Protein AF-A0A9E0HDE4-F1 (afdb_monomer_lite)

Sequence (943 aa):
MSLEAAIRDASLDPAALDERGLLPVAQARALLAATDAVDRDNLDQVWLALLSLDDGAELARAAAHLRWNHPPRGKANLALVERYGDGALAWLATRQEHGVLIDHPWCVLPSLHALATPGALALLLSVDGVLVDAGSMTAWVYERAPVPDEGAELAEAALAQVIAWSRRHLAIALPVLASAAEHNPRAAEALRALARQDPGAVGEGLRAAGAERLIAQLDLTTGLDVDTVVAELAEASLRSWPVFHTGVDGRLEYFGLRVIGARARSGDGWAIVFERLQGSDPDMFMVARYAYGPAAEGGFDYEHSDQLSFEFEGDGDEPVFGGTTVVGPVGPMRIDESVFARFDLRPEGMTEHGSWAARAVAIRAYLEAHPGACWPPVEDALAATGLADAEVIVVSTSYQHPAPWSGDGDPPWPTAVDAAPAIRSLVDAVLSGDASRFAPGPSNLDWRIHATCASAMPAPWTTHPFDVDGAWVAAAMRVAAVAADDRGLMPLAEARAVVAAADALARGDGRAVGEAWVWDGDRTWAALLSLADGDEAAAALRRLPRRDGPRDAADNRALVERYGDDAAAIVRAQARADGVVVGEPLLRATMMALGTAAGFRLVWDLTGWDEPGATGTPDEQAGALFAAWVAAHPAVGFVELGRLVATGDAAAGSFLTTWAAPQVRRVFGWLRDGLGEATAEQIFARLGMSSRLAPAQVLAALDHAAARGGDAWPTFVTGVGPSREYHGLRLLGARVGDGWVVVLERFEGYGPRLRVARYAYGDGVVEGLGTARAVELPEDLAVDDADTRMIEPPDYWTRVERPQRRIAAARAYLAATPSAVWAPAAEVLAAVGITAAEVIVDTVAFAHAPTPSQSPTYQTLAEALVAREPSRFAPGESNLAVALYVTGPVVPAPAPVDDADAQNEEPEEPDDDDDDSDDDSDDDSDDDSDSDDDSDDDSDDAT

Structure (mmCIF, N/CA/C/O backbone):
data_AF-A0A9E0HDE4-F1
#
_entry.id   AF-A0A9E0HDE4-F1
#
loop_
_atom_site.group_PDB
_atom_site.id
_atom_site.type_symbol
_atom_site.label_atom_id
_atom_site.label_alt_id
_atom_site.label_comp_id
_atom_site.label_asym_id
_atom_site.label_entity_id
_atom_site.label_seq_id
_atom_site.pdbx_PDB_ins_code
_atom_site.Cartn_x
_atom_site.Cartn_y
_atom_site.Cartn_z
_atom_site.occupancy
_atom_site.B_iso_or_equiv
_atom_site.auth_seq_id
_atom_site.auth_comp_id
_atom_site.auth_asym_id
_atom_site.auth_atom_id
_atom_site.pdbx_PDB_model_num
ATOM 1 N N . MET A 1 1 ? -32.236 -5.644 12.082 1.00 78.12 1 MET A N 1
ATOM 2 C CA . MET A 1 1 ? -32.468 -6.933 12.778 1.00 78.12 1 MET A CA 1
ATOM 3 C C . MET A 1 1 ? -33.961 -7.226 12.788 1.00 78.12 1 MET A C 1
ATOM 5 O O . MET A 1 1 ? -34.711 -6.429 13.345 1.00 78.12 1 MET A O 1
ATOM 9 N N . SER A 1 2 ? -34.364 -8.339 12.172 1.00 89.81 2 SER A N 1
ATOM 10 C CA . SER A 1 2 ? -35.735 -8.871 12.170 1.00 89.81 2 SER A CA 1
ATOM 11 C C . SER A 1 2 ? -35.994 -9.792 13.372 1.00 89.81 2 SER A C 1
ATOM 13 O O . SER A 1 2 ? -35.070 -10.144 14.114 1.00 89.81 2 SER A O 1
ATOM 15 N N . LEU A 1 3 ? -37.243 -10.221 13.551 1.00 91.31 3 LEU A N 1
ATOM 16 C CA . LEU A 1 3 ? -37.653 -11.241 14.517 1.00 91.31 3 LEU A CA 1
ATOM 17 C C . LEU A 1 3 ? -36.892 -12.559 14.314 1.00 91.31 3 LEU A C 1
ATOM 19 O O . LEU A 1 3 ? -36.463 -13.173 15.286 1.00 91.31 3 LEU A O 1
ATOM 23 N N . GLU A 1 4 ? -36.673 -12.964 13.064 1.00 90.12 4 GLU A N 1
ATOM 24 C CA . GLU A 1 4 ? -35.918 -14.175 12.723 1.00 90.12 4 GLU A CA 1
ATOM 25 C C . GLU A 1 4 ? -34.456 -14.091 13.184 1.00 90.12 4 GLU A C 1
ATOM 27 O O . GLU A 1 4 ? -33.947 -15.013 13.822 1.00 90.12 4 GLU A O 1
ATOM 32 N N . ALA A 1 5 ? -33.797 -12.954 12.942 1.00 87.44 5 ALA A N 1
ATOM 33 C CA . ALA A 1 5 ? -32.435 -12.726 13.415 1.00 87.44 5 ALA A CA 1
ATOM 34 C C . ALA A 1 5 ? -32.355 -12.742 14.953 1.00 87.44 5 ALA A C 1
ATOM 36 O O . ALA A 1 5 ? -31.428 -13.327 15.503 1.00 87.44 5 ALA A O 1
ATOM 37 N N . ALA A 1 6 ? -33.353 -12.187 15.652 1.00 89.19 6 ALA A N 1
ATOM 38 C CA . ALA A 1 6 ? -33.417 -12.249 17.113 1.00 89.19 6 ALA A CA 1
ATOM 39 C C . ALA A 1 6 ? -33.574 -13.689 17.646 1.00 89.19 6 ALA A C 1
ATOM 41 O O . ALA A 1 6 ? -32.982 -14.028 18.671 1.00 89.19 6 ALA A O 1
ATOM 42 N N . ILE A 1 7 ? -34.340 -14.546 16.956 1.00 91.69 7 ILE A N 1
ATOM 43 C CA . ILE A 1 7 ? -34.477 -15.973 17.300 1.00 91.69 7 ILE A CA 1
ATOM 44 C C . ILE A 1 7 ? -33.139 -16.697 17.117 1.00 91.69 7 ILE A C 1
ATOM 46 O O . ILE A 1 7 ? -32.708 -17.426 18.012 1.00 91.69 7 ILE A O 1
ATOM 50 N N . ARG A 1 8 ? -32.468 -16.472 15.981 1.00 90.00 8 ARG A N 1
ATOM 51 C CA . ARG A 1 8 ? -31.161 -17.069 15.675 1.00 90.00 8 ARG A CA 1
ATOM 52 C C . ARG A 1 8 ? -30.102 -16.666 16.702 1.00 90.00 8 ARG A C 1
ATOM 54 O O . ARG A 1 8 ? -29.399 -17.528 17.222 1.00 90.00 8 ARG A O 1
ATOM 61 N N . ASP A 1 9 ? -30.013 -15.378 17.017 1.00 89.00 9 ASP A N 1
ATOM 62 C CA . ASP A 1 9 ? -28.956 -14.842 17.878 1.00 89.00 9 ASP A CA 1
ATOM 63 C C . ASP A 1 9 ? -29.098 -15.322 19.338 1.00 89.00 9 ASP A C 1
ATOM 65 O O . ASP A 1 9 ? -28.094 -15.544 20.015 1.00 89.00 9 ASP A O 1
ATOM 69 N N . ALA A 1 10 ? -30.322 -15.611 19.805 1.00 90.88 10 ALA A N 1
ATOM 70 C CA . ALA A 1 10 ? -30.566 -16.193 21.131 1.00 90.88 10 ALA A CA 1
ATOM 71 C C . ALA A 1 10 ? -29.968 -17.601 21.321 1.00 90.88 10 ALA A C 1
ATOM 73 O O . ALA A 1 10 ? -29.850 -18.054 22.463 1.00 90.88 10 ALA A O 1
ATOM 74 N N . SER A 1 11 ? -29.576 -18.278 20.232 1.00 89.50 11 SER A N 1
ATOM 75 C CA . SER A 1 11 ? -28.864 -19.566 20.245 1.00 89.50 11 SER A CA 1
ATOM 76 C C . SER A 1 11 ? -29.552 -20.650 21.091 1.00 89.50 11 SER A C 1
ATOM 78 O O . SER A 1 11 ? -28.895 -21.462 21.746 1.00 89.50 11 SER A O 1
ATOM 80 N N . LEU A 1 12 ? -30.888 -20.650 21.120 1.00 89.31 12 LEU A N 1
ATOM 81 C CA . LEU A 1 12 ? -31.669 -21.658 21.833 1.00 89.31 12 LEU A CA 1
ATOM 82 C C . LEU A 1 12 ? -31.847 -22.913 20.979 1.00 89.31 12 LEU A C 1
ATOM 84 O O . LEU A 1 12 ? -31.971 -22.835 19.759 1.00 89.31 12 LEU A O 1
ATOM 88 N N . ASP A 1 13 ? -31.926 -24.069 21.641 1.00 89.56 13 ASP A N 1
ATOM 89 C CA . ASP A 1 13 ? -32.354 -25.314 21.002 1.00 89.56 13 ASP A CA 1
ATOM 90 C C . ASP A 1 13 ? -33.739 -25.098 20.359 1.00 89.56 13 ASP A C 1
ATOM 92 O O . ASP A 1 13 ? -34.669 -24.706 21.075 1.00 89.56 13 ASP A O 1
ATOM 96 N N . PRO A 1 14 ? -33.918 -25.358 19.049 1.00 91.00 14 PRO A N 1
ATOM 97 C CA . PRO A 1 14 ? -35.224 -25.275 18.401 1.00 91.00 14 PRO A CA 1
ATOM 98 C C . PRO A 1 14 ? -36.323 -26.069 19.124 1.00 91.00 14 PRO A C 1
ATOM 100 O O . PRO A 1 14 ? -37.485 -25.671 19.085 1.00 91.00 14 PRO A O 1
ATOM 103 N N . ALA A 1 15 ? -35.978 -27.148 19.840 1.00 93.88 15 ALA A N 1
ATOM 104 C CA . ALA A 1 15 ? -36.925 -27.929 20.642 1.00 93.88 15 ALA A CA 1
ATOM 105 C C . ALA A 1 15 ? -37.427 -27.206 21.909 1.00 93.88 15 ALA A C 1
ATOM 107 O O . ALA A 1 15 ? -38.423 -27.624 22.503 1.00 93.88 15 ALA A O 1
ATOM 108 N N . ALA A 1 16 ? -36.745 -26.143 22.343 1.00 92.50 16 ALA A N 1
ATOM 109 C CA . ALA A 1 16 ? -37.154 -25.298 23.463 1.00 92.50 16 ALA A CA 1
ATOM 110 C C . ALA A 1 16 ? -38.135 -24.184 23.051 1.00 92.50 16 ALA A C 1
ATOM 112 O O . ALA A 1 16 ? -38.671 -23.497 23.925 1.00 92.50 16 ALA A O 1
ATOM 113 N N . LEU A 1 17 ? -38.369 -23.998 21.748 1.00 95.88 17 LEU A N 1
ATOM 114 C CA . LEU A 1 17 ? -39.310 -23.021 21.208 1.00 95.88 17 LEU A CA 1
ATOM 115 C C . LEU A 1 17 ? -40.718 -23.632 21.094 1.00 95.88 17 LEU A C 1
ATOM 117 O O . LEU A 1 17 ? -40.886 -24.834 20.893 1.00 95.88 17 LEU A O 1
ATOM 121 N N . ASP A 1 18 ? -41.751 -22.806 21.254 1.00 96.69 18 ASP A N 1
ATOM 122 C CA . ASP A 1 18 ? -43.140 -23.208 21.039 1.00 96.69 18 ASP A CA 1
ATOM 123 C C . ASP A 1 18 ? -43.526 -23.183 19.549 1.00 96.69 18 ASP A C 1
ATOM 125 O O . ASP A 1 18 ? -42.710 -22.908 18.672 1.00 96.69 18 ASP A O 1
ATOM 129 N N . GLU A 1 19 ? -44.792 -23.475 19.241 1.00 95.88 19 GLU A N 1
ATOM 130 C CA . GLU A 1 19 ? -45.303 -23.544 17.862 1.00 95.88 19 GLU A CA 1
ATOM 131 C C . GLU A 1 19 ? -45.157 -22.238 17.057 1.00 95.88 19 GLU A C 1
ATOM 133 O O . GLU A 1 19 ? -45.322 -22.249 15.838 1.00 95.88 19 GLU A O 1
ATOM 138 N N . ARG A 1 20 ? -44.836 -21.117 17.716 1.00 94.44 20 ARG A N 1
ATOM 139 C CA . ARG A 1 20 ? -44.581 -19.815 17.085 1.00 94.44 20 ARG A CA 1
ATOM 140 C C . ARG A 1 20 ? -43.103 -19.613 16.732 1.00 94.44 20 ARG A C 1
ATOM 142 O O . ARG A 1 20 ? -42.775 -18.580 16.159 1.00 94.44 20 ARG A O 1
ATOM 149 N N . GLY A 1 21 ? -42.216 -20.539 17.110 1.00 95.00 21 GLY A N 1
ATOM 150 C CA . GLY A 1 21 ? -40.763 -20.351 17.035 1.00 95.00 21 GLY A CA 1
ATOM 151 C C . GLY A 1 21 ? -40.223 -19.393 18.106 1.00 95.00 21 GLY A C 1
ATOM 152 O O . GLY A 1 21 ? -39.175 -18.787 17.917 1.00 95.00 21 GLY A O 1
ATOM 153 N N . LEU A 1 22 ? -40.949 -19.221 19.216 1.00 97.00 22 LEU A N 1
ATOM 154 C CA . LEU A 1 22 ? -40.624 -18.299 20.312 1.00 97.00 22 LEU A CA 1
ATOM 155 C C . LEU A 1 22 ? -40.521 -19.047 21.644 1.00 97.00 22 LEU A C 1
ATOM 157 O O . LEU A 1 22 ? -40.895 -20.212 21.742 1.00 97.00 22 LEU A O 1
ATOM 161 N N . LEU A 1 23 ? -40.052 -18.385 22.705 1.00 97.44 23 LEU A N 1
ATOM 162 C CA . LEU A 1 23 ? -40.077 -18.991 24.036 1.00 97.44 23 LEU A CA 1
ATOM 163 C C . LEU A 1 23 ? -41.530 -19.226 24.489 1.00 97.44 23 LEU A C 1
ATOM 165 O O . LEU A 1 23 ? -42.373 -18.333 24.334 1.00 97.44 23 LEU A O 1
ATOM 169 N N . PRO A 1 24 ? -41.836 -20.362 25.146 1.00 98.00 24 PRO A N 1
ATOM 170 C CA . PRO A 1 24 ? -43.127 -20.551 25.789 1.00 98.00 24 PRO A CA 1
ATOM 171 C C . PRO A 1 24 ? -43.440 -19.373 26.718 1.00 98.00 24 PRO A C 1
ATOM 173 O O . PRO A 1 24 ? -42.629 -19.022 27.577 1.00 98.00 24 PRO A O 1
ATOM 176 N N . VAL A 1 25 ? -44.631 -18.774 26.597 1.00 98.06 25 VAL A N 1
ATOM 177 C CA . VAL A 1 25 ? -44.991 -17.525 27.309 1.00 98.06 25 VAL A CA 1
ATOM 178 C C . VAL A 1 25 ? -44.731 -17.614 28.819 1.00 98.06 25 VAL A C 1
ATOM 180 O O . VAL A 1 25 ? -44.260 -16.664 29.440 1.00 98.06 25 VAL A O 1
ATOM 183 N N . ALA A 1 26 ? -45.001 -18.770 29.434 1.00 97.81 26 ALA A N 1
ATOM 184 C CA . ALA A 1 26 ? -44.738 -18.991 30.856 1.00 97.81 26 ALA A CA 1
ATOM 185 C C . ALA A 1 26 ? -43.240 -18.915 31.209 1.00 97.81 26 ALA A C 1
ATOM 187 O O . ALA A 1 26 ? -42.886 -18.354 32.245 1.00 97.81 26 ALA A O 1
ATOM 188 N N . GLN A 1 27 ? -42.372 -19.444 30.345 1.00 97.94 27 GLN A N 1
ATOM 189 C CA . GLN A 1 27 ? -40.920 -19.388 30.501 1.00 97.94 27 GLN A CA 1
ATOM 190 C C . GLN A 1 27 ? -40.394 -17.973 30.255 1.00 97.94 27 GLN A C 1
ATOM 192 O O . GLN A 1 27 ? -39.602 -17.482 31.055 1.00 97.94 27 GLN A O 1
ATOM 197 N N . ALA A 1 28 ? -40.891 -17.289 29.221 1.00 98.06 28 ALA A N 1
ATOM 198 C CA . ALA A 1 28 ? -40.554 -15.894 28.950 1.00 98.06 28 ALA A CA 1
ATOM 199 C C . ALA A 1 28 ? -40.899 -14.986 30.144 1.00 98.06 28 ALA A C 1
ATOM 201 O O . ALA A 1 28 ? -40.050 -14.243 30.630 1.00 98.06 28 ALA A O 1
ATOM 202 N N . ARG A 1 29 ? -42.114 -15.115 30.696 1.00 98.44 29 ARG A N 1
ATOM 203 C CA . ARG A 1 29 ? -42.541 -14.397 31.911 1.00 98.44 29 ARG A CA 1
ATOM 204 C C . ARG A 1 29 ? -41.637 -14.690 33.107 1.00 98.44 29 ARG A C 1
ATOM 206 O O . ARG A 1 29 ? -41.290 -13.768 33.839 1.00 98.44 29 ARG A O 1
ATOM 213 N N . ALA A 1 30 ? -41.279 -15.957 33.320 1.00 97.94 30 ALA A N 1
ATOM 214 C CA . ALA A 1 30 ? -40.419 -16.357 34.430 1.00 97.94 30 ALA A CA 1
ATOM 215 C C . ALA A 1 30 ? -39.006 -15.770 34.303 1.00 97.94 30 ALA A C 1
ATOM 217 O O . ALA A 1 30 ? -38.477 -15.270 35.293 1.00 97.94 30 ALA A O 1
ATOM 218 N N . LEU A 1 31 ? -38.433 -15.783 33.095 1.00 97.88 31 LEU A N 1
ATOM 219 C CA . LEU A 1 31 ? -37.132 -15.179 32.812 1.00 97.88 31 LEU A CA 1
ATOM 220 C C . LEU A 1 31 ? -37.167 -13.668 33.067 1.00 97.88 31 LEU A C 1
ATOM 222 O O . LEU A 1 31 ? -36.369 -13.161 33.844 1.00 97.88 31 LEU A O 1
ATOM 226 N N . LEU A 1 32 ? -38.148 -12.957 32.506 1.00 98.06 32 LEU A N 1
ATOM 227 C CA . LEU A 1 32 ? -38.268 -11.502 32.664 1.00 98.06 32 LEU A CA 1
ATOM 228 C C . LEU A 1 32 ? -38.525 -11.071 34.112 1.00 98.06 32 LEU A C 1
ATOM 230 O O . LEU A 1 32 ? -38.034 -10.030 34.538 1.00 98.06 32 LEU A O 1
ATOM 234 N N . ALA A 1 33 ? -39.266 -11.871 34.882 1.00 97.50 33 ALA A N 1
ATOM 235 C CA . ALA A 1 33 ? -39.474 -11.624 36.306 1.00 97.50 33 ALA A CA 1
ATOM 236 C C . ALA A 1 33 ? -38.208 -11.855 37.152 1.00 97.50 33 ALA A C 1
ATOM 238 O O . ALA A 1 33 ? -38.117 -11.316 38.253 1.00 97.50 33 ALA A O 1
ATOM 239 N N . ALA A 1 34 ? -37.261 -12.665 36.667 1.00 97.56 34 ALA A N 1
ATOM 240 C CA . ALA A 1 34 ? -35.988 -12.942 37.332 1.00 97.56 34 ALA A CA 1
ATOM 241 C C . ALA A 1 34 ? -34.862 -11.976 36.917 1.00 97.56 34 ALA A C 1
ATOM 243 O O . ALA A 1 34 ? -33.813 -11.956 37.561 1.00 97.56 34 ALA A O 1
ATOM 244 N N . THR A 1 35 ? -35.071 -11.188 35.862 1.00 98.19 35 THR A N 1
ATOM 245 C CA . THR A 1 35 ? -34.078 -10.264 35.314 1.00 98.19 35 THR A CA 1
ATOM 246 C C . THR A 1 35 ? -34.347 -8.835 35.780 1.00 98.19 35 THR A C 1
ATOM 248 O O . THR A 1 35 ? -35.418 -8.289 35.534 1.00 98.19 35 THR A O 1
ATOM 251 N N . ASP A 1 36 ? -33.339 -8.202 36.386 1.00 96.44 36 ASP A N 1
ATOM 252 C CA . ASP A 1 36 ? -33.368 -6.779 36.771 1.00 96.44 36 ASP A CA 1
ATOM 253 C C . ASP A 1 36 ? -32.550 -5.882 35.822 1.00 96.44 36 ASP A C 1
ATOM 255 O O . ASP A 1 36 ? -32.719 -4.658 35.793 1.00 96.44 36 ASP A O 1
ATOM 259 N N . ALA A 1 37 ? -31.610 -6.470 35.080 1.00 95.88 37 ALA A N 1
ATOM 260 C CA . ALA A 1 37 ? -30.746 -5.765 34.144 1.00 95.88 37 ALA A CA 1
ATOM 261 C C . ALA A 1 37 ? -30.471 -6.617 32.901 1.00 95.88 37 ALA A C 1
ATOM 263 O O . ALA A 1 37 ? -30.267 -7.826 33.005 1.00 95.88 37 ALA A O 1
ATOM 264 N N . VAL A 1 38 ? -30.468 -5.959 31.745 1.00 95.38 38 VAL A N 1
ATOM 265 C CA . VAL A 1 38 ? -30.090 -6.526 30.453 1.00 95.38 38 VAL A CA 1
ATOM 266 C C . VAL A 1 38 ? -28.632 -6.172 30.203 1.00 95.38 38 VAL A C 1
ATOM 268 O O . VAL A 1 38 ? -28.305 -4.993 30.050 1.00 95.38 38 VAL A O 1
ATOM 271 N N . ASP A 1 39 ? -27.766 -7.174 30.211 1.00 93.94 39 ASP A N 1
ATOM 272 C CA . ASP A 1 39 ? -26.324 -7.060 30.004 1.00 93.94 39 ASP A CA 1
ATOM 273 C C . ASP A 1 39 ? -25.880 -7.946 28.838 1.00 93.94 39 ASP A C 1
ATOM 275 O O . ASP A 1 39 ? -26.673 -8.694 28.270 1.00 93.94 39 ASP A O 1
ATOM 279 N N . ARG A 1 40 ? -24.602 -7.857 28.467 1.00 88.81 40 ARG A N 1
ATOM 280 C CA . ARG A 1 40 ? -24.024 -8.624 27.359 1.00 88.81 40 ARG A CA 1
ATOM 281 C C . ARG A 1 40 ? -24.318 -10.126 27.436 1.00 88.81 40 ARG A C 1
ATOM 283 O O . ARG A 1 40 ? -24.538 -10.741 26.398 1.00 88.81 40 ARG A O 1
ATOM 290 N N . ASP A 1 41 ? -24.304 -10.710 28.630 1.00 92.12 41 ASP A N 1
ATOM 291 C CA . ASP A 1 41 ? -24.324 -12.162 28.795 1.00 92.12 41 ASP A CA 1
ATOM 292 C C . ASP A 1 41 ? -25.761 -12.721 28.765 1.00 92.12 41 ASP A C 1
ATOM 294 O O . ASP A 1 41 ? -25.955 -13.912 28.516 1.00 92.12 41 ASP A O 1
ATOM 298 N N . ASN A 1 42 ? -26.779 -11.876 28.982 1.00 94.94 42 ASN A N 1
ATOM 299 C CA . ASN A 1 42 ? -28.192 -12.272 28.946 1.00 94.94 42 ASN A CA 1
ATOM 300 C C . ASN A 1 42 ? -29.034 -11.582 27.855 1.00 94.94 42 ASN A C 1
ATOM 302 O O . ASN A 1 42 ? -30.210 -11.926 27.694 1.00 94.94 42 ASN A O 1
ATOM 306 N N . LEU A 1 43 ? -28.446 -10.644 27.106 1.00 95.19 43 LEU A N 1
ATOM 307 C CA . LEU A 1 43 ? -29.123 -9.771 26.147 1.00 95.19 43 LEU A CA 1
ATOM 308 C C . LEU A 1 43 ? -30.045 -10.528 25.191 1.00 95.19 43 LEU A C 1
ATOM 310 O O . LEU A 1 43 ? -31.244 -10.255 25.147 1.00 95.19 43 LEU A O 1
ATOM 314 N N . ASP A 1 44 ? -29.488 -11.481 24.442 1.00 95.25 44 ASP A N 1
ATOM 315 C CA . ASP A 1 44 ? -30.199 -12.142 23.346 1.00 95.25 44 ASP A CA 1
ATOM 316 C C . ASP A 1 44 ? -31.380 -12.990 23.882 1.00 95.25 44 ASP A C 1
ATOM 318 O O . ASP A 1 44 ? -32.466 -13.013 23.297 1.00 95.25 44 ASP A O 1
ATOM 322 N N . GLN A 1 45 ? -31.237 -13.592 25.072 1.00 96.12 45 GLN A N 1
ATOM 323 C CA . GLN A 1 45 ? -32.301 -14.369 25.728 1.00 96.12 45 GLN A CA 1
ATOM 324 C C . GLN A 1 45 ? -33.415 -13.485 26.300 1.00 96.12 45 GLN A C 1
ATOM 326 O O . GLN A 1 45 ? -34.601 -13.792 26.146 1.00 96.12 45 GLN A O 1
ATOM 331 N N . VAL A 1 46 ? -33.052 -12.388 26.971 1.00 97.38 46 VAL A N 1
ATOM 332 C CA . VAL A 1 46 ? -34.023 -11.434 27.527 1.00 97.38 46 VAL A CA 1
ATOM 333 C C . VAL A 1 46 ? -34.788 -10.747 26.399 1.00 97.38 46 VAL A C 1
ATOM 335 O O . VAL A 1 46 ? -36.006 -10.579 26.499 1.00 97.38 46 VAL A O 1
ATOM 338 N N . TRP A 1 47 ? -34.105 -10.413 25.302 1.00 97.06 47 TRP A N 1
ATOM 339 C CA . TRP A 1 47 ? -34.730 -9.845 24.113 1.00 97.06 47 TRP A CA 1
ATOM 340 C C . TRP A 1 47 ? -35.755 -10.797 23.494 1.00 97.06 47 TRP A C 1
ATOM 342 O O . TRP A 1 47 ? -36.913 -10.417 23.308 1.00 97.06 47 TRP A O 1
ATOM 352 N N . LEU A 1 48 ? -35.389 -12.064 23.274 1.00 97.25 48 LEU A N 1
ATOM 353 C CA . LEU A 1 48 ? -36.328 -13.069 22.773 1.00 97.25 48 LEU A CA 1
ATOM 354 C C . LEU A 1 48 ? -37.511 -13.289 23.731 1.00 97.25 48 LEU A C 1
ATOM 356 O O . LEU A 1 48 ? -38.652 -13.438 23.286 1.00 97.25 48 LEU A O 1
ATOM 360 N N . ALA A 1 49 ? -37.287 -13.256 25.047 1.00 97.75 49 ALA A N 1
ATOM 361 C CA . ALA A 1 49 ? -38.364 -13.371 26.027 1.00 97.75 49 ALA A CA 1
ATOM 362 C C . ALA A 1 49 ? -39.354 -12.203 25.952 1.00 97.75 49 ALA A C 1
ATOM 364 O O . ALA A 1 49 ? -40.563 -12.432 26.010 1.00 97.75 49 ALA A O 1
ATOM 365 N N . LEU A 1 50 ? -38.875 -10.971 25.756 1.00 97.88 50 LEU A N 1
ATOM 366 C CA . LEU A 1 50 ? -39.741 -9.812 25.521 1.00 97.88 50 LEU A CA 1
ATOM 367 C C . LEU A 1 50 ? -40.573 -9.966 24.243 1.00 97.88 50 LEU A C 1
ATOM 369 O O . LEU A 1 50 ? -41.739 -9.583 24.245 1.00 97.88 50 LEU A O 1
ATOM 373 N N . LEU A 1 51 ? -40.023 -10.558 23.179 1.00 97.75 51 LEU A N 1
ATOM 374 C CA . LEU A 1 51 ? -40.733 -10.838 21.918 1.00 97.75 51 LEU A CA 1
ATOM 375 C C . LEU A 1 51 ? -41.730 -12.009 22.023 1.00 97.75 51 LEU A C 1
ATOM 377 O O . LEU A 1 51 ? -42.613 -12.167 21.180 1.00 97.75 51 LEU A O 1
ATOM 381 N N . SER A 1 52 ? -41.625 -12.810 23.083 1.00 97.94 52 SER A N 1
ATOM 382 C CA . SER A 1 52 ? -42.437 -14.012 23.295 1.00 97.94 52 SER A CA 1
ATOM 383 C C . SER A 1 52 ? -43.734 -13.772 24.082 1.00 97.94 52 SER A C 1
ATOM 385 O O . SER A 1 52 ? -44.548 -14.695 24.201 1.00 97.94 52 SER A O 1
ATOM 387 N N . LEU A 1 53 ? -43.941 -12.560 24.614 1.00 98.19 53 LEU A N 1
ATOM 388 C CA . LEU A 1 53 ? -45.123 -12.172 25.400 1.00 98.19 53 LEU A CA 1
ATOM 389 C C . LEU A 1 53 ? -46.400 -12.122 24.546 1.00 98.19 53 LEU A C 1
ATOM 391 O O . LEU A 1 53 ? -46.342 -12.192 23.315 1.00 98.19 53 LEU A O 1
ATOM 395 N N . ASP A 1 54 ? -47.569 -12.042 25.193 1.00 96.88 54 ASP A N 1
ATOM 396 C CA . ASP A 1 54 ? -48.855 -12.154 24.491 1.00 96.88 54 ASP A CA 1
ATOM 397 C C . ASP A 1 54 ? -49.126 -10.919 23.616 1.00 96.88 54 ASP A C 1
ATOM 399 O O . ASP A 1 54 ? -49.439 -11.049 22.426 1.00 96.88 54 ASP A O 1
ATOM 403 N N . ASP A 1 55 ? -48.953 -9.723 24.185 1.00 96.88 55 ASP A N 1
ATOM 404 C CA . ASP A 1 55 ? -49.244 -8.445 23.537 1.00 96.88 55 ASP A CA 1
ATOM 405 C C . ASP A 1 55 ? -48.289 -7.310 23.959 1.00 96.88 55 ASP A C 1
ATOM 407 O O . ASP A 1 55 ? -47.499 -7.420 24.901 1.00 96.88 55 ASP A O 1
ATOM 411 N N . GLY A 1 56 ? -48.378 -6.178 23.254 1.00 95.06 56 GLY A N 1
ATOM 412 C CA . GLY A 1 56 ? -47.538 -5.007 23.512 1.00 95.06 56 GLY A CA 1
ATOM 413 C C . GLY A 1 56 ? -47.793 -4.324 24.865 1.00 95.06 56 GLY A C 1
ATOM 414 O O . GLY A 1 56 ? -46.902 -3.676 25.415 1.00 95.06 56 GLY A O 1
ATOM 415 N N . ALA A 1 57 ? -48.979 -4.495 25.461 1.00 95.62 57 ALA A N 1
ATOM 416 C CA . ALA A 1 57 ? -49.261 -3.960 26.792 1.00 95.62 57 ALA A CA 1
ATOM 417 C C . ALA A 1 57 ? -48.570 -4.794 27.880 1.00 95.62 57 ALA A C 1
ATOM 419 O O . ALA A 1 57 ? -48.132 -4.253 28.899 1.00 95.62 57 ALA A O 1
ATOM 420 N N . GLU A 1 58 ? -48.476 -6.108 27.684 1.00 97.31 58 GLU A N 1
ATOM 421 C CA . GLU A 1 58 ? -47.678 -6.995 28.517 1.00 97.31 58 GLU A CA 1
ATOM 422 C C . GLU A 1 58 ? -46.185 -6.711 28.376 1.00 97.31 58 GLU A C 1
ATOM 424 O O . GLU A 1 58 ? -45.526 -6.548 29.403 1.00 97.31 58 GLU A O 1
ATOM 429 N N . LEU A 1 59 ? -45.685 -6.552 27.147 1.00 96.56 59 LEU A N 1
ATOM 430 C CA . LEU A 1 59 ? -44.324 -6.077 26.880 1.00 96.56 59 LEU A CA 1
ATOM 431 C C . LEU A 1 59 ? -44.011 -4.809 27.682 1.00 96.56 59 LEU A C 1
ATOM 433 O O . LEU A 1 59 ? -43.027 -4.776 28.419 1.00 96.56 59 LEU A O 1
ATOM 437 N N . ALA A 1 60 ? -44.863 -3.784 27.583 1.00 95.81 60 ALA A N 1
ATOM 438 C CA . ALA A 1 60 ? -44.645 -2.512 28.266 1.00 95.81 60 ALA A CA 1
ATOM 439 C C . ALA A 1 60 ? -44.543 -2.675 29.790 1.00 95.81 60 ALA A C 1
ATOM 441 O O . ALA A 1 60 ? -43.695 -2.044 30.419 1.00 95.81 60 ALA A O 1
ATOM 442 N N . ARG A 1 61 ? -45.371 -3.546 30.385 1.00 95.62 61 ARG A N 1
ATOM 443 C CA . ARG A 1 61 ? -45.307 -3.856 31.822 1.00 95.62 61 ARG A CA 1
ATOM 444 C C . ARG A 1 61 ? -44.040 -4.626 32.185 1.00 95.62 61 ARG A C 1
ATOM 446 O O . ARG A 1 61 ? -43.409 -4.286 33.180 1.00 95.62 61 ARG A O 1
ATOM 453 N N . ALA A 1 62 ? -43.684 -5.644 31.405 1.00 95.38 62 ALA A N 1
ATOM 454 C CA . ALA A 1 62 ? -42.545 -6.515 31.684 1.00 95.38 62 ALA A CA 1
ATOM 455 C C . ALA A 1 62 ? -41.194 -5.814 31.479 1.00 95.38 62 ALA A C 1
ATOM 457 O O . ALA A 1 62 ? -40.241 -6.107 32.185 1.00 95.38 62 ALA A O 1
ATOM 458 N N . ALA A 1 63 ? -41.105 -4.866 30.547 1.00 95.06 63 ALA A N 1
ATOM 459 C CA . ALA A 1 63 ? -39.878 -4.121 30.280 1.00 95.06 63 ALA A CA 1
ATOM 460 C C . ALA A 1 63 ? -39.725 -2.845 31.130 1.00 95.06 63 ALA A C 1
ATOM 462 O O . ALA A 1 63 ? -38.718 -2.143 31.009 1.00 95.06 63 ALA A O 1
ATOM 463 N N . ALA A 1 64 ? -40.717 -2.502 31.959 1.00 92.19 64 ALA A N 1
ATOM 464 C CA . ALA A 1 64 ? -40.695 -1.285 32.770 1.00 92.19 64 ALA A CA 1
ATOM 465 C C . ALA A 1 64 ? -39.662 -1.337 33.906 1.00 92.19 64 ALA A C 1
ATOM 467 O O . ALA A 1 64 ? -39.112 -0.297 34.261 1.00 92.19 64 ALA A O 1
ATOM 468 N N . HIS A 1 65 ? -39.390 -2.519 34.477 1.00 92.56 65 HIS A N 1
ATOM 469 C CA . HIS A 1 65 ? -38.403 -2.678 35.557 1.00 92.56 65 HIS A CA 1
ATOM 470 C C . HIS A 1 65 ? -36.993 -3.021 35.059 1.00 92.56 65 HIS A C 1
ATOM 472 O O . HIS A 1 65 ? -36.052 -2.972 35.848 1.00 92.56 65 HIS A O 1
ATOM 478 N N . LEU A 1 66 ? -36.835 -3.344 33.773 1.00 95.94 66 LEU A N 1
ATOM 479 C CA . LEU A 1 66 ? -35.549 -3.732 33.200 1.00 95.94 66 LEU A CA 1
ATOM 480 C C . LEU A 1 66 ? -34.632 -2.521 33.018 1.00 95.94 66 LEU A C 1
ATOM 482 O O . LEU A 1 66 ? -34.978 -1.557 32.327 1.00 95.94 66 LEU A O 1
ATOM 486 N N . ARG A 1 67 ? -33.425 -2.604 33.582 1.00 93.19 67 ARG A N 1
ATOM 487 C CA . ARG A 1 67 ? -32.335 -1.665 33.289 1.00 93.19 67 ARG A CA 1
ATOM 488 C C . ARG A 1 67 ? -31.536 -2.155 32.092 1.00 93.19 67 ARG A C 1
ATOM 490 O O . ARG A 1 67 ? -31.016 -3.262 32.118 1.00 93.19 67 ARG A O 1
ATOM 497 N N . TRP A 1 68 ? -31.409 -1.330 31.066 1.00 92.50 68 TRP A N 1
ATOM 498 C CA . TRP A 1 68 ? -30.661 -1.676 29.861 1.00 92.50 68 TRP A CA 1
ATOM 499 C C . TRP A 1 68 ? -29.209 -1.233 30.022 1.00 92.50 68 TRP A C 1
ATOM 501 O O . TRP A 1 68 ? -28.920 -0.043 29.913 1.00 92.50 68 TRP A O 1
ATOM 511 N N . ASN A 1 69 ? -28.308 -2.170 30.310 1.00 90.44 69 ASN A N 1
ATOM 512 C CA . ASN A 1 69 ? -26.867 -1.911 30.271 1.00 90.44 69 ASN A CA 1
ATOM 513 C C . ASN A 1 69 ? -26.327 -2.115 28.854 1.00 90.44 69 ASN A C 1
ATOM 515 O O . ASN A 1 69 ? -25.418 -1.402 28.457 1.00 90.44 69 ASN A O 1
ATOM 519 N N . HIS A 1 70 ? -26.929 -3.024 28.082 1.00 90.56 70 HIS A N 1
ATOM 520 C CA . HIS A 1 70 ? -26.595 -3.269 26.680 1.00 90.56 70 HIS A CA 1
ATOM 521 C C . HIS A 1 70 ? -27.856 -3.192 25.803 1.00 90.56 70 HIS A C 1
ATOM 523 O O . HIS A 1 70 ? -28.895 -3.727 26.197 1.00 90.56 70 HIS A O 1
ATOM 529 N N . PRO A 1 71 ? -27.808 -2.522 24.637 1.00 90.56 71 PRO A N 1
ATOM 530 C CA . PRO A 1 71 ? -28.898 -2.542 23.665 1.00 90.56 71 PRO A CA 1
ATOM 531 C C . PRO A 1 71 ? -28.924 -3.877 22.890 1.00 90.56 71 PRO A C 1
ATOM 533 O O . PRO A 1 71 ? -27.876 -4.506 22.747 1.00 90.56 71 PRO A O 1
ATOM 536 N N . PRO A 1 72 ? -30.086 -4.314 22.359 1.00 90.31 72 PRO A N 1
ATOM 537 C CA . PRO A 1 72 ? -30.182 -5.467 21.466 1.00 90.31 72 PRO A CA 1
ATOM 538 C C . PRO A 1 72 ? -29.360 -5.216 20.199 1.00 90.31 72 PRO A C 1
ATOM 540 O O . PRO A 1 72 ? -29.157 -4.065 19.803 1.00 90.31 72 PRO A O 1
ATOM 543 N N . ARG A 1 73 ? -28.859 -6.283 19.563 1.00 83.75 73 ARG A N 1
ATOM 544 C CA . ARG A 1 73 ? -27.918 -6.115 18.448 1.00 83.75 73 ARG A CA 1
ATOM 545 C C . ARG A 1 73 ? -28.587 -5.429 17.249 1.00 83.75 73 ARG A C 1
ATOM 547 O O . ARG A 1 73 ? -29.759 -5.656 16.939 1.00 83.75 73 ARG A O 1
ATOM 554 N N . GLY A 1 74 ? -27.787 -4.621 16.554 1.00 82.25 74 GLY A N 1
ATOM 555 C CA . GLY A 1 74 ? -28.181 -3.854 15.373 1.00 82.25 74 GLY A CA 1
ATOM 556 C C . GLY A 1 74 ? -28.952 -2.572 15.706 1.00 82.25 74 GLY A C 1
ATOM 557 O O . GLY A 1 74 ? -30.012 -2.619 16.320 1.00 82.25 74 GLY A O 1
ATOM 558 N N . LYS A 1 75 ? -28.460 -1.426 15.212 1.00 81.56 75 LYS A N 1
ATOM 559 C CA . LYS A 1 75 ? -29.117 -0.112 15.361 1.00 81.56 75 LYS A CA 1
ATOM 560 C C . LYS A 1 75 ? -30.454 0.006 14.613 1.00 81.56 75 LYS A C 1
ATOM 562 O O . LYS A 1 75 ? -31.196 0.938 14.857 1.00 81.56 75 LYS A O 1
ATOM 567 N N . ALA A 1 76 ? -30.774 -0.923 13.711 1.00 85.56 76 ALA A N 1
ATOM 568 C CA . ALA A 1 76 ? -32.034 -0.973 12.963 1.00 85.56 76 ALA A CA 1
ATOM 569 C C . ALA A 1 76 ? -32.868 -2.203 13.370 1.00 85.56 76 ALA A C 1
ATOM 571 O O . ALA A 1 76 ? -33.158 -3.087 12.561 1.00 85.56 76 ALA A O 1
ATOM 572 N N . ASN A 1 77 ? -33.162 -2.351 14.663 1.00 91.00 77 ASN A N 1
ATOM 573 C CA . ASN A 1 77 ? -33.911 -3.500 15.179 1.00 91.00 77 ASN A CA 1
ATOM 574 C C . ASN A 1 77 ? -35.427 -3.259 15.110 1.00 91.00 77 ASN A C 1
ATOM 576 O O . ASN A 1 77 ? -35.943 -2.368 15.786 1.00 91.00 77 ASN A O 1
ATOM 580 N N . LEU A 1 78 ? -36.126 -4.062 14.300 1.00 95.12 78 LEU A N 1
ATOM 581 C CA . LEU A 1 78 ? -37.563 -3.938 14.020 1.00 95.12 78 LEU A CA 1
ATOM 582 C C . LEU A 1 78 ? -38.399 -5.083 14.611 1.00 95.12 78 LEU A C 1
ATOM 584 O O . LEU A 1 78 ? -39.623 -5.091 14.461 1.00 95.12 78 LEU A O 1
ATOM 588 N N . ALA A 1 79 ? -37.773 -6.021 15.330 1.00 95.06 79 ALA A N 1
ATOM 589 C CA . ALA A 1 79 ? -38.421 -7.241 15.813 1.00 95.06 79 ALA A CA 1
ATOM 590 C C . ALA A 1 79 ? -39.676 -6.968 16.668 1.00 95.06 79 ALA A C 1
ATOM 592 O O . ALA A 1 79 ? -40.654 -7.712 16.608 1.00 95.06 79 ALA A O 1
ATOM 593 N N . LEU A 1 80 ? -39.687 -5.874 17.441 1.00 94.25 80 LEU A N 1
ATOM 594 C CA . LEU A 1 80 ? -40.852 -5.480 18.242 1.00 94.25 80 LEU A CA 1
ATOM 595 C C . LEU A 1 80 ? -42.049 -5.063 17.391 1.00 94.25 80 LEU A C 1
ATOM 597 O O . LEU A 1 80 ? -43.183 -5.382 17.744 1.00 94.25 80 LEU A O 1
ATOM 601 N N . VAL A 1 81 ? -41.807 -4.347 16.294 1.00 96.12 81 VAL A N 1
ATOM 602 C CA . VAL A 1 81 ? -42.862 -3.890 15.384 1.00 96.12 81 VAL A CA 1
ATOM 603 C C . VAL A 1 81 ? -43.401 -5.063 14.584 1.00 96.12 81 VAL A C 1
ATOM 605 O O . VAL A 1 81 ? -44.615 -5.224 14.505 1.00 96.12 81 VAL A O 1
ATOM 608 N N . GLU A 1 82 ? -42.521 -5.928 14.078 1.00 95.88 82 GLU A N 1
ATOM 609 C CA . GLU A 1 82 ? -42.915 -7.173 13.409 1.00 95.88 82 GLU A CA 1
ATOM 610 C C . GLU A 1 82 ? -43.798 -8.041 14.318 1.00 95.88 82 GLU A C 1
ATOM 612 O O . GLU A 1 82 ? -44.794 -8.610 13.870 1.00 95.88 82 GLU A O 1
ATOM 617 N N . ARG A 1 83 ? -43.476 -8.102 15.618 1.00 96.50 83 ARG A N 1
ATOM 618 C CA . ARG A 1 83 ? -44.211 -8.923 16.584 1.00 96.50 83 ARG A CA 1
ATOM 619 C C . ARG A 1 83 ? -45.515 -8.295 17.075 1.00 96.50 83 ARG A C 1
ATOM 621 O O . ARG A 1 83 ? -46.510 -9.012 17.211 1.00 96.50 83 ARG A O 1
ATOM 628 N N . TYR A 1 84 ? -45.507 -7.015 17.438 1.00 96.94 84 TYR A N 1
ATOM 629 C CA . TYR A 1 84 ? -46.607 -6.379 18.176 1.00 96.94 84 TYR A CA 1
ATOM 630 C C . TYR A 1 84 ? -47.362 -5.311 17.384 1.00 96.94 84 TYR A C 1
ATOM 632 O O . TYR A 1 84 ? -48.409 -4.858 17.858 1.00 96.94 84 TYR A O 1
ATOM 640 N N . GLY A 1 85 ? -46.856 -4.898 16.217 1.00 96.56 85 GLY A N 1
ATOM 641 C CA . GLY A 1 85 ? -47.373 -3.757 15.465 1.00 96.56 85 GLY A CA 1
ATOM 642 C C . GLY A 1 85 ? -47.582 -2.547 16.377 1.00 96.56 85 GLY A C 1
ATOM 643 O O . GLY A 1 85 ? -46.765 -2.259 17.254 1.00 96.56 85 GLY A O 1
ATOM 644 N N . ASP A 1 86 ? -48.738 -1.902 16.248 1.00 95.81 86 ASP A N 1
ATOM 645 C CA . ASP A 1 86 ? -49.165 -0.742 17.044 1.00 95.81 86 ASP A CA 1
ATOM 646 C C . ASP A 1 86 ? -49.095 -0.963 18.562 1.00 95.81 86 ASP A C 1
ATOM 648 O O . ASP A 1 86 ? -48.928 -0.010 19.326 1.00 95.81 86 ASP A O 1
ATOM 652 N N . GLY A 1 87 ? -49.190 -2.218 19.020 1.00 96.38 87 GLY A N 1
ATOM 653 C CA . GLY A 1 87 ? -49.061 -2.572 20.431 1.00 96.38 87 GLY A CA 1
ATOM 654 C C . GLY A 1 87 ? -47.703 -2.187 21.027 1.00 96.38 87 GLY A C 1
ATOM 655 O O . GLY A 1 87 ? -47.633 -1.899 22.224 1.00 96.38 87 GLY A O 1
ATOM 656 N N . ALA A 1 88 ? -46.644 -2.118 20.213 1.00 96.31 88 ALA A N 1
ATOM 657 C CA . ALA A 1 88 ? -45.310 -1.702 20.649 1.00 96.31 88 ALA A CA 1
ATOM 658 C C . ALA A 1 88 ? -45.276 -0.246 21.150 1.00 96.31 88 ALA A C 1
ATOM 660 O O . ALA A 1 88 ? -44.465 0.086 22.018 1.00 96.31 88 ALA A O 1
ATOM 661 N N . LEU A 1 89 ? -46.190 0.615 20.675 1.00 96.56 89 LEU A N 1
ATOM 662 C CA . LEU A 1 89 ? -46.225 2.038 21.029 1.00 96.56 89 LEU A CA 1
ATOM 663 C C . LEU A 1 89 ? -46.374 2.263 22.540 1.00 96.56 89 LEU A C 1
ATOM 665 O O . LEU A 1 89 ? -45.802 3.208 23.082 1.00 96.56 89 LEU A O 1
ATOM 669 N N . ALA A 1 90 ? -47.091 1.372 23.234 1.00 95.00 90 ALA A N 1
ATOM 670 C CA . ALA A 1 90 ? -47.253 1.442 24.683 1.00 95.00 90 ALA A CA 1
ATOM 671 C C . ALA A 1 90 ? -45.910 1.348 25.418 1.00 95.00 90 ALA A C 1
ATOM 673 O O . ALA A 1 90 ? -45.722 2.039 26.414 1.00 95.00 90 ALA A O 1
ATOM 674 N N . TRP A 1 91 ? -44.978 0.524 24.928 1.00 95.12 91 TRP A N 1
ATOM 675 C CA . TRP A 1 91 ? -43.639 0.408 25.499 1.00 95.12 91 TRP A CA 1
ATOM 676 C C . TRP A 1 91 ? -42.730 1.558 25.061 1.00 95.12 91 TRP A C 1
ATOM 678 O O . TRP A 1 91 ? -42.069 2.146 25.917 1.00 95.12 91 TRP A O 1
ATOM 688 N N . LEU A 1 92 ? -42.751 1.933 23.776 1.00 95.94 92 LEU A N 1
ATOM 689 C CA . LEU A 1 92 ? -41.962 3.058 23.250 1.00 95.94 92 LEU A CA 1
ATOM 690 C C . LEU A 1 92 ? -42.258 4.359 24.012 1.00 95.94 92 LEU A C 1
ATOM 692 O O . LEU A 1 92 ? -41.337 5.070 24.403 1.00 95.94 92 LEU A O 1
ATOM 696 N N . ALA A 1 93 ? -43.528 4.620 24.336 1.00 95.56 93 ALA A N 1
ATOM 697 C CA . ALA A 1 93 ? -43.927 5.776 25.141 1.00 95.56 93 ALA A CA 1
ATOM 698 C C . ALA A 1 93 ? -43.337 5.770 26.567 1.00 95.56 93 ALA A C 1
ATOM 700 O O . ALA A 1 93 ? -43.167 6.828 27.166 1.00 95.56 93 ALA A O 1
ATOM 701 N N . THR A 1 94 ? -42.978 4.603 27.121 1.00 93.62 94 THR A N 1
ATOM 702 C CA . THR A 1 94 ? -42.315 4.522 28.439 1.00 93.62 94 THR A CA 1
ATOM 703 C C . THR A 1 94 ? -40.842 4.921 28.407 1.00 93.62 94 THR A C 1
ATOM 705 O O . THR A 1 94 ? -40.228 5.014 29.464 1.00 93.62 94 THR A O 1
ATOM 708 N N . ARG A 1 95 ? -40.249 5.112 27.221 1.00 94.00 95 ARG A N 1
ATOM 709 C CA . ARG A 1 95 ? -38.844 5.527 27.052 1.00 94.00 95 ARG A CA 1
ATOM 710 C C . ARG A 1 95 ? -38.661 7.046 27.108 1.00 94.00 95 ARG A C 1
ATOM 712 O O . ARG A 1 95 ? -37.585 7.559 26.815 1.00 94.00 95 ARG A O 1
ATOM 719 N N . GLN A 1 96 ? -39.719 7.767 27.472 1.00 94.00 96 GLN A N 1
ATOM 720 C CA . GLN A 1 96 ? -39.665 9.194 27.734 1.00 94.00 96 GLN A CA 1
ATOM 721 C C . GLN A 1 96 ? -39.172 9.453 29.167 1.00 94.00 96 GLN A C 1
ATOM 723 O O . GLN A 1 96 ? -39.824 9.067 30.137 1.00 94.00 96 GLN A O 1
ATOM 728 N N . GLU A 1 97 ? -38.059 10.170 29.308 1.00 90.88 97 GLU A N 1
ATOM 729 C CA . GLU A 1 97 ? -37.524 10.644 30.586 1.00 90.88 97 GLU A CA 1
ATOM 730 C C . GLU A 1 97 ? -37.526 12.179 30.589 1.00 90.88 97 GLU A C 1
ATOM 732 O O . GLU A 1 97 ? -36.947 12.810 29.713 1.00 90.88 97 GLU A O 1
ATOM 737 N N . HIS A 1 98 ? -38.188 12.803 31.571 1.00 91.81 98 HIS A N 1
ATOM 738 C CA . HIS A 1 98 ? -38.244 14.271 31.718 1.00 91.81 98 HIS A CA 1
ATOM 739 C C . HIS A 1 98 ? -38.675 15.031 30.451 1.00 91.81 98 HIS A C 1
ATOM 741 O O . HIS A 1 98 ? -38.164 16.109 30.171 1.00 91.81 98 HIS A O 1
ATOM 747 N N . GLY A 1 99 ? -39.605 14.469 29.679 1.00 93.56 99 GLY A N 1
ATOM 748 C CA . GLY A 1 99 ? -40.042 15.082 28.426 1.00 93.56 99 GLY A CA 1
ATOM 749 C C . GLY A 1 99 ? -39.264 14.604 27.199 1.00 93.56 99 GLY A C 1
ATOM 750 O O . GLY A 1 99 ? -39.803 14.702 26.104 1.00 93.56 99 GLY A O 1
ATOM 751 N N . VAL A 1 100 ? -38.077 14.014 27.356 1.00 95.25 100 VAL A N 1
ATOM 752 C CA . VAL A 1 100 ? -37.178 13.607 26.264 1.00 95.25 100 VAL A CA 1
ATOM 753 C C . VAL A 1 100 ? -37.362 12.131 25.928 1.00 95.25 100 VAL A C 1
ATOM 755 O O . VAL A 1 100 ? -37.318 11.287 26.820 1.00 95.25 100 VAL A O 1
ATOM 758 N N . LEU A 1 101 ? -37.548 11.798 24.650 1.00 95.94 101 LEU A N 1
ATOM 759 C CA . LEU A 1 101 ? -37.511 10.409 24.190 1.00 95.94 101 LEU A CA 1
ATOM 760 C C . LEU A 1 101 ? -36.059 9.957 24.042 1.00 95.94 101 LEU A C 1
ATOM 762 O O . LEU A 1 101 ? -35.295 10.568 23.296 1.00 95.94 101 LEU A O 1
ATOM 766 N N . ILE A 1 102 ? -35.688 8.886 24.734 1.00 93.62 102 ILE A N 1
ATOM 767 C CA . ILE A 1 102 ? -34.328 8.348 24.697 1.00 93.62 102 ILE A CA 1
ATOM 768 C C . ILE A 1 102 ? -34.306 7.128 23.782 1.00 93.62 102 ILE A C 1
ATOM 770 O O . ILE A 1 102 ? -35.051 6.175 24.027 1.00 93.62 102 ILE A O 1
ATOM 774 N N . ASP A 1 103 ? -33.432 7.124 22.771 1.00 91.94 103 ASP A N 1
ATOM 775 C CA . ASP A 1 103 ? -33.192 5.940 21.938 1.00 91.94 103 ASP A CA 1
ATOM 776 C C . ASP A 1 103 ? -32.323 4.906 22.669 1.00 91.94 103 ASP A C 1
ATOM 778 O O . ASP A 1 103 ? -31.212 4.575 22.267 1.00 91.94 103 ASP A O 1
ATOM 782 N N . HIS A 1 104 ? -32.807 4.435 23.819 1.00 90.00 104 HIS A N 1
ATOM 783 C CA . HIS A 1 104 ? -32.168 3.373 24.585 1.00 90.00 104 HIS A CA 1
ATOM 784 C C . HIS A 1 104 ? -33.209 2.411 25.160 1.00 90.00 104 HIS A C 1
ATOM 786 O O . HIS A 1 104 ? -34.072 2.831 25.945 1.00 90.00 104 HIS A O 1
ATOM 792 N N . PRO A 1 105 ? -33.129 1.110 24.834 1.00 90.75 105 PRO A N 1
ATOM 793 C CA . PRO A 1 105 ? -32.198 0.478 23.875 1.00 90.75 105 PRO A CA 1
ATOM 794 C C . PRO A 1 105 ? -32.296 1.043 22.437 1.00 90.75 105 PRO A C 1
ATOM 796 O O . PRO A 1 105 ? -33.368 1.523 22.091 1.00 90.75 105 PRO A O 1
ATOM 799 N N . TRP A 1 106 ? -31.242 0.931 21.601 1.00 89.06 106 TRP A N 1
ATOM 800 C CA . TRP A 1 106 ? -31.128 1.426 20.193 1.00 89.06 106 TRP A CA 1
ATOM 801 C C . TRP A 1 106 ? -32.122 0.818 19.170 1.00 89.06 106 TRP A C 1
ATOM 803 O O . TRP A 1 106 ? -31.822 0.606 17.998 1.00 89.06 106 TRP A O 1
ATOM 813 N N . CYS A 1 107 ? -33.312 0.453 19.621 1.00 92.50 107 CYS A N 1
ATOM 814 C CA . CYS A 1 107 ? -34.421 -0.050 18.824 1.00 92.50 107 CYS A CA 1
ATOM 815 C C . CYS A 1 107 ? -35.656 0.853 18.936 1.00 92.50 107 CYS A C 1
ATOM 817 O O . CYS A 1 107 ? -36.644 0.604 18.246 1.00 92.50 107 CYS A O 1
ATOM 819 N N . VAL A 1 108 ? -35.628 1.879 19.798 1.00 95.00 108 VAL A N 1
ATOM 820 C CA . VAL A 1 108 ? -36.791 2.719 20.102 1.00 95.00 108 VAL A CA 1
ATOM 821 C C . VAL A 1 108 ? -37.135 3.588 18.902 1.00 95.00 108 VAL A C 1
ATOM 823 O O . VAL A 1 108 ? -38.271 3.525 18.427 1.00 95.00 108 VAL A O 1
ATOM 826 N N . LEU A 1 109 ? -36.174 4.349 18.373 1.00 95.44 109 LEU A N 1
ATOM 827 C CA . LEU A 1 109 ? -36.398 5.166 17.179 1.00 95.44 109 LEU A CA 1
ATOM 828 C C . LEU A 1 109 ? -36.667 4.314 15.929 1.00 95.44 109 LEU A C 1
ATOM 830 O O . LEU A 1 109 ? -37.688 4.569 15.289 1.00 95.44 109 LEU A O 1
ATOM 834 N N . PRO A 1 110 ? -35.876 3.271 15.597 1.00 93.88 110 PRO A N 1
ATOM 835 C CA . PRO A 1 110 ? -36.179 2.393 14.462 1.00 93.88 110 PRO A CA 1
ATOM 836 C C . PRO A 1 110 ? -37.590 1.799 14.517 1.00 93.88 110 PRO A C 1
ATOM 838 O O . PRO A 1 110 ? -38.323 1.835 13.528 1.00 93.88 110 PRO A O 1
ATOM 841 N N . SER A 1 111 ? -38.013 1.316 15.691 1.00 95.06 111 SER A N 1
ATOM 842 C CA . SER A 1 111 ? -39.367 0.790 15.880 1.00 95.06 111 SER A CA 1
ATOM 843 C C . SER A 1 111 ? -40.424 1.878 15.689 1.00 95.06 111 SER A C 1
ATOM 845 O O . SER A 1 111 ? -41.447 1.649 15.049 1.00 95.06 111 SER A O 1
ATOM 847 N N . LEU A 1 112 ? -40.187 3.085 16.205 1.00 96.31 112 LEU A N 1
ATOM 848 C CA . LEU A 1 112 ? -41.118 4.200 16.048 1.00 96.31 112 LEU A CA 1
ATOM 849 C C . LEU A 1 112 ? -41.269 4.626 14.577 1.00 96.31 112 LEU A C 1
ATOM 851 O O . LEU A 1 112 ? -42.386 4.892 14.137 1.00 96.31 112 LEU A O 1
ATOM 855 N N . HIS A 1 113 ? -40.174 4.628 13.811 1.00 95.06 113 HIS A N 1
ATOM 856 C CA . HIS A 1 113 ? -40.161 4.893 12.365 1.00 95.06 113 HIS A CA 1
ATOM 857 C C . HIS A 1 113 ? -40.830 3.800 11.540 1.00 95.06 113 HIS A C 1
ATOM 859 O O . HIS A 1 113 ? -41.473 4.105 10.538 1.00 95.06 113 HIS A O 1
ATOM 865 N N . ALA A 1 114 ? -40.751 2.539 11.957 1.00 94.75 114 ALA A N 1
ATOM 866 C CA . ALA A 1 114 ? -41.447 1.452 11.274 1.00 94.75 114 ALA A CA 1
ATOM 867 C C . ALA A 1 114 ? -42.971 1.451 11.519 1.00 94.75 114 ALA A C 1
ATOM 869 O O . ALA A 1 114 ? -43.722 0.927 10.695 1.00 94.75 114 ALA A O 1
ATOM 870 N N . LEU A 1 115 ? -43.456 2.064 12.607 1.00 96.12 115 LEU A N 1
ATOM 871 C CA . LEU A 1 115 ? -44.887 2.153 12.913 1.00 96.12 115 LEU A CA 1
ATOM 872 C C . LEU A 1 115 ? -45.603 3.193 12.042 1.00 96.12 115 LEU A C 1
ATOM 874 O O . LEU A 1 115 ? -45.615 4.381 12.359 1.00 96.12 115 LEU A O 1
ATOM 878 N N . ALA A 1 116 ? -46.302 2.724 11.009 1.00 95.19 116 ALA A N 1
ATOM 879 C CA . ALA A 1 116 ? -47.160 3.527 10.136 1.00 95.19 116 ALA A CA 1
ATOM 880 C C . ALA A 1 116 ? -48.503 3.899 10.803 1.00 95.19 116 ALA A C 1
ATOM 882 O O . ALA A 1 116 ? -49.577 3.558 10.304 1.00 95.19 116 ALA A O 1
ATOM 883 N N . THR A 1 117 ? -48.472 4.580 11.956 1.00 96.44 117 THR A N 1
ATOM 884 C CA . THR A 1 117 ? -49.692 4.991 12.673 1.00 96.44 117 THR A CA 1
ATOM 885 C C . THR A 1 117 ? -49.699 6.446 13.125 1.00 96.44 117 THR A C 1
ATOM 887 O O . THR A 1 117 ? -48.663 6.983 13.514 1.00 96.44 117 THR A O 1
ATOM 890 N N . PRO A 1 118 ? -50.886 7.081 13.216 1.00 97.19 118 PRO A N 1
ATOM 891 C CA . PRO A 1 118 ? -51.014 8.406 13.821 1.00 97.19 118 PRO A CA 1
ATOM 892 C C . PRO A 1 118 ? -50.450 8.491 15.247 1.00 97.19 118 PRO A C 1
ATOM 894 O O . PRO A 1 118 ? -49.989 9.550 15.664 1.00 97.19 118 PRO A O 1
ATOM 897 N N . GLY A 1 119 ? -50.488 7.385 16.001 1.00 96.94 119 GLY A N 1
ATOM 898 C CA . GLY A 1 119 ? -50.000 7.323 17.377 1.00 96.94 119 GLY A CA 1
ATOM 899 C C . GLY A 1 119 ? -48.485 7.506 17.494 1.00 96.94 119 GLY A C 1
ATOM 900 O O . GLY A 1 119 ? -48.035 8.194 18.409 1.00 96.94 119 GLY A O 1
ATOM 901 N N . ALA A 1 120 ? -47.709 6.955 16.557 1.00 97.44 120 ALA A N 1
ATOM 902 C CA . ALA A 1 120 ? -46.255 7.118 16.533 1.00 97.44 120 ALA A CA 1
ATOM 903 C C . ALA A 1 120 ? -45.854 8.588 16.320 1.00 97.44 120 ALA A C 1
ATOM 905 O O . ALA A 1 120 ? -45.073 9.145 17.095 1.00 97.44 120 ALA A O 1
ATOM 906 N N . LEU A 1 121 ? -46.476 9.258 15.345 1.00 97.75 121 LEU A N 1
ATOM 907 C CA . LEU A 1 121 ? -46.270 10.689 15.116 1.00 97.75 121 LEU A CA 1
ATOM 908 C C . LEU A 1 121 ? -46.757 11.547 16.290 1.00 97.75 121 LEU A C 1
ATOM 910 O O . LEU A 1 121 ? -46.090 12.506 16.675 1.00 97.75 121 LEU A O 1
ATOM 914 N N . ALA A 1 122 ? -47.900 11.202 16.888 1.00 97.25 122 ALA A N 1
ATOM 915 C CA . ALA A 1 122 ? -48.405 11.904 18.064 1.00 97.25 122 ALA A CA 1
ATOM 916 C C . ALA A 1 122 ? -47.419 11.826 19.244 1.00 97.25 122 ALA A C 1
ATOM 918 O O . ALA A 1 122 ? -47.232 12.829 19.932 1.00 97.25 122 ALA A O 1
ATOM 919 N N . LEU A 1 123 ? -46.748 10.683 19.442 1.00 97.12 123 LEU A N 1
ATOM 920 C CA . LEU A 1 123 ? -45.696 10.537 20.449 1.00 97.12 123 LEU A CA 1
ATOM 921 C C . LEU A 1 123 ? -44.518 11.486 20.165 1.00 97.12 123 LEU A C 1
ATOM 923 O O . LEU A 1 123 ? -44.163 12.270 21.045 1.00 97.12 123 LEU A O 1
ATOM 927 N N . LEU A 1 124 ? -43.984 11.504 18.938 1.00 97.69 124 LEU A N 1
ATOM 928 C CA . LEU A 1 124 ? -42.899 12.419 18.532 1.00 97.69 124 LEU A CA 1
ATOM 929 C C . LEU A 1 124 ? -43.268 13.907 18.672 1.00 97.69 124 LEU A C 1
ATOM 931 O O . LEU A 1 124 ? -42.432 14.747 19.009 1.00 97.69 124 LEU A O 1
ATOM 935 N N . LEU A 1 125 ? -44.532 14.258 18.438 1.00 97.69 125 LEU A N 1
ATOM 936 C CA . LEU A 1 125 ? -45.025 15.624 18.628 1.00 97.69 125 LEU A CA 1
ATOM 937 C C . LEU A 1 125 ? -45.221 15.997 20.105 1.00 97.69 125 LEU A C 1
ATOM 939 O O . LEU A 1 125 ? -45.269 17.189 20.411 1.00 97.69 125 LEU A O 1
ATOM 943 N N . SER A 1 126 ? -45.358 15.009 20.995 1.00 96.88 126 SER A N 1
ATOM 944 C CA . SER A 1 126 ? -45.647 15.213 22.423 1.00 96.88 126 SER A CA 1
ATOM 945 C C . SER A 1 126 ? -44.409 15.345 23.313 1.00 96.88 126 SER A C 1
ATOM 947 O O . SER A 1 126 ? -44.529 15.829 24.435 1.00 96.88 126 SER A O 1
ATOM 949 N N . VAL A 1 127 ? -43.239 14.914 22.833 1.00 97.06 127 VAL A N 1
ATOM 950 C CA . VAL A 1 127 ? -41.976 14.962 23.588 1.00 97.06 127 VAL A CA 1
ATOM 951 C C . VAL A 1 127 ? -41.321 16.338 23.467 1.00 97.06 127 VAL A C 1
ATOM 953 O O . VAL A 1 127 ? -41.454 17.003 22.444 1.00 97.06 127 VAL A O 1
ATOM 956 N N . ASP A 1 128 ? -40.595 16.787 24.481 1.00 95.69 128 ASP A N 1
ATOM 957 C CA . ASP A 1 128 ? -39.860 18.056 24.444 1.00 95.69 128 ASP A CA 1
ATOM 958 C C . ASP A 1 128 ? -38.604 17.945 23.567 1.00 95.69 128 ASP A C 1
ATOM 960 O O . ASP A 1 128 ? -38.254 18.897 22.869 1.00 95.69 128 ASP A O 1
ATOM 964 N N . GLY A 1 129 ? -37.994 16.757 23.516 1.00 96.00 129 GLY A N 1
ATOM 965 C CA . GLY A 1 129 ? -36.802 16.485 22.721 1.00 96.00 129 GLY A CA 1
ATOM 966 C C . GLY A 1 129 ? -36.558 14.997 22.447 1.00 96.00 129 GLY A C 1
ATOM 967 O O . GLY A 1 129 ? -37.286 14.144 22.959 1.00 96.00 129 GLY A O 1
ATOM 968 N N . VAL A 1 130 ? -35.537 14.685 21.644 1.00 96.25 130 VAL A N 1
ATOM 969 C CA . VAL A 1 130 ? -35.086 13.310 21.354 1.00 96.25 130 VAL A CA 1
ATOM 970 C C . VAL A 1 130 ? -33.572 13.209 21.540 1.00 96.25 130 VAL A C 1
ATOM 972 O O . VAL A 1 130 ? -32.839 14.054 21.037 1.00 96.25 130 VAL A O 1
ATOM 975 N N . LEU A 1 131 ? -33.106 12.149 22.204 1.00 94.19 131 LEU A N 1
ATOM 976 C CA . LEU A 1 131 ? -31.694 11.760 22.244 1.00 94.19 131 LEU A CA 1
ATOM 977 C C . LEU A 1 131 ? -31.476 10.564 21.303 1.00 94.19 131 LEU A C 1
ATOM 979 O O . LEU A 1 131 ? -31.860 9.447 21.652 1.00 94.19 131 LEU A O 1
ATOM 983 N N . VAL A 1 132 ? -30.913 10.821 20.115 1.00 88.81 132 VAL A N 1
ATOM 984 C CA . VAL A 1 132 ? -30.748 9.829 19.029 1.00 88.81 132 VAL A CA 1
ATOM 985 C C . VAL A 1 132 ? -29.613 8.846 19.324 1.00 88.81 132 VAL A C 1
ATOM 987 O O . VAL A 1 132 ? -29.819 7.644 19.257 1.00 88.81 132 VAL A O 1
ATOM 990 N N . ASP A 1 133 ? -28.441 9.335 19.731 1.00 83.62 133 ASP A N 1
ATOM 991 C CA . ASP A 1 133 ? -27.321 8.485 20.148 1.00 83.62 133 ASP A CA 1
ATOM 992 C C . ASP A 1 133 ? -27.218 8.491 21.674 1.00 83.62 133 ASP A C 1
ATOM 994 O O . ASP A 1 133 ? -26.450 9.233 22.283 1.00 83.62 133 ASP A O 1
ATOM 998 N N . ALA A 1 134 ? -28.030 7.655 22.321 1.00 82.12 134 ALA A N 1
ATOM 999 C CA . ALA A 1 134 ? -28.081 7.576 23.780 1.00 82.12 134 ALA A CA 1
ATOM 1000 C C . ALA A 1 134 ? -26.822 6.963 24.431 1.00 82.12 134 ALA A C 1
ATOM 1002 O O . ALA A 1 134 ? -26.776 6.844 25.659 1.00 82.12 134 ALA A O 1
ATOM 1003 N N . GLY A 1 135 ? -25.808 6.595 23.640 1.00 84.44 135 GLY A N 1
ATOM 1004 C CA . GLY A 1 135 ? -24.522 6.067 24.089 1.00 84.44 135 GLY A CA 1
ATOM 1005 C C . GLY A 1 135 ? -23.608 5.628 22.950 1.00 84.44 135 GLY A C 1
ATOM 1006 O O . GLY A 1 135 ? -23.989 5.687 21.781 1.00 84.44 135 GLY A O 1
ATOM 1007 N N . SER A 1 136 ? -22.410 5.170 23.298 1.00 82.38 136 SER A N 1
ATOM 1008 C CA . SER A 1 136 ? -21.442 4.548 22.389 1.00 82.38 136 SER A CA 1
ATOM 1009 C C . SER A 1 136 ? -21.124 3.124 22.848 1.00 82.38 136 SER A C 1
ATOM 1011 O O . SER A 1 136 ? -21.326 2.764 24.009 1.00 82.38 136 SER A O 1
ATOM 1013 N N . MET A 1 137 ? -20.661 2.288 21.918 1.00 76.62 137 MET A N 1
ATOM 1014 C CA . MET A 1 137 ? -20.161 0.949 22.222 1.00 76.62 137 MET A CA 1
ATOM 1015 C C . MET A 1 137 ? -18.680 0.907 21.871 1.00 76.62 137 MET A C 1
ATOM 1017 O O . MET A 1 137 ? -18.335 0.898 20.692 1.00 76.62 137 MET A O 1
ATOM 1021 N N . THR A 1 138 ? -17.825 0.839 22.886 1.00 70.81 138 THR A N 1
ATOM 1022 C CA . THR A 1 138 ? -16.375 0.703 22.712 1.00 70.81 138 THR A CA 1
ATOM 1023 C C . THR A 1 138 ? -15.946 -0.595 23.373 1.00 70.81 138 THR A C 1
ATOM 1025 O O . THR A 1 138 ? -16.228 -0.815 24.549 1.00 70.81 138 THR A O 1
ATOM 1028 N N . ALA A 1 139 ? -15.325 -1.500 22.611 1.00 72.81 139 ALA A N 1
ATOM 1029 C CA . ALA A 1 139 ? -14.891 -2.812 23.105 1.00 72.81 139 ALA A CA 1
ATOM 1030 C C . ALA A 1 139 ? -15.987 -3.587 23.877 1.00 72.81 139 ALA A C 1
ATOM 1032 O O . ALA A 1 139 ? -15.725 -4.204 24.909 1.00 72.81 139 ALA A O 1
ATOM 1033 N N . TRP A 1 140 ? -17.229 -3.560 23.375 1.00 67.88 140 TRP A N 1
ATOM 1034 C CA . TRP A 1 140 ? -18.399 -4.221 23.985 1.00 67.88 140 TRP A CA 1
ATOM 1035 C C . TRP A 1 140 ? -18.835 -3.665 25.351 1.00 67.88 140 TRP A C 1
ATOM 1037 O O . TRP A 1 140 ? -19.676 -4.265 26.032 1.00 67.88 140 TRP A O 1
ATOM 1047 N N . VAL A 1 141 ? -18.302 -2.511 25.748 1.00 72.62 141 VAL A N 1
ATOM 1048 C CA . VAL A 1 141 ? -18.785 -1.724 26.879 1.00 72.62 141 VAL A CA 1
ATOM 1049 C C . VAL A 1 141 ? -19.666 -0.615 26.327 1.00 72.62 141 VAL A C 1
ATOM 1051 O O . VAL A 1 141 ? -19.235 0.186 25.500 1.00 72.62 141 VAL A O 1
ATOM 1054 N N . TYR A 1 142 ? -20.917 -0.597 26.775 1.00 80.06 142 TYR A N 1
ATOM 1055 C CA . TYR A 1 142 ? -21.826 0.490 26.466 1.00 80.06 142 TYR A CA 1
ATOM 1056 C C . TYR A 1 142 ? -21.621 1.620 27.470 1.00 80.06 142 TYR A C 1
ATOM 1058 O O . TYR A 1 142 ? -21.806 1.435 28.677 1.00 80.06 142 TYR A O 1
ATOM 1066 N N . GLU A 1 143 ? -21.286 2.797 26.963 1.00 84.06 143 GLU A N 1
ATOM 1067 C CA . GLU A 1 143 ? -21.263 4.023 27.745 1.00 84.06 143 GLU A CA 1
ATOM 1068 C C . GLU A 1 143 ? -22.474 4.863 27.363 1.00 84.06 143 GLU A C 1
ATOM 1070 O O . GLU A 1 143 ? -22.620 5.301 26.223 1.00 84.06 143 GLU A O 1
ATOM 1075 N N . ARG A 1 144 ? -23.376 5.077 28.327 1.00 82.06 144 ARG A N 1
ATOM 1076 C CA . ARG A 1 144 ? -24.547 5.930 28.122 1.00 82.06 144 ARG A CA 1
ATOM 1077 C C . ARG A 1 144 ? -24.080 7.371 27.916 1.00 82.06 144 ARG A C 1
ATOM 1079 O O . ARG A 1 144 ? -23.389 7.920 28.774 1.00 82.06 144 ARG A O 1
ATOM 1086 N N . ALA A 1 145 ? -24.512 7.987 26.823 1.00 83.94 145 ALA A N 1
ATOM 1087 C CA . ALA A 1 145 ? -24.272 9.393 26.562 1.00 83.94 145 ALA A CA 1
ATOM 1088 C C . ALA 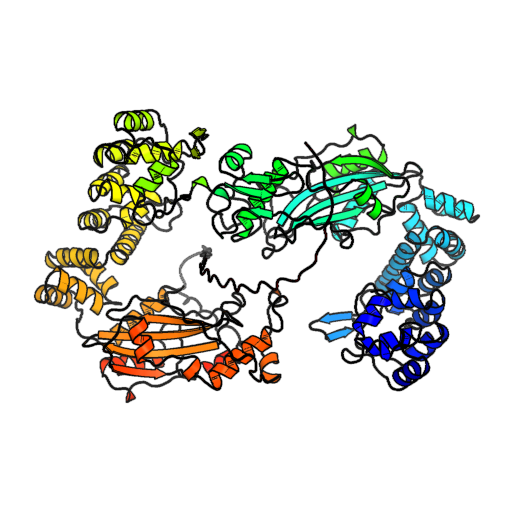A 1 145 ? -24.976 10.233 27.640 1.00 83.94 145 ALA A C 1
ATOM 1090 O O . ALA A 1 145 ? -26.110 9.915 28.033 1.00 83.94 145 ALA A O 1
ATOM 1091 N N . PRO A 1 146 ? -24.333 11.299 28.147 1.00 82.94 146 PRO A N 1
ATOM 1092 C CA . PRO A 1 146 ? -25.032 12.256 28.987 1.00 82.94 146 PRO A CA 1
ATOM 1093 C C . PRO A 1 146 ? -26.186 12.861 28.184 1.00 82.94 146 PRO A C 1
ATOM 1095 O O . PRO A 1 146 ? -26.037 13.161 27.002 1.00 82.94 146 PRO A O 1
ATOM 1098 N N . VAL A 1 147 ? -27.342 13.042 28.824 1.00 82.69 147 VAL A N 1
ATOM 1099 C CA . VAL A 1 147 ? -28.419 13.832 28.220 1.00 82.69 147 VAL A CA 1
ATOM 1100 C C . VAL A 1 147 ? -27.913 15.276 28.160 1.00 82.69 147 VAL A C 1
ATOM 1102 O O . VAL A 1 147 ? -27.568 15.803 29.220 1.00 82.69 147 VAL A O 1
ATOM 1105 N N . PRO A 1 148 ? -27.826 15.905 26.975 1.00 83.19 148 PRO A N 1
ATOM 1106 C CA . PRO A 1 148 ? -27.402 17.293 26.866 1.00 83.19 148 PRO A CA 1
ATOM 1107 C C . PRO A 1 148 ? -28.279 18.198 27.737 1.00 83.19 148 PRO A C 1
ATOM 1109 O O . PRO A 1 148 ? -29.505 18.076 27.730 1.00 83.19 148 PRO A O 1
ATOM 1112 N N . ASP A 1 149 ? -27.661 19.133 28.462 1.00 81.81 149 ASP A N 1
ATOM 1113 C CA . ASP A 1 149 ? -28.394 20.168 29.209 1.00 81.81 149 ASP A CA 1
ATOM 1114 C C . ASP A 1 149 ? -29.069 21.182 28.254 1.00 81.81 149 ASP A C 1
ATOM 1116 O O . ASP A 1 149 ? -29.954 21.951 28.648 1.00 81.81 149 ASP A O 1
ATOM 1120 N N . GLU A 1 150 ? -28.666 21.187 26.980 1.00 83.31 150 GLU A N 1
ATOM 1121 C CA . GLU A 1 150 ? -29.139 22.103 25.949 1.00 83.31 150 GLU A CA 1
ATOM 1122 C C . GLU A 1 150 ? -30.464 21.632 25.334 1.00 83.31 150 GLU A C 1
ATOM 1124 O O . GLU A 1 150 ? -30.521 20.900 24.348 1.00 83.31 150 GLU A O 1
ATOM 1129 N N . GLY A 1 151 ? -31.580 22.113 25.889 1.00 89.31 151 GLY A N 1
ATOM 1130 C CA . GLY A 1 151 ? -32.920 21.779 25.388 1.00 89.31 151 GLY A CA 1
ATOM 1131 C C . GLY A 1 151 ? -33.186 22.156 23.920 1.00 89.31 151 GLY A C 1
ATOM 1132 O O . GLY A 1 151 ? -34.131 21.635 23.332 1.00 89.31 151 GLY A O 1
ATOM 1133 N N . ALA A 1 152 ? -32.378 23.036 23.317 1.00 91.12 152 ALA A N 1
ATOM 1134 C CA . ALA A 1 152 ? -32.504 23.410 21.908 1.00 91.12 152 ALA A CA 1
ATOM 1135 C C . ALA A 1 152 ? -32.067 22.276 20.966 1.00 91.12 152 ALA A C 1
ATOM 1137 O O . ALA A 1 152 ? -32.832 21.927 20.069 1.00 91.12 152 ALA A O 1
ATOM 1138 N N . GLU A 1 153 ? -30.909 21.655 21.218 1.00 88.62 153 GLU A N 1
ATOM 1139 C CA . GLU A 1 153 ? -30.395 20.530 20.421 1.00 88.62 153 GLU A CA 1
ATOM 1140 C C . GLU A 1 153 ? -31.364 19.341 20.461 1.00 88.62 153 GLU A C 1
ATOM 1142 O O . GLU A 1 153 ? -31.710 18.751 19.438 1.00 88.62 153 GLU A O 1
ATOM 1147 N N . LEU A 1 154 ? -31.897 19.037 21.649 1.00 92.31 154 LEU A N 1
ATOM 1148 C CA . LEU A 1 154 ? -32.881 17.971 21.834 1.00 92.31 154 LEU A CA 1
ATOM 1149 C C . LEU A 1 154 ? -34.202 18.261 21.099 1.00 92.31 154 LEU A C 1
ATOM 1151 O O . LEU A 1 154 ? -34.812 17.345 20.536 1.00 92.31 154 LEU A O 1
ATOM 1155 N N . ALA A 1 155 ? -34.662 19.515 21.095 1.00 94.38 155 ALA A N 1
ATOM 1156 C CA . ALA A 1 155 ? -35.872 19.922 20.383 1.00 94.38 155 ALA A CA 1
ATOM 1157 C C . ALA A 1 155 ? -35.690 19.884 18.856 1.00 94.38 155 ALA A C 1
ATOM 1159 O O . ALA A 1 155 ? -36.620 19.485 18.145 1.00 94.38 155 ALA A O 1
ATOM 1160 N N . GLU A 1 156 ? -34.505 20.253 18.365 1.00 93.25 156 GLU A N 1
ATOM 1161 C CA . GLU A 1 156 ? -34.110 20.135 16.960 1.00 93.25 156 GLU A CA 1
ATOM 1162 C C . GLU A 1 156 ? -34.062 18.666 16.525 1.00 93.25 156 GLU A C 1
ATOM 1164 O O . GLU A 1 156 ? -34.686 18.299 15.528 1.00 93.25 156 GLU A O 1
ATOM 1169 N N . ALA A 1 157 ? -33.453 17.792 17.333 1.00 92.12 157 ALA A N 1
ATOM 1170 C CA . ALA A 1 157 ? -33.464 16.352 17.098 1.00 92.12 157 ALA A CA 1
ATOM 1171 C C . ALA A 1 157 ? -34.897 15.792 17.045 1.00 92.12 157 ALA A C 1
ATOM 1173 O O . ALA A 1 157 ? -35.222 15.001 16.159 1.00 92.12 157 ALA A O 1
ATOM 1174 N N . ALA A 1 158 ? -35.798 16.238 17.930 1.00 95.94 158 ALA A N 1
ATOM 1175 C CA . ALA A 1 158 ? -37.206 15.838 17.880 1.00 95.94 158 ALA A CA 1
ATOM 1176 C C . ALA A 1 158 ? -37.914 16.298 16.599 1.00 95.94 158 ALA A C 1
ATOM 1178 O O . ALA A 1 158 ? -38.680 15.531 16.012 1.00 95.94 158 ALA A O 1
ATOM 1179 N N . LEU A 1 159 ? -37.669 17.532 16.151 1.00 96.25 159 LEU A N 1
ATOM 1180 C CA . LEU A 1 159 ? -38.184 18.026 14.874 1.00 96.25 159 LEU A CA 1
ATOM 1181 C C . LEU A 1 159 ? -37.657 17.184 13.704 1.00 96.25 159 LEU A C 1
ATOM 1183 O O . LEU A 1 159 ? -38.450 16.790 12.848 1.00 96.25 159 LEU A O 1
ATOM 1187 N N . ALA A 1 160 ? -36.365 16.850 13.696 1.00 92.06 160 ALA A N 1
ATOM 1188 C CA . ALA A 1 160 ? -35.765 15.991 12.680 1.00 92.06 160 ALA A CA 1
ATOM 1189 C C . ALA A 1 160 ? -36.439 14.608 12.632 1.00 92.06 160 ALA A C 1
ATOM 1191 O O . ALA A 1 160 ? -36.795 14.143 11.549 1.00 92.06 160 ALA A O 1
ATOM 1192 N N . GLN A 1 161 ? -36.719 13.993 13.790 1.00 95.88 161 GLN A N 1
ATOM 1193 C CA . GLN A 1 161 ? -37.444 12.717 13.847 1.00 95.88 161 GLN A CA 1
ATOM 1194 C C . GLN A 1 161 ? -38.894 12.833 13.352 1.00 95.88 161 GLN A C 1
ATOM 1196 O O . GLN A 1 161 ? -39.359 11.953 12.629 1.00 95.88 161 GLN A O 1
ATOM 1201 N N . VAL A 1 162 ? -39.608 13.919 13.684 1.00 97.19 162 VAL A N 1
ATOM 1202 C CA . VAL A 1 162 ? -40.960 14.189 13.154 1.00 97.19 162 VAL A CA 1
ATOM 1203 C C . VAL A 1 162 ? -40.936 14.283 11.630 1.00 97.19 162 VAL A C 1
ATOM 1205 O O . VAL A 1 162 ? -41.797 13.698 10.973 1.00 97.19 162 VAL A O 1
ATOM 1208 N N . ILE A 1 163 ? -39.966 15.007 11.066 1.00 93.50 163 ILE A N 1
ATOM 1209 C CA . ILE A 1 163 ? -39.817 15.168 9.616 1.00 93.50 163 ILE A CA 1
ATOM 1210 C C . ILE A 1 163 ? -39.506 13.816 8.965 1.00 93.50 163 ILE A C 1
ATOM 1212 O O . ILE A 1 163 ? -40.221 13.425 8.045 1.00 93.50 163 ILE A O 1
ATOM 1216 N N . ALA A 1 164 ? -38.507 13.084 9.464 1.00 89.94 164 ALA A N 1
ATOM 1217 C CA . ALA A 1 164 ? -38.111 11.781 8.928 1.00 89.94 164 ALA A CA 1
ATOM 1218 C C . ALA A 1 164 ? -39.269 10.765 8.959 1.00 89.94 164 ALA A C 1
ATOM 1220 O O . ALA A 1 164 ? -39.580 10.157 7.934 1.00 89.94 164 ALA A O 1
ATOM 1221 N N . TRP A 1 165 ? -39.995 10.674 10.080 1.00 95.12 165 TRP A N 1
ATOM 1222 C CA . TRP A 1 165 ? -41.174 9.809 10.190 1.00 95.12 165 TRP A CA 1
ATOM 1223 C C . TRP A 1 165 ? -42.260 10.225 9.192 1.00 95.12 165 TRP A C 1
ATOM 1225 O O . TRP A 1 165 ? -42.867 9.393 8.517 1.00 95.12 165 TRP A O 1
ATOM 1235 N N . SER A 1 166 ? -42.498 11.535 9.072 1.00 95.06 166 SER A N 1
ATOM 1236 C CA . SER A 1 166 ? -43.548 12.073 8.207 1.00 95.06 166 SER A CA 1
ATOM 1237 C C . SER A 1 166 ? -43.259 11.872 6.727 1.00 95.06 166 SER A C 1
ATOM 1239 O O . SER A 1 166 ? -44.205 11.676 5.974 1.00 95.06 166 SER A O 1
ATOM 1241 N N . ARG A 1 167 ? -41.990 11.882 6.304 1.00 88.62 167 ARG A N 1
ATOM 1242 C CA . ARG A 1 167 ? -41.610 11.533 4.925 1.00 88.62 167 ARG A CA 1
ATOM 1243 C C . ARG A 1 167 ? -41.982 10.089 4.609 1.00 88.62 167 ARG A C 1
ATOM 1245 O O . ARG A 1 167 ? -42.661 9.836 3.619 1.00 88.62 167 ARG A O 1
ATOM 1252 N N . ARG A 1 168 ? -41.619 9.164 5.502 1.00 88.00 168 ARG A N 1
ATOM 1253 C CA . ARG A 1 168 ? -41.895 7.728 5.347 1.00 88.00 168 ARG A CA 1
ATOM 1254 C C . ARG A 1 168 ? -43.392 7.408 5.315 1.00 88.00 168 ARG A C 1
ATOM 1256 O O . ARG A 1 168 ? -43.813 6.501 4.605 1.00 88.00 168 ARG A O 1
ATOM 1263 N N . HIS A 1 169 ? -44.202 8.172 6.053 1.00 92.94 169 HIS A N 1
ATOM 1264 C CA . HIS A 1 169 ? -45.639 7.924 6.235 1.00 92.94 169 HIS A CA 1
ATOM 1265 C C . HIS A 1 169 ? -46.515 9.107 5.801 1.00 92.94 169 HIS A C 1
ATOM 1267 O O . HIS A 1 169 ? -47.506 9.426 6.464 1.00 92.94 169 HIS A O 1
ATOM 1273 N N . LEU A 1 170 ? -46.173 9.771 4.692 1.00 91.56 170 LEU A N 1
ATOM 1274 C CA . LEU A 1 170 ? -46.731 11.077 4.300 1.00 91.56 170 LEU A CA 1
ATOM 1275 C C . LEU A 1 170 ? -48.266 11.133 4.290 1.00 91.56 170 LEU A C 1
ATOM 1277 O O . LEU A 1 170 ? -48.862 12.061 4.843 1.00 91.56 170 LEU A O 1
ATOM 1281 N N . ALA A 1 171 ? -48.920 10.109 3.736 1.00 91.75 171 ALA A N 1
ATOM 1282 C CA . ALA A 1 171 ? -50.381 10.028 3.674 1.00 91.75 171 ALA A CA 1
ATOM 1283 C C . ALA A 1 171 ? -51.052 10.028 5.065 1.00 91.75 171 ALA A C 1
ATOM 1285 O O . ALA A 1 171 ? -52.164 10.533 5.219 1.00 91.75 171 ALA A O 1
ATOM 1286 N N . ILE A 1 172 ? -50.374 9.485 6.080 1.00 95.88 172 ILE A N 1
ATOM 1287 C CA . ILE A 1 172 ? -50.837 9.441 7.474 1.00 95.88 172 ILE A CA 1
ATOM 1288 C C . ILE A 1 172 ? -50.411 10.713 8.215 1.00 95.88 172 ILE A C 1
ATOM 1290 O O . ILE A 1 172 ? -51.170 11.245 9.027 1.00 95.88 172 ILE A O 1
ATOM 1294 N N . ALA A 1 173 ? -49.207 11.210 7.930 1.00 96.44 173 ALA A N 1
ATOM 1295 C CA . ALA A 1 173 ? -48.618 12.357 8.598 1.00 96.44 173 ALA A CA 1
ATOM 1296 C C . ALA A 1 173 ? -49.383 13.653 8.323 1.00 96.44 173 ALA A C 1
ATOM 1298 O O . ALA A 1 173 ? -49.673 14.397 9.258 1.00 96.44 173 ALA A O 1
ATOM 1299 N N . LEU A 1 174 ? -49.743 13.925 7.063 1.00 96.00 174 LEU A N 1
ATOM 1300 C CA . LEU A 1 174 ? -50.306 15.221 6.669 1.00 96.00 174 LEU A CA 1
ATOM 1301 C C . LEU A 1 174 ? -51.609 15.581 7.406 1.00 96.00 174 LEU A C 1
ATOM 1303 O O . LEU A 1 174 ? -51.674 16.696 7.925 1.00 96.00 174 LEU A O 1
ATOM 1307 N N . PRO A 1 175 ? -52.610 14.688 7.558 1.00 95.94 175 PRO A N 1
ATOM 1308 C CA . PRO A 1 175 ? -53.791 14.988 8.372 1.00 95.94 175 PRO A CA 1
ATOM 1309 C C . PRO A 1 175 ? -53.462 15.279 9.846 1.00 95.94 175 PRO A C 1
ATOM 1311 O O . PRO A 1 175 ? -54.041 16.188 10.444 1.00 95.94 175 PRO A O 1
ATOM 1314 N N . VAL A 1 176 ? -52.519 14.533 10.435 1.00 96.75 176 VAL A N 1
ATOM 1315 C CA . VAL A 1 176 ? -52.111 14.689 11.843 1.00 96.75 176 VAL A CA 1
ATOM 1316 C C . VAL A 1 176 ? -51.366 16.007 12.046 1.00 96.75 176 VAL A C 1
ATOM 1318 O O . VAL A 1 176 ? -51.716 16.783 12.936 1.00 96.75 176 VAL A O 1
ATOM 1321 N N . LEU A 1 177 ? -50.383 16.293 11.192 1.00 97.19 177 LEU A N 1
ATOM 1322 C CA . LEU A 1 177 ? -49.619 17.536 11.212 1.00 97.19 177 LEU A CA 1
ATOM 1323 C C . LEU A 1 177 ? -50.518 18.745 10.956 1.00 97.19 177 LEU A C 1
ATOM 1325 O O . LEU A 1 177 ? -50.404 19.731 11.677 1.00 97.19 177 LEU A O 1
ATOM 1329 N N . ALA A 1 178 ? -51.443 18.669 9.994 1.00 95.62 178 ALA A N 1
ATOM 1330 C CA . ALA A 1 178 ? -52.393 19.744 9.714 1.00 95.62 178 ALA A CA 1
ATOM 1331 C C . ALA A 1 178 ? -53.276 20.049 10.930 1.00 95.62 178 ALA A C 1
ATOM 1333 O O . ALA A 1 178 ? -53.425 21.210 11.310 1.00 95.62 178 ALA A O 1
ATOM 1334 N N . SER A 1 179 ? -53.806 19.011 11.587 1.00 95.81 179 SER A N 1
ATOM 1335 C CA . SER A 1 179 ? -54.599 19.179 12.807 1.00 95.81 179 SER A CA 1
ATOM 1336 C C . SER A 1 179 ? -53.775 19.733 13.976 1.00 95.81 179 SER A C 1
ATOM 1338 O O . SER A 1 179 ? -54.316 20.453 14.817 1.00 95.81 179 SER A O 1
ATOM 1340 N N . ALA A 1 180 ? -52.489 19.385 14.069 1.00 96.31 180 ALA A N 1
ATOM 1341 C CA . ALA A 1 180 ? -51.616 19.800 15.164 1.00 96.31 180 ALA A CA 1
ATOM 1342 C C . ALA A 1 180 ? -50.997 21.193 14.956 1.00 96.31 180 ALA A C 1
ATOM 1344 O O . ALA A 1 180 ? -50.755 21.893 15.938 1.00 96.31 180 ALA A O 1
ATOM 1345 N N . ALA A 1 181 ? -50.766 21.621 13.711 1.00 95.62 181 ALA A N 1
ATOM 1346 C CA . ALA A 1 181 ? -50.023 22.837 13.366 1.00 95.62 181 ALA A CA 1
ATOM 1347 C C . ALA A 1 181 ? -50.631 24.135 13.921 1.00 95.62 181 ALA A C 1
ATOM 1349 O O . ALA A 1 181 ? -49.911 25.111 14.123 1.00 95.62 181 ALA A O 1
ATOM 1350 N N . GLU A 1 182 ? -51.933 24.155 14.215 1.00 91.44 182 GLU A N 1
ATOM 1351 C CA . GLU A 1 182 ? -52.590 25.303 14.854 1.00 91.44 182 GLU A CA 1
ATOM 1352 C C . GLU A 1 182 ? -52.133 25.532 16.307 1.00 91.44 182 GLU A C 1
ATOM 1354 O O . GLU A 1 182 ? -52.204 26.655 16.806 1.00 91.44 182 GLU A O 1
ATOM 1359 N N . HIS A 1 183 ? -51.658 24.482 16.985 1.00 95.19 183 HIS A N 1
ATOM 1360 C CA . HIS A 1 183 ? -51.388 24.489 18.428 1.00 95.19 183 HIS A CA 1
ATOM 1361 C C . HIS A 1 183 ? -49.995 23.958 18.797 1.00 95.19 183 HIS A C 1
ATOM 1363 O O . HIS A 1 183 ? -49.565 24.127 19.936 1.00 95.19 183 HIS A O 1
ATOM 1369 N N . ASN A 1 184 ? -49.290 23.318 17.862 1.00 96.25 184 ASN A N 1
ATOM 1370 C CA . ASN A 1 184 ? -47.958 22.761 18.056 1.00 96.25 184 ASN A CA 1
ATOM 1371 C C . ASN A 1 184 ? -46.980 23.378 17.033 1.00 96.25 184 ASN A C 1
ATOM 1373 O O . ASN A 1 184 ? -47.087 23.088 15.835 1.00 96.25 184 ASN A O 1
ATOM 1377 N N . PRO A 1 185 ? -46.015 24.211 17.472 1.00 95.06 185 PRO A N 1
ATOM 1378 C CA . PRO A 1 185 ? -45.074 24.867 16.566 1.00 95.06 185 PRO A CA 1
ATOM 1379 C C . PRO A 1 185 ? -44.183 23.873 15.809 1.00 95.06 185 PRO A C 1
ATOM 1381 O O . PRO A 1 185 ? -43.904 24.118 14.637 1.00 95.06 185 PRO A O 1
ATOM 1384 N N . ARG A 1 186 ? -43.826 22.727 16.413 1.00 95.75 186 ARG A N 1
ATOM 1385 C CA . ARG A 1 186 ? -43.037 21.670 15.759 1.00 95.75 186 ARG A CA 1
ATOM 1386 C C . ARG A 1 186 ? -43.793 21.052 14.585 1.00 95.75 186 ARG A C 1
ATOM 1388 O O . ARG A 1 186 ? -43.196 20.800 13.549 1.00 95.75 186 ARG A O 1
ATOM 1395 N N . ALA A 1 187 ? -45.110 20.862 14.703 1.00 96.75 187 ALA A N 1
ATOM 1396 C CA . ALA A 1 187 ? -45.930 20.364 13.594 1.00 96.75 187 ALA A CA 1
ATOM 1397 C C . ALA A 1 187 ? -45.998 21.370 12.432 1.00 96.75 187 ALA A C 1
ATOM 1399 O O . ALA A 1 187 ? -45.866 20.987 11.270 1.00 96.75 187 ALA A O 1
ATOM 1400 N N . ALA A 1 188 ? -46.160 22.663 12.736 1.00 94.06 188 ALA A N 1
ATOM 1401 C CA . ALA A 1 188 ? -46.136 23.712 11.718 1.00 94.06 188 ALA A CA 1
ATOM 1402 C C . ALA A 1 188 ? -44.764 23.808 11.032 1.00 94.06 188 ALA A C 1
ATOM 1404 O O . ALA A 1 188 ? -44.687 23.992 9.821 1.00 94.06 188 ALA A O 1
ATOM 1405 N N . GLU A 1 189 ? -43.680 23.679 11.793 1.00 93.81 189 GLU A N 1
ATOM 1406 C CA . GLU A 1 189 ? -42.319 23.676 11.268 1.00 93.81 189 GLU A CA 1
ATOM 1407 C C . GLU A 1 189 ? -42.013 22.433 10.429 1.00 93.81 189 GLU A C 1
ATOM 1409 O O . GLU A 1 189 ? -41.472 22.574 9.334 1.00 93.81 189 GLU A O 1
ATOM 1414 N N . ALA A 1 190 ? -42.457 21.252 10.862 1.00 94.69 190 ALA A N 1
ATOM 1415 C CA . ALA A 1 190 ? -42.363 20.026 10.080 1.00 94.69 190 ALA A CA 1
ATOM 1416 C C . ALA A 1 190 ? -43.110 20.149 8.744 1.00 94.69 190 ALA A C 1
ATOM 1418 O O . ALA A 1 190 ? -42.554 19.790 7.713 1.00 94.69 190 ALA A O 1
ATOM 1419 N N . LEU A 1 191 ? -44.317 20.732 8.719 1.00 94.25 191 LEU A N 1
ATOM 1420 C CA . LEU A 1 191 ? -45.025 21.006 7.460 1.00 94.25 191 LEU A CA 1
ATOM 1421 C C . LEU A 1 191 ? -44.250 21.959 6.547 1.00 94.25 191 LEU A C 1
ATOM 1423 O O . LEU A 1 191 ? -44.210 21.723 5.344 1.00 94.25 191 LEU A O 1
ATOM 1427 N N . ARG A 1 192 ? -43.616 23.011 7.090 1.00 90.31 192 ARG A N 1
ATOM 1428 C CA . ARG A 1 192 ? -42.752 23.897 6.286 1.00 90.31 192 ARG A CA 1
ATOM 1429 C C . ARG A 1 192 ? -41.556 23.139 5.727 1.00 90.31 192 ARG A C 1
ATOM 1431 O O . ARG A 1 192 ? -41.223 23.329 4.567 1.00 90.31 192 ARG A O 1
ATOM 1438 N N . ALA A 1 193 ? -40.915 22.300 6.536 1.00 87.75 193 ALA A N 1
ATOM 1439 C CA . ALA A 1 193 ? -39.764 21.515 6.110 1.00 87.75 193 ALA A CA 1
ATOM 1440 C C . ALA A 1 193 ? -40.136 20.509 5.012 1.00 87.75 193 ALA A C 1
ATOM 1442 O O . ALA A 1 193 ? -39.483 20.490 3.976 1.00 87.75 193 ALA A O 1
ATOM 1443 N N . LEU A 1 194 ? -41.223 19.754 5.197 1.00 88.50 194 LEU A N 1
ATOM 1444 C CA . LEU A 1 194 ? -41.740 18.818 4.195 1.00 88.50 194 LEU A CA 1
ATOM 1445 C C . LEU A 1 194 ? -42.126 19.543 2.903 1.00 88.50 194 LEU A C 1
ATOM 1447 O O . LEU A 1 194 ? -41.794 19.091 1.814 1.00 88.50 194 LEU A O 1
ATOM 1451 N N . ALA A 1 195 ? -42.792 20.694 3.009 1.00 86.75 195 ALA A N 1
ATOM 1452 C CA . ALA A 1 195 ? -43.241 21.428 1.836 1.00 86.75 195 ALA A CA 1
ATOM 1453 C C . ALA A 1 195 ? -42.126 22.189 1.109 1.00 86.75 195 ALA A C 1
ATOM 1455 O O . ALA A 1 195 ? -42.293 22.509 -0.060 1.00 86.75 195 ALA A O 1
ATOM 1456 N N . ARG A 1 196 ? -40.991 22.475 1.763 1.00 80.81 196 ARG A N 1
ATOM 1457 C CA . ARG A 1 196 ? -39.787 22.951 1.061 1.00 80.81 196 ARG A CA 1
ATOM 1458 C C . ARG A 1 196 ? -39.218 21.887 0.124 1.00 80.81 196 ARG A C 1
ATOM 1460 O O . ARG A 1 196 ? -38.625 22.248 -0.881 1.00 80.81 196 ARG A O 1
ATOM 1467 N N . GLN A 1 197 ? -39.402 20.612 0.455 1.00 75.50 197 GLN A N 1
ATOM 1468 C CA . GLN A 1 197 ? -38.864 19.499 -0.325 1.00 75.50 197 GLN A CA 1
ATOM 1469 C C . GLN A 1 197 ? -39.838 18.997 -1.387 1.00 75.50 197 GLN A C 1
ATOM 1471 O O . GLN A 1 197 ? -39.431 18.726 -2.510 1.00 75.50 197 GLN A O 1
ATOM 1476 N N . ASP A 1 198 ? -41.124 18.902 -1.043 1.00 79.31 198 ASP A N 1
ATOM 1477 C CA . ASP A 1 198 ? -42.180 18.502 -1.972 1.00 79.31 198 ASP A CA 1
ATOM 1478 C C . ASP A 1 198 ? -43.431 19.385 -1.790 1.00 79.31 198 ASP A C 1
ATOM 1480 O O . ASP A 1 198 ? -44.426 18.986 -1.163 1.00 79.31 198 ASP A O 1
ATOM 1484 N N . PRO A 1 199 ? -43.400 20.633 -2.300 1.00 82.38 199 PRO A N 1
ATOM 1485 C CA . PRO A 1 199 ? -44.520 21.564 -2.163 1.00 82.38 199 PRO A CA 1
ATOM 1486 C C . PRO A 1 199 ? -45.789 21.035 -2.844 1.00 82.38 199 PRO A C 1
ATOM 1488 O O . PRO A 1 199 ? -46.904 21.333 -2.398 1.00 82.38 199 PRO A O 1
ATOM 1491 N N . GLY A 1 200 ? -45.629 20.237 -3.905 1.00 82.06 200 GLY A N 1
ATOM 1492 C CA . GLY A 1 200 ? -46.711 19.618 -4.659 1.00 82.06 200 GLY A CA 1
ATOM 1493 C C . GLY A 1 200 ? -47.481 18.598 -3.826 1.00 82.06 200 GLY A C 1
ATOM 1494 O O . GLY A 1 200 ? -48.679 18.795 -3.585 1.00 82.06 200 GLY A O 1
ATOM 1495 N N . ALA A 1 201 ? -46.801 17.552 -3.348 1.00 83.88 201 ALA A N 1
ATOM 1496 C CA . ALA A 1 201 ? -47.428 16.471 -2.589 1.00 83.88 201 ALA A CA 1
ATOM 1497 C C . ALA A 1 201 ? -47.967 16.955 -1.241 1.00 83.88 201 ALA A C 1
ATOM 1499 O O . ALA A 1 201 ? -49.089 16.606 -0.860 1.00 83.88 201 ALA A O 1
ATOM 1500 N N . VAL A 1 202 ? -47.228 17.823 -0.537 1.00 88.62 202 VAL A N 1
ATOM 1501 C CA . VAL A 1 202 ? -47.720 18.416 0.715 1.00 88.62 202 VAL A CA 1
ATOM 1502 C C . VAL A 1 202 ? -48.934 19.299 0.447 1.00 88.62 202 VAL A C 1
ATOM 1504 O O . VAL A 1 202 ? -49.937 19.195 1.152 1.00 88.62 202 VAL A O 1
ATOM 1507 N N . GLY A 1 203 ? -48.900 20.128 -0.599 1.00 88.25 203 GLY A N 1
ATOM 1508 C CA . GLY A 1 203 ? -50.042 20.945 -0.996 1.00 88.25 203 GLY A CA 1
ATOM 1509 C C . GLY A 1 203 ? -51.276 20.106 -1.335 1.00 88.25 203 GLY A C 1
ATOM 1510 O O . GLY A 1 203 ? -52.380 20.443 -0.909 1.00 88.25 203 GLY A O 1
ATOM 1511 N N . GLU A 1 204 ? -51.120 19.010 -2.079 1.00 87.94 204 GLU A N 1
ATOM 1512 C CA . GLU A 1 204 ? -52.216 18.091 -2.400 1.00 87.94 204 GLU A CA 1
ATOM 1513 C C . GLU A 1 204 ? -52.764 17.377 -1.165 1.00 87.94 204 GLU A C 1
ATOM 1515 O O . GLU A 1 204 ? -53.975 17.419 -0.932 1.00 87.94 204 GLU A O 1
ATOM 1520 N N . GLY A 1 205 ? -51.899 16.803 -0.329 1.00 90.56 205 GLY A N 1
ATOM 1521 C CA . GLY A 1 205 ? -52.328 16.115 0.884 1.00 90.56 205 GLY A CA 1
ATOM 1522 C C . GLY A 1 205 ? -52.973 17.054 1.908 1.00 90.56 205 GLY A C 1
ATOM 1523 O O . GLY A 1 205 ? -53.965 16.682 2.535 1.00 90.56 205 GLY A O 1
ATOM 1524 N N . LEU A 1 206 ? -52.509 18.305 2.022 1.00 92.12 206 LEU A N 1
ATOM 1525 C CA . LEU A 1 206 ? -53.170 19.324 2.845 1.00 92.12 206 LEU A CA 1
ATOM 1526 C C . LEU A 1 206 ? -54.556 19.698 2.297 1.00 92.12 206 LEU A C 1
ATOM 1528 O O . LEU A 1 206 ? -55.485 19.867 3.087 1.00 92.12 206 LEU A O 1
ATOM 1532 N N . ARG A 1 207 ? -54.748 19.784 0.971 1.00 92.25 207 ARG A N 1
ATOM 1533 C CA . ARG A 1 207 ? -56.093 19.971 0.381 1.00 92.25 207 ARG A CA 1
ATOM 1534 C C . ARG A 1 207 ? -56.984 18.764 0.657 1.00 92.25 207 ARG A C 1
ATOM 1536 O O . ARG A 1 207 ? -58.133 18.940 1.047 1.00 92.25 207 ARG A O 1
ATOM 1543 N N . ALA A 1 208 ? -56.457 17.549 0.509 1.00 92.81 208 ALA A N 1
ATOM 1544 C CA . ALA A 1 208 ? -57.191 16.321 0.809 1.00 92.81 208 ALA A CA 1
ATOM 1545 C C . ALA A 1 208 ? -57.613 16.242 2.289 1.00 92.81 208 ALA A C 1
ATOM 1547 O O . ALA A 1 208 ? -58.690 15.731 2.596 1.00 92.81 208 ALA A O 1
ATOM 1548 N N . ALA A 1 209 ? -56.811 16.810 3.194 1.00 92.06 209 ALA A N 1
ATOM 1549 C CA . ALA A 1 209 ? -57.124 16.940 4.616 1.00 92.06 209 ALA A CA 1
ATOM 1550 C C . ALA A 1 209 ? -58.052 18.131 4.960 1.00 92.06 209 ALA A C 1
ATOM 1552 O O . ALA A 1 209 ? -58.394 18.304 6.129 1.00 92.06 209 ALA A O 1
ATOM 1553 N N . GLY A 1 210 ? -58.467 18.952 3.984 1.00 93.62 210 GLY A N 1
ATOM 1554 C CA . GLY A 1 210 ? -59.303 20.144 4.208 1.00 93.62 210 GLY A CA 1
ATOM 1555 C C . GLY A 1 210 ? -58.576 21.296 4.917 1.00 93.62 210 GLY A C 1
ATOM 1556 O O . GLY A 1 210 ? -59.184 22.044 5.685 1.00 93.62 210 GLY A O 1
ATOM 1557 N N . ALA A 1 211 ? -57.260 21.404 4.715 1.00 93.00 211 ALA A N 1
ATOM 1558 C CA . ALA A 1 211 ? -56.370 22.359 5.370 1.00 93.00 211 ALA A CA 1
ATOM 1559 C C . ALA A 1 211 ? -55.926 23.507 4.437 1.00 93.00 211 ALA A C 1
ATOM 1561 O O . ALA A 1 211 ? -54.790 23.984 4.507 1.00 93.00 211 ALA A O 1
ATOM 1562 N N . GLU A 1 212 ? -56.807 24.007 3.566 1.00 90.19 212 GLU A N 1
ATOM 1563 C CA . GLU A 1 212 ? -56.476 25.025 2.553 1.00 90.19 212 GLU A CA 1
ATOM 1564 C C . GLU A 1 212 ? -55.969 26.337 3.162 1.00 90.19 212 GLU A C 1
ATOM 1566 O O . GLU A 1 212 ? -55.144 27.037 2.570 1.00 90.19 212 GLU A O 1
ATOM 1571 N N . ARG A 1 213 ? -56.425 26.665 4.375 1.00 90.62 213 ARG A N 1
ATOM 1572 C CA . ARG A 1 213 ? -55.937 27.828 5.121 1.00 90.62 213 ARG A CA 1
ATOM 1573 C C . ARG A 1 213 ? -54.451 27.702 5.470 1.00 90.62 213 ARG A C 1
ATOM 1575 O O . ARG A 1 213 ? -53.751 28.710 5.407 1.00 90.62 213 ARG A O 1
ATOM 1582 N N . LEU A 1 214 ? -53.980 26.502 5.818 1.00 88.38 214 LEU A N 1
ATOM 1583 C CA . LEU A 1 214 ? -52.573 26.265 6.146 1.00 88.38 214 LEU A CA 1
ATOM 1584 C C . LEU A 1 214 ? -51.689 26.414 4.906 1.00 88.38 214 LEU A C 1
ATOM 1586 O O . LEU A 1 214 ? -50.642 27.038 5.003 1.00 88.38 214 LEU A O 1
ATOM 1590 N N . ILE A 1 215 ? -52.137 25.968 3.730 1.00 86.62 215 ILE A N 1
ATOM 1591 C CA . ILE A 1 215 ? -51.393 26.145 2.467 1.00 86.62 215 ILE A CA 1
ATOM 1592 C C . ILE A 1 215 ? -51.088 27.627 2.211 1.00 86.62 215 ILE A C 1
ATOM 1594 O O . ILE A 1 215 ? -49.953 27.984 1.906 1.00 86.62 215 ILE A O 1
ATOM 1598 N N . ALA A 1 216 ? -52.084 28.501 2.395 1.00 84.06 216 ALA A N 1
ATOM 1599 C CA . ALA A 1 216 ? -51.903 29.943 2.238 1.00 84.06 216 ALA A CA 1
ATOM 1600 C C . ALA A 1 216 ? -51.013 30.566 3.331 1.00 84.06 216 ALA A C 1
ATOM 1602 O O . ALA A 1 216 ? -50.356 31.572 3.086 1.00 84.06 216 ALA A O 1
ATOM 1603 N N . GLN A 1 217 ? -51.005 30.003 4.544 1.00 86.00 217 GLN A N 1
ATOM 1604 C CA . GLN A 1 217 ? -50.193 30.492 5.665 1.00 86.00 217 GLN A CA 1
ATOM 1605 C C . GLN A 1 217 ? -48.733 30.038 5.602 1.00 86.00 217 GLN A C 1
ATOM 1607 O O . GLN A 1 217 ? -47.865 30.730 6.130 1.00 86.00 217 GLN A O 1
ATOM 1612 N N . LEU A 1 218 ? -48.475 28.871 5.014 1.00 81.25 218 LEU A N 1
ATOM 1613 C CA . LEU A 1 218 ? -47.140 28.292 4.894 1.00 81.25 218 LEU A CA 1
ATOM 1614 C C . LEU A 1 218 ? -46.364 28.837 3.685 1.00 81.25 218 LEU A C 1
ATOM 1616 O O . LEU A 1 218 ? -45.186 28.528 3.573 1.00 81.25 218 LEU A O 1
ATOM 1620 N N . ASP A 1 219 ? -47.006 29.652 2.836 1.00 79.31 219 ASP A N 1
ATOM 1621 C CA . ASP A 1 219 ? -46.434 30.250 1.619 1.00 79.31 219 ASP A CA 1
ATOM 1622 C C . ASP A 1 219 ? -45.727 29.214 0.736 1.00 79.31 219 ASP A C 1
ATOM 1624 O O . ASP A 1 219 ? -44.563 29.356 0.373 1.00 79.31 219 ASP A O 1
ATOM 1628 N N . LEU A 1 220 ? -46.434 28.116 0.443 1.00 71.75 220 LEU A N 1
ATOM 1629 C CA . LEU A 1 220 ? -45.898 27.032 -0.377 1.00 71.75 220 LEU A CA 1
ATOM 1630 C C . LEU A 1 220 ? -45.733 27.525 -1.822 1.00 71.75 220 LEU A C 1
ATOM 1632 O O . LEU A 1 220 ? -46.660 27.430 -2.632 1.00 71.75 220 LEU A O 1
ATOM 1636 N N . THR A 1 221 ? -44.572 28.101 -2.139 1.00 62.66 221 THR A N 1
ATOM 1637 C CA . THR A 1 221 ? -44.187 28.432 -3.511 1.00 62.66 221 THR A CA 1
ATOM 1638 C C . THR A 1 221 ? -44.149 27.149 -4.329 1.00 62.66 221 THR A C 1
ATOM 1640 O O . THR A 1 221 ? -43.529 26.162 -3.946 1.00 62.66 221 THR A O 1
ATOM 1643 N N . THR A 1 222 ? -44.871 27.154 -5.446 1.00 61.31 222 THR A N 1
ATOM 1644 C CA . THR A 1 222 ? -44.979 26.004 -6.345 1.00 61.31 222 THR A CA 1
ATOM 1645 C C . THR A 1 222 ? -43.861 26.101 -7.376 1.00 61.31 222 THR A C 1
ATOM 1647 O O . THR A 1 222 ? -43.859 27.016 -8.198 1.00 61.31 222 THR A O 1
ATOM 1650 N N . GLY A 1 223 ? -42.889 25.197 -7.283 1.00 68.75 223 GLY A N 1
ATOM 1651 C CA . GLY A 1 223 ? -41.740 25.115 -8.179 1.00 68.75 223 GLY A CA 1
ATOM 1652 C C . GLY A 1 223 ? -40.420 25.045 -7.419 1.00 68.75 223 GLY A C 1
ATOM 1653 O O . GLY A 1 223 ? -40.054 25.983 -6.714 1.00 68.75 223 GLY A O 1
ATOM 1654 N N . LEU A 1 224 ? -39.706 23.936 -7.595 1.00 80.69 224 LEU A N 1
ATOM 1655 C CA . LEU A 1 224 ? -38.306 23.813 -7.204 1.00 80.69 224 LEU A CA 1
ATOM 1656 C C . LEU A 1 224 ? -37.442 24.599 -8.193 1.00 80.69 224 LEU A C 1
ATOM 1658 O O . LEU A 1 224 ? -37.577 24.432 -9.408 1.00 80.69 224 LEU A O 1
ATOM 1662 N N . ASP A 1 225 ? -36.557 25.450 -7.683 1.00 89.25 225 ASP A N 1
ATOM 1663 C CA . ASP A 1 225 ? -35.499 26.052 -8.489 1.00 89.25 225 ASP A CA 1
ATOM 1664 C C . ASP A 1 225 ? -34.176 25.290 -8.329 1.00 89.25 225 ASP A C 1
ATOM 1666 O O . ASP A 1 225 ? -33.989 24.477 -7.419 1.00 89.25 225 ASP A O 1
ATOM 1670 N N . VAL A 1 226 ? -33.256 25.541 -9.262 1.00 93.00 226 VAL A N 1
ATOM 1671 C CA . VAL A 1 226 ? -31.941 24.888 -9.293 1.00 93.00 226 VAL A CA 1
ATOM 1672 C C . VAL A 1 226 ? -31.152 25.168 -8.014 1.00 93.00 226 VAL A C 1
ATOM 1674 O O . VAL A 1 226 ? -30.499 24.268 -7.496 1.00 93.00 226 VAL A O 1
ATOM 1677 N N . ASP A 1 227 ? -31.212 26.393 -7.490 1.00 92.19 227 ASP A N 1
ATOM 1678 C CA . ASP A 1 227 ? -30.417 26.793 -6.327 1.00 92.19 227 ASP A CA 1
ATOM 1679 C C . ASP A 1 227 ? -30.875 26.068 -5.049 1.00 92.19 227 ASP A C 1
ATOM 1681 O O . ASP A 1 227 ? -30.039 25.687 -4.231 1.00 92.19 227 ASP A O 1
ATOM 1685 N N . THR A 1 228 ? -32.176 25.800 -4.914 1.00 88.25 228 THR A N 1
ATOM 1686 C CA . THR A 1 228 ? -32.760 25.046 -3.796 1.00 88.25 228 THR A CA 1
ATOM 1687 C C . THR A 1 228 ? -32.264 23.602 -3.781 1.00 88.25 228 THR A C 1
ATOM 1689 O O . THR A 1 228 ? -31.775 23.131 -2.756 1.00 88.25 228 THR A O 1
ATOM 1692 N N . VAL A 1 229 ? -32.326 22.911 -4.923 1.00 91.12 229 VAL A N 1
ATOM 1693 C CA . VAL A 1 229 ? -31.859 21.518 -5.030 1.00 91.12 229 VAL A CA 1
ATOM 1694 C C . VAL A 1 229 ? -30.341 21.425 -4.850 1.00 91.12 229 VAL A C 1
ATOM 1696 O O . VAL A 1 229 ? -29.848 20.516 -4.190 1.00 91.12 229 VAL A O 1
ATOM 1699 N N . VAL A 1 230 ? -29.579 22.382 -5.384 1.00 93.62 230 VAL A N 1
ATOM 1700 C CA . VAL A 1 230 ? -28.119 22.429 -5.199 1.00 93.62 230 VAL A CA 1
ATOM 1701 C C . VAL A 1 230 ? -27.745 22.657 -3.733 1.00 93.62 230 VAL A C 1
ATOM 1703 O O . VAL A 1 230 ? -26.817 22.013 -3.249 1.00 93.62 230 VAL A O 1
ATOM 1706 N N . ALA A 1 231 ? -28.465 23.522 -3.014 1.00 89.25 231 ALA A N 1
ATOM 1707 C CA . ALA A 1 231 ? -28.257 23.711 -1.580 1.00 89.25 231 ALA A CA 1
ATOM 1708 C C . ALA A 1 231 ? -28.558 22.428 -0.785 1.00 89.25 231 ALA A C 1
ATOM 1710 O O . ALA A 1 231 ? -27.796 22.080 0.116 1.00 89.25 231 ALA A O 1
ATOM 1711 N N . GLU A 1 232 ? -29.612 21.691 -1.154 1.00 88.44 232 GLU A N 1
ATOM 1712 C CA . GLU A 1 232 ? -29.942 20.397 -0.543 1.00 88.44 232 GLU A CA 1
ATOM 1713 C C . GLU A 1 232 ? -28.844 19.350 -0.784 1.00 88.44 232 GLU A C 1
ATOM 1715 O O . GLU A 1 232 ? -28.430 18.669 0.153 1.00 88.44 232 GLU A O 1
ATOM 1720 N N . LEU A 1 233 ? -28.304 19.260 -2.004 1.00 90.50 233 LEU A N 1
ATOM 1721 C CA . LEU A 1 233 ? -27.170 18.378 -2.305 1.00 90.50 233 LEU A CA 1
ATOM 1722 C C . LEU A 1 233 ? -25.901 18.785 -1.549 1.00 90.50 233 LEU A C 1
ATOM 1724 O O . LEU A 1 233 ? -25.175 17.918 -1.068 1.00 90.50 233 LEU A O 1
ATOM 1728 N N . ALA A 1 234 ? -25.629 20.086 -1.424 1.00 89.44 234 ALA A N 1
ATOM 1729 C CA . ALA A 1 234 ? -24.480 20.579 -0.674 1.00 89.44 234 ALA A CA 1
ATOM 1730 C C . ALA A 1 234 ? -24.580 20.211 0.812 1.00 89.44 234 ALA A C 1
ATOM 1732 O O . ALA A 1 234 ? -23.615 19.711 1.386 1.00 89.44 234 ALA A O 1
ATOM 1733 N N . GLU A 1 235 ? -25.754 20.362 1.423 1.00 84.75 235 GLU A N 1
ATOM 1734 C CA . GLU A 1 235 ? -25.985 19.930 2.802 1.00 84.75 235 GLU A CA 1
ATOM 1735 C C . GLU A 1 235 ? -25.893 18.403 2.951 1.00 84.75 235 GLU A C 1
ATOM 1737 O O . GLU A 1 235 ? -25.295 17.902 3.907 1.00 84.75 235 GLU A O 1
ATOM 1742 N N . ALA A 1 236 ? -26.448 17.647 1.999 1.00 84.88 236 ALA A N 1
ATOM 1743 C CA . ALA A 1 236 ? -26.355 16.191 1.992 1.00 84.88 236 ALA A CA 1
ATOM 1744 C C . ALA A 1 236 ? -24.896 15.715 1.887 1.00 84.88 236 ALA A C 1
ATOM 1746 O O . ALA A 1 236 ? -24.518 14.755 2.560 1.00 84.88 236 ALA A O 1
ATOM 1747 N N . SER A 1 237 ? -24.062 16.433 1.127 1.00 84.31 237 SER A N 1
ATOM 1748 C CA . SER A 1 237 ? -22.641 16.115 0.953 1.00 84.31 237 SER A CA 1
ATOM 1749 C C . SER A 1 237 ? -21.816 16.204 2.239 1.00 84.31 237 SER A C 1
ATOM 1751 O O . SER A 1 237 ? -20.804 15.521 2.364 1.00 84.31 237 SER A O 1
ATOM 1753 N N . LEU A 1 238 ? -22.281 16.977 3.227 1.00 81.06 238 LEU A N 1
ATOM 1754 C CA . LEU A 1 238 ? -21.661 17.053 4.555 1.00 81.06 238 LEU A CA 1
ATOM 1755 C C . LEU A 1 238 ? -21.943 15.812 5.413 1.00 81.06 238 LEU A C 1
ATOM 1757 O O . LEU A 1 238 ? -21.267 15.595 6.415 1.00 81.06 238 LEU A O 1
ATOM 1761 N N . ARG A 1 239 ? -22.967 15.027 5.058 1.00 78.69 239 ARG A N 1
ATOM 1762 C CA . ARG A 1 239 ? -23.418 13.854 5.819 1.00 78.69 239 ARG A CA 1
ATOM 1763 C C . ARG A 1 239 ? -22.992 12.558 5.152 1.00 78.69 239 ARG A C 1
ATOM 1765 O O . ARG A 1 239 ? -22.394 11.691 5.778 1.00 78.69 239 ARG A O 1
ATOM 1772 N N . SER A 1 240 ? -23.349 12.419 3.883 1.00 81.25 240 SER A N 1
ATOM 1773 C CA . SER A 1 240 ? -23.085 11.235 3.085 1.00 81.25 240 SER A CA 1
ATOM 1774 C C . SER A 1 240 ? -22.915 11.683 1.646 1.00 81.25 240 SER A C 1
ATOM 1776 O O . SER A 1 240 ? -23.861 12.154 1.016 1.00 81.25 240 SER A O 1
ATOM 1778 N N . TRP A 1 241 ? -21.697 11.552 1.143 1.00 86.25 241 TRP A N 1
ATOM 1779 C CA . TRP A 1 241 ? -21.326 11.798 -0.243 1.00 86.25 241 TRP A CA 1
ATOM 1780 C C . TRP A 1 241 ? -20.449 10.636 -0.703 1.00 86.25 241 TRP A C 1
ATOM 1782 O O . TRP A 1 241 ? -19.733 10.069 0.129 1.00 86.25 241 TRP A O 1
ATOM 1792 N N . PRO A 1 242 ? -20.457 10.254 -1.987 1.00 82.88 242 PRO A N 1
ATOM 1793 C CA . PRO A 1 242 ? -19.362 9.453 -2.514 1.00 82.88 242 PRO A CA 1
ATOM 1794 C C . PRO A 1 242 ? -18.049 10.221 -2.284 1.00 82.88 242 PRO A C 1
ATOM 1796 O O . PRO A 1 242 ? -17.814 11.262 -2.878 1.00 82.88 242 PRO A O 1
ATOM 1799 N N . VAL A 1 243 ? -17.202 9.770 -1.360 1.00 74.56 243 VAL A N 1
ATOM 1800 C CA . VAL A 1 243 ? -15.892 10.396 -1.091 1.00 74.56 243 VAL A CA 1
ATOM 1801 C C . VAL A 1 243 ? -14.794 9.540 -1.711 1.00 74.56 243 VAL A C 1
ATOM 1803 O O . VAL A 1 243 ? -14.847 8.315 -1.627 1.00 74.56 243 VAL A O 1
ATOM 1806 N N . PHE A 1 244 ? -13.795 10.164 -2.333 1.00 69.88 244 PHE A N 1
ATOM 1807 C CA . PHE A 1 244 ? -12.579 9.463 -2.745 1.00 69.88 244 PHE A CA 1
ATOM 1808 C C . PHE A 1 244 ? -11.625 9.420 -1.561 1.00 69.88 244 PHE A C 1
ATOM 1810 O O . PHE A 1 244 ? -11.138 10.461 -1.123 1.00 69.88 244 PHE A O 1
ATOM 1817 N N . HIS A 1 245 ? -11.384 8.230 -1.024 1.00 61.06 245 HIS A N 1
ATOM 1818 C CA . HIS A 1 245 ? -10.380 8.053 0.011 1.00 61.06 245 HIS A CA 1
ATOM 1819 C C . HIS A 1 245 ? -9.024 7.854 -0.666 1.00 61.06 245 HIS A C 1
ATOM 1821 O O . HIS A 1 245 ? -8.768 6.814 -1.261 1.00 61.06 245 HIS A O 1
ATOM 1827 N N . THR A 1 246 ? -8.163 8.863 -0.604 1.00 51.62 246 THR A N 1
ATOM 1828 C CA . THR A 1 246 ? -6.745 8.741 -0.956 1.00 51.62 246 THR A CA 1
ATOM 1829 C C . THR A 1 246 ? -5.992 8.425 0.336 1.00 51.62 246 THR A C 1
ATOM 1831 O O . THR A 1 246 ? -5.873 9.303 1.187 1.00 51.62 246 THR A O 1
ATOM 1834 N N . GLY A 1 247 ? -5.578 7.171 0.535 1.00 51.22 247 GLY A N 1
ATOM 1835 C CA . GLY A 1 247 ? -4.902 6.724 1.766 1.00 51.22 247 GLY A CA 1
ATOM 1836 C C . GLY A 1 247 ? -5.669 5.692 2.598 1.00 51.22 247 GLY A C 1
ATOM 1837 O O . GLY A 1 247 ? -5.457 5.597 3.804 1.00 51.22 247 GLY A O 1
ATOM 1838 N N . VAL A 1 248 ? -6.590 4.938 1.989 1.00 48.84 248 VAL A N 1
ATOM 1839 C CA . VAL A 1 248 ? -7.164 3.759 2.655 1.00 48.84 248 VAL A CA 1
ATOM 1840 C C . VAL A 1 248 ? -6.079 2.697 2.818 1.00 48.84 248 VAL A C 1
ATOM 1842 O O . VAL A 1 248 ? -5.231 2.529 1.949 1.00 48.84 248 VAL A O 1
ATOM 1845 N N . ASP A 1 249 ? -6.157 1.950 3.914 1.00 51.38 249 ASP A N 1
ATOM 1846 C CA . ASP A 1 249 ? -5.311 0.818 4.312 1.00 51.38 249 ASP A CA 1
ATOM 1847 C C . ASP A 1 249 ? -5.429 -0.422 3.388 1.00 51.38 249 ASP A C 1
ATOM 1849 O O . ASP A 1 249 ? -5.361 -1.559 3.859 1.00 51.38 249 ASP A O 1
ATOM 1853 N N . GLY A 1 250 ? -5.632 -0.217 2.079 1.00 53.25 250 GLY A N 1
ATOM 1854 C CA . GLY A 1 250 ? -5.730 -1.268 1.058 1.00 53.25 250 GLY A CA 1
ATOM 1855 C C . GLY A 1 250 ? -7.069 -2.009 1.022 1.00 53.25 250 GLY A C 1
ATOM 1856 O O . GLY A 1 250 ? -7.085 -3.223 0.833 1.00 53.25 250 GLY A O 1
ATOM 1857 N N . ARG A 1 251 ? -8.196 -1.333 1.311 1.00 55.97 251 ARG A N 1
ATOM 1858 C CA . ARG A 1 251 ? -9.504 -2.006 1.480 1.00 55.97 251 ARG A CA 1
ATOM 1859 C C . ARG A 1 251 ? -10.639 -1.557 0.561 1.00 55.97 251 ARG A C 1
ATOM 1861 O O . ARG A 1 251 ? -11.627 -2.285 0.480 1.00 55.97 251 ARG A O 1
ATOM 1868 N N . LEU A 1 252 ? -10.546 -0.408 -0.116 1.00 67.94 252 LEU A N 1
ATOM 1869 C CA . LEU A 1 252 ? -11.613 0.105 -0.992 1.00 67.94 252 LEU A CA 1
ATOM 1870 C C . LEU A 1 252 ? -11.049 1.033 -2.088 1.00 67.94 252 LEU A C 1
ATOM 1872 O O . LEU A 1 252 ? -11.210 2.254 -2.013 1.00 67.94 252 LEU A O 1
ATOM 1876 N N . GLU A 1 253 ? -10.437 0.456 -3.122 1.00 72.88 253 GLU A N 1
ATOM 1877 C CA . GLU A 1 253 ? -10.070 1.162 -4.357 1.00 72.88 253 GLU A CA 1
ATOM 1878 C C . GLU A 1 253 ? -11.324 1.638 -5.111 1.00 72.88 253 GLU A C 1
ATOM 1880 O O . GLU A 1 253 ? -12.400 1.034 -5.042 1.00 72.88 253 GLU A O 1
ATOM 1885 N N . TYR A 1 254 ? -11.196 2.755 -5.830 1.00 78.06 254 TYR A N 1
ATOM 1886 C CA . TYR A 1 254 ? -12.274 3.372 -6.596 1.00 78.06 254 TYR A CA 1
ATOM 1887 C C . TYR A 1 254 ? -12.049 3.188 -8.102 1.00 78.06 254 TYR A C 1
ATOM 1889 O O . TYR A 1 254 ? -11.042 3.612 -8.666 1.00 78.06 254 TYR A O 1
ATOM 1897 N N . PHE A 1 255 ? -13.038 2.622 -8.795 1.00 80.50 255 PHE A N 1
ATOM 1898 C CA . PHE A 1 255 ? -12.890 2.237 -10.204 1.00 80.50 255 PHE A CA 1
ATOM 1899 C C . PHE A 1 255 ? -13.695 3.088 -11.188 1.00 80.50 255 PHE A C 1
ATOM 1901 O O . PHE A 1 255 ? -13.348 3.186 -12.375 1.00 80.50 255 PHE A O 1
ATOM 1908 N N . GLY A 1 256 ? -14.769 3.716 -10.712 1.00 84.06 256 GLY A N 1
ATOM 1909 C CA . GLY A 1 256 ? -15.625 4.558 -11.535 1.00 84.06 256 GLY A CA 1
ATOM 1910 C C . GLY A 1 256 ? -16.874 5.023 -10.806 1.00 84.06 256 GLY A C 1
ATOM 1911 O O . GLY A 1 256 ? -17.255 4.477 -9.770 1.00 84.06 256 GLY A O 1
ATOM 1912 N N . LEU A 1 257 ? -17.533 6.031 -11.371 1.00 87.50 257 LEU A N 1
ATOM 1913 C CA . LEU A 1 257 ? -18.781 6.565 -10.840 1.00 87.50 257 LEU A CA 1
ATOM 1914 C C . LEU A 1 257 ? -19.777 6.799 -11.974 1.00 87.50 257 LEU A C 1
ATOM 1916 O O . LEU A 1 257 ? -19.439 7.311 -13.041 1.00 87.50 257 LEU A O 1
ATOM 1920 N N . ARG A 1 258 ? -21.029 6.437 -11.736 1.00 91.88 258 ARG A N 1
ATOM 1921 C CA . ARG A 1 258 ? -22.157 6.689 -12.626 1.00 91.88 258 ARG A CA 1
ATOM 1922 C C . ARG A 1 258 ? -23.121 7.618 -11.909 1.00 91.88 258 ARG A C 1
ATOM 1924 O O . ARG A 1 258 ? -23.496 7.357 -10.773 1.00 91.88 258 ARG A O 1
ATOM 1931 N N . VAL A 1 259 ? -23.519 8.704 -12.562 1.00 94.00 259 VAL A N 1
ATOM 1932 C CA . VAL A 1 259 ? -24.576 9.591 -12.070 1.00 94.00 259 VAL A CA 1
ATOM 1933 C C . VAL A 1 259 ? -25.856 9.361 -12.862 1.00 94.00 259 VAL A C 1
ATOM 1935 O O . VAL A 1 259 ? -25.833 9.261 -14.092 1.00 94.00 259 VAL A O 1
ATOM 1938 N N . ILE A 1 260 ? -26.971 9.275 -12.146 1.00 96.19 260 ILE A N 1
ATOM 1939 C CA . ILE A 1 260 ? -28.312 9.062 -12.678 1.00 96.19 260 ILE A CA 1
ATOM 1940 C C . ILE A 1 260 ? -29.188 10.198 -12.155 1.00 96.19 260 ILE A C 1
ATOM 1942 O O . ILE A 1 260 ? -29.353 10.355 -10.951 1.00 96.19 260 ILE A O 1
ATOM 1946 N N . GLY A 1 261 ? -29.741 11.002 -13.056 1.00 96.81 261 GLY A N 1
ATOM 1947 C CA . GLY A 1 261 ? -30.715 12.040 -12.734 1.00 96.81 261 GLY A CA 1
ATOM 1948 C C . GLY A 1 261 ? -32.097 11.624 -13.215 1.00 96.81 261 GLY A C 1
ATOM 1949 O O . GLY A 1 261 ? -32.267 11.317 -14.397 1.00 96.81 261 GLY A O 1
ATOM 1950 N N . ALA A 1 262 ? -33.087 11.642 -12.330 1.00 96.88 262 ALA A N 1
ATOM 1951 C CA . ALA A 1 262 ? -34.464 11.284 -12.641 1.00 96.88 262 ALA A CA 1
ATOM 1952 C C . ALA A 1 262 ? -35.462 12.299 -12.081 1.00 96.88 262 ALA A C 1
ATOM 1954 O O . ALA A 1 262 ? -35.196 12.998 -11.103 1.00 96.88 262 ALA A O 1
ATOM 1955 N N . ARG A 1 263 ? -36.633 12.365 -12.712 1.00 94.94 263 ARG A N 1
ATOM 1956 C CA . ARG A 1 263 ? -37.746 13.228 -12.312 1.00 94.94 263 ARG A CA 1
ATOM 1957 C C . ARG A 1 263 ? -39.034 12.418 -12.247 1.00 94.94 263 ARG A C 1
ATOM 1959 O O . ARG A 1 263 ? -39.250 11.564 -13.095 1.00 94.94 263 ARG A O 1
ATOM 1966 N N . ALA A 1 264 ? -39.909 12.693 -11.289 1.00 90.56 264 ALA A N 1
ATOM 1967 C CA . ALA A 1 264 ? -41.262 12.153 -11.307 1.00 90.56 264 ALA A CA 1
ATOM 1968 C C . ALA A 1 264 ? -42.002 12.624 -12.569 1.00 90.56 264 ALA A C 1
ATOM 1970 O O . ALA A 1 264 ? -41.937 13.800 -12.944 1.00 90.56 264 ALA A O 1
ATOM 1971 N N . ARG A 1 265 ? -42.747 11.723 -13.215 1.00 87.88 265 ARG A N 1
ATOM 1972 C CA . ARG A 1 265 ? -43.631 12.084 -14.340 1.00 87.88 265 ARG A CA 1
ATOM 1973 C C . ARG A 1 265 ? -44.759 13.013 -13.906 1.00 87.88 265 ARG A C 1
ATOM 1975 O O . ARG A 1 265 ? -45.309 13.748 -14.731 1.00 87.88 265 ARG A O 1
ATOM 1982 N N . SER A 1 266 ? -45.130 12.954 -12.632 1.00 81.69 266 SER A N 1
ATOM 1983 C CA . SER A 1 266 ? -46.116 13.826 -12.013 1.00 81.69 266 SER A CA 1
ATOM 1984 C C . SER A 1 266 ? -45.534 14.561 -10.802 1.00 81.69 266 SER A C 1
ATOM 1986 O O . SER A 1 266 ? -44.831 13.988 -9.981 1.00 81.69 266 SER A O 1
ATOM 1988 N N . GLY A 1 267 ? -45.835 15.856 -10.686 1.00 81.94 267 GLY A N 1
ATOM 1989 C CA . GLY A 1 267 ? -45.357 16.689 -9.581 1.00 81.94 267 GLY A CA 1
ATOM 1990 C C . GLY A 1 267 ? -43.919 17.194 -9.740 1.00 81.94 267 GLY A C 1
ATOM 1991 O O . GLY A 1 267 ? -43.392 17.298 -10.849 1.00 81.94 267 GLY A O 1
ATOM 1992 N N . ASP A 1 268 ? -43.318 17.550 -8.605 1.00 82.06 268 ASP A N 1
ATOM 1993 C CA . ASP A 1 268 ? -41.983 18.155 -8.514 1.00 82.06 268 ASP A CA 1
ATOM 1994 C C . ASP A 1 268 ? -40.933 17.166 -7.969 1.00 82.06 268 ASP A C 1
ATOM 1996 O O . ASP A 1 268 ? -39.824 17.560 -7.621 1.00 82.06 268 ASP A O 1
ATOM 2000 N N . GLY A 1 269 ? -41.263 15.872 -7.903 1.00 87.81 269 GLY A N 1
ATOM 2001 C CA . GLY A 1 269 ? -40.336 14.842 -7.441 1.00 87.81 269 GLY A CA 1
ATOM 2002 C C . GLY A 1 269 ? -39.094 14.757 -8.330 1.00 87.81 269 GLY A C 1
ATOM 2003 O O . GLY A 1 269 ? -39.183 14.797 -9.560 1.00 87.81 269 GLY A O 1
ATOM 2004 N N . TRP A 1 270 ? -37.929 14.614 -7.710 1.00 93.38 270 TRP A N 1
ATOM 2005 C CA . TRP A 1 270 ? -36.651 14.425 -8.389 1.00 93.38 270 TRP A CA 1
ATOM 2006 C C . TRP A 1 270 ? -35.792 13.428 -7.617 1.00 93.38 270 TRP A C 1
ATOM 2008 O O . TRP A 1 270 ? -36.008 13.194 -6.429 1.00 93.38 270 TRP A O 1
ATOM 2018 N N . ALA A 1 271 ? -34.824 12.833 -8.300 1.00 94.69 271 ALA A N 1
ATOM 2019 C CA . ALA A 1 271 ? -33.796 12.030 -7.671 1.00 94.69 271 ALA A CA 1
ATOM 2020 C C . ALA A 1 271 ? -32.469 12.187 -8.414 1.00 94.69 271 ALA A C 1
ATOM 2022 O O . ALA A 1 271 ? -32.433 12.271 -9.644 1.00 94.69 271 ALA A O 1
ATOM 2023 N N . ILE A 1 272 ? -31.377 12.211 -7.662 1.00 95.38 272 ILE A N 1
ATOM 2024 C CA . ILE A 1 272 ? -30.016 12.081 -8.170 1.00 95.38 272 ILE A CA 1
ATOM 2025 C C . ILE A 1 272 ? -29.390 10.899 -7.446 1.00 95.38 272 ILE A C 1
ATOM 2027 O O . ILE A 1 272 ? -29.303 10.896 -6.221 1.00 95.38 272 ILE A O 1
ATOM 2031 N N . VAL A 1 273 ? -28.959 9.902 -8.208 1.00 94.25 273 VAL A N 1
ATOM 2032 C CA . VAL A 1 273 ? -28.260 8.729 -7.692 1.00 94.25 273 VAL A CA 1
ATOM 2033 C C . VAL A 1 273 ? -26.832 8.754 -8.199 1.00 94.25 273 VAL A C 1
ATOM 2035 O O . VAL A 1 273 ? -26.595 8.943 -9.392 1.00 94.25 273 VAL A O 1
ATOM 2038 N N . PHE A 1 274 ? -25.886 8.542 -7.298 1.00 92.38 274 PHE A N 1
ATOM 2039 C CA . PHE A 1 274 ? -24.518 8.216 -7.650 1.00 92.38 274 PHE A CA 1
ATOM 2040 C C . PHE A 1 274 ? -24.277 6.754 -7.343 1.00 92.38 274 PHE A C 1
ATOM 2042 O O . PHE A 1 274 ? -24.527 6.292 -6.235 1.00 92.38 274 PHE A O 1
ATOM 2049 N N . GLU A 1 275 ? -23.758 6.036 -8.317 1.00 91.94 275 GLU A N 1
ATOM 2050 C CA . GLU A 1 275 ? -23.243 4.701 -8.114 1.00 91.94 275 GLU A CA 1
ATOM 2051 C C . GLU A 1 275 ? -21.733 4.735 -8.233 1.00 91.94 275 GLU A C 1
ATOM 2053 O O . GLU A 1 275 ? -21.186 5.325 -9.164 1.00 91.94 275 GLU A O 1
ATOM 2058 N N . ARG A 1 276 ? -21.060 4.106 -7.284 1.00 88.81 276 ARG A N 1
ATOM 2059 C CA . ARG A 1 276 ? -19.614 4.067 -7.155 1.00 88.81 276 ARG A CA 1
ATOM 2060 C C . ARG A 1 276 ? -19.157 2.621 -7.287 1.00 88.81 276 ARG A C 1
ATOM 2062 O O . ARG A 1 276 ? -19.502 1.806 -6.440 1.00 88.81 276 ARG A O 1
ATOM 2069 N N . LEU A 1 277 ? -18.370 2.317 -8.314 1.00 88.19 277 LEU A N 1
ATOM 2070 C CA . LEU A 1 277 ? -17.642 1.052 -8.392 1.00 88.19 277 LEU A CA 1
ATOM 2071 C C . LEU A 1 277 ? -16.444 1.130 -7.458 1.00 88.19 277 LEU A C 1
ATOM 2073 O O . LEU A 1 277 ? -15.607 2.028 -7.602 1.00 88.19 277 LEU A O 1
ATOM 2077 N N . GLN A 1 278 ? -16.385 0.208 -6.507 1.00 84.81 278 GLN A N 1
ATOM 2078 C CA . GLN A 1 278 ? -15.339 0.164 -5.494 1.00 84.81 278 GLN A CA 1
ATOM 2079 C C . GLN A 1 278 ? -15.005 -1.267 -5.072 1.00 84.81 278 GLN A C 1
ATOM 2081 O O . GLN A 1 278 ? -15.826 -2.160 -5.250 1.00 84.81 278 GLN A O 1
ATOM 2086 N N . GLY A 1 279 ? -13.855 -1.458 -4.438 1.00 79.50 279 GLY A N 1
ATOM 2087 C CA . GLY A 1 279 ? -13.426 -2.719 -3.823 1.00 79.50 279 GLY A CA 1
ATOM 2088 C C . GLY A 1 279 ? -11.904 -2.786 -3.776 1.00 79.50 279 GLY A C 1
ATOM 2089 O O . GLY A 1 279 ? -11.269 -2.046 -4.504 1.00 79.50 279 GLY A O 1
ATOM 2090 N N . SER A 1 280 ? -11.299 -3.630 -2.947 1.00 69.25 280 SER A N 1
ATOM 2091 C CA . SER A 1 280 ? -9.834 -3.847 -2.963 1.00 69.25 280 SER A CA 1
ATOM 2092 C C . SER A 1 280 ? -9.425 -5.222 -3.483 1.00 69.25 280 SER A C 1
ATOM 2094 O O . SER A 1 280 ? -8.249 -5.513 -3.635 1.00 69.25 280 SER A O 1
ATOM 2096 N N . ASP A 1 281 ? -10.401 -6.091 -3.725 1.00 69.31 281 ASP A N 1
ATOM 2097 C CA . ASP A 1 281 ? -10.213 -7.484 -4.112 1.00 69.31 281 ASP A CA 1
ATOM 2098 C C . ASP A 1 281 ? -11.291 -7.821 -5.157 1.00 69.31 281 ASP A C 1
ATOM 2100 O O . ASP A 1 281 ? -12.410 -7.307 -5.011 1.00 69.31 281 ASP A O 1
ATOM 2104 N N . PRO A 1 282 ? -11.011 -8.624 -6.203 1.00 65.69 282 PRO A N 1
ATOM 2105 C CA . PRO A 1 282 ? -12.044 -9.262 -7.016 1.00 65.69 282 PRO A CA 1
ATOM 2106 C C . PRO A 1 282 ? -13.273 -9.759 -6.241 1.00 65.69 282 PRO A C 1
ATOM 2108 O O . PRO A 1 282 ? -14.384 -9.577 -6.734 1.00 65.69 282 PRO A O 1
ATOM 2111 N N . ASP A 1 283 ? -13.103 -10.286 -5.023 1.00 67.25 283 ASP A N 1
ATOM 2112 C CA . ASP A 1 283 ? -14.214 -10.777 -4.186 1.00 67.25 283 ASP A CA 1
ATOM 2113 C C . ASP A 1 283 ? -14.956 -9.675 -3.406 1.00 67.25 283 ASP A C 1
ATOM 2115 O O . ASP A 1 283 ? -16.050 -9.881 -2.871 1.00 67.25 283 ASP A O 1
ATOM 2119 N N . MET A 1 284 ? -14.367 -8.482 -3.314 1.00 73.12 284 MET A N 1
ATOM 2120 C CA . MET A 1 284 ? -14.934 -7.326 -2.611 1.00 73.12 284 MET A CA 1
ATOM 2121 C C . MET A 1 284 ? -15.356 -6.202 -3.560 1.00 73.12 284 MET A C 1
ATOM 2123 O O . MET A 1 284 ? -15.675 -5.098 -3.105 1.00 73.12 284 MET A O 1
ATOM 2127 N N . PHE A 1 285 ? -15.374 -6.465 -4.867 1.00 82.50 285 PHE A N 1
ATOM 2128 C CA . PHE A 1 285 ? -15.823 -5.499 -5.852 1.00 82.50 285 PHE A CA 1
ATOM 2129 C C . PHE A 1 285 ? -17.346 -5.338 -5.781 1.00 82.50 285 PHE A C 1
ATOM 2131 O O . PHE A 1 285 ? -18.115 -6.297 -5.855 1.00 82.50 285 PHE A O 1
ATOM 2138 N N . MET A 1 286 ? -17.801 -4.100 -5.617 1.00 87.75 286 MET A N 1
ATOM 2139 C CA . MET A 1 286 ? -19.205 -3.783 -5.393 1.00 87.75 286 MET A CA 1
ATOM 2140 C C . MET A 1 286 ? -19.610 -2.441 -5.998 1.00 87.75 286 MET A C 1
ATOM 2142 O O . MET A 1 286 ? -18.794 -1.534 -6.195 1.00 87.75 286 MET A O 1
ATOM 2146 N N . VAL A 1 287 ? -20.914 -2.295 -6.226 1.00 89.44 287 VAL A N 1
ATOM 2147 C CA . VAL A 1 287 ? -21.548 -1.025 -6.593 1.00 89.44 287 VAL A CA 1
ATOM 2148 C C . VAL A 1 287 ? -22.140 -0.381 -5.335 1.00 89.44 287 VAL A C 1
ATOM 2150 O O . VAL A 1 287 ? -23.160 -0.818 -4.812 1.00 89.44 287 VAL A O 1
ATOM 2153 N N . ALA A 1 288 ? -21.511 0.684 -4.849 1.00 87.62 288 ALA A N 1
ATOM 2154 C CA . ALA A 1 288 ? -22.011 1.516 -3.758 1.00 87.62 288 ALA A CA 1
ATOM 2155 C C . ALA A 1 288 ? -23.009 2.558 -4.286 1.00 87.62 288 ALA A C 1
ATOM 2157 O O . ALA A 1 288 ? -22.657 3.326 -5.180 1.00 87.62 288 ALA A O 1
ATOM 2158 N N . ARG A 1 289 ? -24.229 2.635 -3.736 1.00 90.62 289 ARG A N 1
ATOM 2159 C CA . ARG A 1 289 ? -25.262 3.583 -4.197 1.00 90.62 289 ARG A CA 1
ATOM 2160 C C . ARG A 1 289 ? -25.485 4.722 -3.200 1.00 90.62 289 ARG A C 1
ATOM 2162 O O . ARG A 1 289 ? -25.567 4.502 -1.996 1.00 90.62 289 ARG A O 1
ATOM 2169 N N . TYR A 1 290 ? -25.619 5.939 -3.718 1.00 91.31 290 TYR A N 1
ATOM 2170 C CA . TYR A 1 290 ? -25.910 7.158 -2.966 1.00 91.31 290 TYR A CA 1
ATOM 2171 C C . TYR A 1 290 ? -27.096 7.860 -3.610 1.00 91.31 290 TYR A C 1
ATOM 2173 O O . TYR A 1 290 ? -26.968 8.393 -4.712 1.00 91.31 290 TYR A O 1
ATOM 2181 N N . ALA A 1 291 ? -28.247 7.857 -2.945 1.00 92.38 291 ALA A N 1
ATOM 2182 C CA . ALA A 1 291 ? -29.474 8.436 -3.479 1.00 92.38 291 ALA A CA 1
ATOM 2183 C C . ALA A 1 291 ? -29.831 9.743 -2.760 1.00 92.38 291 ALA A C 1
ATOM 2185 O O . ALA A 1 291 ? -29.850 9.824 -1.529 1.00 92.38 291 ALA A O 1
ATOM 2186 N N . TYR A 1 292 ? -30.164 10.760 -3.551 1.00 91.56 292 TYR A N 1
ATOM 2187 C CA . TYR A 1 292 ? -30.576 12.082 -3.093 1.00 91.56 292 TYR A CA 1
ATOM 2188 C C . TYR A 1 292 ? -31.880 12.484 -3.765 1.00 91.56 292 TYR A C 1
ATOM 2190 O O . TYR A 1 292 ? -32.079 12.231 -4.951 1.00 91.56 292 TYR A O 1
ATOM 2198 N N . GLY A 1 293 ? -32.759 13.130 -3.013 1.00 90.56 293 GLY A N 1
ATOM 2199 C CA . GLY A 1 293 ? -34.062 13.582 -3.482 1.00 90.56 293 GLY A CA 1
ATOM 2200 C C . GLY A 1 293 ? -35.078 13.592 -2.341 1.00 90.56 293 GLY A C 1
ATOM 2201 O O . GLY A 1 293 ? -34.833 12.977 -1.304 1.00 90.56 293 GLY A O 1
ATOM 2202 N N . PRO A 1 294 ? -36.236 14.246 -2.518 1.00 82.62 294 PRO A N 1
ATOM 2203 C CA . PRO A 1 294 ? -37.275 14.353 -1.494 1.00 82.62 294 PRO A CA 1
ATOM 2204 C C . PRO A 1 294 ? -37.824 13.002 -1.010 1.00 82.62 294 PRO A C 1
ATOM 2206 O O . PRO A 1 294 ? -38.261 12.904 0.137 1.00 82.62 294 PRO A O 1
ATOM 2209 N N . ALA A 1 295 ? -37.813 11.979 -1.872 1.00 80.56 295 ALA A N 1
ATOM 2210 C CA . ALA A 1 295 ? -38.283 10.628 -1.556 1.00 80.56 295 ALA A CA 1
ATOM 2211 C C . ALA A 1 295 ? -37.163 9.675 -1.098 1.00 80.56 295 ALA A C 1
ATOM 2213 O O . ALA A 1 295 ? -37.462 8.628 -0.526 1.00 80.56 295 ALA A O 1
ATOM 2214 N N . ALA A 1 296 ? -35.895 10.037 -1.314 1.00 81.38 296 ALA A N 1
ATOM 2215 C CA . ALA A 1 296 ? -34.768 9.227 -0.877 1.00 81.38 296 ALA A CA 1
ATOM 2216 C C . ALA A 1 296 ? -34.576 9.386 0.640 1.00 81.38 296 ALA A C 1
ATOM 2218 O O . ALA A 1 296 ? -34.698 10.488 1.179 1.00 81.38 296 ALA A O 1
ATOM 2219 N N . GLU A 1 297 ? -34.213 8.306 1.339 1.00 69.56 297 GLU A N 1
ATOM 2220 C CA . GLU A 1 297 ? -33.859 8.382 2.769 1.00 69.56 297 GLU A CA 1
ATOM 2221 C C . GLU A 1 297 ? -32.569 9.204 3.005 1.00 69.56 297 GLU A C 1
ATOM 2223 O O . GLU A 1 297 ? -32.312 9.653 4.122 1.00 69.56 297 GLU A O 1
ATOM 2228 N N . GLY A 1 298 ? -31.847 9.520 1.920 1.00 64.31 298 GLY A N 1
ATOM 2229 C CA . GLY A 1 298 ? -30.717 10.435 1.868 1.00 64.31 298 GLY A CA 1
ATOM 2230 C C . GLY A 1 298 ? -29.417 9.742 2.248 1.00 64.31 298 GLY A C 1
ATOM 2231 O O . GLY A 1 298 ? -29.175 9.468 3.419 1.00 64.31 298 GLY A O 1
ATOM 2232 N N . GLY A 1 299 ? -28.546 9.530 1.261 1.00 69.81 299 GLY A N 1
ATOM 2233 C CA . GLY A 1 299 ? -27.189 9.039 1.486 1.00 69.81 299 GLY A CA 1
ATOM 2234 C C . GLY A 1 299 ? -26.943 7.615 1.002 1.00 69.81 299 GLY A C 1
ATOM 2235 O O . GLY A 1 299 ? -27.555 7.148 0.043 1.00 69.81 299 GLY A O 1
ATOM 2236 N N . PHE A 1 300 ? -25.949 6.993 1.630 1.00 73.62 300 PHE A N 1
ATOM 2237 C CA . PHE A 1 300 ? -25.378 5.706 1.263 1.00 73.62 300 PHE A CA 1
ATOM 2238 C C . PHE A 1 300 ? -26.308 4.537 1.599 1.00 73.62 300 PHE A C 1
ATOM 2240 O O . PHE A 1 300 ? -26.665 4.342 2.760 1.00 73.62 300 PHE A O 1
ATOM 2247 N N . ASP A 1 301 ? -26.645 3.739 0.591 1.00 69.94 301 ASP A N 1
ATOM 2248 C CA . ASP A 1 301 ? -27.408 2.502 0.734 1.00 69.94 301 ASP A CA 1
ATOM 2249 C C . ASP A 1 301 ? -26.460 1.297 0.627 1.00 69.94 301 ASP A C 1
ATOM 2251 O O . ASP A 1 301 ? -25.960 0.975 -0.455 1.00 69.94 301 ASP A O 1
ATOM 2255 N N . TYR A 1 302 ? -26.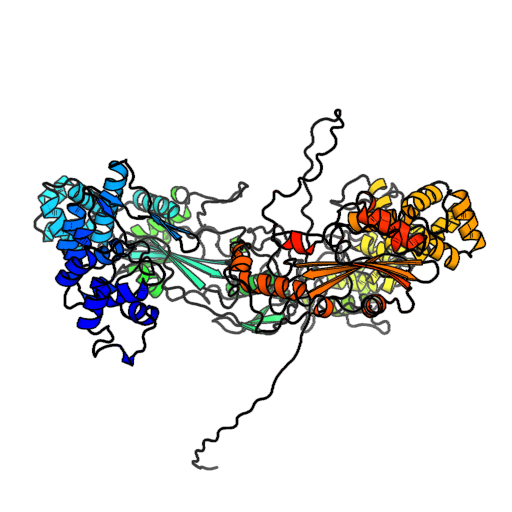181 0.653 1.767 1.00 60.03 302 TYR A N 1
ATOM 2256 C CA . TYR A 1 302 ? -25.334 -0.547 1.823 1.00 60.03 302 TYR A CA 1
ATOM 2257 C C . TYR A 1 302 ? -26.104 -1.833 1.490 1.00 60.03 302 TYR A C 1
ATOM 2259 O O . TYR A 1 302 ? -25.488 -2.825 1.097 1.00 60.03 302 TYR A O 1
ATOM 2267 N N . GLU A 1 303 ? -27.435 -1.839 1.653 1.00 54.31 303 GLU A N 1
ATOM 2268 C CA . GLU A 1 303 ? -28.258 -3.057 1.575 1.00 54.31 303 GLU A CA 1
ATOM 2269 C C . GLU A 1 303 ? -28.392 -3.584 0.139 1.00 54.31 303 GLU A C 1
ATOM 2271 O O . GLU A 1 303 ? -28.709 -4.756 -0.054 1.00 54.31 303 GLU A O 1
ATOM 2276 N N . HIS A 1 304 ? -28.072 -2.757 -0.858 1.00 55.91 304 HIS A N 1
ATOM 2277 C CA . HIS A 1 304 ? -28.161 -3.099 -2.277 1.00 55.91 304 HIS A CA 1
ATOM 2278 C C . HIS A 1 304 ? -26.796 -3.126 -2.982 1.00 55.91 304 HIS A C 1
ATOM 2280 O O . HIS A 1 304 ? -26.717 -2.823 -4.172 1.00 55.91 304 HIS A O 1
ATOM 2286 N N . SER A 1 305 ? -25.709 -3.444 -2.272 1.00 58.38 305 SER A N 1
ATOM 2287 C CA . SER A 1 305 ? -24.413 -3.627 -2.930 1.00 58.38 305 SER A CA 1
ATOM 2288 C C . SER A 1 305 ? -24.402 -4.944 -3.719 1.00 58.38 305 SER A C 1
ATOM 2290 O O . SER A 1 305 ? -24.368 -6.032 -3.150 1.00 58.38 305 SER A O 1
ATOM 2292 N N . ASP A 1 306 ? -24.468 -4.844 -5.049 1.00 64.00 306 ASP A N 1
ATOM 2293 C CA . ASP A 1 306 ? -24.296 -5.997 -5.932 1.00 64.00 306 ASP A CA 1
ATOM 2294 C C . ASP A 1 306 ? -22.815 -6.387 -5.905 1.00 64.00 306 ASP A C 1
ATOM 2296 O O . ASP A 1 306 ? -21.961 -5.613 -6.352 1.00 64.00 306 ASP A O 1
ATOM 2300 N N . GLN A 1 307 ? -22.506 -7.558 -5.341 1.00 69.31 307 GLN A N 1
ATOM 2301 C CA . GLN A 1 307 ? -21.176 -8.147 -5.466 1.00 69.31 307 GLN A CA 1
ATOM 2302 C C . GLN A 1 307 ? -20.945 -8.507 -6.931 1.00 69.31 307 GLN A C 1
ATOM 2304 O O . GLN A 1 307 ? -21.736 -9.225 -7.547 1.00 69.31 307 GLN A O 1
ATOM 2309 N N . LEU A 1 308 ? -19.858 -7.990 -7.488 1.00 73.12 308 LEU A N 1
ATOM 2310 C CA . LEU A 1 308 ? -19.353 -8.398 -8.787 1.00 73.12 308 LEU A CA 1
ATOM 2311 C C . LEU A 1 308 ? -18.085 -9.195 -8.524 1.00 73.12 308 LEU A C 1
ATOM 2313 O O . LEU A 1 308 ? -17.259 -8.763 -7.730 1.00 73.12 308 LEU A O 1
ATOM 2317 N N . SER A 1 309 ? -17.921 -10.322 -9.204 1.00 78.75 309 SER A N 1
ATOM 2318 C CA . SER A 1 309 ? -16.653 -11.037 -9.202 1.00 78.75 309 SER A CA 1
ATOM 2319 C C . SER A 1 309 ? -15.866 -10.689 -10.460 1.00 78.75 309 SER A C 1
ATOM 2321 O O . SER A 1 309 ? -16.408 -10.617 -11.569 1.00 78.75 309 SER A O 1
ATOM 2323 N N . PHE A 1 310 ? -14.573 -10.459 -10.273 1.00 82.69 310 PHE A N 1
ATOM 2324 C CA . PHE A 1 310 ? -13.586 -10.595 -11.333 1.00 82.69 310 PHE A CA 1
ATOM 2325 C C . PHE A 1 310 ? -12.790 -11.861 -11.044 1.00 82.69 310 PHE A C 1
ATOM 2327 O O . PHE A 1 310 ? -12.388 -12.080 -9.911 1.00 82.69 310 PHE A O 1
ATOM 2334 N N . GLU A 1 311 ? -12.547 -12.691 -12.046 1.00 86.94 311 GLU A N 1
ATOM 2335 C CA . GLU A 1 311 ? -11.623 -13.818 -11.898 1.00 86.94 311 GLU A CA 1
ATOM 2336 C C . GLU A 1 311 ? -10.335 -13.488 -12.646 1.00 86.94 311 GLU A C 1
ATOM 2338 O O . GLU A 1 311 ? -10.360 -12.854 -13.707 1.00 86.94 311 GLU A O 1
ATOM 2343 N N . PHE A 1 312 ? -9.202 -13.887 -12.082 1.00 83.75 312 PHE A N 1
ATOM 2344 C CA . PHE A 1 312 ? -7.890 -13.667 -12.671 1.00 83.75 312 PHE A CA 1
ATOM 2345 C C . PHE A 1 312 ? -7.282 -15.027 -12.997 1.00 83.75 312 PHE A C 1
ATOM 2347 O O . PHE A 1 312 ? -6.915 -15.787 -12.111 1.00 83.75 312 PHE A O 1
ATOM 2354 N N . GLU A 1 313 ? -7.186 -15.362 -14.282 1.00 84.25 313 GLU A N 1
ATOM 2355 C CA . GLU A 1 313 ? -6.493 -16.584 -14.688 1.00 84.25 313 GLU A CA 1
ATOM 2356 C C . GLU A 1 313 ? -4.983 -16.313 -14.745 1.00 84.25 313 GLU A C 1
ATOM 2358 O O . GLU A 1 313 ? -4.528 -15.469 -15.530 1.00 84.25 313 GLU A O 1
ATOM 2363 N N . GLY A 1 314 ? -4.224 -17.060 -13.932 1.00 69.00 314 GLY A N 1
ATOM 2364 C CA . GLY A 1 314 ? -2.766 -16.940 -13.797 1.00 69.00 314 GLY A CA 1
ATOM 2365 C C . GLY A 1 314 ? -2.282 -16.542 -12.397 1.00 69.00 314 GLY A C 1
ATOM 2366 O O . GLY A 1 314 ? -1.288 -15.836 -12.320 1.00 69.00 314 GLY A O 1
ATOM 2367 N N . ASP A 1 315 ? -2.977 -16.988 -11.341 1.00 52.88 315 ASP A N 1
ATOM 2368 C CA . ASP A 1 315 ? -2.897 -16.617 -9.907 1.00 52.88 315 ASP A CA 1
ATOM 2369 C C . ASP A 1 315 ? -1.535 -16.738 -9.175 1.00 52.88 315 ASP A C 1
ATOM 2371 O O . ASP A 1 315 ? -1.492 -16.825 -7.949 1.00 52.88 315 ASP A O 1
ATOM 2375 N N . GLY A 1 316 ? -0.403 -16.707 -9.876 1.00 60.75 316 GLY A N 1
ATOM 2376 C CA . GLY A 1 316 ? 0.854 -16.376 -9.213 1.00 60.75 316 GLY A CA 1
ATOM 2377 C C . GLY A 1 316 ? 0.827 -14.923 -8.730 1.00 60.75 316 GLY A C 1
ATOM 2378 O O . GLY A 1 316 ? 0.239 -14.062 -9.383 1.00 60.75 316 GLY A O 1
ATOM 2379 N N . ASP A 1 317 ? 1.553 -14.619 -7.652 1.00 56.22 317 ASP A N 1
ATOM 2380 C CA . ASP A 1 317 ? 1.929 -13.239 -7.288 1.00 56.22 317 ASP A CA 1
ATOM 2381 C C . ASP A 1 317 ? 2.806 -12.562 -8.371 1.00 56.22 317 ASP A C 1
ATOM 2383 O O . ASP A 1 317 ? 3.248 -11.420 -8.221 1.00 56.22 317 ASP A O 1
ATOM 2387 N N . GLU A 1 318 ? 3.054 -13.255 -9.490 1.00 57.34 318 GLU A N 1
ATOM 2388 C CA . GLU A 1 318 ? 3.706 -12.711 -10.665 1.00 57.34 318 GLU A CA 1
ATOM 2389 C C . GLU A 1 318 ? 2.971 -11.459 -11.180 1.00 57.34 318 GLU A C 1
ATOM 2391 O O . GLU A 1 318 ? 1.738 -11.370 -11.157 1.00 57.34 318 GLU A O 1
ATOM 2396 N N . PRO A 1 319 ? 3.710 -10.463 -11.696 1.00 58.59 319 PRO A N 1
ATOM 2397 C CA . PRO A 1 319 ? 3.110 -9.227 -12.166 1.00 58.59 319 PRO A CA 1
ATOM 2398 C C . PRO A 1 319 ? 2.049 -9.504 -13.240 1.00 58.59 319 PRO A C 1
ATOM 2400 O O . PRO A 1 319 ? 2.341 -10.106 -14.276 1.00 58.59 319 PRO A O 1
ATOM 2403 N N . VAL A 1 320 ? 0.838 -8.962 -13.047 1.00 59.03 320 VAL A N 1
ATOM 2404 C CA . VAL A 1 320 ? -0.346 -9.120 -13.928 1.00 59.03 320 VAL A CA 1
ATOM 2405 C C . VAL A 1 320 ? -0.046 -8.848 -15.420 1.00 59.03 320 VAL A C 1
ATOM 2407 O O . VAL A 1 320 ? -0.759 -9.281 -16.328 1.00 59.03 320 VAL A O 1
ATOM 2410 N N . PHE A 1 321 ? 1.050 -8.152 -15.691 1.00 66.38 321 PHE A N 1
ATOM 2411 C CA . PHE A 1 321 ? 1.501 -7.642 -16.977 1.00 66.38 321 PHE A CA 1
ATOM 2412 C C . PHE A 1 321 ? 2.029 -8.702 -17.961 1.00 66.38 321 PHE A C 1
ATOM 2414 O O . PHE A 1 321 ? 2.170 -8.398 -19.147 1.00 66.38 321 PHE A O 1
ATOM 2421 N N . GLY A 1 322 ? 2.262 -9.944 -17.514 1.00 65.69 322 GLY A N 1
ATOM 2422 C CA . GLY A 1 322 ? 2.718 -11.067 -18.351 1.00 65.69 322 GLY A CA 1
ATOM 2423 C C . GLY A 1 322 ? 1.665 -11.665 -19.302 1.00 65.69 322 GLY A C 1
ATOM 2424 O O . GLY A 1 322 ? 1.969 -12.591 -20.060 1.00 65.69 322 GLY A O 1
ATOM 2425 N N . GLY A 1 323 ? 0.433 -11.143 -19.311 1.00 71.31 323 GLY A N 1
ATOM 2426 C CA . GLY A 1 323 ? -0.676 -11.688 -20.101 1.00 71.31 323 GLY A CA 1
ATOM 2427 C C . GLY A 1 323 ? -1.805 -12.295 -19.271 1.00 71.31 323 GLY A C 1
ATOM 2428 O O . GLY A 1 323 ? -2.465 -13.211 -19.765 1.00 71.31 323 GLY A O 1
ATOM 2429 N N . THR A 1 324 ? -2.021 -11.800 -18.049 1.00 79.75 324 THR A N 1
ATOM 2430 C CA . THR A 1 324 ? -3.125 -12.226 -17.173 1.00 79.75 324 THR A CA 1
ATOM 2431 C C . THR A 1 324 ? -4.455 -12.065 -17.881 1.00 79.75 324 THR A C 1
ATOM 2433 O O . THR A 1 324 ? -4.685 -11.063 -18.564 1.00 79.75 324 THR A O 1
ATOM 2436 N N . THR A 1 325 ? -5.353 -13.029 -17.713 1.00 87.06 325 THR A N 1
ATOM 2437 C CA . THR A 1 325 ? -6.711 -12.899 -18.242 1.00 87.06 325 THR A CA 1
ATOM 2438 C C . THR A 1 325 ? -7.644 -12.484 -17.120 1.00 87.06 325 THR A C 1
ATOM 2440 O O . THR A 1 325 ? -7.809 -13.206 -16.146 1.00 87.06 325 THR A O 1
ATOM 2443 N N . VAL A 1 326 ? -8.252 -11.310 -17.271 1.00 87.69 326 VAL A N 1
ATOM 2444 C CA . VAL A 1 326 ? -9.312 -10.829 -16.384 1.00 87.69 326 VAL A CA 1
ATOM 2445 C C . VAL A 1 326 ? -10.642 -11.297 -16.948 1.00 87.69 326 VAL A C 1
ATOM 2447 O O . VAL A 1 326 ? -11.013 -10.914 -18.061 1.00 87.69 326 VAL A O 1
ATOM 2450 N N . VAL A 1 327 ? -11.375 -12.101 -16.192 1.00 90.75 327 VAL A N 1
ATOM 2451 C CA . VAL A 1 327 ? -12.736 -12.520 -16.518 1.00 90.75 327 VAL A CA 1
ATOM 2452 C C . VAL A 1 327 ? -13.699 -11.623 -15.756 1.00 90.75 327 VAL A C 1
ATOM 2454 O O . VAL A 1 327 ? -13.813 -11.703 -14.539 1.00 90.75 327 VAL A O 1
ATOM 2457 N N . GLY A 1 328 ? -14.370 -10.731 -16.481 1.00 90.62 328 GLY A N 1
ATOM 2458 C CA . GLY A 1 328 ? -15.434 -9.891 -15.932 1.00 90.62 328 GLY A CA 1
ATOM 2459 C C . GLY A 1 328 ? -16.799 -10.202 -16.557 1.00 90.62 328 GLY A C 1
ATOM 2460 O O . GLY A 1 328 ? -16.923 -11.134 -17.358 1.00 90.62 328 GLY A O 1
ATOM 2461 N N . PRO A 1 329 ? -17.831 -9.382 -16.284 1.00 88.94 329 PRO A N 1
ATOM 2462 C CA . PRO A 1 329 ? -19.212 -9.647 -16.710 1.00 88.94 329 PRO A CA 1
ATOM 2463 C C . PRO A 1 329 ? -19.440 -9.771 -18.229 1.00 88.94 329 PRO A C 1
ATOM 2465 O O . PRO A 1 329 ? -20.438 -10.339 -18.667 1.00 88.94 329 PRO A O 1
ATOM 2468 N N . VAL A 1 330 ? -18.539 -9.224 -19.052 1.00 91.75 330 VAL A N 1
ATOM 2469 C CA . VAL A 1 330 ? -18.610 -9.259 -20.529 1.00 91.75 330 VAL A CA 1
ATOM 2470 C C . VAL A 1 330 ? -17.770 -10.410 -21.116 1.00 91.75 330 VAL A C 1
ATOM 2472 O O . VAL A 1 330 ? -17.808 -10.655 -22.322 1.00 91.75 330 VAL A O 1
ATOM 2475 N N . GLY A 1 331 ? -17.059 -11.160 -20.270 1.00 93.75 331 GLY A N 1
ATOM 2476 C CA . GLY A 1 331 ? -16.176 -12.264 -20.645 1.00 93.75 331 GLY A CA 1
ATOM 2477 C C . GLY A 1 331 ? -14.694 -11.973 -20.375 1.00 93.75 331 GLY A C 1
ATOM 2478 O O . GLY A 1 331 ? -14.373 -10.931 -19.797 1.00 93.75 331 GLY A O 1
ATOM 2479 N N . PRO A 1 332 ? -13.798 -12.892 -20.782 1.00 92.44 332 PRO A N 1
ATOM 2480 C CA . PRO A 1 332 ? -12.357 -12.795 -20.558 1.00 92.44 332 PRO A CA 1
ATOM 2481 C C . PRO A 1 332 ? -11.687 -11.717 -21.422 1.00 92.44 332 PRO A C 1
ATOM 2483 O O . PRO A 1 332 ? -11.964 -11.593 -22.618 1.00 92.44 332 PRO A O 1
ATOM 2486 N N . MET A 1 333 ? -10.742 -10.987 -20.832 1.00 90.31 333 MET A N 1
ATOM 2487 C CA . MET A 1 333 ? -9.869 -10.021 -21.494 1.00 90.31 333 MET A CA 1
ATOM 2488 C C . MET A 1 333 ? -8.420 -10.259 -21.071 1.00 90.31 333 MET A C 1
ATOM 2490 O O . MET A 1 333 ? -8.084 -10.174 -19.893 1.00 90.31 333 MET A O 1
ATOM 2494 N N . ARG A 1 334 ? -7.547 -10.507 -22.050 1.00 86.81 334 ARG A N 1
ATOM 2495 C CA . ARG A 1 334 ? -6.105 -10.588 -21.815 1.00 86.81 334 ARG A CA 1
ATOM 2496 C C . ARG A 1 334 ? -5.545 -9.190 -21.556 1.00 86.81 334 ARG A C 1
ATOM 2498 O O . ARG A 1 334 ? -5.722 -8.289 -22.378 1.00 86.81 334 ARG A O 1
ATOM 2505 N N . ILE A 1 335 ? -4.866 -9.035 -20.430 1.00 82.38 335 ILE A N 1
ATOM 2506 C CA . ILE A 1 335 ? -4.154 -7.834 -20.016 1.00 82.38 335 ILE A CA 1
ATOM 2507 C C . ILE A 1 335 ? -2.670 -8.056 -20.300 1.00 82.38 335 ILE A C 1
ATOM 2509 O O . ILE A 1 335 ? -2.002 -8.846 -19.642 1.00 82.38 335 ILE A O 1
ATOM 2513 N N . ASP A 1 336 ? -2.163 -7.372 -21.320 1.00 81.56 336 ASP A N 1
ATOM 2514 C CA . ASP A 1 336 ? -0.751 -7.369 -21.700 1.00 81.56 336 ASP A CA 1
ATOM 2515 C C . ASP A 1 336 ? -0.252 -5.930 -21.890 1.00 81.56 336 ASP A C 1
ATOM 2517 O O . ASP A 1 336 ? -1.034 -4.977 -21.852 1.00 81.56 336 ASP A O 1
ATOM 2521 N N . GLU A 1 337 ? 1.049 -5.751 -22.118 1.00 78.94 337 GLU A N 1
ATOM 2522 C CA . GLU A 1 337 ? 1.665 -4.428 -22.284 1.00 78.94 337 GLU A CA 1
ATOM 2523 C C . GLU A 1 337 ? 1.012 -3.555 -23.380 1.00 78.94 337 GLU A C 1
ATOM 2525 O O . GLU A 1 337 ? 1.066 -2.324 -23.294 1.00 78.94 337 GLU A O 1
ATOM 2530 N N . SER A 1 338 ? 0.337 -4.144 -24.378 1.00 81.19 338 SER A N 1
ATOM 2531 C CA . SER A 1 338 ? -0.369 -3.379 -25.416 1.00 81.19 338 SER A CA 1
ATOM 2532 C C . SER A 1 338 ? -1.602 -2.653 -24.871 1.00 81.19 338 SER A C 1
ATOM 2534 O O . SER A 1 338 ? -1.945 -1.565 -25.340 1.00 81.19 338 SER A O 1
ATOM 2536 N N . VAL A 1 339 ? -2.244 -3.212 -23.843 1.00 78.06 339 VAL A N 1
ATOM 2537 C CA . VAL A 1 339 ? -3.389 -2.607 -23.154 1.00 78.06 339 VAL A CA 1
ATOM 2538 C C . VAL A 1 339 ? -2.944 -1.358 -22.388 1.00 78.06 339 VAL A C 1
ATOM 2540 O O . VAL A 1 339 ? -3.601 -0.320 -22.474 1.00 78.06 339 VAL A O 1
ATOM 2543 N N . PHE A 1 340 ? -1.778 -1.411 -21.739 1.00 72.50 340 PHE A N 1
ATOM 2544 C CA . PHE A 1 340 ? -1.169 -0.256 -21.067 1.00 72.50 340 PHE A CA 1
ATOM 2545 C C . PHE A 1 340 ? -0.773 0.827 -22.063 1.00 72.50 340 PHE A C 1
ATOM 2547 O O . PHE A 1 340 ? -1.069 1.999 -21.838 1.00 72.50 340 PHE A O 1
ATOM 2554 N N . ALA A 1 341 ? -0.166 0.436 -23.189 1.00 73.19 341 ALA A N 1
ATOM 2555 C CA . ALA A 1 341 ? 0.169 1.355 -24.275 1.00 73.19 341 ALA A CA 1
ATOM 2556 C C . ALA A 1 341 ? -1.077 2.078 -24.805 1.00 73.19 341 ALA A C 1
ATOM 2558 O O . ALA A 1 341 ? -1.064 3.286 -25.034 1.00 73.19 341 ALA A O 1
ATOM 2559 N N . ARG A 1 342 ? -2.162 1.320 -25.002 1.00 75.75 342 ARG A N 1
ATOM 2560 C CA . ARG A 1 342 ? -3.413 1.808 -25.583 1.00 75.75 342 ARG A CA 1
ATOM 2561 C C . ARG A 1 342 ? -4.150 2.783 -24.670 1.00 75.75 342 ARG A C 1
ATOM 2563 O O . ARG A 1 342 ? -4.751 3.724 -25.184 1.00 75.75 342 ARG A O 1
ATOM 2570 N N . PHE A 1 343 ? -4.146 2.533 -23.365 1.00 71.88 343 PHE A N 1
ATOM 2571 C CA . PHE A 1 343 ? -4.915 3.309 -22.390 1.00 71.88 343 PHE A CA 1
ATOM 2572 C C . PHE A 1 343 ? -4.063 4.299 -21.572 1.00 71.88 343 PHE A C 1
ATOM 2574 O O . PHE A 1 343 ? -4.613 4.985 -20.720 1.00 71.88 343 PHE A O 1
ATOM 2581 N N . ASP A 1 344 ? -2.749 4.393 -21.835 1.00 69.75 344 ASP A N 1
ATOM 2582 C CA . ASP A 1 344 ? -1.764 5.182 -21.062 1.00 69.75 344 ASP A CA 1
ATOM 2583 C C . ASP A 1 344 ? -1.926 4.984 -19.545 1.00 69.75 344 ASP A C 1
ATOM 2585 O O . ASP A 1 344 ? -1.941 5.936 -18.765 1.00 69.75 344 ASP A O 1
ATOM 2589 N N . LEU A 1 345 ? -2.088 3.723 -19.126 1.00 67.88 345 LEU A N 1
ATOM 2590 C CA . LEU A 1 345 ? -2.212 3.352 -17.716 1.00 67.88 345 LEU A CA 1
ATOM 2591 C C . LEU A 1 345 ? -0.844 3.534 -17.055 1.00 67.88 345 LEU A C 1
ATOM 2593 O O . LEU A 1 345 ? -0.019 2.620 -17.045 1.00 67.88 345 LEU A O 1
ATOM 2597 N N . ARG A 1 346 ? -0.571 4.744 -16.562 1.00 60.88 346 ARG A N 1
ATOM 2598 C CA . ARG A 1 346 ? 0.648 5.035 -15.806 1.00 60.88 346 ARG A CA 1
ATOM 2599 C C . ARG A 1 346 ? 0.464 4.575 -14.360 1.00 60.88 346 ARG A C 1
ATOM 2601 O O . ARG A 1 346 ? -0.487 5.014 -13.717 1.00 60.88 346 ARG A O 1
ATOM 2608 N N . PRO A 1 347 ? 1.358 3.723 -13.839 1.00 51.91 347 PRO A N 1
ATOM 2609 C CA . PRO A 1 347 ? 1.268 3.231 -12.468 1.00 51.91 347 PRO A CA 1
ATOM 2610 C C . PRO A 1 347 ? 1.676 4.261 -11.408 1.00 51.91 347 PRO A C 1
ATOM 2612 O O . PRO A 1 347 ? 1.486 4.007 -10.227 1.00 51.91 347 PRO A O 1
ATOM 2615 N N . GLU A 1 348 ? 2.147 5.445 -11.817 1.00 51.19 348 GLU A N 1
ATOM 2616 C CA . GLU A 1 348 ? 2.528 6.573 -10.946 1.00 51.19 348 GLU A CA 1
ATOM 2617 C C . GLU A 1 348 ? 1.357 7.147 -10.105 1.00 51.19 348 GLU A C 1
ATOM 2619 O O . GLU A 1 348 ? 1.528 8.134 -9.394 1.00 51.19 348 GLU A O 1
ATOM 2624 N N . GLY A 1 349 ? 0.155 6.561 -10.185 1.00 51.34 349 GLY A N 1
ATOM 2625 C CA . GLY A 1 349 ? -1.043 7.036 -9.497 1.00 51.34 349 GLY A CA 1
ATOM 2626 C C . GLY A 1 349 ? -2.080 5.945 -9.207 1.00 51.34 349 GLY A C 1
ATOM 2627 O O . GLY A 1 349 ? -3.185 5.952 -9.760 1.00 51.34 349 GLY A O 1
ATOM 2628 N N . MET A 1 350 ? -1.741 4.994 -8.340 1.00 50.81 350 MET A N 1
ATOM 2629 C CA . MET A 1 350 ? -2.720 4.066 -7.747 1.00 50.81 350 MET A CA 1
ATOM 2630 C C . MET A 1 350 ? -3.160 4.539 -6.361 1.00 50.81 350 MET A C 1
ATOM 2632 O O . MET A 1 350 ? -2.517 5.421 -5.812 1.00 50.81 350 MET A O 1
ATOM 2636 N N . THR A 1 351 ? -4.257 4.015 -5.795 1.00 49.38 351 THR A N 1
ATOM 2637 C CA . THR A 1 351 ? -4.640 4.351 -4.404 1.00 49.38 351 THR A CA 1
ATOM 2638 C C . THR A 1 351 ? -4.243 3.290 -3.384 1.00 49.38 351 THR A C 1
ATOM 2640 O O . THR A 1 351 ? -4.442 3.510 -2.192 1.00 49.38 351 THR A O 1
ATOM 2643 N N . GLU A 1 352 ? -3.642 2.181 -3.829 1.00 56.22 352 GLU A N 1
ATOM 2644 C CA . GLU A 1 352 ? -3.293 1.034 -2.987 1.00 56.22 352 GLU A CA 1
ATOM 2645 C C . GLU A 1 352 ? -1.832 0.581 -3.172 1.00 56.22 352 GLU A C 1
ATOM 2647 O O . GLU A 1 352 ? -1.238 0.753 -4.240 1.00 56.22 352 GLU A O 1
ATOM 2652 N N . HIS A 1 353 ? -1.276 -0.004 -2.105 1.00 54.78 353 HIS A N 1
ATOM 2653 C CA . HIS A 1 353 ? 0.054 -0.619 -2.036 1.00 54.78 353 HIS A CA 1
ATOM 2654 C C . HIS A 1 353 ? -0.026 -2.148 -2.263 1.00 54.78 353 HIS A C 1
ATOM 2656 O O . HIS A 1 353 ? -1.036 -2.774 -1.933 1.00 54.78 353 HIS A O 1
ATOM 2662 N N . GLY A 1 354 ? 1.053 -2.766 -2.760 1.00 60.03 354 GLY A N 1
ATOM 2663 C CA . GLY A 1 354 ? 1.216 -4.230 -2.849 1.00 60.03 354 GLY A CA 1
ATOM 2664 C C . GLY A 1 354 ? 0.651 -4.902 -4.114 1.00 60.03 354 GLY A C 1
ATOM 2665 O O . GLY A 1 354 ? 0.317 -4.241 -5.098 1.00 60.03 354 GLY A O 1
ATOM 2666 N N . SER A 1 355 ? 0.533 -6.239 -4.096 1.00 57.50 355 SER A N 1
ATOM 2667 C CA . SER A 1 355 ? 0.108 -7.075 -5.245 1.00 57.50 355 SER A CA 1
ATOM 2668 C C . SER A 1 355 ? -1.289 -6.735 -5.796 1.00 57.50 355 SER A C 1
ATOM 2670 O O . SER A 1 355 ? -1.587 -6.956 -6.974 1.00 57.50 355 SER A O 1
ATOM 2672 N N . TRP A 1 356 ? -2.132 -6.100 -4.981 1.00 69.25 356 TRP A N 1
ATOM 2673 C CA . TRP A 1 356 ? -3.465 -5.610 -5.349 1.00 69.25 356 TRP A CA 1
ATOM 2674 C C . TRP A 1 356 ? -3.442 -4.533 -6.426 1.00 69.25 356 TRP A C 1
ATOM 2676 O O . TRP A 1 356 ? -4.363 -4.433 -7.239 1.00 69.25 356 TRP A O 1
ATOM 2686 N N . ALA A 1 357 ? -2.361 -3.766 -6.490 1.00 69.31 357 ALA A N 1
ATOM 2687 C CA . ALA A 1 357 ? -2.248 -2.639 -7.391 1.00 69.31 357 ALA A CA 1
ATOM 2688 C C . ALA A 1 357 ? -2.263 -3.098 -8.866 1.00 69.31 357 ALA A C 1
ATOM 2690 O O . ALA A 1 357 ? -2.949 -2.524 -9.716 1.00 69.31 357 ALA A O 1
ATOM 2691 N N . ALA A 1 358 ? -1.622 -4.230 -9.161 1.00 71.81 358 ALA A N 1
ATOM 2692 C CA . ALA A 1 358 ? -1.642 -4.837 -10.486 1.00 71.81 358 ALA A CA 1
ATOM 2693 C C . ALA A 1 358 ? -3.055 -5.323 -10.882 1.00 71.81 358 ALA A C 1
ATOM 2695 O O . ALA A 1 358 ? -3.503 -5.078 -12.009 1.00 71.81 358 ALA A O 1
ATOM 2696 N N . ARG A 1 359 ? -3.799 -5.931 -9.944 1.00 78.00 359 ARG A N 1
ATOM 2697 C CA . ARG A 1 359 ? -5.202 -6.353 -10.138 1.00 78.00 359 ARG A CA 1
ATOM 2698 C C . ARG A 1 359 ? -6.124 -5.157 -10.364 1.00 78.00 359 ARG A C 1
ATOM 2700 O O . ARG A 1 359 ? -6.941 -5.176 -11.287 1.00 78.00 359 ARG A O 1
ATOM 2707 N N . ALA A 1 360 ? -5.947 -4.086 -9.594 1.00 78.19 360 ALA A N 1
ATOM 2708 C CA . ALA A 1 360 ? -6.695 -2.849 -9.762 1.00 78.19 360 ALA A CA 1
ATOM 2709 C C . ALA A 1 360 ? -6.475 -2.242 -11.156 1.00 78.19 360 ALA A C 1
ATOM 2711 O O . ALA A 1 360 ? -7.436 -1.841 -11.818 1.00 78.19 360 ALA A O 1
ATOM 2712 N N . VAL A 1 361 ? -5.235 -2.223 -11.658 1.00 76.00 361 VAL A N 1
ATOM 2713 C CA . VAL A 1 361 ? -4.963 -1.742 -13.022 1.00 76.00 361 VAL A CA 1
ATOM 2714 C C . VAL A 1 361 ? -5.597 -2.643 -14.080 1.00 76.00 361 VAL A C 1
ATOM 2716 O O . VAL A 1 361 ? -6.154 -2.132 -15.053 1.00 76.00 361 VAL A O 1
ATOM 2719 N N . ALA A 1 362 ? -5.589 -3.959 -13.878 1.00 79.94 362 ALA A N 1
ATOM 2720 C CA . ALA A 1 362 ? -6.280 -4.905 -14.750 1.00 79.94 362 ALA A CA 1
ATOM 2721 C C . ALA A 1 362 ? -7.795 -4.638 -14.812 1.00 79.94 362 ALA A C 1
ATOM 2723 O O . ALA A 1 362 ? -8.366 -4.559 -15.901 1.00 79.94 362 ALA A O 1
ATOM 2724 N N . ILE A 1 363 ? -8.443 -4.425 -13.662 1.00 82.62 363 ILE A N 1
ATOM 2725 C CA . ILE A 1 363 ? -9.871 -4.086 -13.598 1.00 82.62 363 ILE A CA 1
ATOM 2726 C C . ILE A 1 363 ? -10.131 -2.729 -14.259 1.00 82.62 363 ILE A C 1
ATOM 2728 O O . ILE A 1 363 ? -11.079 -2.590 -15.030 1.00 82.62 363 ILE A O 1
ATOM 2732 N N . ARG A 1 364 ? -9.275 -1.725 -14.037 1.00 81.31 364 ARG A N 1
ATOM 2733 C CA . ARG A 1 364 ? -9.378 -0.421 -14.719 1.00 81.31 364 ARG A CA 1
ATOM 2734 C C . ARG A 1 364 ? -9.282 -0.581 -16.236 1.00 81.31 364 ARG A C 1
ATOM 2736 O O . ARG A 1 364 ? -10.094 -0.002 -16.953 1.00 81.31 364 ARG A O 1
ATOM 2743 N N . ALA A 1 365 ? -8.338 -1.385 -16.721 1.00 82.00 365 ALA A N 1
ATOM 2744 C CA . ALA A 1 365 ? -8.193 -1.694 -18.138 1.00 82.00 365 ALA A CA 1
ATOM 2745 C C . ALA A 1 365 ? -9.431 -2.408 -18.703 1.00 82.00 365 ALA A C 1
ATOM 2747 O O . ALA A 1 365 ? -9.901 -2.065 -19.790 1.00 82.00 365 ALA A O 1
ATOM 2748 N N . TYR A 1 366 ? -9.987 -3.353 -17.942 1.00 86.88 366 TYR A N 1
ATOM 2749 C CA . TYR A 1 366 ? -11.224 -4.046 -18.284 1.00 86.88 366 TYR A CA 1
ATOM 2750 C C . TYR A 1 366 ? -12.400 -3.075 -18.406 1.00 86.88 366 TYR A C 1
ATOM 2752 O O . TYR A 1 366 ? -13.115 -3.074 -19.407 1.00 86.88 366 TYR A O 1
ATOM 2760 N N . LEU A 1 367 ? -12.583 -2.206 -17.413 1.00 85.25 367 LEU A N 1
ATOM 2761 C CA . LEU A 1 367 ? -13.637 -1.194 -17.399 1.00 85.25 367 LEU A CA 1
ATOM 2762 C C . LEU A 1 367 ? -13.447 -0.145 -18.494 1.00 85.25 367 LEU A C 1
ATOM 2764 O O . LEU A 1 367 ? -14.429 0.392 -18.990 1.00 85.25 367 LEU A O 1
ATOM 2768 N N . GLU A 1 368 ? -12.214 0.148 -18.897 1.00 84.06 368 GLU A N 1
ATOM 2769 C CA . GLU A 1 368 ? -11.947 1.039 -20.027 1.00 84.06 368 GLU A CA 1
ATOM 2770 C C . GLU A 1 368 ? -12.331 0.395 -21.365 1.00 84.06 368 GLU A C 1
ATOM 2772 O O . GLU A 1 368 ? -12.939 1.030 -22.229 1.00 84.06 368 GLU A O 1
ATOM 2777 N N . ALA A 1 369 ? -12.043 -0.897 -21.530 1.00 86.62 369 ALA A N 1
ATOM 2778 C CA . ALA A 1 369 ? -12.501 -1.662 -22.685 1.00 86.62 369 ALA A CA 1
ATOM 2779 C C . ALA A 1 369 ? -14.028 -1.882 -22.676 1.00 86.62 369 ALA A C 1
ATOM 2781 O O . ALA A 1 369 ? -14.648 -1.965 -23.744 1.00 86.62 369 ALA A O 1
ATOM 2782 N N . HIS A 1 370 ? -14.632 -1.948 -21.486 1.00 89.25 370 HIS A N 1
ATOM 2783 C CA . HIS A 1 370 ? -16.034 -2.292 -21.262 1.00 89.25 370 HIS A CA 1
ATOM 2784 C C . HIS A 1 370 ? -16.718 -1.364 -20.233 1.00 89.25 370 HIS A C 1
ATOM 2786 O O . HIS A 1 370 ? -17.166 -1.825 -19.181 1.00 89.25 370 HIS A O 1
ATOM 2792 N N . PRO A 1 371 ? -16.914 -0.066 -20.538 1.00 85.88 371 PRO A N 1
ATOM 2793 C CA . PRO A 1 371 ? -17.383 0.939 -19.568 1.00 85.88 371 PRO A CA 1
ATOM 2794 C C . PRO A 1 371 ? -18.803 0.713 -19.033 1.00 85.88 371 PRO A C 1
ATOM 2796 O O . PRO A 1 371 ? -19.212 1.373 -18.081 1.00 85.88 371 PRO A O 1
ATOM 2799 N N . GLY A 1 372 ? -19.562 -0.202 -19.644 1.00 87.31 372 GLY A N 1
ATOM 2800 C CA . GLY A 1 372 ? -20.902 -0.616 -19.225 1.00 87.31 372 GLY A CA 1
ATOM 2801 C C . GLY A 1 372 ? -20.963 -1.927 -18.433 1.00 87.31 372 GLY A C 1
ATOM 2802 O O . GLY A 1 372 ? -22.046 -2.280 -17.987 1.00 87.31 372 GLY A O 1
ATOM 2803 N N . ALA A 1 373 ? -19.854 -2.664 -18.291 1.00 87.25 373 ALA A N 1
ATOM 2804 C CA . ALA A 1 373 ? -19.867 -4.064 -17.844 1.00 87.25 373 ALA A CA 1
ATOM 2805 C C . ALA A 1 373 ? -20.387 -4.266 -16.417 1.00 87.25 373 ALA A C 1
ATOM 2807 O O . ALA A 1 373 ? -21.063 -5.249 -16.141 1.00 87.25 373 ALA A O 1
ATOM 2808 N N . CYS A 1 374 ? -20.048 -3.340 -15.525 1.00 88.19 374 CYS A N 1
ATOM 2809 C CA . CYS A 1 374 ? -20.239 -3.495 -14.084 1.00 88.19 374 CYS A CA 1
ATOM 2810 C C . CYS A 1 374 ? -21.393 -2.656 -13.537 1.00 88.19 374 CYS A C 1
ATOM 2812 O O . CYS A 1 374 ? -21.590 -2.601 -12.330 1.00 88.19 374 CYS A O 1
ATOM 2814 N N . TRP A 1 375 ? -22.135 -1.966 -14.402 1.00 90.69 375 TRP A N 1
ATOM 2815 C CA . TRP A 1 375 ? -23.225 -1.115 -13.958 1.00 90.69 375 TRP A CA 1
ATOM 2816 C C . TRP A 1 375 ? -24.555 -1.867 -14.019 1.00 90.69 375 TRP A C 1
ATOM 2818 O O . TRP A 1 375 ? -24.956 -2.279 -15.112 1.00 90.69 375 TRP A O 1
ATOM 2828 N N . PRO A 1 376 ? -25.281 -1.985 -12.898 1.00 89.69 376 PRO A N 1
ATOM 2829 C CA . PRO A 1 376 ? -26.610 -2.581 -12.883 1.00 89.69 376 PRO A CA 1
ATOM 2830 C C . PRO A 1 376 ? -27.600 -1.811 -13.780 1.00 89.69 376 PRO A C 1
ATOM 2832 O O . PRO A 1 376 ? -27.328 -0.672 -14.196 1.00 89.69 376 PRO A O 1
ATOM 2835 N N . PRO A 1 377 ? -28.769 -2.386 -14.094 1.00 92.69 377 PRO A N 1
ATOM 2836 C CA . PRO A 1 377 ? -29.887 -1.643 -14.671 1.00 92.69 377 PRO A CA 1
ATOM 2837 C C . PRO A 1 377 ? -30.181 -0.344 -13.900 1.00 92.69 377 PRO A C 1
ATOM 2839 O O . PRO A 1 377 ? -30.039 -0.268 -12.681 1.00 92.69 377 PRO A O 1
ATOM 2842 N N . VAL A 1 378 ? -30.573 0.715 -14.612 1.00 94.31 378 VAL A N 1
ATOM 2843 C CA . VAL A 1 378 ? -30.848 2.032 -13.997 1.00 94.31 378 VAL A CA 1
ATOM 2844 C C . VAL A 1 378 ? -32.079 1.963 -13.091 1.00 94.31 378 VAL A C 1
ATOM 2846 O O . VAL A 1 378 ? -32.187 2.697 -12.111 1.00 94.31 378 VAL A O 1
ATOM 2849 N N . GLU A 1 379 ? -33.000 1.062 -13.411 1.00 92.75 379 GLU A N 1
ATOM 2850 C CA . GLU A 1 379 ? -34.212 0.784 -12.656 1.00 92.75 379 GLU A CA 1
ATOM 2851 C C . GLU A 1 379 ? -33.904 0.343 -11.217 1.00 92.75 379 GLU A C 1
ATOM 2853 O O . GLU A 1 379 ? -34.588 0.788 -10.295 1.00 92.75 379 GLU A O 1
ATOM 2858 N N . ASP A 1 380 ? -32.840 -0.439 -11.014 1.00 89.50 380 ASP A N 1
ATOM 2859 C CA . ASP A 1 380 ? -32.420 -0.907 -9.688 1.00 89.50 380 ASP A CA 1
ATOM 2860 C C . ASP A 1 380 ? -31.884 0.258 -8.843 1.00 89.50 380 ASP A C 1
ATOM 2862 O O . ASP A 1 380 ? -32.229 0.405 -7.671 1.00 89.50 380 ASP A O 1
ATOM 2866 N N . ALA A 1 381 ? -31.127 1.167 -9.465 1.00 89.38 381 ALA A N 1
ATOM 2867 C CA . ALA A 1 381 ? -30.652 2.387 -8.814 1.00 89.38 381 ALA A CA 1
ATOM 2868 C C . ALA A 1 381 ? -31.807 3.320 -8.410 1.00 89.38 381 ALA A C 1
ATOM 2870 O O . ALA A 1 381 ? -31.756 3.973 -7.367 1.00 89.38 381 ALA A O 1
ATOM 2871 N N . LEU A 1 382 ? -32.864 3.388 -9.226 1.00 90.12 382 LEU A N 1
ATOM 2872 C CA . LEU A 1 382 ? -34.043 4.202 -8.935 1.00 90.12 382 LEU A CA 1
ATOM 2873 C C . LEU A 1 382 ? -34.944 3.594 -7.861 1.00 90.12 382 LEU A C 1
ATOM 2875 O O . LEU A 1 382 ? -35.594 4.358 -7.143 1.00 90.12 382 LEU A O 1
ATOM 2879 N N . ALA A 1 383 ? -34.963 2.270 -7.698 1.00 86.62 383 ALA A N 1
ATOM 2880 C CA . ALA A 1 383 ? -35.711 1.624 -6.621 1.00 86.62 383 ALA A CA 1
ATOM 2881 C C . ALA A 1 383 ? -35.285 2.154 -5.237 1.00 86.62 383 ALA A C 1
ATOM 2883 O O . ALA A 1 383 ? -36.147 2.438 -4.403 1.00 86.62 383 ALA A O 1
ATOM 2884 N N . ALA A 1 384 ? -33.986 2.420 -5.047 1.00 80.81 384 ALA A N 1
ATOM 2885 C CA . ALA A 1 384 ? -33.427 2.999 -3.820 1.00 80.81 384 ALA A CA 1
ATOM 2886 C C . ALA A 1 384 ? -33.883 4.450 -3.541 1.00 80.81 384 ALA A C 1
ATOM 2888 O O . ALA A 1 384 ? -33.749 4.951 -2.427 1.00 80.81 384 ALA A O 1
ATOM 2889 N N . THR A 1 385 ? -34.442 5.152 -4.533 1.00 85.56 385 THR A N 1
ATOM 2890 C CA . THR A 1 385 ? -34.880 6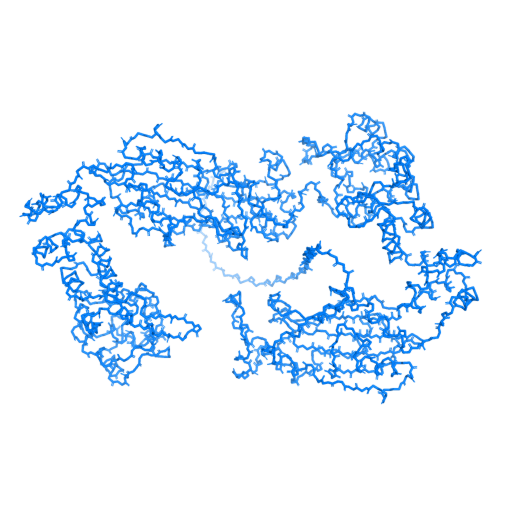.554 -4.382 1.00 85.56 385 THR A CA 1
ATOM 2891 C C . THR A 1 385 ? -36.307 6.698 -3.857 1.00 85.56 385 THR A C 1
ATOM 2893 O O . THR A 1 385 ? -36.721 7.808 -3.534 1.00 85.56 385 THR A O 1
ATOM 2896 N N . GLY A 1 386 ? -37.097 5.616 -3.846 1.00 84.00 386 GLY A N 1
ATOM 2897 C CA . GLY A 1 386 ? -38.528 5.664 -3.520 1.00 84.00 386 GLY A CA 1
ATOM 2898 C C . GLY A 1 386 ? -39.406 6.391 -4.556 1.00 84.00 386 GLY A C 1
ATOM 2899 O O . GLY A 1 386 ? -40.607 6.562 -4.334 1.00 84.00 386 GLY A O 1
ATOM 2900 N N . LEU A 1 387 ? -38.847 6.818 -5.695 1.00 86.50 387 LEU A N 1
ATOM 2901 C CA . LEU A 1 387 ? -39.550 7.584 -6.725 1.00 86.50 387 LEU A CA 1
ATOM 2902 C C . LEU A 1 387 ? -40.380 6.663 -7.643 1.00 86.50 387 LEU A C 1
ATOM 2904 O O . LEU A 1 387 ? -39.902 6.169 -8.662 1.00 86.50 387 LEU A O 1
ATOM 2908 N N . ALA A 1 388 ? -41.643 6.424 -7.280 1.00 81.31 388 ALA A N 1
ATOM 2909 C CA . ALA A 1 388 ? -42.496 5.401 -7.900 1.00 81.31 388 ALA A CA 1
ATOM 2910 C C . ALA A 1 388 ? -42.817 5.599 -9.403 1.00 81.31 388 ALA A C 1
ATOM 2912 O O . ALA A 1 388 ? -43.111 4.622 -10.092 1.00 81.31 388 ALA A O 1
ATOM 2913 N N . ASP A 1 389 ? -42.792 6.833 -9.921 1.00 87.81 389 ASP A N 1
ATOM 2914 C CA . ASP A 1 389 ? -43.101 7.179 -11.320 1.00 87.81 389 ASP A CA 1
ATOM 2915 C C . ASP A 1 389 ? -41.945 7.914 -12.025 1.00 87.81 389 ASP A C 1
ATOM 2917 O O . ASP A 1 389 ? -42.168 8.801 -12.854 1.00 87.81 389 ASP A O 1
ATOM 2921 N N . ALA A 1 390 ? -40.708 7.537 -11.698 1.00 92.62 390 ALA A N 1
ATOM 2922 C CA . ALA A 1 390 ? -39.498 8.153 -12.225 1.00 92.62 390 ALA A CA 1
ATOM 2923 C C . ALA A 1 390 ? -39.367 8.060 -13.764 1.00 92.62 390 ALA A C 1
ATOM 2925 O O . ALA A 1 390 ? -39.543 7.012 -14.389 1.00 92.62 390 ALA A O 1
ATOM 2926 N N . GLU A 1 391 ? -38.989 9.175 -14.380 1.00 95.75 391 GLU A N 1
ATOM 2927 C CA . GLU A 1 391 ? -38.448 9.296 -15.728 1.00 95.75 391 GLU A CA 1
ATOM 2928 C C . GLU A 1 391 ? -36.951 9.604 -15.621 1.00 95.75 391 GLU A C 1
ATOM 2930 O O . GLU A 1 391 ? -36.550 10.603 -15.022 1.00 95.75 391 GLU A O 1
ATOM 2935 N N . VAL A 1 392 ? -36.117 8.735 -16.195 1.00 97.25 392 VAL A N 1
ATOM 2936 C CA . VAL A 1 392 ? -34.666 8.936 -16.263 1.00 97.25 392 VAL A CA 1
ATOM 2937 C C . VAL A 1 392 ? -34.367 10.047 -17.266 1.00 97.25 392 VAL A C 1
ATOM 2939 O O . VAL A 1 392 ? -34.672 9.911 -18.450 1.00 97.25 392 VAL A O 1
ATOM 2942 N N . ILE A 1 393 ? -33.743 11.126 -16.797 1.00 97.62 393 ILE A N 1
ATOM 2943 C CA . ILE A 1 393 ? -33.358 12.276 -17.624 1.00 97.62 393 ILE A CA 1
ATOM 2944 C C . ILE A 1 393 ? -31.882 12.193 -18.014 1.00 97.62 393 ILE A C 1
ATOM 2946 O O . ILE A 1 393 ? -31.531 12.441 -19.165 1.00 97.62 393 ILE A O 1
ATOM 2950 N N . VAL A 1 394 ? -31.011 11.825 -17.072 1.00 96.88 394 VAL A N 1
ATOM 2951 C CA . VAL A 1 394 ? -29.557 11.750 -17.277 1.00 96.88 394 VAL A CA 1
ATOM 2952 C C . VAL A 1 394 ? -29.034 10.408 -16.779 1.00 96.88 394 VAL A C 1
ATOM 2954 O O . VAL A 1 394 ? -29.368 9.989 -15.677 1.00 96.88 394 VAL A O 1
ATOM 2957 N N . VAL A 1 395 ? -28.165 9.772 -17.566 1.00 95.50 395 VAL A N 1
ATOM 2958 C CA . VAL A 1 395 ? -27.267 8.695 -17.124 1.00 95.50 395 VAL A CA 1
ATOM 2959 C C . VAL A 1 395 ? -25.895 9.020 -17.690 1.00 95.50 395 VAL A C 1
ATOM 2961 O O . VAL A 1 395 ? -25.755 9.156 -18.906 1.00 95.50 395 VAL A O 1
ATOM 2964 N N . SER A 1 396 ? -24.894 9.189 -16.832 1.00 92.44 396 SER A N 1
ATOM 2965 C CA . SER A 1 396 ? -23.553 9.560 -17.279 1.00 92.44 396 SER A CA 1
ATOM 2966 C C . SER A 1 396 ? -22.471 8.937 -16.413 1.00 92.44 396 SER A C 1
ATOM 2968 O O . SER A 1 396 ? -22.506 9.038 -15.191 1.00 92.44 396 SER A O 1
ATOM 2970 N N . THR A 1 397 ? -21.468 8.346 -17.055 1.00 88.00 397 THR A N 1
ATOM 2971 C CA . THR A 1 397 ? -20.168 8.031 -16.440 1.00 88.00 397 THR A CA 1
ATOM 2972 C C . THR A 1 397 ? -19.178 9.188 -16.598 1.00 88.00 397 THR A C 1
ATOM 2974 O O . THR A 1 397 ? -18.113 9.198 -15.989 1.00 88.00 397 THR A O 1
ATOM 2977 N N . SER A 1 398 ? -19.534 10.212 -17.381 1.00 84.44 398 SER A N 1
ATOM 2978 C CA . SER A 1 398 ? -18.760 11.442 -17.498 1.00 84.44 398 SER A CA 1
ATOM 2979 C C . SER A 1 398 ? -19.295 12.505 -16.552 1.00 84.44 398 SER A C 1
ATOM 2981 O O . SER A 1 398 ? -20.375 13.062 -16.768 1.00 84.44 398 SER A O 1
ATOM 2983 N N . TYR A 1 399 ? -18.570 12.748 -15.463 1.00 81.75 399 TYR A N 1
ATOM 2984 C CA . TYR A 1 399 ? -19.019 13.626 -14.396 1.00 81.75 399 TYR A CA 1
ATOM 2985 C C . TYR A 1 399 ? -17.826 14.132 -13.579 1.00 81.75 399 TYR A C 1
ATOM 2987 O O . TYR A 1 399 ? -17.102 13.342 -12.975 1.00 81.75 399 TYR A O 1
ATOM 2995 N N . GLN A 1 400 ? -17.651 15.457 -13.529 1.00 82.12 400 GLN A N 1
ATOM 2996 C CA . GLN A 1 400 ? -16.699 16.083 -12.615 1.00 82.12 400 GLN A CA 1
ATOM 2997 C C . GLN A 1 400 ? -17.247 15.957 -11.199 1.00 82.12 400 GLN A C 1
ATOM 2999 O O . GLN A 1 400 ? -18.181 16.665 -10.821 1.00 82.12 400 GLN A O 1
ATOM 3004 N N . HIS A 1 401 ? -16.659 15.047 -10.435 1.00 77.00 401 HIS A N 1
ATOM 3005 C CA . HIS A 1 401 ? -17.097 14.767 -9.087 1.00 77.00 401 HIS A CA 1
ATOM 3006 C C . HIS A 1 401 ? -16.665 15.883 -8.117 1.00 77.00 401 HIS A C 1
ATOM 3008 O O . HIS A 1 401 ? -15.466 16.098 -7.937 1.00 77.00 401 HIS A O 1
ATOM 3014 N N . PRO A 1 402 ? -17.601 16.570 -7.436 1.00 77.75 402 PRO A N 1
ATOM 3015 C CA . PRO A 1 402 ? -17.268 17.456 -6.328 1.00 77.75 402 PRO A CA 1
ATOM 3016 C C . PRO A 1 402 ? -16.882 16.605 -5.118 1.00 77.75 402 PRO A C 1
ATOM 3018 O O . PRO A 1 402 ? -17.740 15.987 -4.498 1.00 77.75 402 PRO A O 1
ATOM 3021 N N . ALA A 1 403 ? -15.590 16.481 -4.825 1.00 67.94 403 ALA A N 1
ATOM 3022 C CA . ALA A 1 403 ? -15.118 15.766 -3.643 1.00 67.94 403 ALA A CA 1
ATOM 3023 C C . ALA A 1 403 ? -14.701 16.781 -2.567 1.00 67.94 403 ALA A C 1
ATOM 3025 O O . ALA A 1 403 ? -13.822 17.602 -2.845 1.00 67.94 403 ALA A O 1
ATOM 3026 N N . PRO A 1 404 ? -15.291 16.755 -1.357 1.00 59.22 404 PRO A N 1
ATOM 3027 C CA . PRO A 1 404 ? -14.657 17.385 -0.210 1.00 59.22 404 PRO A CA 1
ATOM 3028 C C . PRO A 1 404 ? -13.342 16.639 0.056 1.00 59.22 404 PRO A C 1
ATOM 3030 O O . PRO A 1 404 ? -13.341 15.434 0.290 1.00 59.22 404 PRO A O 1
ATOM 3033 N N . TRP A 1 405 ? -12.218 17.341 -0.068 1.00 58.59 405 TRP A N 1
ATOM 3034 C CA . TRP A 1 405 ? -10.899 16.791 0.227 1.00 58.59 405 TRP A CA 1
ATOM 3035 C C . TRP A 1 405 ? -10.673 16.787 1.739 1.00 58.59 405 TRP A C 1
ATOM 3037 O O . TRP A 1 405 ? -10.960 17.783 2.405 1.00 58.59 405 TRP A O 1
ATOM 3047 N N . SER A 1 406 ? -10.179 15.672 2.275 1.00 52.25 406 SER A N 1
ATOM 3048 C CA . SER A 1 406 ? -9.911 15.500 3.708 1.00 52.25 406 SER A CA 1
ATOM 3049 C C . SER A 1 406 ? -8.433 15.253 4.036 1.00 52.25 406 SER A C 1
ATOM 3051 O O . SER A 1 406 ? -8.138 14.921 5.179 1.00 52.25 406 SER A O 1
ATOM 3053 N N . GLY A 1 407 ? -7.526 15.351 3.057 1.00 55.94 407 GLY A N 1
ATOM 3054 C CA . GLY A 1 407 ? -6.089 15.110 3.240 1.00 55.94 407 GLY A CA 1
ATOM 3055 C C . GLY A 1 407 ? -5.270 16.389 3.439 1.00 55.94 407 GLY A C 1
ATOM 3056 O O . GLY A 1 407 ? -5.749 17.495 3.184 1.00 55.94 407 GLY A O 1
ATOM 3057 N N . ASP A 1 408 ? -4.012 16.236 3.849 1.00 43.09 408 ASP A N 1
ATOM 3058 C CA . ASP A 1 408 ? -3.038 17.329 3.858 1.00 43.09 408 ASP A CA 1
ATOM 3059 C C . ASP A 1 408 ? -2.503 17.569 2.434 1.00 43.09 408 ASP A C 1
ATOM 3061 O O . ASP A 1 408 ? -2.112 16.641 1.728 1.00 43.09 408 ASP A O 1
ATOM 3065 N N . GLY A 1 409 ? -2.535 18.830 1.995 1.00 55.62 409 GLY A N 1
ATOM 3066 C CA . GLY A 1 409 ? -2.209 19.264 0.631 1.00 55.62 409 GLY A CA 1
ATOM 3067 C C . GLY A 1 409 ? -3.436 19.804 -0.106 1.00 55.62 409 GLY A C 1
ATOM 3068 O O . GLY A 1 409 ? -4.530 19.283 0.058 1.00 55.62 409 GLY A O 1
ATOM 3069 N N . ASP A 1 410 ? -3.269 20.866 -0.898 1.00 46.88 410 ASP A N 1
ATOM 3070 C CA . ASP A 1 410 ? -4.309 21.401 -1.789 1.00 46.88 410 ASP A CA 1
ATOM 3071 C C . ASP A 1 410 ? -4.139 20.758 -3.174 1.00 46.88 410 ASP A C 1
ATOM 3073 O O . ASP A 1 410 ? -3.430 21.314 -4.027 1.00 46.88 410 ASP A O 1
ATOM 3077 N N . PRO A 1 411 ? -4.745 19.594 -3.463 1.00 56.25 411 PRO A N 1
ATOM 3078 C CA . PRO A 1 411 ? -4.840 19.189 -4.847 1.00 56.25 411 PRO A CA 1
ATOM 3079 C C . PRO A 1 411 ? -5.642 20.249 -5.623 1.00 56.25 411 PRO A C 1
ATOM 3081 O O . PRO A 1 411 ? -6.576 20.837 -5.083 1.00 56.25 411 PRO A O 1
ATOM 3084 N N . PRO A 1 412 ? -5.346 20.513 -6.903 1.00 54.62 412 PRO A N 1
ATOM 3085 C CA . PRO A 1 412 ? -6.007 21.575 -7.668 1.00 54.62 412 PRO A CA 1
ATOM 3086 C C . PRO A 1 412 ? -7.489 21.322 -8.017 1.00 54.62 412 PRO A C 1
ATOM 3088 O O . PRO A 1 412 ? -8.075 22.114 -8.756 1.00 54.62 412 PRO A O 1
ATOM 3091 N N . TRP A 1 413 ? -8.103 20.229 -7.553 1.00 61.28 413 TRP A N 1
ATOM 3092 C CA . TRP A 1 413 ? -9.394 19.736 -8.050 1.00 61.28 413 TRP A CA 1
ATOM 3093 C C . TRP A 1 413 ? -10.611 19.662 -7.096 1.00 61.28 413 TRP A C 1
ATOM 3095 O O . TRP A 1 413 ? -11.710 19.461 -7.628 1.00 61.28 413 TRP A O 1
ATOM 3105 N N . PRO A 1 414 ? -10.541 19.820 -5.756 1.00 68.31 414 PRO A N 1
ATOM 3106 C CA . PRO A 1 414 ? -11.735 19.767 -4.924 1.00 68.31 414 PRO A CA 1
ATOM 3107 C C . PRO A 1 414 ? -12.604 20.999 -5.188 1.00 68.31 414 PRO A C 1
ATOM 3109 O O . PRO A 1 414 ? -12.198 22.145 -5.010 1.00 68.31 414 PRO A O 1
ATOM 3112 N N . THR A 1 415 ? -13.824 20.755 -5.656 1.00 76.00 415 THR A N 1
ATOM 3113 C CA . THR A 1 415 ? -14.852 21.782 -5.839 1.00 76.00 415 THR A CA 1
ATOM 3114 C C . THR A 1 415 ? -16.002 21.442 -4.909 1.00 76.00 415 THR A C 1
ATOM 3116 O O . THR A 1 415 ? -16.501 20.318 -4.946 1.00 76.00 415 THR A O 1
ATOM 3119 N N . ALA A 1 416 ? -16.428 22.394 -4.078 1.00 84.31 416 ALA A N 1
ATOM 3120 C CA . ALA A 1 416 ? -17.623 22.223 -3.260 1.00 84.31 416 ALA A CA 1
ATOM 3121 C C . ALA A 1 416 ? -18.850 21.939 -4.151 1.00 84.31 416 ALA A C 1
ATOM 3123 O O . ALA A 1 416 ? -18.930 22.426 -5.282 1.00 84.31 416 ALA A O 1
ATOM 3124 N N . VAL A 1 417 ? -19.805 21.142 -3.660 1.00 87.81 417 VAL A N 1
ATOM 3125 C CA . VAL A 1 417 ? -20.987 20.707 -4.434 1.00 87.81 417 VAL A CA 1
ATOM 3126 C C . VAL A 1 417 ? -21.774 21.892 -5.004 1.00 87.81 417 VAL A C 1
ATOM 3128 O O . VAL A 1 417 ? -22.205 21.852 -6.156 1.00 87.81 417 VAL A O 1
ATOM 3131 N N . ASP A 1 418 ? -21.907 22.973 -4.238 1.00 87.25 418 ASP A N 1
ATOM 3132 C CA . ASP A 1 418 ? -22.601 24.206 -4.626 1.00 87.25 418 ASP A CA 1
ATOM 3133 C C . ASP A 1 418 ? -21.839 25.059 -5.657 1.00 87.25 418 ASP A C 1
ATOM 3135 O O . ASP A 1 418 ? -22.448 25.807 -6.436 1.00 87.25 418 ASP A O 1
ATOM 3139 N N . ALA A 1 419 ? -20.515 24.910 -5.700 1.00 88.44 419 ALA A N 1
ATOM 3140 C CA . ALA A 1 419 ? -19.625 25.554 -6.657 1.00 88.44 419 ALA A CA 1
ATOM 3141 C C . ALA A 1 419 ? -19.429 24.739 -7.950 1.00 88.44 419 ALA A C 1
ATOM 3143 O O . ALA A 1 419 ? -18.922 25.283 -8.933 1.00 88.44 419 ALA A O 1
ATOM 3144 N N . ALA A 1 420 ? -19.828 23.462 -7.981 1.00 89.69 420 ALA A N 1
ATOM 3145 C CA . ALA A 1 420 ? -19.580 22.559 -9.101 1.00 89.69 420 ALA A CA 1
ATOM 3146 C C . ALA A 1 420 ? -20.523 22.827 -10.296 1.00 89.69 420 ALA A C 1
ATOM 3148 O O . ALA A 1 420 ? -21.732 22.579 -10.208 1.00 89.69 420 ALA A O 1
ATOM 3149 N N . PRO A 1 421 ? -20.004 23.259 -11.468 1.00 92.31 421 PRO A N 1
ATOM 3150 C CA . PRO A 1 421 ? -20.842 23.518 -12.643 1.00 92.31 421 PRO A CA 1
ATOM 3151 C C . PRO A 1 421 ? -21.579 22.267 -13.146 1.00 92.31 421 PRO A C 1
ATOM 3153 O O . PRO A 1 421 ? -22.723 22.366 -13.595 1.00 92.31 421 PRO A O 1
ATOM 3156 N N . ALA A 1 422 ? -20.953 21.089 -13.024 1.00 92.19 422 ALA A N 1
ATOM 3157 C CA . ALA A 1 422 ? -21.547 19.811 -13.409 1.00 92.19 422 ALA A CA 1
ATOM 3158 C C . ALA A 1 422 ? -22.817 19.501 -12.593 1.00 92.19 422 ALA A C 1
ATOM 3160 O O . ALA A 1 422 ? -23.844 19.189 -13.193 1.00 92.19 422 ALA A O 1
ATOM 3161 N N . ILE A 1 423 ? -22.788 19.686 -11.263 1.00 93.69 423 ILE A N 1
ATOM 3162 C CA . ILE A 1 423 ? -23.960 19.541 -10.376 1.00 93.69 423 ILE A CA 1
ATOM 3163 C C . ILE A 1 423 ? -25.077 20.499 -10.780 1.00 93.69 423 ILE A C 1
ATOM 3165 O O . ILE A 1 423 ? -26.212 20.075 -10.984 1.00 93.69 423 ILE A O 1
ATOM 3169 N N . ARG A 1 424 ? -24.765 21.790 -10.946 1.00 95.56 424 ARG A N 1
ATOM 3170 C CA . ARG A 1 424 ? -25.771 22.795 -11.324 1.00 95.56 424 ARG A CA 1
ATOM 3171 C C . ARG A 1 424 ? -26.458 22.452 -12.648 1.00 95.56 424 ARG A C 1
ATOM 3173 O O . ARG A 1 424 ? -27.678 22.557 -12.743 1.00 95.56 424 ARG A O 1
ATOM 3180 N N . SER A 1 425 ? -25.694 22.026 -13.655 1.00 96.25 425 SER A N 1
ATOM 3181 C CA . SER A 1 425 ? -26.251 21.630 -14.957 1.00 96.25 425 SER A CA 1
ATOM 3182 C C . SER A 1 425 ? -27.051 20.322 -14.899 1.00 96.25 425 SER A C 1
ATOM 3184 O O . SER A 1 425 ? -28.056 20.196 -15.594 1.00 96.25 425 SER A O 1
ATOM 3186 N N . LEU A 1 426 ? -26.653 19.370 -14.042 1.00 96.44 426 LEU A N 1
ATOM 3187 C CA . LEU A 1 426 ? -27.396 18.132 -13.790 1.00 96.44 426 LEU A CA 1
ATOM 3188 C C . LEU A 1 426 ? -28.768 18.446 -13.196 1.00 96.44 426 LEU A C 1
ATOM 3190 O O . LEU A 1 426 ? -29.782 17.959 -13.690 1.00 96.44 426 LEU A O 1
ATOM 3194 N N . VAL A 1 427 ? -28.801 19.304 -12.176 1.00 96.69 427 VAL A N 1
ATOM 3195 C CA . VAL A 1 427 ? -30.044 19.751 -11.543 1.00 96.69 427 VAL A CA 1
ATOM 3196 C C . VAL A 1 427 ? -30.933 20.498 -12.542 1.00 96.69 427 VAL A C 1
ATOM 3198 O O . VAL A 1 427 ? -32.125 20.208 -12.617 1.00 96.69 427 VAL A O 1
ATOM 3201 N N . ASP A 1 428 ? -30.384 21.404 -13.361 1.00 96.75 428 ASP A N 1
ATOM 3202 C CA . ASP A 1 428 ? -31.160 22.096 -14.406 1.00 96.75 428 ASP A CA 1
ATOM 3203 C C . ASP A 1 428 ? -31.749 21.113 -15.433 1.00 96.75 428 ASP A C 1
ATOM 3205 O O . ASP A 1 428 ? -32.917 21.237 -15.811 1.00 96.75 428 ASP A O 1
ATOM 3209 N N . ALA A 1 429 ? -30.988 20.097 -15.852 1.00 96.50 429 ALA A N 1
ATOM 3210 C CA . ALA A 1 429 ? -31.478 19.052 -16.749 1.00 96.50 429 ALA A CA 1
ATOM 3211 C C . ALA A 1 429 ? -32.633 18.257 -16.121 1.00 96.50 429 ALA A C 1
ATOM 3213 O O . ALA A 1 429 ? -33.690 18.130 -16.741 1.00 96.50 429 ALA A O 1
ATOM 3214 N N . VAL A 1 430 ? -32.475 17.799 -14.874 1.00 96.56 430 VAL A N 1
ATOM 3215 C CA . VAL A 1 430 ? -33.503 17.039 -14.141 1.00 96.56 430 VAL A CA 1
ATOM 3216 C C . VAL A 1 430 ? -34.771 17.872 -13.939 1.00 96.56 430 VAL A C 1
ATOM 3218 O O . VAL A 1 430 ? -35.861 17.427 -14.299 1.00 96.56 430 VAL A O 1
ATOM 3221 N N . LEU A 1 431 ? -34.650 19.107 -13.441 1.00 94.31 431 LEU A N 1
ATOM 3222 C CA . LEU A 1 431 ? -35.800 19.976 -13.166 1.00 94.31 431 LEU A CA 1
ATOM 3223 C C . LEU A 1 431 ? -36.502 20.478 -14.435 1.00 94.31 431 LEU A C 1
ATOM 3225 O O . LEU A 1 431 ? -37.697 20.778 -14.397 1.00 94.31 431 LEU A O 1
ATOM 3229 N N . SER A 1 432 ? -35.806 20.566 -15.569 1.00 94.38 432 SER A N 1
ATOM 3230 C CA . SER A 1 432 ? -36.427 20.928 -16.852 1.00 94.38 432 SER A CA 1
ATOM 3231 C C . SER A 1 432 ? -36.941 19.732 -17.654 1.00 94.38 432 SER A C 1
ATOM 3233 O O . SER A 1 432 ? -37.772 19.928 -18.540 1.00 94.38 432 SER A O 1
ATOM 3235 N N . GLY A 1 433 ? -36.502 18.511 -17.329 1.00 94.50 433 GLY A N 1
ATOM 3236 C CA . GLY A 1 433 ? -36.780 17.313 -18.124 1.00 94.50 433 GLY A CA 1
ATOM 3237 C C . GLY A 1 433 ? -36.042 17.289 -19.470 1.00 94.50 433 GLY A C 1
ATOM 3238 O O . GLY A 1 433 ? -36.495 16.629 -20.401 1.00 94.50 433 GLY A O 1
ATOM 3239 N N . ASP A 1 434 ? -34.941 18.035 -19.608 1.00 96.50 434 ASP A N 1
ATOM 3240 C CA . ASP A 1 434 ? -34.170 18.161 -20.850 1.00 96.50 434 ASP A CA 1
ATOM 3241 C C . ASP A 1 434 ? -32.706 17.770 -20.622 1.00 96.50 434 ASP A C 1
ATOM 3243 O O . ASP A 1 434 ? -31.888 18.554 -20.135 1.00 96.50 434 ASP A O 1
ATOM 3247 N N . ALA A 1 435 ? -32.369 16.545 -21.032 1.00 96.25 435 ALA A N 1
ATOM 3248 C CA . ALA A 1 435 ? -31.030 15.974 -20.910 1.00 96.25 435 ALA A CA 1
ATOM 3249 C C . ALA A 1 435 ? -29.938 16.808 -21.605 1.00 96.25 435 ALA A C 1
ATOM 3251 O O . ALA A 1 435 ? -28.780 16.761 -21.195 1.00 96.25 435 ALA A O 1
ATOM 3252 N N . SER A 1 436 ? -30.278 17.597 -22.636 1.00 96.06 436 SER A N 1
ATOM 3253 C CA . SER A 1 436 ? -29.298 18.406 -23.380 1.00 96.06 436 SER A CA 1
ATOM 3254 C C . SER A 1 436 ? -28.738 19.585 -22.580 1.00 96.06 436 SER A C 1
ATOM 3256 O O . SER A 1 436 ? -27.746 20.193 -22.986 1.00 96.06 436 SER A O 1
ATOM 3258 N N . ARG A 1 437 ? -29.355 19.899 -21.434 1.00 96.75 437 ARG A N 1
ATOM 3259 C CA . ARG A 1 437 ? -28.898 20.938 -20.502 1.00 96.75 437 ARG A CA 1
ATOM 3260 C C . ARG A 1 437 ? -27.817 20.444 -19.548 1.00 96.75 437 ARG A C 1
ATOM 3262 O O . ARG A 1 437 ? -27.145 21.269 -18.932 1.00 96.75 437 ARG A O 1
ATOM 3269 N N . PHE A 1 438 ? -27.621 19.129 -19.449 1.00 96.56 438 PHE A N 1
ATOM 3270 C CA . PHE A 1 438 ? -26.533 18.566 -18.667 1.00 96.56 438 PHE A CA 1
ATOM 3271 C C . PHE A 1 438 ? -25.207 18.783 -19.401 1.00 96.56 438 PHE A C 1
ATOM 3273 O O . PHE A 1 438 ? -25.018 18.328 -20.529 1.00 96.56 438 PHE A O 1
ATOM 3280 N N . ALA A 1 439 ? -24.286 19.488 -18.748 1.00 94.69 439 ALA A N 1
ATOM 3281 C CA . ALA A 1 439 ? -22.934 19.721 -19.229 1.00 94.69 439 ALA A CA 1
ATOM 3282 C C . ALA A 1 439 ? -21.974 18.858 -18.393 1.00 94.69 439 ALA A C 1
ATOM 3284 O O . ALA A 1 439 ? -21.516 19.311 -17.337 1.00 94.69 439 ALA A O 1
ATOM 3285 N N . PRO A 1 440 ? -21.693 17.608 -18.813 1.00 86.88 440 PRO A N 1
ATOM 3286 C CA . PRO A 1 440 ? -20.774 16.753 -18.079 1.00 86.88 440 PRO A CA 1
ATOM 3287 C C . PRO A 1 440 ? -19.376 17.381 -18.053 1.00 86.88 440 PRO A C 1
ATOM 3289 O O . PRO A 1 440 ? -18.923 17.976 -19.032 1.00 86.88 440 PRO A O 1
ATOM 3292 N N . GLY A 1 441 ? -18.692 17.241 -16.919 1.00 81.12 441 GLY A N 1
ATOM 3293 C CA . GLY A 1 441 ? -17.258 17.509 -16.835 1.00 81.12 441 GLY A CA 1
ATOM 3294 C C . GLY A 1 441 ? -16.422 16.381 -17.462 1.00 81.12 441 GLY A C 1
ATOM 3295 O O . GLY A 1 441 ? -16.984 15.499 -18.117 1.00 81.12 441 GLY A O 1
ATOM 3296 N N . PRO A 1 442 ? -15.089 16.379 -17.257 1.00 74.69 442 PRO A N 1
ATOM 3297 C CA . PRO A 1 442 ? -14.223 15.272 -17.669 1.00 74.69 442 PRO A CA 1
ATOM 3298 C C . PRO A 1 442 ? -14.720 13.925 -17.129 1.00 74.69 442 PRO A C 1
ATOM 3300 O O . PRO A 1 442 ? -15.366 13.883 -16.075 1.00 74.69 442 PRO A O 1
ATOM 3303 N N . SER A 1 443 ? -14.429 12.833 -17.842 1.00 72.38 443 SER A N 1
ATOM 3304 C CA . SER A 1 443 ? -14.848 11.502 -17.403 1.00 72.38 443 SER A CA 1
ATOM 3305 C C . SER A 1 443 ? -14.211 11.175 -16.072 1.00 72.38 443 SER A C 1
ATOM 3307 O O . SER A 1 443 ? -13.009 11.324 -15.964 1.00 72.38 443 SER A O 1
ATOM 3309 N N . ASN A 1 444 ? -14.956 10.698 -15.074 1.00 67.38 444 ASN A N 1
ATOM 3310 C CA . ASN A 1 444 ? -14.337 10.280 -13.809 1.00 67.38 444 ASN A CA 1
ATOM 3311 C C . ASN A 1 444 ? -13.468 9.018 -13.964 1.00 67.38 444 ASN A C 1
ATOM 3313 O O . ASN A 1 444 ? -12.657 8.730 -13.089 1.00 67.38 444 ASN A O 1
ATOM 3317 N N . LEU A 1 445 ? -13.596 8.316 -15.095 1.00 65.88 445 LEU A N 1
ATOM 3318 C CA . LEU A 1 445 ? -12.682 7.258 -15.514 1.00 65.88 445 LEU A CA 1
ATOM 3319 C C . LEU A 1 445 ? -11.322 7.828 -15.958 1.00 65.88 445 LEU A C 1
ATOM 3321 O O . LEU A 1 445 ? -10.312 7.153 -15.807 1.00 65.88 445 LEU A O 1
ATOM 3325 N N . ASP A 1 446 ? -11.262 9.089 -16.402 1.00 61.53 446 ASP A N 1
ATOM 3326 C CA . ASP A 1 446 ? -10.000 9.767 -16.742 1.00 61.53 446 ASP A CA 1
ATOM 3327 C C . ASP A 1 446 ? -9.235 10.215 -15.479 1.00 61.53 446 ASP A C 1
ATOM 3329 O O . ASP A 1 446 ? -8.030 10.446 -15.522 1.00 61.53 446 ASP A O 1
ATOM 3333 N N . TRP A 1 447 ? -9.906 10.318 -14.322 1.00 54.91 447 TRP A N 1
ATOM 3334 C CA . TRP A 1 447 ? -9.295 10.766 -13.056 1.00 54.91 447 TRP A CA 1
ATOM 3335 C C . TRP A 1 447 ? -8.416 9.682 -12.416 1.00 54.91 447 TRP A C 1
ATOM 3337 O O . TRP A 1 447 ? -7.662 9.972 -11.489 1.00 54.91 447 TRP A O 1
ATOM 3347 N N . ARG A 1 448 ? -8.450 8.457 -12.964 1.00 57.00 448 ARG A N 1
ATOM 3348 C CA . ARG A 1 448 ? -7.598 7.310 -12.599 1.00 57.00 448 ARG A CA 1
ATOM 3349 C C . ARG A 1 448 ? -6.092 7.594 -12.723 1.00 57.00 448 ARG A C 1
ATOM 3351 O O . ARG A 1 448 ? -5.300 6.800 -12.236 1.00 57.00 448 ARG A O 1
ATOM 3358 N N . ILE A 1 449 ? -5.713 8.698 -13.373 1.00 47.22 449 ILE A N 1
ATOM 3359 C CA . ILE A 1 449 ? -4.331 9.123 -13.657 1.00 47.22 449 ILE A CA 1
ATOM 3360 C C . ILE A 1 449 ? -3.806 10.112 -12.586 1.00 47.22 449 ILE A C 1
ATOM 3362 O O . ILE A 1 449 ? -2.651 10.527 -12.630 1.00 47.22 449 ILE A O 1
ATOM 3366 N N . HIS A 1 450 ? -4.640 10.527 -11.622 1.00 44.88 450 HIS A N 1
ATOM 3367 C CA . HIS A 1 450 ? -4.300 11.600 -10.672 1.00 44.88 450 HIS A CA 1
ATOM 3368 C C . HIS A 1 450 ? -4.371 11.212 -9.194 1.00 44.88 450 HIS A C 1
ATOM 3370 O O . HIS A 1 450 ? -4.060 12.042 -8.342 1.00 44.88 450 HIS A O 1
ATOM 3376 N N . ALA A 1 451 ? -4.766 9.982 -8.868 1.00 47.25 451 ALA A N 1
ATOM 3377 C CA . ALA A 1 451 ? -4.738 9.519 -7.490 1.00 47.25 451 ALA A CA 1
ATOM 3378 C C . ALA A 1 451 ? -3.309 9.074 -7.160 1.00 47.25 451 ALA A C 1
ATOM 3380 O O . ALA A 1 451 ? -2.923 7.958 -7.456 1.00 47.25 451 ALA A O 1
ATOM 3381 N N . THR A 1 452 ? -2.484 9.987 -6.661 1.00 46.47 452 THR A N 1
ATOM 3382 C CA . THR A 1 452 ? -1.067 9.732 -6.390 1.00 46.47 452 THR A CA 1
ATOM 3383 C C . THR A 1 452 ? -0.916 8.839 -5.158 1.00 46.47 452 THR A C 1
ATOM 3385 O O . THR A 1 452 ? -1.265 9.267 -4.059 1.00 46.47 452 THR A O 1
ATOM 3388 N N . CYS A 1 453 ? -0.372 7.635 -5.326 1.00 46.38 453 CYS A N 1
ATOM 3389 C CA . CYS A 1 453 ? 0.279 6.906 -4.240 1.00 46.38 453 CYS A CA 1
ATOM 3390 C C . CYS A 1 453 ? 1.775 7.218 -4.296 1.00 46.38 453 CYS A C 1
ATOM 3392 O O . CYS A 1 453 ? 2.339 7.357 -5.381 1.00 46.38 453 CYS A O 1
ATOM 3394 N N . ALA A 1 454 ? 2.399 7.366 -3.128 1.00 48.41 454 ALA A N 1
ATOM 3395 C CA . ALA A 1 454 ? 3.827 7.638 -3.019 1.00 48.41 454 ALA A CA 1
ATOM 3396 C C . ALA A 1 454 ? 4.683 6.448 -3.493 1.00 48.41 454 ALA A C 1
ATOM 3398 O O . ALA A 1 454 ? 5.752 6.664 -4.058 1.00 48.41 454 ALA A O 1
ATOM 3399 N N . SER A 1 455 ? 4.195 5.209 -3.342 1.00 49.72 455 SER A N 1
ATOM 3400 C CA . SER A 1 455 ? 4.909 4.026 -3.824 1.00 49.72 455 SER A CA 1
ATOM 3401 C C . SER A 1 455 ? 4.653 3.836 -5.319 1.00 49.72 455 SER A C 1
ATOM 3403 O O . SER A 1 455 ? 3.572 3.407 -5.742 1.00 49.72 455 SER A O 1
ATOM 3405 N N . ALA A 1 456 ? 5.649 4.164 -6.136 1.00 55.97 456 ALA A N 1
ATOM 3406 C CA . ALA A 1 456 ? 5.604 3.898 -7.562 1.00 55.97 456 ALA A CA 1
ATOM 3407 C C . ALA A 1 456 ? 5.681 2.383 -7.791 1.00 55.97 456 ALA A C 1
ATOM 3409 O O . ALA A 1 456 ? 6.746 1.790 -7.650 1.00 55.97 456 ALA A O 1
ATOM 3410 N N . MET A 1 457 ? 4.576 1.748 -8.195 1.00 58.59 457 MET A N 1
ATOM 3411 C CA . MET A 1 457 ? 4.694 0.420 -8.795 1.00 58.59 457 MET A CA 1
ATOM 3412 C C . MET A 1 457 ? 5.572 0.571 -10.043 1.00 58.59 457 MET A C 1
ATOM 3414 O O . MET A 1 457 ? 5.259 1.419 -10.895 1.00 58.59 457 MET A O 1
ATOM 3418 N N . PRO A 1 458 ? 6.662 -0.206 -10.167 1.00 65.12 458 PRO A N 1
ATOM 3419 C CA . PRO A 1 458 ? 7.514 -0.124 -11.335 1.00 65.12 458 PRO A CA 1
ATOM 3420 C C . PRO A 1 458 ? 6.651 -0.367 -12.567 1.00 65.12 458 PRO A C 1
ATOM 3422 O O . PRO A 1 458 ? 5.811 -1.271 -12.606 1.00 65.12 458 PRO A O 1
ATOM 3425 N N . ALA A 1 459 ? 6.805 0.496 -13.568 1.00 71.69 459 ALA A N 1
ATOM 3426 C CA . ALA A 1 459 ? 6.027 0.341 -14.777 1.00 71.69 459 ALA A CA 1
ATOM 3427 C C . ALA A 1 459 ? 6.311 -1.031 -15.405 1.00 71.69 459 ALA A C 1
ATOM 3429 O O . ALA A 1 459 ? 7.438 -1.511 -15.347 1.00 71.69 459 ALA A O 1
ATOM 3430 N N . PRO A 1 460 ? 5.332 -1.683 -16.047 1.00 69.75 460 PRO A N 1
ATOM 3431 C CA . PRO A 1 460 ? 5.533 -3.036 -16.569 1.00 69.75 460 PRO A CA 1
ATOM 3432 C C . PRO A 1 460 ? 6.703 -3.152 -17.554 1.00 69.75 460 PRO A C 1
ATOM 3434 O O . PRO A 1 460 ? 7.334 -4.194 -17.671 1.00 69.75 460 PRO A O 1
ATOM 3437 N N . TRP A 1 461 ? 7.039 -2.056 -18.238 1.00 80.88 461 TRP A N 1
ATOM 3438 C CA . TRP A 1 461 ? 8.185 -1.973 -19.144 1.00 80.88 461 TRP A CA 1
ATOM 3439 C C . TRP A 1 461 ? 9.518 -1.639 -18.454 1.00 80.88 461 TRP A C 1
ATOM 3441 O O . TRP A 1 461 ? 10.524 -1.483 -19.145 1.00 80.88 461 TRP A O 1
ATOM 3451 N N . THR A 1 462 ? 9.549 -1.489 -17.127 1.00 84.62 462 THR A N 1
ATOM 3452 C CA . THR A 1 462 ? 10.775 -1.296 -16.339 1.00 84.62 462 THR A CA 1
ATOM 3453 C C . THR A 1 462 ? 11.259 -2.570 -15.667 1.00 84.62 462 THR A C 1
ATOM 3455 O O . THR A 1 462 ? 12.367 -2.530 -15.157 1.00 84.62 462 THR A O 1
ATOM 3458 N N . THR A 1 463 ? 10.518 -3.683 -15.707 1.00 85.31 463 THR A N 1
ATOM 3459 C CA . THR A 1 463 ? 10.954 -4.989 -15.178 1.00 85.31 463 THR A CA 1
ATOM 3460 C C . THR A 1 463 ? 10.997 -6.059 -16.269 1.00 85.31 463 THR A C 1
ATOM 3462 O O . THR A 1 463 ? 10.261 -5.980 -17.262 1.00 85.31 463 THR A O 1
ATOM 3465 N N . HIS A 1 464 ? 11.906 -7.035 -16.164 1.00 85.44 464 HIS A N 1
ATOM 3466 C CA . HIS A 1 464 ? 11.952 -8.158 -17.104 1.00 85.44 464 HIS A CA 1
ATOM 3467 C C . HIS A 1 464 ? 10.803 -9.143 -16.832 1.00 85.44 464 HIS A C 1
ATOM 3469 O O . HIS A 1 464 ? 10.652 -9.612 -15.711 1.00 85.44 464 HIS A O 1
ATOM 3475 N N . PRO A 1 465 ? 10.047 -9.555 -17.867 1.00 80.88 465 PRO A N 1
ATOM 3476 C CA . PRO A 1 465 ? 9.002 -10.571 -17.736 1.00 80.88 465 PRO A CA 1
ATOM 3477 C C . PRO A 1 465 ? 9.556 -12.008 -17.770 1.00 80.88 465 PRO A C 1
ATOM 3479 O O . PRO A 1 465 ? 8.807 -12.961 -17.957 1.00 80.88 465 PRO A O 1
ATOM 3482 N N . PHE A 1 466 ? 10.877 -12.182 -17.695 1.00 84.31 466 PHE A N 1
ATOM 3483 C CA . PHE A 1 466 ? 11.531 -13.486 -17.731 1.00 84.31 466 PHE A CA 1
ATOM 3484 C C . PHE A 1 466 ? 12.539 -13.566 -16.600 1.00 84.31 466 PHE A C 1
ATOM 3486 O O . PHE A 1 466 ? 13.226 -12.581 -16.346 1.00 84.31 466 PHE A O 1
ATOM 3493 N N . ASP A 1 467 ? 12.714 -14.764 -16.050 1.00 81.75 467 ASP A N 1
ATOM 3494 C CA . ASP A 1 467 ? 13.821 -15.070 -15.153 1.00 81.75 467 ASP A CA 1
ATOM 3495 C C . ASP A 1 467 ? 15.171 -14.645 -15.775 1.00 81.75 467 ASP A C 1
ATOM 3497 O O . ASP A 1 467 ? 15.502 -14.989 -16.928 1.00 81.75 467 ASP A O 1
ATOM 3501 N N . VAL A 1 468 ? 15.903 -13.839 -15.004 1.00 86.81 468 VAL A N 1
ATOM 3502 C CA . VAL A 1 468 ? 17.192 -13.230 -15.343 1.00 86.81 468 VAL A CA 1
ATOM 3503 C C . VAL A 1 468 ? 18.373 -13.933 -14.670 1.00 86.81 468 VAL A C 1
ATOM 3505 O O . VAL A 1 468 ? 19.509 -13.509 -14.910 1.00 86.81 468 VAL A O 1
ATOM 3508 N N . ASP A 1 469 ? 18.154 -14.997 -13.886 1.00 80.00 469 ASP A N 1
ATOM 3509 C CA . ASP A 1 469 ? 19.175 -15.681 -13.083 1.00 80.00 469 ASP A CA 1
ATOM 3510 C C . ASP A 1 469 ? 20.391 -16.127 -13.915 1.00 80.00 469 ASP A C 1
ATOM 3512 O O . ASP A 1 469 ? 20.459 -17.194 -14.530 1.00 80.00 469 ASP A O 1
ATOM 3516 N N . GLY A 1 470 ? 21.400 -15.251 -13.941 1.00 72.62 470 GLY A N 1
ATOM 3517 C CA . GLY A 1 470 ? 22.660 -15.438 -14.658 1.00 72.62 470 GLY A CA 1
ATOM 3518 C C . GLY A 1 470 ? 22.593 -15.304 -16.185 1.00 72.62 470 GLY A C 1
ATOM 3519 O O . GLY A 1 470 ? 23.553 -15.710 -16.844 1.00 72.62 470 GLY A O 1
ATOM 3520 N N . ALA A 1 471 ? 21.509 -14.764 -16.756 1.00 90.88 471 ALA A N 1
ATOM 3521 C CA . ALA A 1 471 ? 21.315 -14.695 -18.210 1.00 90.88 471 ALA A CA 1
ATOM 3522 C C . ALA A 1 471 ? 20.619 -13.403 -18.687 1.00 90.88 471 ALA A C 1
ATOM 3524 O O . ALA A 1 471 ? 19.689 -13.442 -19.506 1.00 90.88 471 ALA A O 1
ATOM 3525 N N . TRP A 1 472 ? 21.092 -12.241 -18.227 1.00 95.25 472 TRP A N 1
ATOM 3526 C CA . TRP A 1 472 ? 20.524 -10.928 -18.558 1.00 95.25 472 TRP A CA 1
ATOM 3527 C C . TRP A 1 472 ? 20.539 -10.642 -20.059 1.00 95.25 472 TRP A C 1
ATOM 3529 O O . TRP A 1 472 ? 19.594 -10.065 -20.602 1.00 95.25 472 TRP A O 1
ATOM 3539 N N . VAL A 1 473 ? 21.596 -11.059 -20.762 1.00 96.75 473 VAL A N 1
ATOM 3540 C CA . VAL A 1 473 ? 21.692 -10.841 -22.210 1.00 96.75 473 VAL A CA 1
ATOM 3541 C C . VAL A 1 473 ? 20.635 -11.666 -22.942 1.00 96.75 473 VAL A C 1
ATOM 3543 O O . VAL A 1 473 ? 19.972 -11.152 -23.842 1.00 96.75 473 VAL A O 1
ATOM 3546 N N . ALA A 1 474 ? 20.429 -12.923 -22.542 1.00 95.31 474 ALA A N 1
ATOM 3547 C CA . ALA A 1 474 ? 19.415 -13.786 -23.145 1.00 95.31 474 ALA A CA 1
ATOM 3548 C C . ALA A 1 474 ? 17.991 -13.284 -22.855 1.00 95.31 474 ALA A C 1
ATOM 3550 O O . ALA A 1 474 ? 17.147 -13.291 -23.756 1.00 95.31 474 ALA A O 1
ATOM 3551 N N . ALA A 1 475 ? 17.728 -12.810 -21.633 1.00 94.56 475 ALA A N 1
ATOM 3552 C CA . ALA A 1 475 ? 16.466 -12.168 -21.275 1.00 94.56 475 ALA A CA 1
ATOM 3553 C C . ALA A 1 475 ? 16.191 -10.947 -22.169 1.00 94.56 475 ALA A C 1
ATOM 3555 O O . ALA A 1 475 ? 15.142 -10.899 -22.813 1.00 94.56 475 ALA A O 1
ATOM 3556 N N . ALA A 1 476 ? 17.164 -10.044 -22.339 1.00 96.19 476 ALA A N 1
ATOM 3557 C CA . ALA A 1 476 ? 17.024 -8.876 -23.211 1.00 96.19 476 ALA A CA 1
ATOM 3558 C C . ALA A 1 476 ? 16.713 -9.249 -24.677 1.00 96.19 476 ALA A C 1
ATOM 3560 O O . ALA A 1 476 ? 15.883 -8.602 -25.316 1.00 96.19 476 ALA A O 1
ATOM 3561 N N . MET A 1 477 ? 17.327 -10.310 -25.221 1.00 97.31 477 MET A N 1
ATOM 3562 C CA . MET A 1 477 ? 17.023 -10.781 -26.586 1.00 97.31 477 MET A CA 1
ATOM 3563 C C . MET A 1 477 ? 15.604 -11.348 -26.712 1.00 97.31 477 MET A C 1
ATOM 3565 O O . MET A 1 477 ? 14.953 -11.122 -27.737 1.00 97.31 477 MET A O 1
ATOM 3569 N N . ARG A 1 478 ? 15.125 -12.070 -25.686 1.00 94.38 478 ARG A N 1
ATOM 3570 C CA . ARG A 1 478 ? 13.757 -12.613 -25.634 1.00 94.38 478 ARG A CA 1
ATOM 3571 C C . ARG A 1 478 ? 12.722 -11.493 -25.577 1.00 94.38 478 ARG A C 1
ATOM 3573 O O . ARG A 1 478 ? 11.824 -11.487 -26.414 1.00 94.38 478 ARG A O 1
ATOM 3580 N N . VAL A 1 479 ? 12.896 -10.522 -24.675 1.00 92.75 479 VAL A N 1
ATOM 3581 C CA . VAL A 1 479 ? 12.012 -9.343 -24.551 1.00 92.75 479 VAL A CA 1
ATOM 3582 C C . VAL A 1 479 ? 11.942 -8.580 -25.869 1.00 92.75 479 VAL A C 1
ATOM 3584 O O . VAL A 1 479 ? 10.869 -8.233 -26.346 1.00 92.75 479 VAL A O 1
ATOM 3587 N N . ALA A 1 480 ? 13.086 -8.376 -26.520 1.00 95.50 480 ALA A N 1
ATOM 3588 C CA . ALA A 1 480 ? 13.157 -7.666 -27.789 1.00 95.50 480 ALA A CA 1
ATOM 3589 C C . ALA A 1 480 ? 12.635 -8.472 -29.004 1.00 95.50 480 ALA A C 1
ATOM 3591 O O . ALA A 1 480 ? 12.694 -7.966 -30.136 1.00 95.50 480 ALA A O 1
ATOM 3592 N N . ALA A 1 481 ? 12.164 -9.711 -28.798 1.00 95.50 481 ALA A N 1
ATOM 3593 C CA . ALA A 1 481 ? 11.781 -10.681 -29.828 1.00 95.50 481 ALA A CA 1
ATOM 3594 C C . ALA A 1 481 ? 12.806 -10.737 -30.978 1.00 95.50 481 ALA A C 1
ATOM 3596 O O . ALA A 1 481 ? 12.497 -10.525 -32.160 1.00 95.50 481 ALA A O 1
ATOM 3597 N N . VAL A 1 482 ? 14.075 -10.923 -30.617 1.00 96.25 482 VAL A N 1
ATOM 3598 C CA . VAL A 1 482 ? 15.192 -10.943 -31.564 1.00 96.25 482 VAL A CA 1
ATOM 3599 C C . VAL A 1 482 ? 15.313 -12.318 -32.210 1.00 96.25 482 VAL A C 1
ATOM 3601 O O . VAL A 1 482 ? 15.402 -13.339 -31.533 1.00 96.25 482 VAL A O 1
ATOM 3604 N N . ALA A 1 483 ? 15.402 -12.345 -33.540 1.00 95.75 483 ALA A N 1
ATOM 3605 C CA . ALA A 1 483 ? 15.852 -13.527 -34.264 1.00 95.75 483 ALA A CA 1
ATOM 3606 C C . ALA A 1 483 ? 17.374 -13.663 -34.089 1.00 95.75 483 ALA A C 1
ATOM 3608 O O . ALA A 1 483 ? 18.147 -13.063 -34.837 1.00 95.75 483 ALA A O 1
ATOM 3609 N N . ALA A 1 484 ? 17.787 -14.391 -33.052 1.00 96.75 484 ALA A N 1
ATOM 3610 C CA . ALA A 1 484 ? 19.184 -14.496 -32.649 1.00 96.75 484 ALA A CA 1
ATOM 3611 C C . ALA A 1 484 ? 20.080 -15.157 -33.719 1.00 96.75 484 ALA A C 1
ATOM 3613 O O . ALA A 1 484 ? 19.664 -16.088 -34.412 1.00 96.75 484 ALA A O 1
ATOM 3614 N N . ASP A 1 485 ? 21.323 -14.682 -33.834 1.00 97.56 485 ASP A N 1
ATOM 3615 C CA . ASP A 1 485 ? 22.390 -15.307 -34.620 1.00 97.56 485 ASP A CA 1
ATOM 3616 C C . ASP A 1 485 ? 23.137 -16.398 -33.824 1.00 97.56 485 ASP A C 1
ATOM 3618 O O . ASP A 1 485 ? 22.763 -16.731 -32.701 1.00 97.56 485 ASP A O 1
ATOM 3622 N N . ASP A 1 486 ? 24.216 -16.959 -34.385 1.00 96.88 486 ASP A N 1
ATOM 3623 C CA . ASP A 1 486 ? 25.004 -18.032 -33.750 1.00 96.88 486 ASP A CA 1
ATOM 3624 C C . ASP A 1 486 ? 25.606 -17.646 -32.380 1.00 96.88 486 ASP A C 1
ATOM 3626 O O . ASP A 1 486 ? 26.043 -18.520 -31.630 1.00 96.88 486 ASP A O 1
ATOM 3630 N N . ARG A 1 487 ? 25.653 -16.350 -32.040 1.00 96.44 487 ARG A N 1
ATOM 3631 C CA . ARG A 1 487 ? 26.101 -15.852 -30.728 1.00 96.44 487 ARG A CA 1
ATOM 3632 C C . ARG A 1 487 ? 24.966 -15.825 -29.700 1.00 96.44 487 ARG A C 1
ATOM 3634 O O . ARG A 1 487 ? 25.227 -15.505 -28.546 1.00 96.44 487 ARG A O 1
ATOM 3641 N N . GLY A 1 488 ? 23.727 -16.091 -30.114 1.00 96.88 488 GLY A N 1
ATOM 3642 C CA . GLY A 1 488 ? 22.532 -15.838 -29.312 1.00 96.88 488 GLY A CA 1
ATOM 3643 C C . GLY A 1 488 ? 22.128 -14.359 -29.274 1.00 96.88 488 GLY A C 1
ATOM 3644 O O . GLY A 1 488 ? 21.352 -13.976 -28.409 1.00 96.88 488 GLY A O 1
ATOM 3645 N N . LEU A 1 489 ? 22.659 -13.523 -30.178 1.00 98.12 489 LEU A N 1
ATOM 3646 C CA . LEU A 1 489 ? 22.498 -12.063 -30.172 1.00 98.12 489 LEU A CA 1
ATOM 3647 C C . LEU A 1 489 ? 21.772 -11.568 -31.425 1.00 98.12 489 LEU A C 1
ATOM 3649 O O . LEU A 1 489 ? 21.658 -12.287 -32.416 1.00 98.12 489 LEU A O 1
ATOM 3653 N N . MET A 1 490 ? 21.351 -10.302 -31.434 1.00 98.50 490 MET A N 1
ATOM 3654 C CA . MET A 1 490 ? 20.868 -9.662 -32.657 1.00 98.50 490 MET A CA 1
ATOM 3655 C C . MET A 1 490 ? 21.977 -9.676 -33.723 1.00 98.50 490 MET A C 1
ATOM 3657 O O . MET A 1 490 ? 23.126 -9.327 -33.413 1.00 98.50 490 MET A O 1
ATOM 3661 N N . PRO A 1 491 ? 21.672 -10.036 -34.986 1.00 98.44 491 PRO A N 1
ATOM 3662 C CA . PRO A 1 491 ? 22.654 -10.000 -36.060 1.00 98.44 491 PRO A CA 1
ATOM 3663 C C . PRO A 1 491 ? 23.371 -8.646 -36.101 1.00 98.44 491 PRO A C 1
ATOM 3665 O O . PRO A 1 491 ? 22.728 -7.600 -36.137 1.00 98.44 491 PRO A O 1
ATOM 3668 N N . LEU A 1 492 ? 24.709 -8.638 -36.120 1.00 98.38 492 LEU A N 1
ATOM 3669 C CA . LEU A 1 492 ? 25.501 -7.408 -35.934 1.00 98.38 492 LEU A CA 1
ATOM 3670 C C . LEU A 1 492 ? 25.130 -6.277 -36.915 1.00 98.38 492 LEU A C 1
ATOM 3672 O O . LEU A 1 492 ? 25.168 -5.099 -36.565 1.00 98.38 492 LEU A O 1
ATOM 3676 N N . ALA A 1 493 ? 24.770 -6.626 -38.153 1.00 98.25 493 ALA A N 1
ATOM 3677 C CA . ALA A 1 493 ? 24.323 -5.651 -39.147 1.00 98.25 493 ALA A CA 1
ATOM 3678 C C . ALA A 1 493 ? 22.973 -5.012 -38.775 1.00 98.25 493 ALA A C 1
ATOM 3680 O O . ALA A 1 493 ? 22.798 -3.810 -38.964 1.00 98.25 493 ALA A O 1
ATOM 3681 N N . GLU A 1 494 ? 22.048 -5.803 -38.230 1.00 98.25 494 GLU A N 1
ATOM 3682 C CA . GLU A 1 494 ? 20.765 -5.322 -37.719 1.00 98.25 494 GLU A CA 1
ATOM 3683 C C . GLU A 1 494 ? 20.974 -4.466 -36.468 1.00 98.25 494 GLU A C 1
ATOM 3685 O O . GLU A 1 494 ? 20.483 -3.342 -36.422 1.00 98.25 494 GLU A O 1
ATOM 3690 N N . ALA A 1 495 ? 21.787 -4.930 -35.515 1.00 98.44 495 ALA A N 1
ATOM 3691 C CA . ALA A 1 495 ? 22.104 -4.198 -34.291 1.00 98.44 495 ALA A CA 1
ATOM 3692 C C . ALA A 1 495 ? 22.648 -2.790 -34.582 1.00 98.44 495 ALA A C 1
ATOM 3694 O O . ALA A 1 495 ? 22.152 -1.792 -34.059 1.00 98.44 495 ALA A O 1
ATOM 3695 N N . ARG A 1 496 ? 23.614 -2.683 -35.502 1.00 98.56 496 ARG A N 1
ATOM 3696 C CA . ARG A 1 496 ? 24.150 -1.388 -35.947 1.00 98.56 496 ARG A CA 1
ATOM 3697 C C . ARG A 1 496 ? 23.096 -0.510 -36.612 1.00 98.56 496 ARG A C 1
ATOM 3699 O O . ARG A 1 496 ? 23.117 0.699 -36.407 1.00 98.56 496 ARG A O 1
ATOM 3706 N N . ALA A 1 497 ? 22.196 -1.092 -37.404 1.00 98.25 497 ALA A N 1
ATOM 3707 C CA . ALA A 1 497 ? 21.124 -0.347 -38.058 1.00 98.25 497 ALA A CA 1
ATOM 3708 C C . ALA A 1 497 ? 20.107 0.198 -37.042 1.00 98.25 497 ALA A C 1
ATOM 3710 O O . ALA A 1 497 ? 19.744 1.369 -37.134 1.00 98.25 497 ALA A O 1
ATOM 3711 N N . VAL A 1 498 ? 19.707 -0.613 -36.057 1.00 97.81 498 VAL A N 1
ATOM 3712 C CA . VAL A 1 498 ? 18.804 -0.206 -34.968 1.00 97.81 498 VAL A CA 1
ATOM 3713 C C . VAL A 1 498 ? 19.437 0.911 -34.143 1.00 97.81 498 VAL A C 1
ATOM 3715 O O . VAL A 1 498 ? 18.842 1.975 -34.005 1.00 97.81 498 VAL A O 1
ATOM 3718 N N . VAL A 1 499 ? 20.678 0.724 -33.678 1.00 98.00 499 VAL A N 1
ATOM 3719 C CA . VAL A 1 499 ? 21.398 1.751 -32.911 1.00 98.00 499 VAL A CA 1
ATOM 3720 C C . VAL A 1 499 ? 21.537 3.035 -33.726 1.00 98.00 499 VAL A C 1
ATOM 3722 O O . VAL A 1 499 ? 21.268 4.109 -33.199 1.00 98.00 499 VAL A O 1
ATOM 3725 N N . ALA A 1 500 ? 21.924 2.962 -35.003 1.00 97.69 500 ALA A N 1
ATOM 3726 C CA . ALA A 1 500 ? 22.090 4.145 -35.851 1.00 97.69 500 ALA A CA 1
ATOM 3727 C C . ALA A 1 500 ? 20.779 4.907 -36.108 1.00 97.69 500 ALA A C 1
ATOM 3729 O O . ALA A 1 500 ? 20.829 6.120 -36.299 1.00 97.69 500 ALA A O 1
ATOM 3730 N N . ALA A 1 501 ? 19.641 4.209 -36.129 1.00 97.19 501 ALA A N 1
ATOM 3731 C CA . ALA A 1 501 ? 18.321 4.809 -36.301 1.00 97.19 501 ALA A CA 1
ATOM 3732 C C . ALA A 1 501 ? 17.749 5.399 -35.001 1.00 97.19 501 ALA A C 1
ATOM 3734 O O . ALA A 1 501 ? 16.878 6.259 -35.068 1.00 97.19 501 ALA A O 1
ATOM 3735 N N . ALA A 1 502 ? 18.221 4.945 -33.837 1.00 97.00 502 ALA A N 1
ATOM 3736 C CA . ALA A 1 502 ? 17.763 5.437 -32.547 1.00 97.00 502 ALA A CA 1
ATOM 3737 C C . ALA A 1 502 ? 18.339 6.828 -32.230 1.00 97.00 502 ALA A C 1
ATOM 3739 O O . ALA A 1 502 ? 19.550 7.065 -32.344 1.00 97.00 502 ALA A O 1
ATOM 3740 N N . ASP A 1 503 ? 17.464 7.721 -31.766 1.00 95.56 503 ASP A N 1
ATOM 3741 C CA . ASP A 1 503 ? 17.821 9.058 -31.277 1.00 95.56 503 ASP A CA 1
ATOM 3742 C C . ASP A 1 503 ? 18.008 9.101 -29.753 1.00 95.56 503 ASP A C 1
ATOM 3744 O O . ASP A 1 503 ? 18.650 10.017 -29.247 1.00 95.56 503 ASP A O 1
ATOM 3748 N N . ALA A 1 504 ? 17.460 8.121 -29.027 1.00 95.62 504 ALA A N 1
ATOM 3749 C CA . ALA A 1 504 ? 17.546 7.959 -27.577 1.00 95.62 504 ALA A CA 1
ATOM 3750 C C . ALA A 1 504 ? 17.337 6.485 -27.192 1.00 95.62 504 ALA A C 1
ATOM 3752 O O . ALA A 1 504 ? 16.756 5.724 -27.967 1.00 95.62 504 ALA A O 1
ATOM 3753 N N . LEU A 1 505 ? 17.775 6.101 -25.991 1.00 94.19 505 LEU A N 1
ATOM 3754 C CA . LEU A 1 505 ? 17.236 4.928 -25.306 1.00 94.19 505 LEU A CA 1
ATOM 3755 C C . LEU A 1 505 ? 15.951 5.389 -24.605 1.00 94.19 505 LEU A C 1
ATOM 3757 O O . LEU A 1 505 ? 16.003 6.154 -23.641 1.00 94.19 505 LEU A O 1
ATOM 3761 N N . ALA A 1 506 ? 14.812 5.045 -25.197 1.00 91.81 506 ALA A N 1
ATOM 3762 C CA . ALA A 1 506 ? 13.483 5.437 -24.745 1.00 91.81 506 ALA A CA 1
ATOM 3763 C C . ALA A 1 506 ? 12.489 4.318 -25.072 1.00 91.81 506 ALA A C 1
ATOM 3765 O O . ALA A 1 506 ? 12.686 3.618 -26.068 1.00 91.81 506 ALA A O 1
ATOM 3766 N N . ARG A 1 507 ? 11.410 4.187 -24.297 1.00 87.50 507 ARG A N 1
ATOM 3767 C CA . ARG A 1 507 ? 10.354 3.178 -24.481 1.00 87.50 507 ARG A CA 1
ATOM 3768 C C . ARG A 1 507 ? 9.836 3.147 -25.924 1.00 87.50 507 ARG A C 1
ATOM 3770 O O . ARG A 1 507 ? 9.777 2.086 -26.542 1.00 87.50 507 ARG A O 1
ATOM 3777 N N . GLY A 1 508 ? 9.520 4.319 -26.476 1.00 88.50 508 GLY A N 1
ATOM 3778 C CA . GLY A 1 508 ? 8.888 4.460 -27.792 1.00 88.50 508 GLY A CA 1
ATOM 3779 C C . GLY A 1 508 ? 7.423 4.014 -27.801 1.00 88.50 508 GLY A C 1
ATOM 3780 O O . GLY A 1 508 ? 6.787 3.947 -26.745 1.00 88.50 508 GLY A O 1
ATOM 3781 N N . ASP A 1 509 ? 6.901 3.734 -28.996 1.00 85.25 509 ASP A N 1
ATOM 3782 C CA . ASP A 1 509 ? 5.481 3.399 -29.210 1.00 85.25 509 ASP A CA 1
ATOM 3783 C C . ASP A 1 509 ? 5.204 1.897 -29.044 1.00 85.25 509 ASP A C 1
ATOM 3785 O O . ASP A 1 509 ? 4.070 1.490 -28.800 1.00 85.25 509 ASP A O 1
ATOM 3789 N N . GLY A 1 510 ? 6.248 1.074 -29.166 1.00 86.00 510 GLY A N 1
ATOM 3790 C CA . GLY A 1 510 ? 6.142 -0.379 -29.148 1.00 86.00 510 GLY A CA 1
ATOM 3791 C C . GLY A 1 510 ? 5.438 -0.956 -30.379 1.00 86.00 510 GLY A C 1
ATOM 3792 O O . GLY A 1 510 ? 4.890 -0.248 -31.227 1.00 86.00 510 GLY A O 1
ATOM 3793 N N . ARG A 1 511 ? 5.524 -2.276 -30.544 1.00 90.69 511 ARG A N 1
ATOM 3794 C CA . ARG A 1 511 ? 4.867 -3.003 -31.638 1.00 90.69 511 ARG A CA 1
ATOM 3795 C C . ARG A 1 511 ? 4.727 -4.485 -31.338 1.00 90.69 511 ARG A C 1
ATOM 3797 O O . ARG A 1 511 ? 5.578 -5.076 -30.681 1.00 90.69 511 ARG A O 1
ATOM 3804 N N . ALA A 1 512 ? 3.719 -5.107 -31.939 1.00 87.12 512 ALA A N 1
ATOM 3805 C CA . ALA A 1 512 ? 3.606 -6.559 -31.961 1.00 87.12 512 ALA A CA 1
ATOM 3806 C C . ALA A 1 512 ? 4.693 -7.184 -32.859 1.00 87.12 512 ALA A C 1
ATOM 3808 O O . ALA A 1 512 ? 4.859 -6.800 -34.023 1.00 87.12 512 ALA A O 1
ATOM 3809 N N . VAL A 1 513 ? 5.412 -8.172 -32.329 1.00 88.25 513 VAL A N 1
ATOM 3810 C CA . VAL A 1 513 ? 6.377 -9.017 -33.042 1.00 88.25 513 VAL A CA 1
ATOM 3811 C C . VAL A 1 513 ? 6.049 -10.477 -32.725 1.00 88.25 513 VAL A C 1
ATOM 3813 O O . VAL A 1 513 ? 6.435 -11.012 -31.691 1.00 88.25 513 VAL A O 1
ATOM 3816 N N . GLY A 1 514 ? 5.318 -11.133 -33.629 1.00 87.19 514 GLY A N 1
ATOM 3817 C CA . GLY A 1 514 ? 4.736 -12.444 -33.335 1.00 87.19 514 GLY A CA 1
ATOM 3818 C C . GLY A 1 514 ? 3.624 -12.308 -32.295 1.00 87.19 514 GLY A C 1
ATOM 3819 O O . GLY A 1 514 ? 2.713 -11.508 -32.491 1.00 87.19 514 GLY A O 1
ATOM 3820 N N . GLU A 1 515 ? 3.715 -13.076 -31.212 1.00 82.12 515 GLU A N 1
ATOM 3821 C CA . GLU A 1 515 ? 2.781 -13.019 -30.077 1.00 82.12 515 GLU A CA 1
ATOM 3822 C C . GLU A 1 515 ? 3.237 -12.046 -28.975 1.00 82.12 515 GLU A C 1
ATOM 3824 O O . GLU A 1 515 ? 2.480 -11.775 -28.051 1.00 82.12 515 GLU A O 1
ATOM 3829 N N . ALA A 1 516 ? 4.455 -11.499 -29.073 1.00 82.69 516 ALA A N 1
ATOM 3830 C CA . ALA A 1 516 ? 5.006 -10.581 -28.082 1.00 82.69 516 ALA A CA 1
ATOM 3831 C C . ALA A 1 516 ? 4.750 -9.115 -28.458 1.00 82.69 516 ALA A C 1
ATOM 3833 O O . ALA A 1 516 ? 4.879 -8.726 -29.625 1.00 82.69 516 ALA A O 1
ATOM 3834 N N . TRP A 1 517 ? 4.455 -8.283 -27.460 1.00 86.69 517 TRP A N 1
ATOM 3835 C CA . TRP A 1 517 ? 4.583 -6.832 -27.570 1.00 86.69 517 TRP A CA 1
ATOM 3836 C C . TRP A 1 517 ? 6.022 -6.436 -27.241 1.00 86.69 517 TRP A C 1
ATOM 3838 O O . TRP A 1 517 ? 6.596 -6.938 -26.281 1.00 86.69 517 TRP A O 1
ATOM 3848 N N . VAL A 1 518 ? 6.627 -5.581 -28.063 1.00 91.06 518 VAL A N 1
ATOM 3849 C CA . VAL A 1 518 ? 8.032 -5.190 -27.917 1.00 91.06 518 VAL A CA 1
ATOM 3850 C C . VAL A 1 518 ? 8.161 -3.679 -27.984 1.00 91.06 518 VAL A C 1
ATOM 3852 O O . VAL A 1 518 ? 7.789 -3.079 -28.996 1.00 91.06 518 VAL A O 1
ATOM 3855 N N . TRP A 1 519 ? 8.758 -3.072 -26.959 1.00 92.56 519 TRP A N 1
ATOM 3856 C CA . TRP A 1 519 ? 9.081 -1.646 -26.954 1.00 92.56 519 TRP A CA 1
ATOM 3857 C C . TRP A 1 519 ? 10.291 -1.328 -27.839 1.00 92.56 519 TRP A C 1
ATOM 3859 O O . TRP A 1 519 ? 11.201 -2.142 -28.030 1.00 92.56 519 TRP A O 1
ATOM 3869 N N . ASP A 1 520 ? 10.341 -0.109 -28.378 1.00 94.38 520 ASP A N 1
ATOM 3870 C CA . ASP A 1 520 ? 11.500 0.339 -29.158 1.00 94.38 520 ASP A CA 1
ATOM 3871 C C . ASP A 1 520 ? 12.758 0.431 -28.281 1.00 94.38 520 ASP A C 1
ATOM 3873 O O . ASP A 1 520 ? 13.867 0.144 -28.750 1.00 94.38 520 ASP A O 1
ATOM 3877 N N . GLY A 1 521 ? 12.575 0.756 -26.997 1.00 94.94 521 GLY A N 1
ATOM 3878 C CA . GLY A 1 521 ? 13.620 0.734 -25.975 1.00 94.94 521 GLY A CA 1
ATOM 3879 C C . GLY A 1 521 ? 14.244 -0.650 -25.810 1.00 94.94 521 GLY A C 1
ATOM 3880 O O . GLY A 1 521 ? 15.465 -0.773 -25.910 1.00 94.94 521 GLY A O 1
ATOM 3881 N N . ASP A 1 522 ? 13.421 -1.696 -25.686 1.00 96.38 522 ASP A N 1
ATOM 3882 C CA . ASP A 1 522 ? 13.877 -3.085 -25.537 1.00 96.38 522 ASP A CA 1
ATOM 3883 C C . ASP A 1 522 ? 14.723 -3.533 -26.738 1.00 96.38 522 ASP A C 1
ATOM 3885 O O . ASP A 1 522 ? 15.811 -4.096 -26.582 1.00 96.38 522 ASP A O 1
ATOM 3889 N N . ARG A 1 523 ? 14.288 -3.220 -27.968 1.00 96.94 523 ARG A N 1
ATOM 3890 C CA . ARG A 1 523 ? 15.087 -3.543 -29.166 1.00 96.94 523 ARG A CA 1
ATOM 3891 C C . ARG A 1 523 ? 16.368 -2.738 -29.264 1.00 96.94 523 ARG A C 1
ATOM 3893 O O . ARG A 1 523 ? 17.378 -3.279 -29.716 1.00 96.94 523 ARG A O 1
ATOM 3900 N N . THR A 1 524 ? 16.338 -1.465 -28.884 1.00 97.75 524 THR A N 1
ATOM 3901 C CA . THR A 1 524 ? 17.539 -0.621 -28.873 1.00 97.75 524 THR A CA 1
ATOM 3902 C C . THR A 1 524 ? 18.547 -1.150 -27.856 1.00 97.75 524 THR A C 1
ATOM 3904 O O . THR A 1 524 ? 19.739 -1.229 -28.159 1.00 97.75 524 THR A O 1
ATOM 3907 N N . TRP A 1 525 ? 18.076 -1.604 -26.694 1.00 97.94 525 TRP A N 1
ATOM 3908 C CA . TRP A 1 525 ? 18.903 -2.241 -25.677 1.00 97.94 525 TRP A CA 1
ATOM 3909 C C . TRP A 1 525 ? 19.521 -3.560 -26.156 1.00 97.94 525 TRP A C 1
ATOM 3911 O O . TRP A 1 525 ? 20.743 -3.722 -26.119 1.00 97.94 525 TRP A O 1
ATOM 3921 N N . ALA A 1 526 ? 18.717 -4.466 -26.716 1.00 98.19 526 ALA A N 1
ATOM 3922 C CA . ALA A 1 526 ? 19.219 -5.707 -27.306 1.00 98.19 526 ALA A CA 1
ATOM 3923 C C . ALA A 1 526 ? 20.238 -5.442 -28.434 1.00 98.19 526 ALA A C 1
ATOM 3925 O O . ALA A 1 526 ? 21.250 -6.139 -28.556 1.00 98.19 526 ALA A O 1
ATOM 3926 N N . ALA A 1 527 ? 20.025 -4.397 -29.238 1.00 98.38 527 ALA A N 1
ATOM 3927 C CA . ALA A 1 527 ? 20.976 -3.980 -30.260 1.00 98.38 527 ALA A CA 1
ATOM 3928 C C . ALA A 1 527 ? 22.306 -3.489 -29.656 1.00 98.38 527 ALA A C 1
ATOM 3930 O O . ALA A 1 527 ? 23.366 -3.881 -30.146 1.00 98.38 527 ALA A O 1
ATOM 3931 N N . LEU A 1 528 ? 22.275 -2.704 -28.571 1.00 98.38 528 LEU A N 1
ATOM 3932 C CA . LEU A 1 528 ? 23.475 -2.252 -27.852 1.00 98.38 528 LEU A CA 1
ATOM 3933 C C . LEU A 1 528 ? 24.292 -3.417 -27.278 1.00 98.38 528 LEU A C 1
ATOM 3935 O O . LEU A 1 528 ? 25.517 -3.391 -27.371 1.00 98.38 528 LEU A O 1
ATOM 3939 N N . LEU A 1 529 ? 23.645 -4.457 -26.748 1.00 98.38 529 LEU A N 1
ATOM 3940 C CA . LEU A 1 529 ? 24.308 -5.680 -26.262 1.00 98.38 529 LEU A CA 1
ATOM 3941 C C . LEU A 1 529 ? 24.877 -6.553 -27.399 1.00 98.38 529 LEU A C 1
ATOM 3943 O O . LEU A 1 529 ? 25.727 -7.418 -27.180 1.00 98.38 529 LEU A O 1
ATOM 3947 N N . SER A 1 530 ? 24.432 -6.321 -28.633 1.00 98.56 530 SER A N 1
ATOM 3948 C CA . SER A 1 530 ? 24.813 -7.115 -29.807 1.00 98.56 530 SER A CA 1
ATOM 3949 C C . SER A 1 530 ? 25.975 -6.530 -30.621 1.00 98.56 530 SER A C 1
ATOM 3951 O O . SER A 1 530 ? 26.421 -7.165 -31.590 1.00 98.56 530 SER A O 1
ATOM 3953 N N . LEU A 1 531 ? 26.477 -5.349 -30.231 1.00 98.44 531 LEU A N 1
ATOM 3954 C CA . LEU A 1 531 ? 27.636 -4.684 -30.838 1.00 98.44 531 LEU A CA 1
ATOM 3955 C C . LEU A 1 531 ? 28.920 -5.508 -30.652 1.00 98.44 531 LEU A C 1
ATOM 3957 O O . LEU A 1 531 ? 28.943 -6.492 -29.906 1.00 98.44 531 LEU A O 1
ATOM 3961 N N . ALA A 1 532 ? 29.974 -5.184 -31.408 1.00 97.62 532 ALA A N 1
ATOM 3962 C CA . ALA A 1 532 ? 31.150 -6.050 -31.497 1.00 97.62 532 ALA A CA 1
ATOM 3963 C C . ALA A 1 532 ? 31.910 -6.147 -30.163 1.00 97.62 532 ALA A C 1
ATOM 3965 O O . ALA A 1 532 ? 32.235 -7.255 -29.724 1.00 97.62 532 ALA A O 1
ATOM 3966 N N . ASP A 1 533 ? 32.135 -5.008 -29.511 1.00 97.19 533 ASP A N 1
ATOM 3967 C CA . ASP A 1 533 ? 32.953 -4.857 -28.308 1.00 97.19 533 ASP A CA 1
ATOM 3968 C C . ASP A 1 533 ? 32.473 -3.683 -27.431 1.00 97.19 533 ASP A C 1
ATOM 3970 O O . ASP A 1 533 ? 31.543 -2.949 -27.789 1.00 97.19 533 ASP A O 1
ATOM 3974 N N . GLY A 1 534 ? 33.093 -3.538 -26.253 1.00 95.94 534 GLY A N 1
ATOM 3975 C CA . GLY A 1 534 ? 32.732 -2.502 -25.286 1.00 95.94 534 GLY A CA 1
ATOM 3976 C C . GLY A 1 534 ? 33.009 -1.080 -25.779 1.00 95.94 534 GLY A C 1
ATOM 3977 O O . GLY A 1 534 ? 32.270 -0.172 -25.413 1.00 95.94 534 GLY A O 1
ATOM 3978 N N . ASP A 1 535 ? 33.995 -0.873 -26.657 1.00 97.56 535 ASP A N 1
ATOM 3979 C CA . ASP A 1 535 ? 34.303 0.446 -27.228 1.00 97.56 535 ASP A CA 1
ATOM 3980 C C . ASP A 1 535 ? 33.210 0.901 -28.210 1.00 97.56 535 ASP A C 1
ATOM 3982 O O . ASP A 1 535 ? 32.768 2.056 -28.172 1.00 97.56 535 ASP A O 1
ATOM 3986 N N . GLU A 1 536 ? 32.729 -0.006 -29.070 1.00 97.94 536 GLU A N 1
ATOM 3987 C CA . GLU A 1 536 ? 31.600 0.262 -29.966 1.00 97.94 536 GLU A CA 1
ATOM 3988 C C . GLU A 1 536 ? 30.325 0.573 -29.162 1.00 97.94 536 GLU A C 1
ATOM 3990 O O . GLU A 1 536 ? 29.624 1.547 -29.463 1.00 97.94 536 GLU A O 1
ATOM 3995 N N . ALA A 1 537 ? 30.059 -0.196 -28.101 1.00 97.69 537 ALA A N 1
ATOM 3996 C CA . ALA A 1 537 ? 28.934 0.046 -27.198 1.00 97.69 537 ALA A CA 1
ATOM 3997 C C . ALA A 1 537 ? 29.063 1.374 -26.435 1.00 97.69 537 ALA A C 1
ATOM 3999 O O . ALA A 1 537 ? 28.090 2.124 -26.345 1.00 97.69 537 ALA A O 1
ATOM 4000 N N . ALA A 1 538 ? 30.260 1.716 -25.956 1.00 97.38 538 ALA A N 1
ATOM 4001 C CA . ALA A 1 538 ? 30.547 2.975 -25.272 1.00 97.38 538 ALA A CA 1
ATOM 4002 C C . ALA A 1 538 ? 30.275 4.186 -26.178 1.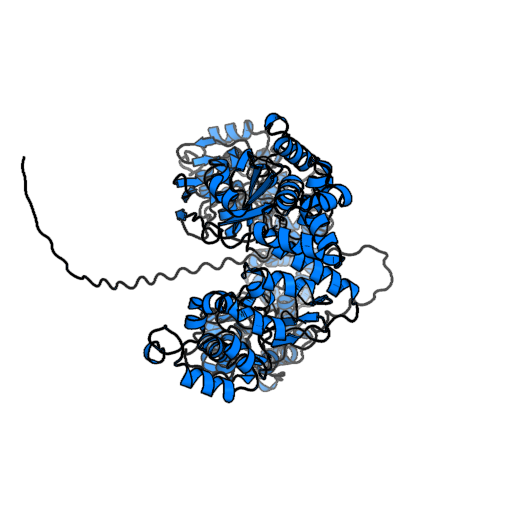00 97.38 538 ALA A C 1
ATOM 4004 O O . ALA A 1 538 ? 29.632 5.155 -25.762 1.00 97.38 538 ALA A O 1
ATOM 4005 N N . ALA A 1 539 ? 30.721 4.122 -27.437 1.00 97.31 539 ALA A N 1
ATOM 4006 C CA . ALA A 1 539 ? 30.476 5.168 -28.425 1.00 97.31 539 ALA A CA 1
ATOM 4007 C C . ALA A 1 539 ? 28.981 5.321 -28.747 1.00 97.31 539 ALA A C 1
ATOM 4009 O O . ALA A 1 539 ? 28.489 6.446 -28.876 1.00 97.31 539 ALA A O 1
ATOM 4010 N N . ALA A 1 540 ? 28.253 4.205 -28.852 1.00 97.12 540 ALA A N 1
ATOM 4011 C CA . ALA A 1 540 ? 26.814 4.209 -29.080 1.00 97.12 540 ALA A CA 1
ATOM 4012 C C . ALA A 1 540 ? 26.039 4.804 -27.893 1.00 97.12 540 ALA A C 1
ATOM 4014 O O . ALA A 1 540 ? 25.259 5.737 -28.090 1.00 97.12 540 ALA A O 1
ATOM 4015 N N . LEU A 1 541 ? 26.298 4.331 -26.670 1.00 95.44 541 LEU A N 1
ATOM 4016 C CA . LEU A 1 541 ? 25.634 4.801 -25.448 1.00 95.44 541 LEU A CA 1
ATOM 4017 C C . LEU A 1 541 ? 25.921 6.271 -25.145 1.00 95.44 541 LEU A C 1
ATOM 4019 O O . LEU A 1 541 ? 25.037 6.975 -24.677 1.00 95.44 541 LEU A O 1
ATOM 4023 N N . ARG A 1 542 ? 27.125 6.766 -25.451 1.00 95.06 542 ARG A N 1
ATOM 4024 C CA . ARG A 1 542 ? 27.446 8.194 -25.304 1.00 95.06 542 ARG A CA 1
ATOM 4025 C C . ARG A 1 542 ? 26.615 9.088 -26.233 1.00 95.06 542 ARG A C 1
ATOM 4027 O O . ARG A 1 542 ? 26.376 10.250 -25.915 1.00 95.06 542 ARG A O 1
ATOM 4034 N N . ARG A 1 543 ? 26.228 8.581 -27.408 1.00 95.62 543 ARG A N 1
ATOM 4035 C CA . ARG A 1 543 ? 25.422 9.333 -28.381 1.00 95.62 543 ARG A CA 1
ATOM 4036 C C . ARG A 1 543 ? 23.941 9.346 -28.010 1.00 95.62 543 ARG A C 1
ATOM 4038 O O . ARG A 1 543 ? 23.279 10.329 -28.320 1.00 95.62 543 ARG A O 1
ATOM 4045 N N . LEU A 1 544 ? 23.435 8.264 -27.423 1.00 95.31 544 LEU A N 1
ATOM 4046 C CA . LEU A 1 544 ? 22.019 8.077 -27.111 1.00 95.31 544 LEU A CA 1
ATOM 4047 C C . LEU A 1 544 ? 21.694 8.672 -25.731 1.00 95.31 544 LEU A C 1
ATOM 4049 O O . LEU A 1 544 ? 22.125 8.107 -24.726 1.00 95.31 544 LEU A O 1
ATOM 4053 N N . PRO A 1 545 ? 20.913 9.766 -25.639 1.00 92.69 545 PRO A N 1
ATOM 4054 C CA . PRO A 1 545 ? 20.327 10.180 -24.372 1.00 92.69 545 PRO A CA 1
ATOM 4055 C C . PRO A 1 545 ? 19.468 9.046 -23.814 1.00 92.69 545 PRO A C 1
ATOM 4057 O O . PRO A 1 545 ? 18.736 8.397 -24.565 1.00 92.69 545 PRO A O 1
ATOM 4060 N N . ARG A 1 546 ? 19.540 8.821 -22.507 1.00 90.44 546 ARG A N 1
ATOM 4061 C CA . ARG A 1 546 ? 18.743 7.812 -21.808 1.00 90.44 546 ARG A CA 1
ATOM 4062 C C . ARG A 1 546 ? 17.538 8.522 -21.212 1.00 90.44 546 ARG A C 1
ATOM 4064 O O . ARG A 1 546 ? 17.650 9.197 -20.198 1.00 90.44 546 ARG A O 1
ATOM 4071 N N . ARG A 1 547 ? 16.428 8.500 -21.954 1.00 88.44 547 ARG A N 1
ATOM 4072 C CA . ARG A 1 547 ? 15.144 9.031 -21.467 1.00 88.44 547 ARG A CA 1
ATOM 4073 C C . ARG A 1 547 ? 14.469 8.012 -20.566 1.00 88.44 547 ARG A C 1
ATOM 4075 O O . ARG A 1 547 ? 13.887 8.400 -19.568 1.00 88.44 547 ARG A O 1
ATOM 4082 N N . ASP A 1 548 ? 14.634 6.744 -20.926 1.00 85.50 548 ASP A N 1
ATOM 4083 C CA . ASP A 1 548 ? 14.254 5.587 -20.136 1.00 85.50 548 ASP A CA 1
ATOM 4084 C C . ASP A 1 548 ? 15.482 4.667 -19.998 1.00 85.50 548 ASP A C 1
ATOM 4086 O O . ASP A 1 548 ? 16.367 4.649 -20.867 1.00 85.50 548 ASP A O 1
ATOM 4090 N N . GLY A 1 549 ? 15.553 3.914 -18.901 1.00 88.25 549 GLY A N 1
ATOM 4091 C CA . GLY A 1 549 ? 16.535 2.842 -18.724 1.00 88.25 549 GLY A CA 1
ATOM 4092 C C . GLY A 1 549 ? 16.096 1.545 -19.416 1.00 88.25 549 GLY A C 1
ATOM 4093 O O . GLY A 1 549 ? 14.932 1.417 -19.801 1.00 88.25 549 GLY A O 1
ATOM 4094 N N . PRO A 1 550 ? 16.998 0.562 -19.590 1.00 94.19 550 PRO A N 1
ATOM 4095 C CA . PRO A 1 550 ? 16.558 -0.802 -19.861 1.00 94.19 550 PRO A CA 1
ATOM 4096 C C . PRO A 1 550 ? 15.771 -1.347 -18.662 1.00 94.19 550 PRO A C 1
ATOM 4098 O O . PRO A 1 550 ? 15.874 -0.821 -17.553 1.00 94.19 550 PRO A O 1
ATOM 4101 N N . ARG A 1 551 ? 15.030 -2.435 -18.875 1.00 92.62 551 ARG A N 1
ATOM 4102 C CA . ARG A 1 551 ? 14.365 -3.168 -17.791 1.00 92.62 551 ARG A CA 1
ATOM 4103 C C . ARG A 1 551 ? 15.359 -3.554 -16.685 1.00 92.62 551 ARG A C 1
ATOM 4105 O O . ARG A 1 551 ? 16.513 -3.898 -16.972 1.00 92.62 551 ARG A O 1
ATOM 4112 N N . ASP A 1 552 ? 14.900 -3.436 -15.447 1.00 92.12 552 ASP A N 1
ATOM 4113 C CA . ASP A 1 552 ? 15.612 -3.583 -14.177 1.00 92.12 552 ASP A CA 1
ATOM 4114 C C . ASP A 1 552 ? 16.926 -2.807 -14.147 1.00 92.12 552 ASP A C 1
ATOM 4116 O O . ASP A 1 552 ? 17.957 -3.331 -13.741 1.00 92.12 552 ASP A O 1
ATOM 4120 N N . ALA A 1 553 ? 16.931 -1.560 -14.633 1.00 93.12 553 ALA A N 1
ATOM 4121 C CA . ALA A 1 553 ? 18.156 -0.773 -14.781 1.00 93.12 553 ALA A CA 1
ATOM 4122 C C . ALA A 1 553 ? 19.035 -0.759 -13.514 1.00 93.12 553 ALA A C 1
ATOM 4124 O O . ALA A 1 553 ? 20.254 -0.763 -13.653 1.00 93.12 553 ALA A O 1
ATOM 4125 N N . ALA A 1 554 ? 18.445 -0.763 -12.315 1.00 92.06 554 ALA A N 1
ATOM 4126 C CA . ALA A 1 554 ? 19.164 -0.766 -11.038 1.00 92.06 554 ALA A CA 1
ATOM 4127 C C . ALA A 1 554 ? 19.949 -2.064 -10.756 1.00 92.06 554 ALA A C 1
ATOM 4129 O O . ALA A 1 554 ? 20.991 -2.010 -10.101 1.00 92.06 554 ALA A O 1
ATOM 4130 N N . ASP A 1 555 ? 19.520 -3.192 -11.326 1.00 92.69 555 ASP A N 1
ATOM 4131 C CA . ASP A 1 555 ? 20.119 -4.519 -11.123 1.00 92.69 555 ASP A CA 1
ATOM 4132 C C . ASP A 1 555 ? 20.725 -5.114 -12.399 1.00 92.69 555 ASP A C 1
ATOM 4134 O O . ASP A 1 555 ? 21.389 -6.154 -12.365 1.00 92.69 555 ASP A O 1
ATOM 4138 N N . ASN A 1 556 ? 20.545 -4.443 -13.538 1.00 95.06 556 ASN A N 1
ATOM 4139 C CA . ASN A 1 556 ? 20.876 -4.971 -14.850 1.00 95.06 556 ASN A CA 1
ATOM 4140 C C . ASN A 1 556 ? 22.384 -5.218 -15.021 1.00 95.06 556 ASN A C 1
ATOM 4142 O O . ASN A 1 556 ? 23.189 -4.288 -15.150 1.00 95.06 556 ASN A O 1
ATOM 4146 N N . ARG A 1 557 ? 22.773 -6.496 -15.113 1.00 95.94 557 ARG A N 1
ATOM 4147 C CA . ARG A 1 557 ? 24.180 -6.912 -15.278 1.00 95.94 557 ARG A CA 1
ATOM 4148 C C . ARG A 1 557 ? 24.579 -7.187 -16.728 1.00 95.94 557 ARG A C 1
ATOM 4150 O O . ARG A 1 557 ? 25.718 -7.597 -16.971 1.00 95.94 557 ARG A O 1
ATOM 4157 N N . ALA A 1 558 ? 23.701 -6.932 -17.704 1.00 97.06 558 ALA A N 1
ATOM 4158 C CA . ALA A 1 558 ? 23.899 -7.362 -19.090 1.00 97.06 558 ALA A CA 1
ATOM 4159 C C . ALA A 1 558 ? 25.172 -6.789 -19.734 1.00 97.06 558 ALA A C 1
ATOM 4161 O O . ALA A 1 558 ? 25.811 -7.466 -20.538 1.00 97.06 558 ALA A O 1
ATOM 4162 N N . LEU A 1 559 ? 25.576 -5.560 -19.384 1.00 97.44 559 LEU A N 1
ATOM 4163 C CA . LEU A 1 559 ? 26.807 -4.964 -19.920 1.00 97.44 559 LEU A CA 1
ATOM 4164 C C . LEU A 1 559 ? 28.058 -5.707 -19.449 1.00 97.44 559 LEU A C 1
ATOM 4166 O O . LEU A 1 559 ? 28.948 -5.956 -20.261 1.00 97.44 559 LEU A O 1
ATOM 4170 N N . VAL A 1 560 ? 28.125 -6.087 -18.172 1.00 97.25 560 VAL A N 1
ATOM 4171 C CA . VAL A 1 560 ? 29.260 -6.847 -17.627 1.00 97.25 560 VAL A CA 1
ATOM 4172 C C . VAL A 1 560 ? 29.226 -8.290 -18.118 1.00 97.25 560 VAL A C 1
ATOM 4174 O O . VAL A 1 560 ? 30.261 -8.811 -18.523 1.00 97.25 560 VAL A O 1
ATOM 4177 N N . GLU A 1 561 ? 28.047 -8.912 -18.169 1.00 96.50 561 GLU A N 1
ATOM 4178 C CA . GLU A 1 561 ? 27.866 -10.251 -18.745 1.00 96.50 561 GLU A CA 1
ATOM 4179 C C . GLU A 1 561 ? 28.359 -10.305 -20.200 1.00 96.50 561 GLU A C 1
ATOM 4181 O O . GLU A 1 561 ? 29.075 -11.228 -20.591 1.00 96.50 561 GLU A O 1
ATOM 4186 N N . ARG A 1 562 ? 28.034 -9.280 -20.999 1.00 96.81 562 ARG A N 1
ATOM 4187 C CA . ARG A 1 562 ? 28.400 -9.216 -22.417 1.00 96.81 562 ARG A CA 1
ATOM 4188 C C . ARG A 1 562 ? 29.850 -8.803 -22.661 1.00 96.81 562 ARG A C 1
ATOM 4190 O O . ARG A 1 562 ? 30.483 -9.357 -23.565 1.00 96.81 562 ARG A O 1
ATOM 4197 N N . TYR A 1 563 ? 30.342 -7.787 -21.960 1.00 97.50 563 TYR A N 1
ATOM 4198 C CA . TYR A 1 563 ? 31.604 -7.112 -22.286 1.00 97.50 563 TYR A CA 1
ATOM 4199 C C . TYR A 1 563 ? 32.716 -7.351 -21.254 1.00 97.50 563 TYR A C 1
ATOM 4201 O O . TYR A 1 563 ? 33.859 -6.973 -21.503 1.00 97.50 563 TYR A O 1
ATOM 4209 N N . GLY A 1 564 ? 32.432 -8.001 -20.123 1.00 96.75 564 GLY A N 1
ATOM 4210 C CA . GLY A 1 564 ? 33.407 -8.228 -19.057 1.00 96.75 564 GLY A CA 1
ATOM 4211 C C . GLY A 1 564 ? 34.039 -6.917 -18.582 1.00 96.75 564 GLY A C 1
ATOM 4212 O O . GLY A 1 564 ? 33.347 -5.921 -18.376 1.00 96.75 564 GLY A O 1
ATOM 4213 N N . ASP A 1 565 ? 35.369 -6.898 -18.468 1.00 96.81 565 ASP A N 1
ATOM 4214 C CA . ASP A 1 565 ? 36.128 -5.711 -18.051 1.00 96.81 565 ASP A CA 1
ATOM 4215 C C . ASP A 1 565 ? 36.003 -4.526 -19.032 1.00 96.81 565 ASP A C 1
ATOM 4217 O O . ASP A 1 565 ? 36.186 -3.376 -18.621 1.00 96.81 565 ASP A O 1
ATOM 4221 N N . ASP A 1 566 ? 35.635 -4.759 -20.301 1.00 96.62 566 ASP A N 1
ATOM 4222 C CA . ASP A 1 566 ? 35.440 -3.680 -21.281 1.00 96.62 566 ASP A CA 1
ATOM 4223 C C . ASP A 1 566 ? 34.200 -2.826 -20.957 1.00 96.62 566 ASP A C 1
ATOM 4225 O O . ASP A 1 566 ? 34.101 -1.682 -21.409 1.00 96.62 566 ASP A O 1
ATOM 4229 N N . ALA A 1 567 ? 33.289 -3.303 -20.098 1.00 96.88 567 ALA A N 1
ATOM 4230 C CA . ALA A 1 567 ? 32.198 -2.477 -19.577 1.00 96.88 567 ALA A CA 1
ATOM 4231 C C . ALA A 1 567 ? 32.719 -1.252 -18.794 1.00 96.88 567 ALA A C 1
ATOM 4233 O O . ALA A 1 567 ? 32.048 -0.220 -18.734 1.00 96.88 567 ALA A O 1
ATOM 4234 N N . ALA A 1 568 ? 33.959 -1.292 -18.287 1.00 96.19 568 ALA A N 1
ATOM 4235 C CA . ALA A 1 568 ? 34.595 -0.124 -17.686 1.00 96.19 568 ALA A CA 1
ATOM 4236 C C . ALA A 1 568 ? 34.791 1.029 -18.690 1.00 96.19 568 ALA A C 1
ATOM 4238 O O . ALA A 1 568 ? 34.718 2.200 -18.310 1.00 96.19 568 ALA A O 1
ATOM 4239 N N . ALA A 1 569 ? 35.027 0.730 -19.973 1.00 95.25 569 ALA A N 1
ATOM 4240 C CA . ALA A 1 569 ? 35.120 1.749 -21.020 1.00 95.25 569 ALA A CA 1
ATOM 4241 C C . ALA A 1 569 ? 33.762 2.420 -21.276 1.00 95.25 569 ALA A C 1
ATOM 4243 O O . ALA A 1 569 ? 33.707 3.635 -21.481 1.00 95.25 569 ALA A O 1
ATOM 4244 N N . ILE A 1 570 ? 32.671 1.653 -21.180 1.00 96.50 570 ILE A N 1
ATOM 4245 C CA . ILE A 1 570 ? 31.296 2.147 -21.325 1.00 96.50 570 ILE A CA 1
ATOM 4246 C C . ILE A 1 570 ? 30.980 3.182 -20.247 1.00 96.50 570 ILE A C 1
ATOM 4248 O O . ILE A 1 570 ? 30.525 4.277 -20.584 1.00 96.50 570 ILE A O 1
ATOM 4252 N N . VAL A 1 571 ? 31.288 2.874 -18.982 1.00 96.50 571 VAL A N 1
ATOM 4253 C CA . VAL A 1 571 ? 31.085 3.804 -17.861 1.00 96.50 571 VAL A CA 1
ATOM 4254 C C . VAL A 1 571 ? 31.949 5.057 -18.023 1.00 96.50 571 VAL A C 1
ATOM 4256 O O . VAL A 1 571 ? 31.435 6.173 -17.958 1.00 96.50 571 VAL A O 1
ATOM 4259 N N . ARG A 1 572 ? 33.249 4.908 -18.324 1.00 95.12 572 ARG A N 1
ATOM 4260 C CA . ARG A 1 572 ? 34.152 6.061 -18.532 1.00 95.12 572 ARG A CA 1
ATOM 4261 C C . ARG A 1 572 ? 33.703 6.973 -19.670 1.00 95.12 572 ARG A C 1
ATOM 4263 O O . ARG A 1 572 ? 33.905 8.182 -19.598 1.00 95.12 572 ARG A O 1
ATOM 4270 N N . ALA A 1 573 ? 33.102 6.423 -20.724 1.00 95.00 573 ALA A N 1
ATOM 4271 C CA . ALA A 1 573 ? 32.618 7.218 -21.847 1.00 95.00 573 ALA A CA 1
ATOM 4272 C C . ALA A 1 573 ? 31.465 8.167 -21.474 1.00 95.00 573 ALA A C 1
ATOM 4274 O O . ALA A 1 573 ? 31.208 9.104 -22.234 1.00 95.00 573 ALA A O 1
ATOM 4275 N N . GLN A 1 574 ? 30.818 7.957 -20.319 1.00 94.75 574 GLN A N 1
ATOM 4276 C CA . GLN A 1 574 ? 29.766 8.828 -19.785 1.00 94.75 574 GLN A CA 1
ATOM 4277 C C . GLN A 1 574 ? 30.309 9.982 -18.927 1.00 94.75 574 GLN A C 1
ATOM 4279 O O . GLN A 1 574 ? 29.534 10.819 -18.467 1.00 94.75 574 GLN A O 1
ATOM 4284 N N . ALA A 1 575 ? 31.630 10.068 -18.736 1.00 94.88 575 ALA A N 1
ATOM 4285 C CA . ALA A 1 575 ? 32.243 11.194 -18.051 1.00 94.88 575 ALA A CA 1
ATOM 4286 C C . ALA A 1 575 ? 32.031 12.510 -18.821 1.00 94.88 575 ALA A C 1
ATOM 4288 O O . ALA A 1 575 ? 32.242 12.605 -20.040 1.00 94.88 575 ALA A O 1
ATOM 4289 N N . ARG A 1 576 ? 31.649 13.551 -18.079 1.00 94.31 576 ARG A N 1
ATOM 4290 C CA . ARG A 1 576 ? 31.613 14.943 -18.531 1.00 94.31 576 ARG A CA 1
ATOM 4291 C C . ARG A 1 576 ? 33.037 15.456 -18.790 1.00 94.31 576 ARG A C 1
ATOM 4293 O O . ARG A 1 576 ? 34.036 14.782 -18.546 1.00 94.31 576 ARG A O 1
ATOM 4300 N N . ALA A 1 577 ? 33.150 16.671 -19.329 1.00 92.75 577 ALA A N 1
ATOM 4301 C CA . ALA A 1 577 ? 34.450 17.266 -19.663 1.00 92.75 577 ALA A CA 1
ATOM 4302 C C . ALA A 1 577 ? 35.362 17.498 -18.439 1.00 92.75 577 ALA A C 1
ATOM 4304 O O . ALA A 1 577 ? 36.575 17.611 -18.603 1.00 92.75 577 ALA A O 1
ATOM 4305 N N . ASP A 1 578 ? 34.784 17.572 -17.240 1.00 93.56 578 ASP A N 1
ATOM 4306 C CA . ASP A 1 578 ? 35.467 17.672 -15.947 1.00 93.56 578 ASP A CA 1
ATOM 4307 C C . ASP A 1 578 ? 35.829 16.305 -15.335 1.00 93.56 578 ASP A C 1
ATOM 4309 O O . ASP A 1 578 ? 36.443 16.265 -14.275 1.00 93.56 578 ASP A O 1
ATOM 4313 N N . GLY A 1 579 ? 35.501 15.196 -16.008 1.00 93.25 579 GLY A N 1
ATOM 4314 C CA . GLY A 1 579 ? 35.793 13.832 -15.556 1.00 93.25 579 GLY A CA 1
ATOM 4315 C C . GLY A 1 579 ? 34.701 13.203 -14.688 1.00 93.25 579 GLY A C 1
ATOM 4316 O O . GLY A 1 579 ? 34.738 11.994 -14.473 1.00 93.25 579 GLY A O 1
ATOM 4317 N N . VAL A 1 580 ? 33.709 13.982 -14.240 1.00 96.88 580 VAL A N 1
ATOM 4318 C CA . VAL A 1 580 ? 32.589 13.488 -13.425 1.00 96.88 580 VAL A CA 1
ATOM 4319 C C . VAL A 1 580 ? 31.675 12.609 -14.273 1.00 96.88 580 VAL A C 1
ATOM 4321 O O . VAL A 1 580 ? 31.235 13.023 -15.350 1.00 96.88 580 VAL A O 1
ATOM 4324 N N . VAL A 1 581 ? 31.382 11.399 -13.801 1.00 96.50 581 VAL A N 1
ATOM 4325 C CA . VAL A 1 581 ? 30.437 10.489 -14.461 1.00 96.50 581 VAL A CA 1
ATOM 4326 C C . VAL A 1 581 ? 29.019 10.864 -14.047 1.00 96.50 581 VAL A C 1
ATOM 4328 O O . VAL A 1 581 ? 28.741 10.973 -12.858 1.00 96.50 581 VAL A O 1
ATOM 4331 N N . VAL A 1 582 ? 28.127 11.059 -15.022 1.00 92.94 582 VAL A N 1
ATOM 4332 C CA . VAL A 1 582 ? 26.690 11.212 -14.746 1.00 92.94 582 VAL A CA 1
ATOM 4333 C C . VAL A 1 582 ? 26.162 9.847 -14.318 1.00 92.94 582 VAL A C 1
ATOM 4335 O O . VAL A 1 582 ? 26.159 8.914 -15.122 1.00 92.94 582 VAL A O 1
ATOM 4338 N N . GLY A 1 583 ? 25.813 9.727 -13.042 1.00 88.50 583 GLY A N 1
ATOM 4339 C CA . GLY A 1 583 ? 25.307 8.512 -12.431 1.00 88.50 583 GLY A CA 1
ATOM 4340 C C . GLY A 1 583 ? 23.875 8.250 -12.871 1.00 88.50 583 GLY A C 1
ATOM 4341 O O . GLY A 1 583 ? 23.032 9.136 -12.847 1.00 88.50 583 GLY A O 1
ATOM 4342 N N . GLU A 1 584 ? 23.607 7.026 -13.296 1.00 92.75 584 GLU A N 1
ATOM 4343 C CA . GLU A 1 584 ? 22.267 6.546 -13.627 1.00 92.75 584 GLU A CA 1
ATOM 4344 C C . GLU A 1 584 ? 22.163 5.087 -13.156 1.00 92.75 584 GLU A C 1
ATOM 4346 O O . GLU A 1 584 ? 23.203 4.410 -13.134 1.00 92.75 584 GLU A O 1
ATOM 4351 N N . PRO A 1 585 ? 20.957 4.565 -12.848 1.00 94.31 585 PRO A N 1
ATOM 4352 C CA . PRO A 1 585 ? 20.788 3.221 -12.288 1.00 94.31 585 PRO A CA 1
ATOM 4353 C C . PRO A 1 585 ? 21.541 2.132 -13.064 1.00 94.31 585 PRO A C 1
ATOM 4355 O O . PRO A 1 585 ? 22.313 1.381 -12.477 1.00 94.31 585 PRO A O 1
ATOM 4358 N N . LEU A 1 586 ? 21.461 2.139 -14.402 1.00 95.31 586 LEU A N 1
ATOM 4359 C CA . LEU A 1 586 ? 22.187 1.192 -15.262 1.00 95.31 586 LEU A CA 1
ATOM 4360 C C . LEU A 1 586 ? 23.712 1.257 -15.092 1.00 95.31 586 LEU A C 1
ATOM 4362 O O . LEU A 1 586 ? 24.397 0.231 -15.090 1.00 95.31 586 LEU A O 1
ATOM 4366 N N . LEU A 1 587 ? 24.275 2.464 -15.004 1.00 96.12 587 LEU A N 1
ATOM 4367 C CA . LEU A 1 587 ? 25.721 2.643 -14.869 1.00 96.12 587 LEU A CA 1
ATOM 4368 C C . LEU A 1 587 ? 26.184 2.252 -13.466 1.00 96.12 587 LEU A C 1
ATOM 4370 O O . LEU A 1 587 ? 27.265 1.674 -13.333 1.00 96.12 587 LEU A O 1
ATOM 4374 N N . ARG A 1 588 ? 25.360 2.520 -12.446 1.00 96.12 588 ARG A N 1
ATOM 4375 C CA . ARG A 1 588 ? 25.581 2.061 -11.073 1.00 96.12 588 ARG A CA 1
ATOM 4376 C C . ARG A 1 588 ? 25.571 0.533 -11.012 1.00 96.12 588 ARG A C 1
ATOM 4378 O O . ARG A 1 588 ? 26.558 -0.040 -10.561 1.00 96.12 588 ARG A O 1
ATOM 4385 N N . ALA A 1 589 ? 24.546 -0.121 -11.558 1.00 96.00 589 ALA A N 1
ATOM 4386 C CA . ALA A 1 589 ? 24.445 -1.581 -11.654 1.00 96.00 589 ALA A CA 1
ATOM 4387 C C . ALA A 1 589 ? 25.659 -2.191 -12.370 1.00 96.00 589 ALA A C 1
ATOM 4389 O O . ALA A 1 589 ? 26.287 -3.131 -11.883 1.00 96.00 589 ALA A O 1
ATOM 4390 N N . THR A 1 590 ? 26.064 -1.587 -13.493 1.00 96.44 590 THR A N 1
ATOM 4391 C CA . THR A 1 590 ? 27.253 -1.998 -14.255 1.00 96.44 590 THR A CA 1
ATOM 4392 C C . THR A 1 590 ? 28.528 -1.867 -13.421 1.00 96.44 590 THR A C 1
ATOM 4394 O O . THR A 1 590 ? 29.352 -2.781 -13.417 1.00 96.44 590 THR A O 1
ATOM 4397 N N . MET A 1 591 ? 28.696 -0.764 -12.684 1.00 96.50 591 MET A N 1
ATOM 4398 C CA . MET A 1 591 ? 29.828 -0.577 -11.772 1.00 96.50 591 MET A CA 1
ATOM 4399 C C . MET A 1 591 ? 29.838 -1.643 -10.675 1.00 96.50 591 MET A C 1
ATOM 4401 O O . MET A 1 591 ? 30.867 -2.272 -10.428 1.00 96.50 591 MET A O 1
ATOM 4405 N N . MET A 1 592 ? 28.685 -1.869 -10.045 1.00 97.06 592 MET A N 1
ATOM 4406 C CA . MET A 1 592 ? 28.510 -2.842 -8.970 1.00 97.06 592 MET A CA 1
ATOM 4407 C C . MET A 1 592 ? 28.666 -4.285 -9.454 1.00 97.06 592 MET A C 1
ATOM 4409 O O . MET A 1 592 ? 29.053 -5.137 -8.665 1.00 97.06 592 MET A O 1
ATOM 4413 N N . ALA A 1 593 ? 28.448 -4.579 -10.735 1.00 96.00 593 ALA A N 1
ATOM 4414 C CA . ALA A 1 593 ? 28.688 -5.901 -11.311 1.00 96.00 593 ALA A CA 1
ATOM 4415 C C . ALA A 1 593 ? 30.160 -6.139 -11.716 1.00 96.00 593 ALA A C 1
ATOM 4417 O O . ALA A 1 593 ? 30.583 -7.292 -11.825 1.00 96.00 593 ALA A O 1
ATOM 4418 N N . LEU A 1 594 ? 30.969 -5.086 -11.906 1.00 96.38 594 LEU A N 1
ATOM 4419 C CA . LEU A 1 594 ? 32.395 -5.180 -12.256 1.00 96.38 594 LEU A CA 1
ATOM 4420 C C . LEU A 1 594 ? 33.256 -5.617 -11.057 1.00 96.38 594 LEU A C 1
ATOM 4422 O O . LEU A 1 594 ? 34.051 -4.838 -10.543 1.00 96.38 594 LEU A O 1
ATOM 4426 N N . GLY A 1 595 ? 33.147 -6.873 -10.625 1.00 96.06 595 GLY A N 1
ATOM 4427 C CA . GLY A 1 595 ? 33.865 -7.436 -9.470 1.00 96.06 595 GLY A CA 1
ATOM 4428 C C . GLY A 1 595 ? 35.342 -7.786 -9.696 1.00 96.06 595 GLY A C 1
ATOM 4429 O O . GLY A 1 595 ? 35.849 -8.744 -9.115 1.00 96.06 595 GLY A O 1
ATOM 4430 N N . THR A 1 596 ? 36.044 -7.069 -10.575 1.00 96.94 596 THR A N 1
ATOM 4431 C CA . THR A 1 596 ? 37.439 -7.352 -10.955 1.00 96.94 596 THR A CA 1
ATOM 4432 C C . THR A 1 596 ? 38.386 -6.233 -10.522 1.00 96.94 596 THR A C 1
ATOM 4434 O O . THR A 1 596 ? 37.973 -5.159 -10.085 1.00 96.94 596 THR A O 1
ATOM 4437 N N . ALA A 1 597 ? 39.697 -6.448 -10.675 1.00 95.94 597 ALA A N 1
ATOM 4438 C CA . ALA A 1 597 ? 40.691 -5.397 -10.446 1.00 95.94 597 ALA A CA 1
ATOM 4439 C C . ALA A 1 597 ? 40.497 -4.189 -11.386 1.00 95.94 597 ALA A C 1
ATOM 4441 O O . ALA A 1 597 ? 40.843 -3.064 -11.022 1.00 95.94 597 ALA A O 1
ATOM 4442 N N . ALA A 1 598 ? 39.937 -4.401 -12.585 1.00 94.44 598 ALA A N 1
ATOM 4443 C CA . ALA A 1 598 ? 39.586 -3.318 -13.499 1.00 94.44 598 ALA A CA 1
ATOM 4444 C C . ALA A 1 598 ? 38.423 -2.478 -12.949 1.00 94.44 598 ALA A C 1
ATOM 4446 O O . ALA A 1 598 ? 38.496 -1.250 -13.011 1.00 94.44 598 ALA A O 1
ATOM 4447 N N . GLY A 1 599 ? 37.416 -3.128 -12.354 1.00 96.38 599 GLY A N 1
ATOM 4448 C CA . GLY A 1 599 ? 36.332 -2.472 -11.620 1.00 96.38 599 GLY A CA 1
ATOM 4449 C C . GLY A 1 599 ? 36.846 -1.648 -10.444 1.00 96.38 599 GLY A C 1
ATOM 4450 O O . GLY A 1 599 ? 36.574 -0.452 -10.386 1.00 96.38 599 GLY A O 1
ATOM 4451 N N . PHE A 1 600 ? 37.707 -2.232 -9.596 1.00 97.25 600 PHE A N 1
ATOM 4452 C CA . PHE A 1 600 ? 38.365 -1.500 -8.505 1.00 97.25 600 PHE A CA 1
ATOM 4453 C C . PHE A 1 600 ? 39.075 -0.243 -9.014 1.00 97.25 600 PHE A C 1
ATOM 4455 O O . PHE A 1 600 ? 38.896 0.840 -8.466 1.00 97.25 600 PHE A O 1
ATOM 4462 N N . ARG A 1 601 ? 39.885 -0.376 -10.073 1.00 96.12 601 ARG A N 1
ATOM 4463 C CA . ARG A 1 601 ? 40.615 0.758 -10.654 1.00 96.12 601 ARG A CA 1
ATOM 4464 C C . ARG A 1 601 ? 39.678 1.818 -11.195 1.00 96.12 601 ARG A C 1
ATOM 4466 O O . ARG A 1 601 ? 39.938 2.994 -11.000 1.00 96.12 601 ARG A O 1
ATOM 4473 N N . LEU A 1 602 ? 38.603 1.411 -11.860 1.00 95.44 602 LEU A N 1
ATOM 4474 C CA . LEU A 1 602 ? 37.599 2.342 -12.340 1.00 95.44 602 LEU A CA 1
ATOM 4475 C C . LEU A 1 602 ? 37.002 3.153 -11.188 1.00 95.44 602 LEU A C 1
ATOM 4477 O O . LEU A 1 602 ? 37.067 4.373 -11.264 1.00 95.44 602 LEU A O 1
ATOM 4481 N N . VAL A 1 603 ? 36.467 2.499 -10.151 1.00 96.38 603 VAL A N 1
ATOM 4482 C CA . VAL A 1 603 ? 35.779 3.193 -9.051 1.00 96.38 603 VAL A CA 1
ATOM 4483 C C . VAL A 1 603 ? 36.741 4.006 -8.173 1.00 96.38 603 VAL A C 1
ATOM 4485 O O . VAL A 1 603 ? 36.393 5.100 -7.744 1.00 96.38 603 VAL A O 1
ATOM 4488 N N . TRP A 1 604 ? 37.973 3.526 -7.962 1.00 96.19 604 TRP A N 1
ATOM 4489 C CA . TRP A 1 604 ? 39.008 4.233 -7.197 1.00 96.19 604 TRP A CA 1
ATOM 4490 C C . TRP A 1 604 ? 39.530 5.485 -7.912 1.00 96.19 604 TRP A C 1
ATOM 4492 O O . TRP A 1 604 ? 39.843 6.478 -7.261 1.00 96.19 604 TRP A O 1
ATOM 4502 N N . ASP A 1 605 ? 39.630 5.443 -9.244 1.00 95.38 605 ASP A N 1
ATOM 4503 C CA . ASP A 1 605 ? 40.160 6.548 -10.049 1.00 95.38 605 ASP A CA 1
ATOM 4504 C C . ASP A 1 605 ? 39.067 7.560 -10.471 1.00 95.38 605 ASP A C 1
ATOM 4506 O O . ASP A 1 605 ? 39.358 8.489 -11.233 1.00 95.38 605 ASP A O 1
ATOM 4510 N N . LEU A 1 606 ? 37.812 7.400 -10.020 1.00 95.12 606 LEU A N 1
ATOM 4511 C CA . LEU A 1 606 ? 36.737 8.352 -10.316 1.00 95.12 606 LEU A CA 1
ATOM 4512 C C . LEU A 1 606 ? 37.043 9.722 -9.710 1.00 95.12 606 LEU A C 1
ATOM 4514 O O . LEU A 1 606 ? 37.336 9.851 -8.525 1.00 95.12 606 LEU A O 1
ATOM 4518 N N . THR A 1 607 ? 36.901 10.768 -10.523 1.00 93.44 607 THR A N 1
ATOM 4519 C CA . THR A 1 607 ? 36.991 12.153 -10.047 1.00 93.44 607 THR A CA 1
ATOM 4520 C C . THR A 1 607 ? 35.687 12.655 -9.440 1.00 93.44 607 THR A C 1
ATOM 4522 O O . THR A 1 607 ? 35.713 13.692 -8.806 1.00 93.44 607 THR A O 1
ATOM 4525 N N . GLY A 1 608 ? 34.565 11.970 -9.682 1.00 97.00 608 GLY A N 1
ATOM 4526 C CA . GLY A 1 608 ? 33.244 12.298 -9.151 1.00 97.00 608 GLY A CA 1
ATOM 4527 C C . GLY A 1 608 ? 32.146 11.455 -9.812 1.00 97.00 608 GLY A C 1
ATOM 4528 O O . GLY A 1 608 ? 32.316 10.981 -10.942 1.00 97.00 608 GLY A O 1
ATOM 4529 N N . TRP A 1 609 ? 31.029 11.284 -9.112 1.00 97.75 609 TRP A N 1
ATOM 4530 C CA . TRP A 1 609 ? 29.825 10.567 -9.541 1.00 97.75 609 TRP A CA 1
ATOM 4531 C C . TRP A 1 609 ? 28.610 11.453 -9.273 1.00 97.75 609 TRP A C 1
ATOM 4533 O O . TRP A 1 609 ? 28.510 11.999 -8.189 1.00 97.75 609 TRP A O 1
ATOM 4543 N N . ASP A 1 610 ? 27.733 11.650 -10.249 1.00 96.69 610 ASP A N 1
ATOM 4544 C CA . ASP A 1 610 ? 26.639 12.628 -10.167 1.00 96.69 610 ASP A CA 1
ATOM 4545 C C . ASP A 1 610 ? 25.306 11.951 -10.494 1.00 96.69 610 ASP A C 1
ATOM 4547 O O . ASP A 1 610 ? 24.881 11.935 -11.651 1.00 96.69 610 ASP A O 1
ATOM 4551 N N . GLU A 1 611 ? 24.718 11.303 -9.491 1.00 94.44 611 GLU A N 1
ATOM 4552 C CA . GLU A 1 611 ? 23.458 10.562 -9.565 1.00 94.44 611 GLU A CA 1
ATOM 4553 C C . GLU A 1 611 ? 22.276 11.487 -9.217 1.00 94.44 611 GLU A C 1
ATOM 4555 O O . GLU A 1 611 ? 22.237 12.046 -8.117 1.00 94.44 611 GLU A O 1
ATOM 4560 N N . PRO A 1 612 ? 21.311 11.693 -10.135 1.00 89.50 612 PRO A N 1
ATOM 4561 C CA . PRO A 1 612 ? 20.157 12.548 -9.884 1.00 89.50 612 PRO A CA 1
ATOM 4562 C C . PRO A 1 612 ? 19.374 12.106 -8.646 1.00 89.50 612 PRO A C 1
ATOM 4564 O O . PRO A 1 612 ? 19.031 10.937 -8.513 1.00 89.50 612 PRO A O 1
ATOM 4567 N N . GLY A 1 613 ? 19.075 13.053 -7.755 1.00 88.62 613 GLY A N 1
ATOM 4568 C CA . GLY A 1 613 ? 18.343 12.790 -6.511 1.00 88.62 613 GLY A CA 1
ATOM 4569 C C . GLY A 1 613 ? 19.208 12.275 -5.357 1.00 88.62 613 GLY A C 1
ATOM 4570 O O . GLY A 1 613 ? 18.767 12.341 -4.215 1.00 88.62 613 GLY A O 1
ATOM 4571 N N . ALA A 1 614 ? 20.451 11.844 -5.605 1.00 90.56 614 ALA A N 1
ATOM 4572 C CA . ALA A 1 614 ? 21.359 11.461 -4.530 1.00 90.56 614 ALA A CA 1
ATOM 4573 C C . ALA A 1 614 ? 21.872 12.693 -3.763 1.00 90.56 614 ALA A C 1
ATOM 4575 O O . ALA A 1 614 ? 22.185 13.739 -4.338 1.00 90.56 614 ALA A O 1
ATOM 4576 N N . THR A 1 615 ? 21.996 12.561 -2.443 1.00 91.81 615 THR A N 1
ATOM 4577 C CA . THR A 1 615 ? 22.530 13.613 -1.570 1.00 91.81 615 THR A CA 1
ATOM 4578 C C . THR A 1 615 ? 24.053 13.729 -1.680 1.00 91.81 615 THR A C 1
ATOM 4580 O O . THR A 1 615 ? 24.749 12.730 -1.867 1.00 91.81 615 THR A O 1
ATOM 4583 N N . GLY A 1 616 ? 24.587 14.935 -1.472 1.00 94.62 616 GLY A N 1
ATOM 4584 C CA . GLY A 1 616 ? 26.029 15.197 -1.424 1.00 94.62 616 GLY A CA 1
ATOM 4585 C C . GLY A 1 616 ? 26.634 15.652 -2.754 1.00 94.62 616 GLY A C 1
ATOM 4586 O O . GLY A 1 616 ? 26.012 15.611 -3.815 1.00 94.62 616 GLY A O 1
ATOM 4587 N N . THR A 1 617 ? 27.868 16.137 -2.680 1.00 96.81 617 THR A N 1
ATOM 4588 C CA . THR A 1 617 ? 28.668 16.546 -3.841 1.00 96.81 617 THR A CA 1
ATOM 4589 C C . THR A 1 617 ? 29.082 15.339 -4.689 1.00 96.81 617 THR A C 1
ATOM 4591 O O . THR A 1 617 ? 29.158 14.224 -4.167 1.00 96.81 617 THR A O 1
ATOM 4594 N N . PRO A 1 618 ? 29.443 15.529 -5.974 1.00 97.00 618 PRO A N 1
ATOM 4595 C CA . PRO A 1 618 ? 29.874 14.409 -6.804 1.00 97.00 618 PRO A CA 1
ATOM 4596 C C . PRO A 1 618 ? 31.063 13.608 -6.248 1.00 97.00 618 PRO A C 1
ATOM 4598 O O . PRO A 1 618 ? 31.170 12.403 -6.474 1.00 97.00 618 PRO A O 1
ATOM 4601 N N . ASP A 1 619 ? 31.954 14.257 -5.499 1.00 96.19 619 ASP A N 1
ATOM 4602 C CA . ASP A 1 619 ? 33.090 13.603 -4.841 1.00 96.19 619 ASP A CA 1
ATOM 4603 C C . ASP A 1 619 ? 32.623 12.721 -3.668 1.00 96.19 619 ASP A C 1
ATOM 4605 O O . ASP A 1 619 ? 33.103 11.598 -3.500 1.00 96.19 619 ASP A O 1
ATOM 4609 N N . GLU A 1 620 ? 31.660 13.201 -2.873 1.00 95.62 620 GLU A N 1
ATOM 4610 C CA . GLU A 1 620 ? 31.057 12.443 -1.767 1.00 95.62 620 GLU A CA 1
ATOM 4611 C C . GLU A 1 620 ? 30.276 11.233 -2.289 1.00 95.62 620 GLU A C 1
ATOM 4613 O O . GLU A 1 620 ? 30.445 10.126 -1.773 1.00 95.62 620 GLU A O 1
ATOM 4618 N N . GLN A 1 621 ? 29.505 11.409 -3.367 1.00 96.00 621 GLN A N 1
ATOM 4619 C CA . GLN A 1 621 ? 28.797 10.317 -4.037 1.00 96.00 621 GLN A CA 1
ATOM 4620 C C . GLN A 1 621 ? 29.764 9.272 -4.615 1.00 96.00 621 GLN A C 1
ATOM 4622 O O . GLN A 1 621 ? 29.533 8.072 -4.462 1.00 96.00 621 GLN A O 1
ATOM 4627 N N . ALA A 1 622 ? 30.883 9.689 -5.221 1.00 96.19 622 ALA A N 1
ATOM 4628 C CA . ALA A 1 622 ? 31.917 8.758 -5.685 1.00 96.19 622 ALA A CA 1
ATOM 4629 C C . ALA A 1 622 ? 32.560 7.986 -4.521 1.00 96.19 622 ALA A C 1
ATOM 4631 O O . ALA A 1 622 ? 32.794 6.781 -4.632 1.00 96.19 622 ALA A O 1
ATOM 4632 N N . GLY A 1 623 ? 32.801 8.652 -3.386 1.00 94.69 623 GLY A N 1
ATOM 4633 C CA . GLY A 1 623 ? 33.272 8.011 -2.159 1.00 94.69 623 GLY A CA 1
ATOM 4634 C C . GLY A 1 623 ? 32.285 6.970 -1.617 1.00 94.69 623 GLY A C 1
ATOM 4635 O O . GLY A 1 623 ? 32.700 5.869 -1.246 1.00 94.69 623 GLY A O 1
ATOM 4636 N N . ALA A 1 624 ? 30.987 7.284 -1.626 1.00 93.75 624 ALA A N 1
ATOM 4637 C CA . ALA A 1 624 ? 29.921 6.362 -1.237 1.00 93.75 624 ALA A CA 1
ATOM 4638 C C . ALA A 1 624 ? 29.810 5.166 -2.200 1.00 93.75 624 ALA A C 1
ATOM 4640 O O . ALA A 1 624 ? 29.717 4.022 -1.752 1.00 93.75 624 ALA A O 1
ATOM 4641 N N . LEU A 1 625 ? 29.905 5.398 -3.514 1.00 95.38 625 LEU A N 1
ATOM 4642 C CA . LEU A 1 625 ? 29.925 4.337 -4.524 1.00 95.38 625 LEU A CA 1
ATOM 4643 C C . LEU A 1 625 ? 31.150 3.425 -4.367 1.00 95.38 625 LEU A C 1
ATOM 4645 O O . LEU A 1 625 ? 31.021 2.206 -4.453 1.00 95.38 625 LEU A O 1
ATOM 4649 N N . PHE A 1 626 ? 32.331 3.988 -4.092 1.00 96.44 626 PHE A N 1
ATOM 4650 C CA . PHE A 1 626 ? 33.538 3.209 -3.808 1.00 96.44 626 PHE A CA 1
ATOM 4651 C C . PHE A 1 626 ? 33.366 2.319 -2.573 1.00 96.44 626 PHE A C 1
ATOM 4653 O O . PHE A 1 626 ? 33.690 1.131 -2.613 1.00 96.44 626 PHE A O 1
ATOM 4660 N N . ALA A 1 627 ? 32.818 2.877 -1.494 1.00 93.00 627 ALA A N 1
ATOM 4661 C CA . ALA A 1 627 ? 32.469 2.135 -0.290 1.00 93.00 627 ALA A CA 1
ATOM 4662 C C . ALA A 1 627 ? 31.504 0.973 -0.576 1.00 93.00 627 ALA A C 1
ATOM 4664 O O . ALA A 1 627 ? 31.791 -0.164 -0.194 1.00 93.00 627 ALA A O 1
ATOM 4665 N N . ALA A 1 628 ? 30.411 1.239 -1.298 1.00 93.56 628 ALA A N 1
ATOM 4666 C CA . ALA A 1 628 ? 29.445 0.221 -1.702 1.00 93.56 628 ALA A CA 1
ATOM 4667 C C . ALA A 1 628 ? 30.102 -0.875 -2.558 1.00 93.56 628 ALA A C 1
ATOM 4669 O O . ALA A 1 628 ? 29.916 -2.064 -2.298 1.00 93.56 628 ALA A O 1
ATOM 4670 N N . TRP A 1 629 ? 30.943 -0.497 -3.525 1.00 96.50 629 TRP A N 1
ATOM 4671 C CA . TRP A 1 629 ? 31.654 -1.446 -4.382 1.00 96.50 629 TRP A CA 1
ATOM 4672 C C . TRP A 1 629 ? 32.606 -2.345 -3.583 1.00 96.50 629 TRP A C 1
ATOM 4674 O O . TRP A 1 629 ? 32.625 -3.559 -3.787 1.00 96.50 629 TRP A O 1
ATOM 4684 N N . VAL A 1 630 ? 33.377 -1.787 -2.639 1.00 94.75 630 VAL A N 1
ATOM 4685 C CA . VAL A 1 630 ? 34.263 -2.581 -1.766 1.00 94.75 630 VAL A CA 1
ATOM 4686 C C . VAL A 1 630 ? 33.455 -3.525 -0.875 1.00 94.75 630 VAL A C 1
ATOM 4688 O O . VAL A 1 630 ? 33.898 -4.649 -0.646 1.00 94.75 630 VAL A O 1
ATOM 4691 N N . ALA A 1 631 ? 32.280 -3.107 -0.401 1.00 89.88 631 ALA A N 1
ATOM 4692 C CA . ALA A 1 631 ? 31.386 -3.964 0.373 1.00 89.88 631 ALA A CA 1
ATOM 4693 C C . ALA A 1 631 ? 30.822 -5.131 -0.460 1.00 89.88 631 ALA A C 1
ATOM 4695 O O . ALA A 1 631 ? 30.745 -6.247 0.051 1.00 89.88 631 ALA A O 1
ATOM 4696 N N . ALA A 1 632 ? 30.501 -4.903 -1.739 1.00 91.75 632 ALA A N 1
ATOM 4697 C CA . ALA A 1 632 ? 30.040 -5.944 -2.662 1.00 91.75 632 ALA A CA 1
ATOM 4698 C C . ALA A 1 632 ? 31.167 -6.888 -3.129 1.00 91.75 632 ALA A C 1
ATOM 4700 O O . ALA A 1 632 ? 30.932 -8.078 -3.336 1.00 91.75 632 ALA A O 1
ATOM 4701 N N . HIS A 1 633 ? 32.405 -6.385 -3.247 1.00 94.94 633 HIS A N 1
ATOM 4702 C CA . HIS A 1 633 ? 33.573 -7.136 -3.744 1.00 94.94 633 HIS A CA 1
ATOM 4703 C C . HIS A 1 633 ? 34.756 -7.143 -2.768 1.00 94.94 633 HIS A C 1
ATOM 4705 O O . HIS A 1 633 ? 35.886 -6.814 -3.154 1.00 94.94 633 HIS A O 1
ATOM 4711 N N . PRO A 1 634 ? 34.574 -7.547 -1.500 1.00 92.81 634 PRO A N 1
ATOM 4712 C CA . PRO A 1 634 ? 35.565 -7.303 -0.454 1.00 92.81 634 PRO A CA 1
ATOM 4713 C C . PRO A 1 634 ? 36.888 -8.036 -0.698 1.00 92.81 634 PRO A C 1
ATOM 4715 O O . PRO A 1 634 ? 37.966 -7.487 -0.457 1.00 92.81 634 PRO A O 1
ATOM 4718 N N . ALA A 1 635 ? 36.833 -9.248 -1.256 1.00 91.62 635 ALA A N 1
ATOM 4719 C CA . ALA A 1 635 ? 38.023 -10.031 -1.581 1.00 91.62 635 ALA A CA 1
ATOM 4720 C C . ALA A 1 635 ? 38.917 -9.352 -2.633 1.00 91.62 635 ALA A C 1
ATOM 4722 O O . ALA A 1 635 ? 40.131 -9.543 -2.615 1.00 91.62 635 ALA A O 1
ATOM 4723 N N . VAL A 1 636 ? 38.343 -8.546 -3.531 1.00 96.06 636 VAL A N 1
ATOM 4724 C CA . VAL A 1 636 ? 39.104 -7.779 -4.524 1.00 96.06 636 VAL A CA 1
ATOM 4725 C C . VAL A 1 636 ? 39.453 -6.405 -3.962 1.00 96.06 636 VAL A C 1
ATOM 4727 O O . VAL A 1 636 ? 40.627 -6.038 -3.935 1.00 96.06 636 VAL A O 1
ATOM 4730 N N . GLY A 1 637 ? 38.467 -5.673 -3.441 1.00 96.06 637 GLY A N 1
ATOM 4731 C CA . GLY A 1 637 ? 38.633 -4.303 -2.958 1.00 96.06 637 GLY A CA 1
ATOM 4732 C C . GLY A 1 637 ? 39.677 -4.158 -1.859 1.00 96.06 637 GLY A C 1
ATOM 4733 O O . GLY A 1 637 ? 40.605 -3.360 -1.996 1.00 96.06 637 GLY A O 1
ATOM 4734 N N . PHE A 1 638 ? 39.600 -4.966 -0.797 1.00 95.69 638 PHE A N 1
ATOM 4735 C CA . PHE A 1 638 ? 40.580 -4.888 0.291 1.00 95.69 638 PHE A CA 1
ATOM 4736 C C . PHE A 1 638 ? 41.972 -5.347 -0.146 1.00 95.69 638 PHE A C 1
ATOM 4738 O O . PHE A 1 638 ? 42.967 -4.790 0.315 1.00 95.69 638 PHE A O 1
ATOM 4745 N N . VAL A 1 639 ? 42.068 -6.310 -1.065 1.00 97.00 639 VAL A N 1
ATOM 4746 C CA . VAL A 1 639 ? 43.354 -6.764 -1.612 1.00 97.00 639 VAL A CA 1
ATOM 4747 C C . VAL A 1 639 ? 44.011 -5.667 -2.448 1.00 97.00 639 VAL A C 1
ATOM 4749 O O . VAL A 1 639 ? 45.199 -5.397 -2.253 1.00 97.00 639 VAL A O 1
ATOM 4752 N N . GLU A 1 640 ? 43.271 -4.993 -3.330 1.00 97.75 640 GLU A N 1
ATOM 4753 C CA . GLU A 1 640 ? 43.807 -3.874 -4.114 1.00 97.75 640 GLU A CA 1
ATOM 4754 C C . GLU A 1 640 ? 44.166 -2.669 -3.229 1.00 97.75 640 GLU A C 1
ATOM 4756 O O . GLU A 1 640 ? 45.257 -2.109 -3.379 1.00 97.75 640 GLU A O 1
ATOM 4761 N N . LEU A 1 641 ? 43.335 -2.330 -2.235 1.00 97.19 641 LEU A N 1
ATOM 4762 C CA . LEU A 1 641 ? 43.674 -1.334 -1.209 1.00 97.19 641 LEU A CA 1
ATOM 4763 C C . LEU A 1 641 ? 44.960 -1.714 -0.468 1.00 97.19 641 LEU A C 1
ATOM 4765 O O . LEU A 1 641 ? 45.849 -0.883 -0.291 1.00 97.19 641 LEU A O 1
ATOM 4769 N N . GLY A 1 642 ? 45.112 -2.983 -0.088 1.00 96.88 642 GLY A N 1
ATOM 4770 C CA . GLY A 1 642 ? 46.324 -3.499 0.539 1.00 96.88 642 GLY A CA 1
ATOM 4771 C C . GLY A 1 642 ? 47.565 -3.328 -0.339 1.00 96.88 642 GLY A C 1
ATOM 4772 O O . GLY A 1 642 ? 48.620 -2.929 0.162 1.00 96.88 642 GLY A O 1
ATOM 4773 N N . ARG A 1 643 ? 47.449 -3.549 -1.657 1.00 97.56 643 ARG A N 1
ATOM 4774 C CA . ARG A 1 643 ? 48.542 -3.284 -2.613 1.00 97.56 643 ARG A CA 1
ATOM 4775 C C . ARG A 1 643 ? 48.895 -1.802 -2.658 1.00 97.56 643 ARG A C 1
ATOM 4777 O O . ARG A 1 643 ? 50.080 -1.471 -2.606 1.00 97.56 643 ARG A O 1
ATOM 4784 N N . LEU A 1 644 ? 47.900 -0.916 -2.691 1.00 97.44 644 LEU A N 1
ATOM 4785 C CA . LEU A 1 644 ? 48.119 0.532 -2.650 1.00 97.44 644 LEU A CA 1
ATOM 4786 C C . LEU A 1 644 ? 48.826 0.957 -1.351 1.00 97.44 644 LEU A C 1
ATOM 4788 O O . LEU A 1 644 ? 49.854 1.641 -1.404 1.00 97.44 644 LEU A O 1
ATOM 4792 N N . VAL A 1 645 ? 48.382 0.458 -0.194 1.00 97.38 645 VAL A N 1
ATOM 4793 C CA . VAL A 1 645 ? 49.029 0.709 1.108 1.00 97.38 645 VAL A CA 1
ATOM 4794 C C . VAL A 1 645 ? 50.463 0.181 1.140 1.00 97.38 645 VAL A C 1
ATOM 4796 O O . VAL A 1 645 ? 51.365 0.866 1.638 1.00 97.38 645 VAL A O 1
ATOM 4799 N N . ALA A 1 646 ? 50.715 -1.002 0.574 1.00 96.06 646 ALA A N 1
ATOM 4800 C CA . ALA A 1 646 ? 52.061 -1.560 0.465 1.00 96.06 646 ALA A CA 1
ATOM 4801 C C . ALA A 1 646 ? 52.986 -0.658 -0.374 1.00 96.06 646 ALA A C 1
ATOM 4803 O O . ALA A 1 646 ? 54.155 -0.487 -0.024 1.00 96.06 646 ALA A O 1
ATOM 4804 N N . THR A 1 647 ? 52.455 -0.004 -1.415 1.00 96.44 647 THR A N 1
ATOM 4805 C CA . THR A 1 647 ? 53.189 0.999 -2.213 1.00 96.44 647 THR A CA 1
ATOM 4806 C C . THR A 1 647 ? 53.266 2.389 -1.572 1.00 96.44 647 THR A C 1
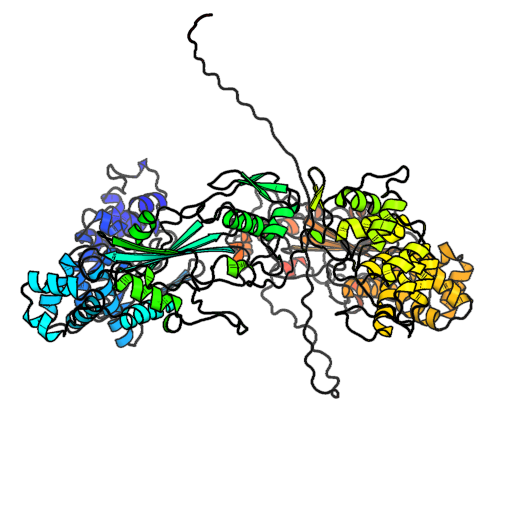ATOM 4808 O O . THR A 1 647 ? 54.042 3.228 -2.024 1.00 96.44 647 THR A O 1
ATOM 4811 N N . GLY A 1 648 ? 52.545 2.616 -0.472 1.00 96.06 648 GLY A N 1
ATOM 4812 C CA . GLY A 1 648 ? 52.598 3.846 0.315 1.00 96.06 648 GLY A CA 1
ATOM 4813 C C . GLY A 1 648 ? 51.511 4.874 0.020 1.00 96.06 648 GLY A C 1
ATOM 4814 O O . GLY A 1 648 ? 51.689 6.028 0.404 1.00 96.06 648 GLY A O 1
ATOM 4815 N N . ASP A 1 649 ? 50.406 4.469 -0.602 1.00 97.31 649 ASP A N 1
ATOM 4816 C CA . ASP A 1 649 ? 49.229 5.318 -0.782 1.00 97.31 649 ASP A CA 1
ATOM 4817 C C . ASP A 1 649 ? 48.568 5.634 0.575 1.00 97.31 649 ASP A C 1
ATOM 4819 O O . ASP A 1 649 ? 48.150 4.736 1.314 1.00 97.31 649 ASP A O 1
ATOM 4823 N N . ALA A 1 650 ? 48.521 6.921 0.930 1.00 95.62 650 ALA A N 1
ATOM 4824 C CA . ALA A 1 650 ? 47.980 7.378 2.207 1.00 95.62 650 ALA A CA 1
ATOM 4825 C C . ALA A 1 650 ? 46.444 7.359 2.242 1.00 95.62 650 ALA A C 1
ATOM 4827 O O . ALA A 1 650 ? 45.875 7.090 3.301 1.00 95.62 650 ALA A O 1
ATOM 4828 N N . ALA A 1 651 ? 45.781 7.603 1.107 1.00 93.25 651 ALA A N 1
ATOM 4829 C CA . ALA A 1 651 ? 44.325 7.586 1.015 1.00 93.25 651 ALA A CA 1
ATOM 4830 C C . ALA A 1 651 ? 43.806 6.155 1.179 1.00 93.25 651 ALA A C 1
ATOM 4832 O O . ALA A 1 651 ? 42.924 5.915 2.004 1.00 93.25 651 ALA A O 1
ATOM 4833 N N . ALA A 1 652 ? 44.442 5.189 0.506 1.00 95.75 652 ALA A N 1
ATOM 4834 C CA . ALA A 1 652 ? 44.136 3.772 0.689 1.00 95.75 652 ALA A CA 1
ATOM 4835 C C . ALA A 1 652 ? 44.354 3.329 2.145 1.00 95.75 652 ALA A C 1
ATOM 4837 O O . ALA A 1 652 ? 43.561 2.563 2.683 1.00 95.75 652 ALA A O 1
ATOM 4838 N N . GLY A 1 653 ? 45.394 3.846 2.812 1.00 95.75 653 GLY A N 1
ATOM 4839 C CA . GLY A 1 653 ? 45.661 3.559 4.226 1.00 95.75 653 GLY A CA 1
ATOM 4840 C C . GLY A 1 653 ? 44.593 4.116 5.164 1.00 95.75 653 GLY A C 1
ATOM 4841 O O . GLY A 1 653 ? 44.155 3.415 6.077 1.00 95.75 653 GLY A O 1
ATOM 4842 N N . SER A 1 654 ? 44.147 5.350 4.920 1.00 93.81 654 SER A N 1
ATOM 4843 C CA . SER A 1 654 ? 43.052 5.967 5.671 1.00 93.81 654 SER A CA 1
ATOM 4844 C C . SER A 1 654 ? 41.753 5.189 5.479 1.00 93.81 654 SER A C 1
ATOM 4846 O O . SER A 1 654 ? 41.122 4.817 6.464 1.00 93.81 654 SER A O 1
ATOM 4848 N N . PHE A 1 655 ? 41.397 4.874 4.229 1.00 92.19 655 PHE A N 1
ATOM 4849 C CA . PHE A 1 655 ? 40.191 4.113 3.914 1.00 92.19 655 PHE A CA 1
ATOM 4850 C C . PHE A 1 655 ? 40.219 2.732 4.573 1.00 92.19 655 PHE A C 1
ATOM 4852 O O . PHE A 1 655 ? 39.283 2.374 5.285 1.00 92.19 655 PHE A O 1
ATOM 4859 N N . LEU A 1 656 ? 41.322 1.989 4.413 1.00 93.19 656 LEU A N 1
ATOM 4860 C CA . LEU A 1 656 ? 41.478 0.669 5.020 1.00 93.19 656 LEU A CA 1
ATOM 4861 C C . LEU A 1 656 ? 41.380 0.741 6.548 1.00 93.19 656 LEU A C 1
ATOM 4863 O O . LEU A 1 656 ? 40.814 -0.159 7.145 1.00 93.19 656 LEU A O 1
ATOM 4867 N N . THR A 1 657 ? 41.891 1.793 7.192 1.00 92.12 657 THR A N 1
ATOM 4868 C CA . THR A 1 657 ? 41.789 1.949 8.654 1.00 92.12 657 THR A CA 1
ATOM 4869 C C . THR A 1 657 ? 40.342 2.165 9.091 1.00 92.12 657 THR A C 1
ATOM 4871 O O . THR A 1 657 ? 39.873 1.473 9.992 1.00 92.12 657 THR A O 1
ATOM 4874 N N . THR A 1 658 ? 39.622 3.078 8.434 1.00 89.44 658 THR A N 1
ATOM 4875 C CA . THR A 1 658 ? 38.216 3.374 8.743 1.00 89.44 658 THR A CA 1
ATOM 4876 C C . THR A 1 658 ? 37.323 2.155 8.516 1.00 89.44 658 THR A C 1
ATOM 4878 O O . THR A 1 658 ? 36.550 1.788 9.395 1.00 89.44 658 THR A O 1
ATOM 4881 N N . TRP A 1 659 ? 37.469 1.485 7.370 1.00 85.69 659 TRP A N 1
ATOM 4882 C CA . TRP A 1 659 ? 36.610 0.363 6.977 1.00 85.69 659 TRP A CA 1
ATOM 4883 C C . TRP A 1 659 ? 36.991 -0.974 7.602 1.00 85.69 659 TRP A C 1
ATOM 4885 O O . TRP A 1 659 ? 36.129 -1.833 7.782 1.00 85.69 659 TRP A O 1
ATOM 4895 N N . ALA A 1 660 ? 38.268 -1.181 7.931 1.00 85.06 660 ALA A N 1
ATOM 4896 C CA . ALA A 1 660 ? 38.678 -2.391 8.624 1.00 85.06 660 ALA A CA 1
ATOM 4897 C C . ALA A 1 660 ? 38.366 -2.327 10.114 1.00 85.06 660 ALA A C 1
ATOM 4899 O O . ALA A 1 660 ? 38.175 -3.386 10.690 1.00 85.06 660 ALA A O 1
ATOM 4900 N N . ALA A 1 661 ? 38.290 -1.152 10.750 1.00 83.56 661 ALA A N 1
ATOM 4901 C CA . ALA A 1 661 ? 38.091 -1.047 12.199 1.00 83.56 661 ALA A CA 1
ATOM 4902 C C . ALA A 1 661 ? 36.912 -1.882 12.761 1.00 83.56 661 ALA A C 1
ATOM 4904 O O . ALA A 1 661 ? 37.116 -2.536 13.788 1.00 83.56 661 ALA A O 1
ATOM 4905 N N . PRO A 1 662 ? 35.734 -1.964 12.107 1.00 82.56 662 PRO A N 1
ATOM 4906 C CA . PRO A 1 662 ? 34.628 -2.798 12.584 1.00 82.56 662 PRO A CA 1
ATOM 4907 C C . PRO A 1 662 ? 34.793 -4.291 12.264 1.00 82.56 662 PRO A C 1
ATOM 4909 O O . PRO A 1 662 ? 34.196 -5.136 12.913 1.00 82.56 662 PRO A O 1
ATOM 4912 N N . GLN A 1 663 ? 35.631 -4.641 11.286 1.00 86.75 663 GLN A N 1
ATOM 4913 C CA . GLN A 1 663 ? 35.741 -5.990 10.714 1.00 86.75 663 GLN A CA 1
ATOM 4914 C C . GLN A 1 663 ? 37.205 -6.418 10.506 1.00 86.75 663 GLN A C 1
ATOM 4916 O O . GLN A 1 663 ? 37.562 -7.104 9.544 1.00 86.75 663 GLN A O 1
ATOM 4921 N N . VAL A 1 664 ? 38.075 -6.023 11.444 1.00 89.25 664 VAL A N 1
ATOM 4922 C CA . VAL A 1 664 ? 39.548 -6.102 11.340 1.00 89.25 664 VAL A CA 1
ATOM 4923 C C . VAL A 1 664 ? 40.015 -7.507 10.965 1.00 89.25 664 VAL A C 1
ATOM 4925 O O . VAL A 1 664 ? 40.939 -7.691 10.175 1.00 89.25 664 VAL A O 1
ATOM 4928 N N . ARG A 1 665 ? 39.355 -8.520 11.524 1.00 87.25 665 ARG A N 1
ATOM 4929 C CA . ARG A 1 665 ? 39.661 -9.936 11.313 1.00 87.25 665 ARG A CA 1
ATOM 4930 C C . ARG A 1 665 ? 39.343 -10.406 9.893 1.00 87.25 665 ARG A C 1
ATOM 4932 O O . ARG A 1 665 ? 40.180 -11.080 9.293 1.00 87.25 665 ARG A O 1
ATOM 4939 N N . ARG A 1 666 ? 38.191 -10.011 9.345 1.00 87.31 666 ARG A N 1
ATOM 4940 C CA . ARG A 1 666 ? 37.784 -10.329 7.967 1.00 87.31 666 ARG A CA 1
ATOM 4941 C C . ARG A 1 666 ? 38.719 -9.685 6.958 1.00 87.31 666 ARG A C 1
ATOM 4943 O O . ARG A 1 666 ? 39.264 -10.379 6.104 1.00 87.31 666 ARG A O 1
ATOM 4950 N N . VAL A 1 667 ? 39.003 -8.395 7.144 1.00 91.94 667 VAL A N 1
ATOM 4951 C CA . VAL A 1 667 ? 39.943 -7.663 6.286 1.00 91.94 667 VAL A CA 1
ATOM 4952 C C . VAL A 1 667 ? 41.334 -8.285 6.333 1.00 91.94 667 VAL A C 1
ATOM 4954 O O . VAL A 1 667 ? 41.954 -8.475 5.288 1.00 91.94 667 VAL A O 1
ATOM 4957 N N . PHE A 1 668 ? 41.816 -8.680 7.516 1.00 92.81 668 PHE A N 1
ATOM 4958 C CA . PHE A 1 668 ? 43.076 -9.415 7.621 1.00 92.81 668 PHE A CA 1
ATOM 4959 C C . PHE A 1 668 ? 43.040 -10.735 6.843 1.00 92.81 668 PHE A C 1
ATOM 4961 O O . PHE A 1 668 ? 44.011 -11.057 6.165 1.00 92.81 668 PHE A O 1
ATOM 4968 N N . GLY A 1 669 ? 41.933 -11.481 6.922 1.00 90.94 669 GLY A N 1
ATOM 4969 C CA . GLY A 1 669 ? 41.711 -12.706 6.154 1.00 90.94 669 GLY A CA 1
ATOM 4970 C C . GLY A 1 669 ? 41.833 -12.476 4.648 1.00 90.94 669 GLY A C 1
ATOM 4971 O O . GLY A 1 669 ? 42.661 -13.120 4.011 1.00 90.94 669 GLY A O 1
ATOM 4972 N N . TRP A 1 670 ? 41.108 -11.497 4.097 1.00 94.31 670 TRP A N 1
ATOM 4973 C CA . TRP A 1 670 ? 41.179 -11.158 2.668 1.00 94.31 670 TRP A CA 1
ATOM 4974 C C . TRP A 1 670 ? 42.587 -10.740 2.236 1.00 94.31 670 TRP A C 1
ATOM 4976 O O . TRP A 1 670 ? 43.097 -11.221 1.223 1.00 94.31 670 TRP A O 1
ATOM 4986 N N . LEU A 1 671 ? 43.262 -9.899 3.026 1.00 96.00 671 LEU A N 1
ATOM 4987 C CA . LEU A 1 671 ? 44.642 -9.493 2.749 1.00 96.00 671 LEU A CA 1
ATOM 4988 C C . LEU A 1 671 ? 45.612 -10.672 2.811 1.00 96.00 671 LEU A C 1
ATOM 4990 O O . LEU A 1 671 ? 46.492 -10.785 1.960 1.00 96.00 671 LEU A O 1
ATOM 4994 N N . ARG A 1 672 ? 45.472 -11.549 3.806 1.00 95.12 672 ARG A N 1
ATOM 4995 C CA . ARG A 1 672 ? 46.307 -12.744 3.955 1.00 95.12 672 ARG A CA 1
ATOM 4996 C C . ARG A 1 672 ? 46.123 -13.673 2.762 1.00 95.12 672 ARG A C 1
ATOM 4998 O O . ARG A 1 672 ? 47.118 -14.154 2.226 1.00 95.12 672 ARG A O 1
ATOM 5005 N N . ASP A 1 673 ? 44.884 -13.903 2.346 1.00 93.94 673 ASP A N 1
ATOM 5006 C CA . ASP A 1 673 ? 44.565 -14.838 1.270 1.00 93.94 673 ASP A CA 1
ATOM 5007 C C . ASP A 1 673 ? 44.996 -14.276 -0.102 1.00 93.94 673 ASP A C 1
ATOM 5009 O O . ASP A 1 673 ? 45.508 -15.021 -0.937 1.00 93.94 673 ASP A O 1
ATOM 5013 N N . GLY A 1 674 ? 44.881 -12.957 -0.318 1.00 95.56 674 GLY A N 1
ATOM 5014 C CA . GLY A 1 674 ? 45.242 -12.302 -1.583 1.00 95.56 674 GLY A CA 1
ATOM 5015 C C . GLY A 1 674 ? 46.696 -11.822 -1.713 1.00 95.56 674 GLY A C 1
ATOM 5016 O O . GLY A 1 674 ? 47.213 -11.748 -2.830 1.00 95.56 674 GLY A O 1
ATOM 5017 N N . LEU A 1 675 ? 47.366 -11.469 -0.608 1.00 96.69 675 LEU A N 1
ATOM 5018 C CA . LEU A 1 675 ? 48.726 -10.893 -0.592 1.00 96.69 675 LEU A CA 1
ATOM 5019 C C . LEU A 1 675 ? 49.744 -11.722 0.203 1.00 96.69 675 LEU A C 1
ATOM 5021 O O . LEU A 1 675 ? 50.942 -11.450 0.129 1.00 96.69 675 LEU A O 1
ATOM 5025 N N . GLY A 1 676 ? 49.291 -12.726 0.951 1.00 96.75 676 GLY A N 1
ATOM 5026 C CA . GLY A 1 676 ? 50.112 -13.501 1.874 1.00 96.75 676 GLY A CA 1
ATOM 5027 C C . GLY A 1 676 ? 50.161 -12.905 3.285 1.00 96.75 676 GLY A C 1
ATOM 5028 O O . GLY A 1 676 ? 50.095 -11.692 3.492 1.00 96.75 676 GLY A O 1
ATOM 5029 N N . GLU A 1 677 ? 50.324 -13.784 4.275 1.00 95.19 677 GLU A N 1
ATOM 5030 C CA . GLU A 1 677 ? 50.296 -13.457 5.710 1.00 95.19 677 GLU A CA 1
ATOM 5031 C C . GLU A 1 677 ? 51.300 -12.372 6.111 1.00 95.19 677 GLU A C 1
ATOM 5033 O O . GLU A 1 677 ? 50.917 -11.381 6.724 1.00 95.19 677 GLU A O 1
ATOM 5038 N N . ALA A 1 678 ? 52.562 -12.497 5.690 1.00 96.38 678 ALA A N 1
ATOM 5039 C CA . ALA A 1 678 ? 53.604 -11.530 6.039 1.00 96.38 678 ALA A CA 1
ATOM 5040 C C . ALA A 1 678 ? 53.288 -10.106 5.541 1.00 96.38 678 ALA A C 1
ATOM 5042 O O . ALA A 1 678 ? 53.572 -9.123 6.226 1.00 96.38 678 ALA A O 1
ATOM 5043 N N . THR A 1 679 ? 52.684 -9.983 4.355 1.00 96.69 679 THR A N 1
ATOM 5044 C CA . THR A 1 679 ? 52.286 -8.687 3.794 1.00 96.69 679 THR A CA 1
ATOM 5045 C C . THR A 1 679 ? 51.067 -8.127 4.519 1.00 96.69 679 THR A C 1
ATOM 5047 O O . THR A 1 679 ? 51.063 -6.943 4.855 1.00 96.69 679 THR A O 1
ATOM 5050 N N . ALA A 1 680 ? 50.074 -8.963 4.833 1.00 96.44 680 ALA A N 1
ATOM 5051 C CA . ALA A 1 680 ? 48.915 -8.557 5.627 1.00 96.44 680 ALA A CA 1
ATOM 5052 C C . ALA A 1 680 ? 49.324 -8.051 7.025 1.00 96.44 680 ALA A C 1
ATOM 5054 O O . ALA A 1 680 ? 48.877 -6.985 7.452 1.00 96.44 680 ALA A O 1
ATOM 5055 N N . GLU A 1 681 ? 50.237 -8.753 7.709 1.00 95.00 681 GLU A N 1
ATOM 5056 C CA . GLU A 1 681 ? 50.787 -8.330 9.005 1.00 95.00 681 GLU A CA 1
ATOM 5057 C C . GLU A 1 681 ? 51.536 -6.999 8.909 1.00 95.00 681 GLU A C 1
ATOM 5059 O O . GLU A 1 681 ? 51.354 -6.125 9.758 1.00 95.00 681 GLU A O 1
ATOM 5064 N N . GLN A 1 682 ? 52.348 -6.810 7.864 1.00 96.12 682 GLN A N 1
ATOM 5065 C CA . GLN A 1 682 ? 53.065 -5.556 7.641 1.00 96.12 682 GLN A CA 1
ATOM 5066 C C . GLN A 1 682 ? 52.104 -4.382 7.404 1.00 96.12 682 GLN A C 1
ATOM 5068 O O . GLN A 1 682 ? 52.329 -3.294 7.942 1.00 96.12 682 GLN A O 1
ATOM 5073 N N . ILE A 1 683 ? 51.045 -4.591 6.615 1.00 96.56 683 ILE A N 1
ATOM 5074 C CA . ILE A 1 683 ? 50.005 -3.585 6.361 1.00 96.56 683 ILE A CA 1
ATOM 5075 C C . ILE A 1 683 ? 49.312 -3.215 7.675 1.00 96.56 683 ILE A C 1
ATOM 5077 O O . ILE A 1 683 ? 49.236 -2.036 8.012 1.00 96.56 683 ILE A O 1
ATOM 5081 N N . PHE A 1 684 ? 48.879 -4.200 8.462 1.00 95.00 684 PHE A N 1
ATOM 5082 C CA . PHE A 1 684 ? 48.199 -3.952 9.736 1.00 95.00 684 PHE A CA 1
ATOM 5083 C C . PHE A 1 684 ? 49.097 -3.242 10.747 1.00 95.00 684 PHE A C 1
ATOM 5085 O O . PHE A 1 684 ? 48.677 -2.253 11.344 1.00 95.00 684 PHE A O 1
ATOM 5092 N N . ALA A 1 685 ? 50.356 -3.666 10.873 1.00 94.56 685 ALA A N 1
ATOM 5093 C CA . ALA A 1 685 ? 51.329 -2.998 11.730 1.00 94.56 685 ALA A CA 1
ATOM 5094 C C . ALA A 1 685 ? 51.557 -1.536 11.311 1.00 94.56 685 ALA A C 1
ATOM 5096 O O . ALA A 1 685 ? 51.648 -0.658 12.170 1.00 94.56 685 ALA A O 1
ATOM 5097 N N . ARG A 1 686 ? 51.610 -1.255 10.000 1.00 95.38 686 ARG A N 1
ATOM 5098 C CA . ARG A 1 686 ? 51.750 0.109 9.463 1.00 95.38 686 ARG A CA 1
ATOM 5099 C C . ARG A 1 686 ? 50.542 0.992 9.785 1.00 95.38 686 ARG A C 1
ATOM 5101 O O . ARG A 1 686 ? 50.722 2.188 9.989 1.00 95.38 686 ARG A O 1
ATOM 5108 N N . LEU A 1 687 ? 49.349 0.408 9.832 1.00 94.94 687 LEU A N 1
ATOM 5109 C CA . LEU A 1 687 ? 48.096 1.103 10.133 1.00 94.94 687 LEU A CA 1
ATOM 5110 C C . LEU A 1 687 ? 47.752 1.112 11.632 1.00 94.94 687 LEU A C 1
ATOM 5112 O O . LEU A 1 687 ? 46.724 1.650 12.022 1.00 94.94 687 LEU A O 1
ATOM 5116 N N . GLY A 1 688 ? 48.599 0.526 12.488 1.00 94.12 688 GLY A N 1
ATOM 5117 C CA . GLY A 1 688 ? 48.346 0.443 13.929 1.00 94.12 688 GLY A CA 1
ATOM 5118 C C . GLY A 1 688 ? 47.221 -0.525 14.317 1.00 94.12 688 GLY A C 1
ATOM 5119 O O . GLY A 1 688 ? 46.706 -0.442 15.429 1.00 94.12 688 GLY A O 1
ATOM 5120 N N . MET A 1 689 ? 46.847 -1.446 13.427 1.00 92.25 689 MET A N 1
ATOM 5121 C CA . MET A 1 689 ? 45.814 -2.458 13.658 1.00 92.25 689 MET A CA 1
ATOM 5122 C C . MET A 1 689 ? 46.418 -3.791 14.123 1.00 92.25 689 MET A C 1
ATOM 5124 O O . MET A 1 689 ? 47.557 -4.130 13.803 1.00 92.25 689 MET A O 1
ATOM 5128 N N . SER A 1 690 ? 45.640 -4.578 14.872 1.00 89.81 690 SER A N 1
ATOM 5129 C CA . SER A 1 690 ? 46.036 -5.905 15.365 1.00 89.81 690 SER A CA 1
ATOM 5130 C C . SER A 1 690 ? 45.172 -6.999 14.744 1.00 89.81 690 SER A C 1
ATOM 5132 O O . SER A 1 690 ? 43.949 -6.945 14.833 1.00 89.81 690 SER A O 1
ATOM 5134 N N . SER A 1 691 ? 45.801 -8.043 14.197 1.00 86.19 691 SER A N 1
ATOM 5135 C CA . SER A 1 691 ? 45.121 -9.247 13.687 1.00 86.19 691 SER A CA 1
ATOM 5136 C C . SER A 1 691 ? 44.629 -10.197 14.794 1.00 86.19 691 SER A C 1
ATOM 5138 O O . SER A 1 691 ? 43.862 -11.132 14.532 1.00 86.19 691 SER A O 1
ATOM 5140 N N . ARG A 1 692 ? 45.063 -9.971 16.043 1.00 90.00 692 ARG A N 1
ATOM 5141 C CA . ARG A 1 692 ? 44.619 -10.729 17.222 1.00 90.00 692 ARG A CA 1
ATOM 5142 C C . ARG A 1 692 ? 43.264 -10.235 17.695 1.00 90.00 692 ARG A C 1
ATOM 5144 O O . ARG A 1 692 ? 43.096 -9.027 17.842 1.00 90.00 692 ARG A O 1
ATOM 5151 N N . LEU A 1 693 ? 42.378 -11.181 18.004 1.00 90.88 693 LEU A N 1
ATOM 5152 C CA . LEU A 1 693 ? 41.043 -10.886 18.502 1.00 90.88 693 LEU A CA 1
ATOM 5153 C C . LEU A 1 693 ? 41.089 -10.157 19.856 1.00 90.88 693 LEU A C 1
ATOM 5155 O O . LEU A 1 693 ? 41.755 -10.614 20.787 1.00 90.88 693 LEU A O 1
ATOM 5159 N N . ALA A 1 694 ? 40.341 -9.062 19.966 1.00 93.88 694 ALA A N 1
ATOM 5160 C CA . ALA A 1 694 ? 40.149 -8.291 21.192 1.00 93.88 694 ALA A CA 1
ATOM 5161 C C . ALA A 1 694 ? 38.659 -7.963 21.417 1.00 93.88 694 ALA A C 1
ATOM 5163 O O . ALA A 1 694 ? 37.915 -7.890 20.438 1.00 93.88 694 ALA A O 1
ATOM 5164 N N . PRO A 1 695 ? 38.208 -7.706 22.666 1.00 95.56 695 PRO A N 1
ATOM 5165 C CA . PRO A 1 695 ? 36.789 -7.455 22.939 1.00 95.56 695 PRO A CA 1
ATOM 5166 C C . PRO A 1 695 ? 36.235 -6.260 22.156 1.00 95.56 695 PRO A C 1
ATOM 5168 O O . PRO A 1 695 ? 35.144 -6.334 21.605 1.00 95.56 695 PRO A O 1
ATOM 5171 N N . ALA A 1 696 ? 37.038 -5.200 22.007 1.00 92.81 696 ALA A N 1
ATOM 5172 C CA . ALA A 1 696 ? 36.677 -4.021 21.221 1.00 92.81 696 ALA A CA 1
ATOM 5173 C C . ALA A 1 696 ? 36.376 -4.340 19.744 1.00 92.81 696 ALA A C 1
ATOM 5175 O O . ALA A 1 696 ? 35.559 -3.662 19.140 1.00 92.81 696 ALA A O 1
ATOM 5176 N N . GLN A 1 697 ? 36.997 -5.376 19.169 1.00 91.56 697 GLN A N 1
ATOM 5177 C CA . GLN A 1 697 ? 36.740 -5.778 17.783 1.00 91.56 697 GLN A CA 1
ATOM 5178 C C . GLN A 1 697 ? 35.417 -6.534 17.647 1.00 91.56 697 GLN A C 1
ATOM 5180 O O . GLN A 1 697 ? 34.713 -6.338 16.666 1.00 91.56 697 GLN A O 1
ATOM 5185 N N . VAL A 1 698 ? 35.069 -7.372 18.631 1.00 93.50 698 VAL A N 1
ATOM 5186 C CA . VAL A 1 698 ? 33.757 -8.038 18.674 1.00 93.50 698 VAL A CA 1
ATOM 5187 C C . VAL A 1 698 ? 32.654 -6.987 18.799 1.00 93.50 698 VAL A C 1
ATOM 5189 O O . VAL A 1 698 ? 31.695 -7.014 18.040 1.00 93.50 698 VAL A O 1
ATOM 5192 N N . LEU A 1 699 ? 32.818 -6.024 19.712 1.00 94.62 699 LEU A N 1
ATOM 5193 C CA . LEU A 1 699 ? 31.846 -4.947 19.914 1.00 94.62 699 LEU A CA 1
ATOM 5194 C C . LEU A 1 699 ? 31.704 -4.044 18.689 1.00 94.62 699 LEU A C 1
ATOM 5196 O O . LEU A 1 699 ? 30.582 -3.760 18.298 1.00 94.62 699 LEU A O 1
ATOM 5200 N N . ALA A 1 700 ? 32.811 -3.642 18.057 1.00 90.62 700 ALA A N 1
ATOM 5201 C CA . ALA A 1 700 ? 32.759 -2.812 16.855 1.00 90.62 700 ALA A CA 1
ATOM 5202 C C . ALA A 1 700 ? 32.052 -3.521 15.686 1.00 90.62 700 ALA A C 1
ATOM 5204 O O . ALA A 1 700 ? 31.333 -2.871 14.934 1.00 90.62 700 ALA A O 1
ATOM 5205 N N . ALA A 1 701 ? 32.213 -4.843 15.555 1.00 90.50 701 ALA A N 1
ATOM 5206 C CA . ALA A 1 701 ? 31.485 -5.630 14.561 1.00 90.50 701 ALA A CA 1
ATOM 5207 C C . ALA A 1 701 ? 29.975 -5.662 14.846 1.00 90.50 701 ALA A C 1
ATOM 5209 O O . ALA A 1 701 ? 29.173 -5.476 13.935 1.00 90.50 701 ALA A O 1
ATOM 5210 N N . LEU A 1 702 ? 29.582 -5.859 16.109 1.00 93.12 702 LEU A N 1
ATOM 5211 C CA . LEU A 1 702 ? 28.170 -5.866 16.505 1.00 93.12 702 LEU A CA 1
ATOM 5212 C C . LEU A 1 702 ? 27.529 -4.475 16.386 1.00 93.12 702 LEU A C 1
ATOM 5214 O O . LEU A 1 702 ? 26.410 -4.376 15.9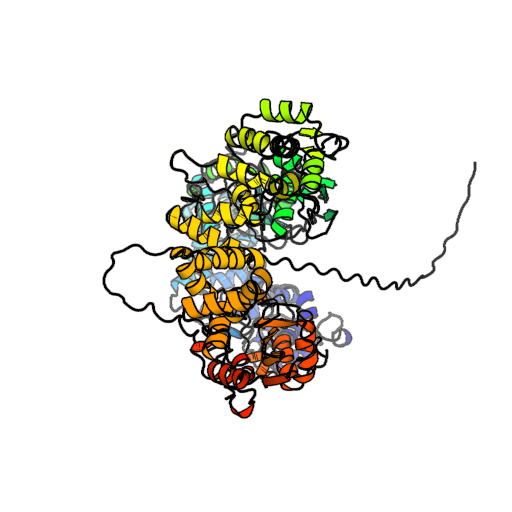01 1.00 93.12 702 LEU A O 1
ATOM 5218 N N . ASP A 1 703 ? 28.234 -3.406 16.766 1.00 92.88 703 ASP A N 1
ATOM 5219 C CA . ASP A 1 703 ? 27.778 -2.024 16.560 1.00 92.88 703 ASP A CA 1
ATOM 5220 C C . ASP A 1 703 ? 27.587 -1.710 15.080 1.00 92.88 703 ASP A C 1
ATOM 5222 O O . ASP A 1 703 ? 26.610 -1.070 14.706 1.00 92.88 703 ASP A O 1
ATOM 5226 N N . HIS A 1 704 ? 28.505 -2.174 14.232 1.00 88.75 704 HIS A N 1
ATOM 5227 C CA . HIS A 1 704 ? 28.385 -1.994 12.793 1.00 88.75 704 HIS A CA 1
ATOM 5228 C C . HIS A 1 704 ? 27.170 -2.728 12.226 1.00 88.75 704 HIS A C 1
ATOM 5230 O O . HIS A 1 704 ? 26.457 -2.161 11.406 1.00 88.75 704 HIS A O 1
ATOM 5236 N N . ALA A 1 705 ? 26.897 -3.954 12.682 1.00 88.94 705 ALA A N 1
ATOM 5237 C CA . ALA A 1 705 ? 25.680 -4.663 12.308 1.00 88.94 705 ALA A CA 1
ATOM 5238 C C . ALA A 1 705 ? 24.418 -3.923 12.780 1.00 88.94 705 ALA A C 1
ATOM 5240 O O . ALA A 1 705 ? 23.511 -3.720 11.981 1.00 88.94 705 ALA A O 1
ATOM 5241 N N . ALA A 1 706 ? 24.401 -3.452 14.030 1.00 88.44 706 ALA A N 1
ATOM 5242 C CA . ALA A 1 706 ? 23.281 -2.707 14.602 1.00 88.44 706 ALA A CA 1
ATOM 5243 C C . ALA A 1 706 ? 23.004 -1.375 13.889 1.00 88.44 706 ALA A C 1
ATOM 5245 O O . ALA A 1 706 ? 21.848 -1.017 13.680 1.00 88.44 706 ALA A O 1
ATOM 5246 N N . ALA A 1 707 ? 24.052 -0.667 13.464 1.00 87.50 707 ALA A N 1
ATOM 5247 C CA . ALA A 1 707 ? 23.936 0.608 12.762 1.00 87.50 707 ALA A CA 1
ATOM 5248 C C . ALA A 1 707 ? 23.405 0.488 11.323 1.00 87.50 707 ALA A C 1
ATOM 5250 O O . ALA A 1 707 ? 23.015 1.502 10.754 1.00 87.50 707 ALA A O 1
ATOM 5251 N N . ARG A 1 708 ? 23.401 -0.713 10.721 1.00 82.88 708 ARG A N 1
ATOM 5252 C CA . ARG A 1 708 ? 22.867 -0.926 9.364 1.00 82.88 708 ARG A CA 1
ATOM 5253 C C . ARG A 1 708 ? 21.335 -0.952 9.304 1.00 82.88 708 ARG A C 1
ATOM 5255 O O . ARG A 1 708 ? 20.807 -0.814 8.212 1.00 82.88 708 ARG A O 1
ATOM 5262 N N . GLY A 1 709 ? 20.644 -1.108 10.438 1.00 81.44 709 GLY A N 1
ATOM 5263 C CA . GLY A 1 709 ? 19.180 -1.199 10.464 1.00 81.44 709 GLY A CA 1
ATOM 5264 C C . GLY A 1 709 ? 18.631 -2.422 9.713 1.00 81.44 709 GLY A C 1
ATOM 5265 O O . GLY A 1 709 ? 19.370 -3.376 9.451 1.00 81.44 709 GLY A O 1
ATOM 5266 N N . GLY A 1 710 ? 17.328 -2.404 9.412 1.00 79.88 710 GLY A N 1
ATOM 5267 C CA . GLY A 1 710 ? 16.631 -3.458 8.661 1.00 79.88 710 GLY A CA 1
ATOM 5268 C C . GLY A 1 710 ? 16.874 -4.869 9.209 1.00 79.88 710 GLY A C 1
ATOM 5269 O O . GLY A 1 710 ? 16.907 -5.090 10.422 1.00 79.88 710 GLY A O 1
ATOM 5270 N N . ASP A 1 711 ? 17.128 -5.817 8.309 1.00 80.56 711 ASP A N 1
ATOM 5271 C CA . ASP A 1 711 ? 17.423 -7.218 8.635 1.00 80.56 711 ASP A CA 1
ATOM 5272 C C . ASP A 1 711 ? 18.879 -7.499 9.030 1.00 80.56 711 ASP A C 1
ATOM 5274 O O . ASP A 1 711 ? 19.254 -8.632 9.363 1.00 80.56 711 ASP A O 1
ATOM 5278 N N . ALA A 1 712 ? 19.732 -6.473 9.053 1.00 83.88 712 ALA A N 1
ATOM 5279 C CA . ALA A 1 712 ? 21.102 -6.625 9.530 1.00 83.88 712 ALA A CA 1
ATOM 5280 C C . ALA A 1 712 ? 21.178 -6.772 11.054 1.00 83.88 712 ALA A C 1
ATOM 5282 O O . ALA A 1 712 ? 22.183 -7.276 11.555 1.00 83.88 712 ALA A O 1
ATOM 5283 N N . TRP A 1 713 ? 20.149 -6.345 11.788 1.00 90.31 713 TRP A N 1
ATOM 5284 C CA . TRP A 1 713 ? 20.083 -6.420 13.242 1.00 90.31 713 TRP A CA 1
ATOM 5285 C C . TRP A 1 713 ? 18.636 -6.583 13.700 1.00 90.31 713 TRP A C 1
ATOM 5287 O O . TRP A 1 713 ? 17.776 -5.877 13.191 1.00 90.31 713 TRP A O 1
ATOM 5297 N N . PRO A 1 714 ? 18.319 -7.463 14.669 1.00 86.81 714 PRO A N 1
ATOM 5298 C CA . PRO A 1 714 ? 16.935 -7.655 15.075 1.00 86.81 714 PRO A CA 1
ATOM 5299 C C . PRO A 1 714 ? 16.391 -6.377 15.720 1.00 86.81 714 PRO A C 1
ATOM 5301 O O . PRO A 1 714 ? 16.710 -6.066 16.867 1.00 86.81 714 PRO A O 1
ATOM 5304 N N . THR A 1 715 ? 15.557 -5.651 14.981 1.00 81.25 715 THR A N 1
ATOM 5305 C CA . THR A 1 715 ? 14.795 -4.506 15.475 1.00 81.25 715 THR A CA 1
ATOM 5306 C C . THR A 1 715 ? 13.511 -4.983 16.154 1.00 81.25 715 THR A C 1
ATOM 5308 O O . THR A 1 715 ? 12.979 -6.060 15.858 1.00 81.25 715 THR A O 1
ATOM 5311 N N . PHE A 1 716 ? 13.024 -4.187 17.108 1.00 73.75 716 PHE A N 1
ATOM 5312 C CA . PHE A 1 716 ? 11.714 -4.384 17.717 1.00 73.75 716 PHE A CA 1
ATOM 5313 C C . PHE A 1 716 ? 10.854 -3.195 17.359 1.00 73.75 716 PHE A C 1
ATOM 5315 O O . PHE A 1 716 ? 11.030 -2.106 17.904 1.00 73.75 716 PHE A O 1
ATOM 5322 N N . VAL A 1 717 ? 9.928 -3.417 16.445 1.00 62.84 717 VAL A N 1
ATOM 5323 C CA . VAL A 1 717 ? 8.926 -2.421 16.115 1.00 62.84 717 VAL A CA 1
ATOM 5324 C C . VAL A 1 717 ? 7.593 -2.999 16.562 1.00 62.84 717 VAL A C 1
ATOM 5326 O O . VAL A 1 717 ? 7.239 -4.130 16.234 1.00 62.84 717 VAL A O 1
ATOM 5329 N N . THR A 1 718 ? 6.881 -2.259 17.400 1.00 57.12 718 THR A N 1
ATOM 5330 C CA . THR A 1 718 ? 5.505 -2.588 17.769 1.00 57.12 718 THR A CA 1
ATOM 5331 C C . THR A 1 718 ? 4.561 -2.047 16.706 1.00 57.12 718 THR A C 1
ATOM 5333 O O . THR A 1 718 ? 4.739 -0.916 16.268 1.00 57.12 718 THR A O 1
ATOM 5336 N N . GLY A 1 719 ? 3.535 -2.811 16.328 1.00 55.50 719 GLY A N 1
ATOM 5337 C CA . GLY A 1 719 ? 2.476 -2.326 15.435 1.00 55.50 719 GLY A CA 1
ATOM 5338 C C . GLY A 1 719 ? 2.665 -2.605 13.938 1.00 55.50 719 GLY A C 1
ATOM 5339 O O . GLY A 1 719 ? 1.791 -2.216 13.172 1.00 55.50 719 GLY A O 1
ATOM 5340 N N . VAL A 1 720 ? 3.708 -3.335 13.523 1.00 56.06 720 VAL A N 1
ATOM 5341 C CA . VAL A 1 720 ? 4.052 -3.638 12.106 1.00 56.06 720 VAL A CA 1
ATOM 5342 C C . VAL A 1 720 ? 3.173 -4.706 11.433 1.00 56.06 720 VAL A C 1
ATOM 5344 O O . VAL A 1 720 ? 3.582 -5.366 10.482 1.00 56.06 720 VAL A O 1
ATOM 5347 N N . GLY A 1 721 ? 1.964 -4.938 11.932 1.00 60.41 721 GLY A N 1
ATOM 5348 C CA . GLY A 1 721 ? 1.129 -6.036 11.463 1.00 60.41 721 GLY A CA 1
ATOM 5349 C C . GLY A 1 721 ? 1.319 -7.320 12.276 1.00 60.41 721 GLY A C 1
ATOM 5350 O O . GLY A 1 721 ? 2.294 -7.487 13.011 1.00 60.41 721 GLY A O 1
ATOM 5351 N N . PRO A 1 722 ? 0.371 -8.264 12.178 1.00 59.22 722 PRO A N 1
ATOM 5352 C CA . PRO A 1 722 ? 0.347 -9.416 13.066 1.00 59.22 722 PRO A CA 1
ATOM 5353 C C . PRO A 1 722 ? 1.464 -10.429 12.730 1.00 59.22 722 PRO A C 1
ATOM 5355 O O . PRO A 1 722 ? 1.915 -11.150 13.614 1.00 59.22 722 PRO A O 1
ATOM 5358 N N . SER A 1 723 ? 1.979 -10.460 11.491 1.00 65.44 723 SER A N 1
ATOM 5359 C CA . SER A 1 723 ? 3.026 -11.398 11.036 1.00 65.44 723 SER A CA 1
ATOM 5360 C C . SER A 1 723 ? 4.394 -11.208 11.699 1.00 65.44 723 SER A C 1
ATOM 5362 O O . SER A 1 723 ? 5.178 -12.153 11.696 1.00 65.44 723 SER A O 1
ATOM 5364 N N . ARG A 1 724 ? 4.676 -10.041 12.294 1.00 69.50 724 ARG A N 1
ATOM 5365 C CA . ARG A 1 724 ? 5.968 -9.719 12.931 1.00 69.50 724 ARG A CA 1
ATOM 5366 C C . ARG A 1 724 ? 5.861 -9.507 14.453 1.00 69.50 724 ARG A C 1
ATOM 5368 O O . ARG A 1 724 ? 6.768 -8.948 15.063 1.00 69.50 724 ARG A O 1
ATOM 5375 N N . GLU A 1 725 ? 4.774 -9.961 15.092 1.00 81.69 725 GLU A N 1
ATOM 5376 C CA . GLU A 1 725 ? 4.595 -9.811 16.548 1.00 81.69 725 GLU A CA 1
ATOM 5377 C C . GLU A 1 725 ? 5.690 -10.552 17.327 1.00 81.69 725 GLU A C 1
ATOM 5379 O O . GLU A 1 725 ? 5.906 -11.745 17.129 1.00 81.69 725 GLU A O 1
ATOM 5384 N N . TYR A 1 726 ? 6.357 -9.857 18.245 1.00 85.06 726 TYR A N 1
ATOM 5385 C CA . TYR A 1 726 ? 7.525 -10.363 18.962 1.00 85.06 726 TYR A CA 1
ATOM 5386 C C . TYR A 1 726 ? 7.173 -11.107 20.268 1.00 85.06 726 TYR A C 1
ATOM 5388 O O . TYR A 1 726 ? 6.375 -10.636 21.090 1.00 85.06 726 TYR A O 1
ATOM 5396 N N . HIS A 1 727 ? 7.842 -12.245 20.510 1.00 86.00 727 HIS A N 1
ATOM 5397 C CA . HIS A 1 727 ? 7.628 -13.094 21.697 1.00 86.00 727 HIS A CA 1
ATOM 5398 C C . HIS A 1 727 ? 8.870 -13.305 22.571 1.00 86.00 727 HIS A C 1
ATOM 5400 O O . HIS A 1 727 ? 8.727 -13.481 23.781 1.00 86.00 727 HIS A O 1
ATOM 5406 N N . GLY A 1 728 ? 10.083 -13.303 22.006 1.00 89.38 728 GLY A N 1
ATOM 5407 C CA . GLY A 1 728 ? 11.319 -13.491 22.777 1.00 89.38 728 GLY A CA 1
ATOM 5408 C C . GLY A 1 728 ? 12.600 -13.501 21.937 1.00 89.38 728 GLY A C 1
ATOM 5409 O O . GLY A 1 728 ? 12.549 -13.739 20.730 1.00 89.38 728 GLY A O 1
ATOM 5410 N N . LEU A 1 729 ? 13.754 -13.279 22.583 1.00 92.06 729 LEU A N 1
ATOM 5411 C CA . LEU A 1 729 ? 15.077 -13.428 21.963 1.00 92.06 729 LEU A CA 1
ATOM 5412 C C . LEU A 1 729 ? 15.955 -14.435 22.710 1.00 92.06 729 LEU A C 1
ATOM 5414 O O . LEU A 1 729 ? 15.942 -14.522 23.942 1.00 92.06 729 LEU A O 1
ATOM 5418 N N . ARG A 1 730 ? 16.851 -15.072 21.963 1.00 94.62 730 ARG A N 1
ATOM 5419 C CA . ARG A 1 730 ? 17.972 -15.860 22.481 1.00 94.62 730 ARG A CA 1
ATOM 5420 C C . ARG A 1 730 ? 19.291 -15.353 21.909 1.00 94.62 730 ARG A C 1
ATOM 5422 O O . ARG A 1 730 ? 19.356 -14.965 20.750 1.00 94.62 730 ARG A O 1
ATOM 5429 N N . LEU A 1 731 ? 20.341 -15.369 22.725 1.00 96.19 731 LEU A N 1
ATOM 5430 C CA . LEU A 1 731 ? 21.699 -14.981 22.358 1.00 96.19 731 LEU A CA 1
ATOM 5431 C C . LEU A 1 731 ? 22.648 -16.170 22.519 1.00 96.19 731 LEU A C 1
ATOM 5433 O O . LEU A 1 731 ? 22.758 -16.756 23.599 1.00 96.19 731 LEU A O 1
ATOM 5437 N N . LEU A 1 732 ? 23.365 -16.479 21.442 1.00 97.25 732 LEU A N 1
ATOM 5438 C CA . LEU A 1 732 ? 24.429 -17.471 21.379 1.00 97.25 732 LEU A CA 1
ATOM 5439 C C . LEU A 1 732 ? 25.757 -16.770 21.104 1.00 97.25 732 LEU A C 1
ATOM 5441 O O . LEU A 1 732 ? 25.856 -15.949 20.198 1.00 97.25 732 LEU A O 1
ATOM 5445 N N . GLY A 1 733 ? 26.798 -17.130 21.845 1.00 97.56 733 GLY A N 1
ATOM 5446 C CA . GLY A 1 733 ? 28.172 -16.720 21.578 1.00 97.56 733 GLY A CA 1
ATOM 5447 C C . GLY A 1 733 ? 29.078 -17.941 21.536 1.00 97.56 733 GLY A C 1
ATOM 5448 O O . GLY A 1 733 ? 29.140 -18.693 22.509 1.00 97.56 733 GLY A O 1
ATOM 5449 N N . ALA A 1 734 ? 29.810 -18.134 20.440 1.00 97.69 734 ALA A N 1
ATOM 5450 C CA . ALA A 1 734 ? 30.689 -19.285 20.269 1.00 97.69 734 ALA A CA 1
ATOM 5451 C C . ALA A 1 734 ? 32.046 -18.936 19.638 1.00 97.69 734 ALA A C 1
ATOM 5453 O O . ALA A 1 734 ? 32.252 -17.875 19.042 1.00 97.69 734 ALA A O 1
ATOM 5454 N N . ARG A 1 735 ? 33.007 -19.852 19.789 1.00 96.69 735 ARG A N 1
ATOM 5455 C CA . ARG A 1 735 ? 34.368 -19.747 19.249 1.00 96.69 735 ARG A CA 1
ATOM 5456 C C . ARG A 1 735 ? 34.613 -20.791 18.169 1.00 96.69 735 ARG A C 1
ATOM 5458 O O . ARG A 1 735 ? 34.349 -21.968 18.380 1.00 96.69 735 ARG A O 1
ATOM 5465 N N . VAL A 1 736 ? 35.171 -20.357 17.041 1.00 93.50 736 VAL A N 1
ATOM 5466 C CA . VAL A 1 736 ? 35.441 -21.156 15.835 1.00 93.50 736 VAL A CA 1
ATOM 5467 C C . VAL A 1 736 ? 36.930 -21.061 15.508 1.00 93.50 736 VAL A C 1
ATOM 5469 O O . VAL A 1 736 ? 37.386 -20.128 14.847 1.00 93.50 736 VAL A O 1
ATOM 5472 N N . GLY A 1 737 ? 37.734 -21.990 16.030 1.00 91.56 737 GLY A N 1
ATOM 5473 C CA . GLY A 1 737 ? 39.195 -21.873 15.960 1.00 91.56 737 GLY A CA 1
ATOM 5474 C C . GLY A 1 737 ? 39.672 -20.582 16.635 1.00 91.56 737 GLY A C 1
ATOM 5475 O O . GLY A 1 737 ? 39.429 -20.390 17.826 1.00 91.56 737 GLY A O 1
ATOM 5476 N N . ASP A 1 738 ? 40.328 -19.691 15.888 1.00 88.62 738 ASP A N 1
ATOM 5477 C CA . ASP A 1 738 ? 40.706 -18.351 16.368 1.00 88.62 738 ASP A CA 1
ATOM 5478 C C . ASP A 1 738 ? 39.615 -17.287 16.157 1.00 88.62 738 ASP A C 1
ATOM 5480 O O . ASP A 1 738 ? 39.721 -16.182 16.702 1.00 88.62 738 ASP A O 1
ATOM 5484 N N . GLY A 1 739 ? 38.556 -17.620 15.417 1.00 91.81 739 GLY A N 1
ATOM 5485 C CA . GLY A 1 739 ? 37.411 -16.762 15.134 1.00 91.81 739 GLY A CA 1
ATOM 5486 C C . GLY A 1 739 ? 36.252 -16.923 16.111 1.00 91.81 739 GLY A C 1
ATOM 5487 O O . GLY A 1 739 ? 36.265 -17.767 17.010 1.00 91.81 739 GLY A O 1
ATOM 5488 N N . TRP A 1 740 ? 35.275 -16.037 16.011 1.00 95.12 740 TRP A N 1
ATOM 5489 C CA . TRP A 1 740 ? 34.125 -15.957 16.911 1.00 95.12 740 TRP A CA 1
ATOM 5490 C C . TRP A 1 740 ? 32.843 -15.850 16.097 1.00 95.12 740 TRP A C 1
ATOM 5492 O O . TRP A 1 740 ? 32.883 -15.410 14.951 1.00 95.12 740 TRP A O 1
ATOM 5502 N N . VAL A 1 741 ? 31.727 -16.233 16.704 1.00 96.25 741 VAL A N 1
ATOM 5503 C CA . VAL A 1 741 ? 30.394 -16.053 16.138 1.00 96.25 741 VAL A CA 1
ATOM 5504 C C . VAL A 1 741 ? 29.417 -15.675 17.247 1.00 96.25 741 VAL A C 1
ATOM 5506 O O . VAL A 1 741 ? 29.509 -16.196 18.363 1.00 96.25 741 VAL A O 1
ATOM 5509 N N . VAL A 1 742 ? 28.505 -14.757 16.950 1.00 97.06 742 VAL A N 1
ATOM 5510 C CA . VAL A 1 742 ? 27.330 -14.439 17.765 1.00 97.06 742 VAL A CA 1
ATOM 5511 C C . VAL A 1 742 ? 26.095 -14.719 16.924 1.00 97.06 742 VAL A C 1
ATOM 5513 O O . VAL A 1 742 ? 26.056 -14.323 15.765 1.00 97.06 742 VAL A O 1
ATOM 5516 N N . VAL A 1 743 ? 25.101 -15.398 17.492 1.00 96.44 743 VAL A N 1
ATOM 5517 C CA . VAL A 1 743 ? 23.795 -15.599 16.853 1.00 96.44 743 VAL A CA 1
ATOM 5518 C C . VAL A 1 743 ? 22.708 -15.059 17.773 1.00 96.44 743 VAL A C 1
ATOM 5520 O O . VAL A 1 743 ? 22.688 -15.388 18.959 1.00 96.44 743 VAL A O 1
ATOM 5523 N N . LEU A 1 744 ? 21.814 -14.234 17.239 1.00 95.56 744 LEU A N 1
ATOM 5524 C CA . LEU A 1 744 ? 20.585 -13.803 17.897 1.00 95.56 744 LEU A CA 1
ATOM 5525 C C . LEU A 1 744 ? 19.417 -14.540 17.245 1.00 95.56 744 LEU A C 1
ATOM 5527 O O . LEU A 1 744 ? 19.247 -14.453 16.036 1.00 95.56 744 LEU A O 1
ATOM 5531 N N . GLU A 1 745 ? 18.614 -15.264 18.014 1.00 95.00 745 GLU A N 1
ATOM 5532 C CA . GLU A 1 745 ? 17.368 -15.853 17.514 1.00 95.00 745 GLU A CA 1
ATOM 5533 C C . GLU A 1 745 ? 16.179 -15.023 18.011 1.00 95.00 745 GLU A C 1
ATOM 5535 O O . GLU A 1 745 ? 16.129 -14.683 19.195 1.00 95.00 745 GLU A O 1
ATOM 5540 N N . ARG A 1 746 ? 15.232 -14.703 17.122 1.00 92.38 746 ARG A N 1
ATOM 5541 C CA . ARG A 1 746 ? 14.007 -13.938 17.395 1.00 92.38 746 ARG A CA 1
ATOM 5542 C C . ARG A 1 746 ? 12.783 -14.803 17.141 1.00 92.38 746 ARG A C 1
ATOM 5544 O O . ARG A 1 746 ? 12.595 -15.264 16.024 1.00 92.38 746 ARG A O 1
ATOM 5551 N N . PHE A 1 747 ? 11.968 -15.028 18.172 1.00 92.62 747 PHE A N 1
ATOM 5552 C CA . PHE A 1 747 ? 10.693 -15.736 18.044 1.00 92.62 747 PHE A CA 1
ATOM 5553 C C . PHE A 1 747 ? 9.576 -14.723 17.798 1.00 92.62 747 PHE A C 1
ATOM 5555 O O . PHE A 1 747 ? 9.351 -13.845 18.638 1.00 92.62 747 PHE A O 1
ATOM 5562 N N . GLU A 1 748 ? 8.908 -14.840 16.654 1.00 90.50 748 GLU A N 1
ATOM 5563 C CA . GLU A 1 748 ? 7.913 -13.877 16.174 1.00 90.50 748 GLU A CA 1
ATOM 5564 C C . GLU A 1 748 ? 6.742 -14.541 15.434 1.00 90.50 748 GLU A C 1
ATOM 5566 O O . GLU A 1 748 ? 6.800 -15.726 15.100 1.00 90.50 748 GLU A O 1
ATOM 5571 N N . GLY A 1 749 ? 5.692 -13.764 15.163 1.00 87.25 749 GLY A N 1
ATOM 5572 C CA . GLY A 1 749 ? 4.534 -14.146 14.352 1.00 87.25 749 GLY A CA 1
ATOM 5573 C C . GLY A 1 749 ? 3.315 -14.558 15.179 1.00 87.25 749 GLY A C 1
ATOM 5574 O O . GLY A 1 749 ? 3.206 -14.258 16.364 1.00 87.25 749 GLY A O 1
ATOM 5575 N N . TYR A 1 750 ? 2.356 -15.247 14.567 1.00 82.69 750 TYR A N 1
ATOM 5576 C CA . TYR A 1 750 ? 1.146 -15.732 15.241 1.00 82.69 750 TYR A CA 1
ATOM 5577 C C . TYR A 1 750 ? 0.499 -16.863 14.437 1.00 82.69 750 TYR A C 1
ATOM 5579 O O . TYR A 1 750 ? 0.600 -16.907 13.210 1.00 82.69 750 TYR A O 1
ATOM 5587 N N . GLY A 1 751 ? -0.206 -17.767 15.125 1.00 82.75 751 GLY A N 1
ATOM 5588 C CA . GLY A 1 751 ? -0.867 -18.905 14.479 1.00 82.75 751 GLY A CA 1
ATOM 5589 C C . GLY A 1 751 ? 0.122 -19.744 13.650 1.00 82.75 751 GLY A C 1
ATOM 5590 O O . GLY A 1 751 ? 1.182 -20.071 14.178 1.00 82.75 751 GLY A O 1
ATOM 5591 N N . PRO A 1 752 ? -0.182 -20.064 12.377 1.00 78.31 752 PRO A N 1
ATOM 5592 C CA . PRO A 1 752 ? 0.702 -20.872 11.530 1.00 78.31 752 PRO A CA 1
ATOM 5593 C C . PRO A 1 752 ? 1.973 -20.130 11.087 1.00 78.31 752 PRO A C 1
ATOM 5595 O O . PRO A 1 752 ? 2.920 -20.756 10.636 1.00 78.31 752 PRO A O 1
ATOM 5598 N N . ARG A 1 753 ? 2.032 -18.799 11.242 1.00 80.69 753 ARG A N 1
ATOM 5599 C CA . ARG A 1 753 ? 3.186 -17.973 10.841 1.00 80.69 753 ARG A CA 1
ATOM 5600 C C . ARG A 1 753 ? 4.213 -17.779 11.959 1.00 80.69 753 ARG A C 1
ATOM 5602 O O . ARG A 1 753 ? 5.044 -16.879 11.882 1.00 80.69 753 ARG A O 1
ATOM 5609 N N . LEU A 1 754 ? 4.126 -18.553 13.039 1.00 88.94 754 LEU A N 1
ATOM 5610 C CA . LEU A 1 754 ? 5.114 -18.486 14.111 1.00 88.94 754 LEU A CA 1
ATOM 5611 C C . LEU A 1 754 ? 6.454 -19.017 13.613 1.00 88.94 754 LEU A C 1
ATOM 5613 O O . LEU A 1 754 ? 6.543 -20.139 13.119 1.00 88.94 754 LEU A O 1
ATOM 5617 N N . ARG A 1 755 ? 7.508 -18.216 13.764 1.00 93.12 755 ARG A N 1
ATOM 5618 C CA . ARG A 1 755 ? 8.845 -18.560 13.277 1.00 93.12 755 ARG A CA 1
ATOM 5619 C C . ARG A 1 755 ? 9.949 -18.059 14.196 1.00 93.12 755 ARG A C 1
ATOM 5621 O O . ARG A 1 755 ? 9.776 -17.117 14.968 1.00 93.12 755 ARG A O 1
ATOM 5628 N N . VAL A 1 756 ? 11.106 -18.706 14.102 1.00 93.88 756 VAL A N 1
ATOM 5629 C CA . VAL A 1 756 ? 12.363 -18.258 14.705 1.00 93.88 756 VAL A CA 1
ATOM 5630 C C . VAL A 1 756 ? 13.265 -17.705 13.610 1.00 93.88 756 VAL A C 1
ATOM 5632 O O . VAL A 1 756 ? 13.852 -18.481 12.857 1.00 93.88 756 VAL A O 1
ATOM 5635 N N . ALA A 1 757 ? 13.376 -16.382 13.540 1.00 92.75 757 ALA A N 1
ATOM 5636 C CA . ALA A 1 757 ? 14.333 -15.665 12.704 1.00 92.75 757 ALA A CA 1
ATOM 5637 C C . ALA A 1 757 ? 15.729 -15.704 13.349 1.00 92.75 757 ALA A C 1
ATOM 5639 O O . ALA A 1 757 ? 15.851 -15.638 14.575 1.00 92.75 757 ALA A O 1
ATOM 5640 N N . ARG A 1 758 ? 16.796 -15.828 12.555 1.00 94.44 758 ARG A N 1
ATOM 5641 C CA . ARG A 1 758 ? 18.170 -15.976 13.069 1.00 94.44 758 ARG A CA 1
ATOM 5642 C C . ARG A 1 758 ? 19.086 -14.921 12.497 1.00 94.44 758 ARG A C 1
ATOM 5644 O O . ARG A 1 758 ? 19.185 -14.819 11.291 1.00 94.44 758 ARG A O 1
ATOM 5651 N N . TYR A 1 759 ? 19.834 -14.235 13.347 1.00 94.69 759 TYR A N 1
ATOM 5652 C CA . TYR A 1 759 ? 20.787 -13.210 12.946 1.00 94.69 759 TYR A CA 1
ATOM 5653 C C . TYR A 1 759 ? 22.192 -13.622 13.361 1.00 94.69 759 TYR A C 1
ATOM 5655 O O . TYR A 1 759 ? 22.449 -13.763 14.557 1.00 94.69 759 TYR A O 1
ATOM 5663 N N . ALA A 1 760 ? 23.100 -13.834 12.411 1.00 94.88 760 ALA A N 1
ATOM 5664 C CA . ALA A 1 760 ? 24.462 -14.288 12.698 1.00 94.88 760 ALA A CA 1
ATOM 5665 C C . ALA A 1 760 ? 25.496 -13.180 12.472 1.00 94.88 760 ALA A C 1
ATOM 5667 O O . ALA A 1 760 ? 25.364 -12.375 11.560 1.00 94.88 760 ALA A O 1
ATOM 5668 N N . TYR A 1 761 ? 26.556 -13.162 13.284 1.00 94.31 761 TYR A N 1
ATOM 5669 C CA . TYR A 1 761 ? 27.651 -12.191 13.205 1.00 94.31 761 TYR A CA 1
ATOM 5670 C C . TYR A 1 761 ? 28.988 -12.857 13.505 1.00 94.31 761 TYR A C 1
ATOM 5672 O O . TYR A 1 761 ? 29.063 -13.701 14.397 1.00 94.31 761 TYR A O 1
ATOM 5680 N N . GLY A 1 762 ? 30.059 -12.443 12.825 1.00 91.56 762 GLY A N 1
ATOM 5681 C CA . GLY A 1 762 ? 31.424 -12.858 13.155 1.00 91.56 762 GLY A CA 1
ATOM 5682 C C . GLY A 1 762 ? 32.208 -13.502 12.009 1.00 91.56 762 GLY A C 1
ATOM 5683 O O . GLY A 1 762 ? 31.953 -13.286 10.820 1.00 91.56 762 GLY A O 1
ATOM 5684 N N . ASP A 1 763 ? 33.234 -14.269 12.369 1.00 88.56 763 ASP A N 1
ATOM 5685 C CA . ASP A 1 763 ? 34.184 -14.859 11.426 1.00 88.56 763 ASP A CA 1
ATOM 5686 C C . ASP A 1 763 ? 33.550 -16.080 10.725 1.00 88.56 763 ASP A C 1
ATOM 5688 O O . ASP A 1 763 ? 33.268 -17.092 11.364 1.00 88.56 763 ASP A O 1
ATOM 5692 N N . GLY A 1 764 ? 33.387 -16.011 9.398 1.00 84.06 764 GLY A N 1
ATOM 5693 C CA . GLY A 1 764 ? 32.968 -17.154 8.571 1.00 84.06 764 GLY A CA 1
ATOM 5694 C C . GLY A 1 764 ? 31.459 -17.380 8.428 1.00 84.06 764 GLY A C 1
ATOM 5695 O O . GLY A 1 764 ? 31.077 -18.418 7.899 1.00 84.06 764 GLY A O 1
ATOM 5696 N N . VAL A 1 765 ? 30.621 -16.434 8.860 1.00 88.00 765 VAL A N 1
ATOM 5697 C CA . VAL A 1 765 ? 29.158 -16.458 8.658 1.00 88.00 765 VAL A CA 1
ATOM 5698 C C . VAL A 1 765 ? 28.706 -15.347 7.708 1.00 88.00 765 VAL A C 1
ATOM 5700 O O . VAL A 1 765 ? 29.374 -14.321 7.595 1.00 88.00 765 VAL A O 1
ATOM 5703 N N . VAL A 1 766 ? 27.572 -15.515 7.032 1.00 84.38 766 VAL A N 1
ATOM 5704 C CA . VAL A 1 766 ? 26.885 -14.383 6.384 1.00 84.38 766 VAL A CA 1
ATOM 5705 C C . VAL A 1 766 ? 26.247 -13.541 7.494 1.00 84.38 766 VAL A C 1
ATOM 5707 O O . VAL A 1 766 ? 25.672 -14.107 8.420 1.00 84.38 766 VAL A O 1
ATOM 5710 N N . GLU A 1 767 ? 26.444 -12.220 7.474 1.00 83.75 767 GLU A N 1
ATOM 5711 C CA . GLU A 1 767 ? 25.975 -11.344 8.557 1.00 83.75 767 GLU A CA 1
ATOM 5712 C C . GLU A 1 767 ? 24.535 -10.883 8.347 1.00 83.75 767 GLU A C 1
ATOM 5714 O O . GLU A 1 767 ? 24.214 -10.418 7.257 1.00 83.75 767 GLU A O 1
ATOM 5719 N N . GLY A 1 768 ? 23.732 -10.892 9.413 1.00 82.81 768 GLY A N 1
ATOM 5720 C CA . GLY A 1 768 ? 22.324 -10.477 9.386 1.00 82.81 768 GLY A CA 1
ATOM 5721 C C . GLY A 1 768 ? 21.362 -11.662 9.426 1.00 82.81 768 GLY A C 1
ATOM 5722 O O . GLY A 1 768 ? 21.754 -12.755 9.854 1.00 82.81 768 GLY A O 1
ATOM 5723 N N . LEU A 1 769 ? 20.108 -11.416 9.036 1.00 82.25 769 LEU A N 1
ATOM 5724 C CA . LEU A 1 769 ? 19.048 -12.417 8.970 1.00 82.25 769 LEU A CA 1
ATOM 5725 C C . LEU A 1 769 ? 19.443 -13.579 8.042 1.00 82.25 769 LEU A C 1
ATOM 5727 O O . LEU A 1 769 ? 19.821 -13.398 6.890 1.00 82.25 769 LEU A O 1
ATOM 5731 N N . GLY A 1 770 ? 19.387 -14.788 8.583 1.00 79.25 770 GLY A N 1
ATOM 5732 C CA . GLY A 1 770 ? 19.510 -16.048 7.870 1.00 79.25 770 GLY A CA 1
ATOM 5733 C C . GLY A 1 770 ? 18.187 -16.809 7.895 1.00 79.25 770 GLY A C 1
ATOM 5734 O O . GLY A 1 770 ? 17.114 -16.232 8.022 1.00 79.25 770 GLY A O 1
ATOM 5735 N N . THR A 1 771 ? 18.261 -18.135 7.820 1.00 78.19 771 THR A N 1
ATOM 5736 C CA . THR A 1 771 ? 17.070 -18.986 7.712 1.00 78.19 771 THR A CA 1
ATOM 5737 C C . THR A 1 771 ? 16.129 -18.859 8.909 1.00 78.19 771 THR A C 1
ATOM 5739 O O . THR A 1 771 ? 16.536 -19.023 10.070 1.00 78.19 771 THR A O 1
ATOM 5742 N N . ALA A 1 772 ? 14.848 -18.641 8.614 1.00 83.88 772 ALA A N 1
ATOM 5743 C CA . ALA A 1 772 ? 13.774 -18.782 9.580 1.00 83.88 772 ALA A CA 1
ATOM 5744 C C . ALA A 1 772 ? 13.428 -20.265 9.792 1.00 83.88 772 ALA A C 1
ATOM 5746 O O . ALA A 1 772 ? 13.640 -21.113 8.926 1.00 83.88 772 ALA A O 1
ATOM 5747 N N . ARG A 1 773 ? 12.911 -20.603 10.974 1.00 91.62 773 ARG A N 1
ATOM 5748 C CA . ARG A 1 773 ? 12.353 -21.932 11.264 1.00 91.62 773 ARG A CA 1
ATOM 5749 C C . ARG A 1 773 ? 10.920 -21.779 11.744 1.00 91.62 773 ARG A C 1
ATOM 5751 O O . ARG A 1 773 ? 10.723 -21.147 12.780 1.00 91.62 773 ARG A O 1
ATOM 5758 N N . ALA A 1 774 ? 9.963 -22.389 11.051 1.00 89.88 774 ALA A N 1
ATOM 5759 C CA . ALA A 1 774 ? 8.581 -22.455 11.515 1.00 89.88 774 ALA A CA 1
ATOM 5760 C C . ALA A 1 774 ? 8.480 -23.145 12.891 1.00 89.88 774 ALA A C 1
ATOM 5762 O O . ALA A 1 774 ? 9.259 -24.047 13.224 1.00 89.88 774 ALA A O 1
ATOM 5763 N N . VAL A 1 775 ? 7.538 -22.689 13.712 1.00 87.81 775 VAL A N 1
ATOM 5764 C CA . VAL A 1 775 ? 7.239 -23.239 15.036 1.00 87.81 775 VAL A CA 1
ATOM 5765 C C . VAL A 1 775 ? 5.747 -23.509 15.121 1.00 87.81 775 VAL A C 1
ATOM 5767 O O . VAL A 1 775 ? 4.940 -22.587 15.195 1.00 87.81 775 VAL A O 1
ATOM 5770 N N . GLU A 1 776 ? 5.388 -24.783 15.187 1.00 88.12 776 GLU A N 1
ATOM 5771 C CA . GLU A 1 776 ? 4.009 -25.196 15.414 1.00 88.12 776 GLU A CA 1
ATOM 5772 C C . GLU A 1 776 ? 3.663 -25.123 16.903 1.00 88.12 776 GLU A C 1
ATOM 5774 O O . GLU A 1 776 ? 4.381 -25.649 17.763 1.00 88.12 776 GLU A O 1
ATOM 5779 N N . LEU A 1 777 ? 2.543 -24.472 17.217 1.00 85.06 777 LEU A N 1
ATOM 5780 C CA . LEU A 1 777 ? 1.965 -24.518 18.554 1.00 85.06 777 LEU A CA 1
ATOM 5781 C C . LEU A 1 777 ? 1.012 -25.710 18.674 1.00 85.06 777 LEU A C 1
ATOM 5783 O O . LEU A 1 777 ? 0.196 -25.920 17.781 1.00 85.06 777 LEU A O 1
ATOM 5787 N N . PRO A 1 778 ? 1.025 -26.433 19.805 1.00 86.94 778 PRO A N 1
ATOM 5788 C CA . PRO A 1 778 ? -0.056 -27.348 20.148 1.00 86.94 778 PRO A CA 1
ATOM 5789 C C . PRO A 1 778 ? -1.423 -26.646 20.122 1.00 86.94 778 PRO A C 1
ATOM 5791 O O . PRO A 1 778 ? -1.585 -25.596 20.751 1.00 86.94 778 PRO A O 1
ATOM 5794 N N . GLU A 1 779 ? -2.418 -27.251 19.468 1.00 80.56 779 GLU A N 1
ATOM 5795 C CA . GLU A 1 779 ? -3.785 -26.704 19.368 1.00 80.56 779 GLU A CA 1
ATOM 5796 C C . GLU A 1 779 ? -4.445 -26.487 20.747 1.00 80.56 779 GLU A C 1
ATOM 5798 O O . GLU A 1 779 ? -5.215 -25.545 20.939 1.00 80.56 779 GLU A O 1
ATOM 5803 N N . ASP A 1 780 ? -4.064 -27.300 21.740 1.00 80.50 780 ASP A N 1
ATOM 5804 C CA . ASP A 1 780 ? -4.656 -27.340 23.084 1.00 80.50 780 ASP A CA 1
ATOM 5805 C C . ASP A 1 780 ? -3.885 -26.534 24.151 1.00 80.50 780 ASP A C 1
ATOM 5807 O O . ASP A 1 780 ? -3.948 -26.831 25.350 1.00 80.50 780 ASP A O 1
ATOM 5811 N N . LEU A 1 781 ? -3.125 -25.507 23.760 1.00 80.75 781 LEU A N 1
ATOM 5812 C CA . LEU A 1 781 ? -2.435 -24.650 24.728 1.00 80.75 781 LEU A CA 1
ATOM 5813 C C . LEU A 1 781 ? -3.436 -23.914 25.632 1.00 80.75 781 LEU A C 1
ATOM 5815 O O . LEU A 1 781 ? -4.195 -23.044 25.199 1.00 80.75 781 LEU A O 1
ATOM 5819 N N . ALA A 1 782 ? -3.421 -24.259 26.921 1.00 78.69 782 ALA A N 1
ATOM 5820 C CA . ALA A 1 782 ? -4.178 -23.549 27.940 1.00 78.69 782 ALA A CA 1
ATOM 5821 C C . ALA A 1 782 ? -3.587 -22.144 28.122 1.00 78.69 782 ALA A C 1
ATOM 5823 O O . ALA A 1 782 ? -2.450 -21.995 28.568 1.00 78.69 782 ALA A O 1
ATOM 5824 N N . VAL A 1 783 ? -4.371 -21.126 27.773 1.00 78.44 783 VAL A N 1
ATOM 5825 C CA . VAL A 1 783 ? -4.018 -19.712 27.936 1.00 78.44 783 VAL A CA 1
ATOM 5826 C C . VAL A 1 783 ? -4.808 -19.156 29.112 1.00 78.44 783 VAL A C 1
ATOM 5828 O O . VAL A 1 783 ? -6.017 -19.379 29.184 1.00 78.44 783 VAL A O 1
ATOM 5831 N N . ASP A 1 784 ? -4.147 -18.451 30.029 1.00 77.25 784 ASP A N 1
ATOM 5832 C CA . ASP A 1 784 ? -4.840 -17.714 31.087 1.00 77.25 784 ASP A CA 1
ATOM 5833 C C . ASP A 1 784 ? -5.519 -16.474 30.478 1.00 77.25 784 ASP A C 1
ATOM 5835 O O . ASP A 1 784 ? -4.900 -15.703 29.741 1.00 77.25 784 ASP A O 1
ATOM 5839 N N . ASP A 1 785 ? -6.795 -16.253 30.798 1.00 72.00 785 ASP A N 1
ATOM 5840 C CA . ASP A 1 785 ? -7.534 -15.060 30.377 1.00 72.00 785 ASP A CA 1
ATOM 5841 C C . ASP A 1 785 ? -6.826 -13.766 30.819 1.00 72.00 785 ASP A C 1
ATOM 5843 O O . ASP A 1 785 ? -6.973 -12.734 30.160 1.00 72.00 785 ASP A O 1
ATOM 5847 N N . ALA A 1 786 ? -6.041 -13.799 31.904 1.00 69.06 786 ALA A N 1
ATOM 5848 C CA . ALA A 1 786 ? -5.237 -12.663 32.352 1.00 69.06 786 ALA A CA 1
ATOM 5849 C C . ALA A 1 786 ? -4.175 -12.244 31.318 1.00 69.06 786 ALA A C 1
ATOM 5851 O O . ALA A 1 786 ? -3.989 -11.046 31.100 1.00 69.06 786 ALA A O 1
ATOM 5852 N N . ASP A 1 787 ? -3.553 -13.205 30.631 1.00 63.66 787 ASP A N 1
ATOM 5853 C CA . ASP A 1 787 ? -2.515 -12.945 29.626 1.00 63.66 787 ASP A CA 1
ATOM 5854 C C . ASP A 1 787 ? -3.109 -12.375 28.329 1.00 63.66 787 ASP A C 1
ATOM 5856 O O . ASP A 1 787 ? -2.471 -11.577 27.643 1.00 63.66 787 ASP A O 1
ATOM 5860 N N . THR A 1 788 ? -4.366 -12.711 28.016 1.00 62.00 788 THR A N 1
ATOM 5861 C CA . THR A 1 788 ? -5.072 -12.163 26.840 1.00 62.00 788 THR A CA 1
ATOM 5862 C C . THR A 1 788 ? -5.495 -10.701 27.006 1.00 62.00 788 THR A C 1
ATOM 5864 O O . THR A 1 788 ? -5.649 -9.990 26.015 1.00 62.00 788 THR A O 1
ATOM 5867 N N . ARG A 1 789 ? -5.663 -10.227 28.250 1.00 52.91 789 ARG A N 1
ATOM 5868 C CA . ARG A 1 789 ? -6.122 -8.859 28.564 1.00 52.91 789 ARG A CA 1
ATOM 5869 C C . ARG A 1 789 ? -5.017 -7.805 28.514 1.00 52.91 789 ARG A C 1
ATOM 5871 O O . ARG A 1 789 ? -5.333 -6.622 28.562 1.00 52.91 789 ARG A O 1
ATOM 5878 N N . MET A 1 790 ? -3.749 -8.213 28.440 1.00 51.66 790 MET A N 1
ATOM 5879 C CA . MET A 1 790 ? -2.599 -7.298 28.383 1.00 51.66 790 MET A CA 1
ATOM 5880 C C . MET A 1 790 ? -2.206 -6.899 26.954 1.00 51.66 790 MET A C 1
ATOM 5882 O O . MET A 1 790 ? -1.210 -6.210 26.763 1.00 51.66 790 MET A O 1
ATOM 5886 N N . ILE A 1 791 ? -2.967 -7.343 25.951 1.00 56.44 791 ILE A N 1
ATOM 5887 C CA . ILE A 1 791 ? -2.674 -7.125 24.536 1.00 56.44 791 ILE A CA 1
ATOM 5888 C C . ILE A 1 791 ? -3.800 -6.262 23.967 1.00 56.44 791 ILE A C 1
ATOM 5890 O O . ILE A 1 791 ? -4.894 -6.765 23.698 1.00 56.44 791 ILE A O 1
ATOM 5894 N N . GLU A 1 792 ? -3.550 -4.962 23.829 1.00 48.34 792 GLU A N 1
ATOM 5895 C CA . GLU A 1 792 ? -4.452 -4.052 23.122 1.00 48.34 792 GLU A CA 1
ATOM 5896 C C . GLU A 1 792 ? -4.235 -4.257 21.615 1.00 48.34 792 GLU A C 1
ATOM 5898 O O . GLU A 1 792 ? -3.141 -3.991 21.114 1.00 48.34 792 GLU A O 1
ATOM 5903 N N . PRO A 1 793 ? -5.207 -4.837 20.892 1.00 51.84 793 PRO A N 1
ATOM 5904 C CA . PRO A 1 793 ? -5.037 -5.123 19.484 1.00 51.84 793 PRO A CA 1
ATOM 5905 C C . PRO A 1 793 ? -5.273 -3.819 18.706 1.00 51.84 793 PRO A C 1
ATOM 5907 O O . PRO A 1 793 ? -6.323 -3.203 18.893 1.00 51.84 793 PRO A O 1
ATOM 5910 N N . PRO A 1 794 ? -4.355 -3.378 17.833 1.00 55.50 794 PRO A N 1
ATOM 5911 C CA . PRO A 1 794 ? -4.657 -2.279 16.922 1.00 55.50 794 PRO A CA 1
ATOM 5912 C C . PRO A 1 794 ? -5.854 -2.641 16.020 1.00 55.50 794 PRO A C 1
ATOM 5914 O O . PRO A 1 794 ? -6.082 -3.816 15.721 1.00 55.50 794 PRO A O 1
ATOM 5917 N N . ASP A 1 795 ? -6.618 -1.640 15.571 1.00 46.53 795 ASP A N 1
ATOM 5918 C CA . ASP A 1 795 ? -7.936 -1.803 14.918 1.00 46.53 795 ASP A CA 1
ATOM 5919 C C . ASP A 1 795 ? -7.952 -2.765 13.708 1.00 46.53 795 ASP A C 1
ATOM 5921 O O . ASP A 1 795 ? -8.973 -3.389 13.388 1.00 46.53 795 ASP A O 1
ATOM 5925 N N . TYR A 1 796 ? -6.807 -2.967 13.052 1.00 54.03 796 TYR A N 1
ATOM 5926 C CA . TYR A 1 796 ? -6.674 -3.874 11.912 1.00 54.03 796 TYR A CA 1
ATOM 5927 C C . TYR A 1 796 ? -6.658 -5.374 12.287 1.00 54.03 796 TYR A C 1
ATOM 5929 O O . TYR A 1 796 ? -6.792 -6.219 11.401 1.00 54.03 796 TYR A O 1
ATOM 5937 N N . TRP A 1 797 ? -6.569 -5.735 13.575 1.00 55.41 797 TRP A N 1
ATOM 5938 C CA . TRP A 1 797 ? -6.604 -7.125 14.076 1.00 55.41 797 TRP A CA 1
ATOM 5939 C C . TRP A 1 797 ? -8.012 -7.740 14.133 1.00 55.41 797 TRP A C 1
ATOM 5941 O O . TRP A 1 797 ? -8.157 -8.931 14.410 1.00 55.41 797 TRP A O 1
ATOM 5951 N N . THR A 1 798 ? -9.052 -6.960 13.830 1.00 51.72 798 THR A N 1
ATOM 5952 C CA . THR A 1 798 ? -10.471 -7.363 13.887 1.00 51.72 798 THR A CA 1
ATOM 5953 C C . THR A 1 798 ? -10.856 -8.518 12.953 1.00 51.72 798 THR A C 1
ATOM 5955 O O . THR A 1 798 ? -11.903 -9.129 13.160 1.00 51.72 798 THR A O 1
ATOM 5958 N N . ARG A 1 799 ? -10.019 -8.858 11.960 1.00 51.31 799 ARG A N 1
ATOM 5959 C CA . ARG A 1 799 ? -10.245 -9.981 11.026 1.00 51.31 799 ARG A CA 1
ATOM 5960 C C . ARG A 1 799 ? -9.584 -11.299 11.440 1.00 51.31 799 ARG A C 1
ATOM 5962 O O . ARG A 1 799 ? -9.928 -12.341 10.894 1.00 51.31 799 ARG A O 1
ATOM 5969 N N . VAL A 1 800 ? -8.656 -11.281 12.397 1.00 57.59 800 VAL A N 1
ATOM 5970 C CA . VAL A 1 800 ? -8.074 -12.516 12.937 1.00 57.59 800 VAL A CA 1
ATOM 5971 C C . VAL A 1 800 ? -8.972 -12.997 14.070 1.00 57.59 800 VAL A C 1
ATOM 5973 O O . VAL A 1 800 ? -9.315 -12.233 14.970 1.00 57.59 800 VAL A O 1
ATOM 5976 N N . GLU A 1 801 ? -9.358 -14.272 14.067 1.00 62.88 801 GLU A N 1
ATOM 5977 C CA . GLU A 1 801 ? -10.131 -14.811 15.182 1.00 62.88 801 GLU A CA 1
ATOM 5978 C C . GLU A 1 801 ? -9.239 -14.905 16.436 1.00 62.88 801 GLU A C 1
ATOM 5980 O O . GLU A 1 801 ? -8.333 -15.737 16.529 1.00 62.88 801 GLU A O 1
ATOM 5985 N N . ARG A 1 802 ? -9.505 -14.036 17.422 1.00 73.94 802 ARG A N 1
ATOM 5986 C CA . ARG A 1 802 ? -8.880 -14.028 18.764 1.00 73.94 802 ARG A CA 1
ATOM 5987 C C . ARG A 1 802 ? -7.335 -13.911 18.757 1.00 73.94 802 ARG A C 1
ATOM 5989 O O . ARG A 1 802 ? -6.665 -14.724 19.403 1.00 73.94 802 ARG A O 1
ATOM 5996 N N . PRO A 1 803 ? -6.733 -12.890 18.114 1.00 72.81 803 PRO A N 1
ATOM 5997 C CA . PRO A 1 803 ? -5.277 -12.727 18.004 1.00 72.81 803 PRO A CA 1
ATOM 5998 C C . PRO A 1 803 ? -4.585 -12.641 19.369 1.00 72.81 803 PRO A C 1
ATOM 6000 O O . PRO A 1 803 ? -3.548 -13.265 19.576 1.00 72.81 803 PRO A O 1
ATOM 6003 N N . GLN A 1 804 ? -5.219 -11.983 20.343 1.00 76.81 804 GLN A N 1
ATOM 6004 C CA . GLN A 1 804 ? -4.749 -11.900 21.731 1.00 76.81 804 GLN A CA 1
ATOM 6005 C C . GLN A 1 804 ? -4.517 -13.287 22.345 1.00 76.81 804 GLN A C 1
ATOM 6007 O O . GLN A 1 804 ? -3.507 -13.523 23.005 1.00 76.81 804 GLN A O 1
ATOM 6012 N N . ARG A 1 805 ? -5.429 -14.236 22.089 1.00 81.56 805 ARG A N 1
ATOM 6013 C CA . ARG A 1 805 ? -5.318 -15.609 22.592 1.00 81.56 805 ARG A CA 1
ATOM 6014 C C . ARG A 1 805 ? -4.179 -16.363 21.917 1.00 81.56 805 ARG A C 1
ATOM 6016 O O . ARG A 1 805 ? -3.477 -17.103 22.595 1.00 81.56 805 ARG A O 1
ATOM 6023 N N . ARG A 1 806 ? -3.966 -16.162 20.613 1.00 82.75 806 ARG A N 1
ATOM 6024 C CA . ARG A 1 806 ? -2.864 -16.798 19.869 1.00 82.75 806 ARG A CA 1
ATOM 6025 C C . ARG A 1 806 ? -1.494 -16.284 20.320 1.00 82.75 806 ARG A C 1
ATOM 6027 O O . ARG A 1 806 ? -0.580 -17.080 20.502 1.00 82.75 806 ARG A O 1
ATOM 6034 N N . ILE A 1 807 ? -1.364 -14.982 20.565 1.00 81.00 807 ILE A N 1
ATOM 6035 C CA . ILE A 1 807 ? -0.127 -14.373 21.081 1.00 81.00 807 ILE A CA 1
ATOM 6036 C C . ILE A 1 807 ? 0.151 -14.844 22.508 1.00 81.00 807 ILE A C 1
ATOM 6038 O O . ILE A 1 807 ? 1.257 -15.286 22.817 1.00 81.00 807 ILE A O 1
ATOM 6042 N N . ALA A 1 808 ? -0.864 -14.813 23.373 1.00 83.56 808 ALA A N 1
ATOM 6043 C CA . ALA A 1 808 ? -0.731 -15.316 24.732 1.00 83.56 808 ALA A CA 1
ATOM 6044 C C . ALA A 1 808 ? -0.384 -16.820 24.750 1.00 83.56 808 ALA A C 1
ATOM 6046 O O . ALA A 1 808 ? 0.465 -17.232 25.537 1.00 83.56 808 ALA A O 1
ATOM 6047 N N . ALA A 1 809 ? -0.928 -17.625 23.825 1.00 86.75 809 ALA A N 1
ATOM 6048 C CA . ALA A 1 809 ? -0.529 -19.023 23.641 1.00 86.75 809 ALA A CA 1
ATOM 6049 C C . ALA A 1 809 ? 0.944 -19.170 23.232 1.00 86.75 809 ALA A C 1
ATOM 6051 O O . ALA A 1 809 ? 1.654 -19.978 23.829 1.00 86.75 809 ALA A O 1
ATOM 6052 N N . ALA A 1 810 ? 1.425 -18.378 22.267 1.00 87.44 810 ALA A N 1
ATOM 6053 C CA . ALA A 1 810 ? 2.823 -18.404 21.832 1.00 87.44 810 ALA A CA 1
ATOM 6054 C C . ALA A 1 810 ? 3.787 -18.067 22.983 1.00 87.44 810 ALA A C 1
ATOM 6056 O O . ALA A 1 810 ? 4.775 -18.772 23.202 1.00 87.44 810 ALA A O 1
ATOM 6057 N N . ARG A 1 811 ? 3.467 -17.036 23.773 1.00 86.75 811 ARG A N 1
ATOM 6058 C CA . ARG A 1 811 ? 4.263 -16.617 24.940 1.00 86.75 811 ARG A CA 1
ATOM 6059 C C . ARG A 1 811 ? 4.229 -17.652 26.063 1.00 86.75 811 ARG A C 1
ATOM 6061 O O . ARG A 1 811 ? 5.279 -17.988 26.611 1.00 86.75 811 ARG A O 1
ATOM 6068 N N . ALA A 1 812 ? 3.055 -18.206 26.367 1.00 85.88 812 ALA A N 1
ATOM 6069 C CA . ALA A 1 812 ? 2.913 -19.281 27.346 1.00 85.88 812 ALA A CA 1
ATOM 6070 C C . ALA A 1 812 ? 3.700 -20.532 26.925 1.00 85.88 812 ALA A C 1
ATOM 6072 O O . ALA A 1 812 ? 4.389 -21.139 27.748 1.00 85.88 812 ALA A O 1
ATOM 6073 N N . TYR A 1 813 ? 3.664 -20.883 25.637 1.00 89.62 813 TYR A N 1
ATOM 6074 C CA . TYR A 1 813 ? 4.423 -22.001 25.089 1.00 89.62 813 TYR A CA 1
ATOM 6075 C C . TYR A 1 813 ? 5.933 -21.783 25.190 1.00 89.62 813 TYR A C 1
ATOM 6077 O O . TYR A 1 813 ? 6.640 -22.666 25.682 1.00 89.62 813 TYR A O 1
ATOM 6085 N N . LEU A 1 814 ? 6.419 -20.597 24.807 1.00 90.06 814 LEU A N 1
ATOM 6086 C CA . LEU A 1 814 ? 7.824 -20.215 24.948 1.00 90.06 814 LEU A CA 1
ATOM 6087 C C . LEU A 1 814 ? 8.289 -20.294 26.411 1.00 90.06 814 LEU A C 1
ATOM 6089 O O . LEU A 1 814 ? 9.370 -20.816 26.685 1.00 90.06 814 LEU A O 1
ATOM 6093 N N . ALA A 1 815 ? 7.476 -19.808 27.353 1.00 86.50 815 ALA A N 1
ATOM 6094 C CA . ALA A 1 815 ? 7.796 -19.836 28.777 1.00 86.50 815 ALA A CA 1
ATOM 6095 C C . ALA A 1 815 ? 7.805 -21.262 29.356 1.00 86.50 815 ALA A C 1
ATOM 6097 O O . ALA A 1 815 ? 8.676 -21.599 30.160 1.00 86.50 815 ALA A O 1
ATOM 6098 N N . ALA A 1 816 ? 6.850 -22.104 28.951 1.00 87.31 816 ALA A N 1
ATOM 6099 C CA . ALA A 1 816 ? 6.713 -23.468 29.455 1.00 87.31 816 ALA A CA 1
ATOM 6100 C C . ALA A 1 816 ? 7.733 -24.436 28.838 1.00 87.31 816 ALA A C 1
ATOM 6102 O O . ALA A 1 816 ? 8.255 -25.312 29.532 1.00 87.31 816 ALA A O 1
ATOM 6103 N N . THR A 1 817 ? 8.020 -24.281 27.543 1.00 89.94 817 THR A N 1
ATOM 6104 C CA . THR A 1 817 ? 8.795 -25.249 26.754 1.00 89.94 817 THR A CA 1
ATOM 6105 C C . THR A 1 817 ? 9.837 -24.557 25.866 1.00 89.94 817 THR A C 1
ATOM 6107 O O . THR A 1 817 ? 9.845 -24.746 24.647 1.00 89.94 817 THR A O 1
ATOM 6110 N N . PRO A 1 818 ? 10.784 -23.788 26.439 1.00 90.31 818 PRO A N 1
ATOM 6111 C CA . PRO A 1 818 ? 11.758 -23.032 25.651 1.00 90.31 818 PRO A CA 1
ATOM 6112 C C . PRO A 1 818 ? 12.602 -23.924 24.731 1.00 90.31 818 PRO A C 1
ATOM 6114 O O . PRO A 1 818 ? 12.978 -23.493 23.652 1.00 90.31 818 PRO A O 1
ATOM 6117 N N . SER A 1 819 ? 12.859 -25.184 25.095 1.00 91.00 819 SER A N 1
ATOM 6118 C CA . SER A 1 819 ? 13.601 -26.133 24.249 1.00 91.00 819 SER A CA 1
ATOM 6119 C C . SER A 1 819 ? 12.837 -26.626 23.014 1.00 91.00 819 SER A C 1
ATOM 6121 O O . SER A 1 819 ? 13.449 -27.235 22.145 1.00 91.00 819 SER A O 1
ATOM 6123 N N . ALA A 1 820 ? 11.516 -26.430 22.942 1.00 89.38 820 ALA A N 1
ATOM 6124 C CA . ALA A 1 820 ? 10.743 -26.720 21.732 1.00 89.38 820 ALA A CA 1
ATOM 6125 C C . ALA A 1 820 ? 10.805 -25.551 20.731 1.00 89.38 820 ALA A C 1
ATOM 6127 O O . ALA A 1 820 ? 10.837 -25.760 19.515 1.00 89.38 820 ALA A O 1
ATOM 6128 N N . VAL A 1 821 ? 10.902 -24.319 21.244 1.00 92.69 821 VAL A N 1
ATOM 6129 C CA . VAL A 1 821 ? 11.061 -23.102 20.432 1.00 92.69 821 VAL A CA 1
ATOM 6130 C C . VAL A 1 821 ? 12.517 -22.894 20.005 1.00 92.69 821 VAL A C 1
ATOM 6132 O O . VAL A 1 821 ? 12.784 -22.580 18.847 1.00 92.69 821 VAL A O 1
ATOM 6135 N N . TRP A 1 822 ? 13.477 -23.117 20.900 1.00 94.69 822 TRP A N 1
ATOM 6136 C CA . TRP A 1 822 ? 14.899 -22.902 20.638 1.00 94.69 822 TRP A CA 1
ATOM 6137 C C . TRP A 1 822 ? 15.615 -24.222 20.352 1.00 94.69 822 TRP A C 1
ATOM 6139 O O . TRP A 1 822 ? 15.754 -25.069 21.237 1.00 94.69 822 TRP A O 1
ATOM 6149 N N . ALA A 1 823 ? 16.121 -24.379 19.127 1.00 95.25 823 ALA A N 1
ATOM 6150 C CA . ALA A 1 823 ? 16.912 -25.549 18.750 1.00 95.25 823 ALA A CA 1
ATOM 6151 C C . ALA A 1 823 ? 18.233 -25.618 19.553 1.00 95.25 823 ALA A C 1
ATOM 6153 O O . ALA A 1 823 ? 18.745 -24.590 20.008 1.00 95.25 823 ALA A O 1
ATOM 6154 N N . PRO A 1 824 ? 18.849 -26.796 19.741 1.00 96.31 824 PRO A N 1
ATOM 6155 C CA . PRO A 1 824 ? 20.161 -26.902 20.380 1.00 96.31 824 PRO A CA 1
ATOM 6156 C C . PRO A 1 824 ? 21.204 -25.980 19.726 1.00 96.31 824 PRO A C 1
ATOM 6158 O O . PRO A 1 824 ? 21.281 -25.897 18.504 1.00 96.31 824 PRO A O 1
ATOM 6161 N N . ALA A 1 825 ? 22.059 -25.322 20.521 1.00 96.19 825 ALA A N 1
ATOM 6162 C CA . ALA A 1 825 ? 23.030 -24.347 20.000 1.00 96.19 825 ALA A CA 1
ATOM 6163 C C . ALA A 1 825 ? 23.937 -24.914 18.889 1.00 96.19 825 ALA A C 1
ATOM 6165 O O . ALA A 1 825 ? 24.304 -24.197 17.965 1.00 96.19 825 ALA A O 1
ATOM 6166 N N . ALA A 1 826 ? 24.271 -26.208 18.943 1.00 95.00 826 ALA A N 1
ATOM 6167 C CA . ALA A 1 826 ? 25.044 -26.875 17.896 1.00 95.00 826 ALA A CA 1
ATOM 6168 C C . ALA A 1 826 ? 24.300 -26.945 16.548 1.00 95.00 826 ALA A C 1
ATOM 6170 O O . ALA A 1 826 ? 24.930 -26.780 15.507 1.00 95.00 826 ALA A O 1
ATOM 6171 N N . GLU A 1 827 ? 22.981 -27.157 16.559 1.00 94.94 827 GLU A N 1
ATOM 6172 C CA . GLU A 1 827 ? 22.150 -27.160 15.347 1.00 94.94 827 GLU A CA 1
ATOM 6173 C C . GLU A 1 827 ? 22.002 -25.747 14.786 1.00 94.94 827 GLU A C 1
ATOM 6175 O O . GLU A 1 827 ? 22.147 -25.550 13.583 1.00 94.94 827 GLU A O 1
ATOM 6180 N N . VAL A 1 828 ? 21.806 -24.753 15.660 1.00 94.50 828 VAL A N 1
ATOM 6181 C CA . VAL A 1 828 ? 21.745 -23.337 15.264 1.00 94.50 828 VAL A CA 1
ATOM 6182 C C . VAL A 1 828 ? 23.054 -22.898 14.606 1.00 94.50 828 VAL A C 1
ATOM 6184 O O . VAL A 1 828 ? 23.041 -22.279 13.546 1.00 94.50 828 VAL A O 1
ATOM 6187 N N . LEU A 1 829 ? 24.197 -23.263 15.193 1.00 94.56 829 LEU A N 1
ATOM 6188 C CA . LEU A 1 829 ? 25.510 -22.965 14.622 1.00 94.56 829 LEU A CA 1
ATOM 6189 C C . LEU A 1 829 ? 25.739 -23.707 13.297 1.00 94.56 829 LEU A C 1
ATOM 6191 O O . LEU A 1 829 ? 26.254 -23.110 12.353 1.00 94.56 829 LEU A O 1
ATOM 6195 N N . ALA A 1 830 ? 25.304 -24.964 13.181 1.00 93.25 830 ALA A N 1
ATOM 6196 C CA . ALA A 1 830 ? 25.385 -25.709 11.927 1.00 93.25 830 ALA A CA 1
ATOM 6197 C C . ALA A 1 830 ? 24.529 -25.075 10.815 1.00 93.25 830 ALA A C 1
ATOM 6199 O O . ALA A 1 830 ? 24.988 -25.010 9.675 1.00 93.25 830 ALA A O 1
ATOM 6200 N N . ALA A 1 831 ? 23.342 -24.555 11.149 1.00 90.88 831 ALA A N 1
ATOM 6201 C CA . ALA A 1 831 ? 22.455 -23.863 10.211 1.00 90.88 831 ALA A CA 1
ATOM 6202 C C . ALA A 1 831 ? 23.081 -22.584 9.626 1.00 90.88 831 ALA A C 1
ATOM 6204 O O . ALA A 1 831 ? 22.766 -22.216 8.499 1.00 90.88 831 ALA A O 1
ATOM 6205 N N . VAL A 1 832 ? 24.013 -21.949 10.347 1.00 92.12 832 VAL A N 1
ATOM 6206 C CA . VAL A 1 832 ? 24.792 -20.792 9.859 1.00 92.12 832 VAL A CA 1
ATOM 6207 C C . VAL A 1 832 ? 26.179 -21.187 9.326 1.00 92.12 832 VAL A C 1
ATOM 6209 O O . VAL A 1 832 ? 27.072 -20.351 9.211 1.00 92.12 832 VAL A O 1
ATOM 6212 N N . GLY A 1 833 ? 26.388 -22.470 9.007 1.00 93.25 833 GLY A N 1
ATOM 6213 C CA . GLY A 1 833 ? 27.615 -22.986 8.384 1.00 93.25 833 GLY A CA 1
ATOM 6214 C C . GLY A 1 833 ? 28.759 -23.315 9.352 1.00 93.25 833 GLY A C 1
ATOM 6215 O O . GLY A 1 833 ? 29.865 -23.644 8.917 1.00 93.25 833 GLY A O 1
ATOM 6216 N N . ILE A 1 834 ? 28.524 -23.271 10.665 1.00 93.69 834 ILE A N 1
ATOM 6217 C CA . ILE A 1 834 ? 29.545 -23.473 11.696 1.00 93.69 834 ILE A CA 1
ATOM 6218 C C . ILE A 1 834 ? 29.398 -24.858 12.344 1.00 93.69 834 ILE A C 1
ATOM 6220 O O . ILE A 1 834 ? 28.570 -25.083 13.220 1.00 93.69 834 ILE A O 1
ATOM 6224 N N . THR A 1 835 ? 30.259 -25.800 11.955 1.00 91.62 835 THR A N 1
ATOM 6225 C CA . THR A 1 835 ? 30.173 -27.214 12.387 1.00 91.62 835 THR A CA 1
ATOM 6226 C C . THR A 1 835 ? 31.108 -27.597 13.539 1.00 91.62 835 THR A C 1
ATOM 6228 O O . THR A 1 835 ? 30.950 -28.658 14.139 1.00 91.62 835 THR A O 1
ATOM 6231 N N . ALA A 1 836 ? 32.087 -26.750 13.871 1.00 92.31 836 ALA A N 1
ATOM 6232 C CA . ALA A 1 836 ? 33.101 -27.023 14.892 1.00 92.31 836 ALA A CA 1
ATOM 6233 C C . ALA A 1 836 ? 33.310 -25.806 15.805 1.00 92.31 836 ALA A C 1
ATOM 6235 O O . ALA A 1 836 ? 34.336 -25.124 15.733 1.00 92.31 836 ALA A O 1
ATOM 6236 N N . ALA A 1 837 ? 32.319 -25.533 16.655 1.00 94.69 837 ALA A N 1
ATOM 6237 C CA . ALA A 1 837 ? 32.327 -24.399 17.571 1.00 94.69 837 ALA A CA 1
ATOM 6238 C C . ALA A 1 837 ? 32.299 -24.806 19.048 1.00 94.69 837 ALA A C 1
ATOM 6240 O O . ALA A 1 837 ? 31.630 -25.755 19.451 1.00 94.69 837 ALA A O 1
ATOM 6241 N N . GLU A 1 838 ? 33.009 -24.033 19.863 1.00 96.69 838 GLU A N 1
ATOM 6242 C CA . GLU A 1 838 ? 32.937 -24.062 21.321 1.00 96.69 838 GLU A CA 1
ATOM 6243 C C . GLU A 1 838 ? 31.907 -23.016 21.772 1.00 96.69 838 GLU A C 1
ATOM 6245 O O . GLU A 1 838 ? 32.165 -21.815 21.673 1.00 96.69 838 GLU A O 1
ATOM 6250 N N . VAL A 1 839 ? 30.727 -23.456 22.221 1.00 97.56 839 VAL A N 1
ATOM 6251 C CA . VAL A 1 839 ? 29.675 -22.560 22.734 1.00 97.56 839 VAL A CA 1
ATOM 6252 C C . VAL A 1 839 ? 30.115 -21.995 24.084 1.00 97.56 839 VAL A C 1
ATOM 6254 O O . VAL A 1 839 ? 30.322 -22.745 25.037 1.00 97.56 839 VAL A O 1
ATOM 6257 N N . ILE A 1 840 ? 30.265 -20.673 24.157 1.00 97.88 840 ILE A N 1
ATOM 6258 C CA . ILE A 1 840 ? 30.685 -19.946 25.363 1.00 97.88 840 ILE A CA 1
ATOM 6259 C C . ILE A 1 840 ? 29.468 -19.407 26.118 1.00 97.88 840 ILE A C 1
ATOM 6261 O O . ILE A 1 840 ? 29.431 -19.475 27.345 1.00 97.88 840 ILE A O 1
ATOM 6265 N N . VAL A 1 841 ? 28.480 -18.878 25.392 1.00 97.38 841 VAL A N 1
ATOM 6266 C CA . VAL A 1 841 ? 27.247 -18.299 25.942 1.00 97.38 841 VAL A CA 1
ATOM 6267 C C . VAL A 1 841 ? 26.046 -18.840 25.168 1.00 97.38 841 VAL A C 1
ATOM 6269 O O . VAL A 1 841 ? 26.073 -18.878 23.942 1.00 97.38 841 VAL A O 1
ATOM 6272 N N . ASP A 1 842 ? 25.002 -19.235 25.892 1.00 96.88 842 ASP A N 1
ATOM 6273 C CA . ASP A 1 842 ? 23.675 -19.581 25.373 1.00 96.88 842 ASP A CA 1
ATOM 6274 C C . ASP A 1 842 ? 22.644 -19.124 26.411 1.00 96.88 842 ASP A C 1
ATOM 6276 O O . ASP A 1 842 ? 22.615 -19.647 27.529 1.00 96.88 842 ASP A O 1
ATOM 6280 N N . THR A 1 843 ? 21.886 -18.069 26.107 1.00 94.62 843 THR A N 1
ATOM 6281 C CA . THR A 1 843 ? 21.012 -17.424 27.094 1.00 94.62 843 THR A CA 1
ATOM 6282 C C . THR A 1 843 ? 19.813 -16.711 26.472 1.00 94.62 843 THR A C 1
ATOM 6284 O O . THR A 1 843 ? 19.893 -16.159 25.380 1.00 94.62 843 THR A O 1
ATOM 6287 N N . VAL A 1 844 ? 18.716 -16.640 27.226 1.00 90.69 844 VAL A N 1
ATOM 6288 C CA . VAL A 1 844 ? 17.558 -15.749 26.981 1.00 90.69 844 VAL A CA 1
ATOM 6289 C C . VAL A 1 844 ? 17.543 -14.546 27.944 1.00 90.69 844 VAL A C 1
ATOM 6291 O O . VAL A 1 844 ? 16.616 -13.740 27.969 1.00 90.69 844 VAL A O 1
ATOM 6294 N N . ALA A 1 845 ? 18.571 -14.437 28.790 1.00 86.94 845 ALA A N 1
ATOM 6295 C CA . ALA A 1 845 ? 18.745 -13.376 29.775 1.00 86.94 845 ALA A CA 1
ATOM 6296 C C . ALA A 1 845 ? 19.812 -12.383 29.304 1.00 86.94 845 ALA A C 1
ATOM 6298 O O . ALA A 1 845 ? 20.991 -12.493 29.660 1.00 86.94 845 ALA A O 1
ATOM 6299 N N . PHE A 1 846 ? 19.402 -11.438 28.458 1.00 83.00 846 PHE A N 1
ATOM 6300 C CA . PHE A 1 846 ? 20.251 -10.349 27.990 1.00 83.00 846 PHE A CA 1
ATOM 6301 C C . PHE A 1 846 ? 19.440 -9.096 27.654 1.00 83.00 846 PHE A C 1
ATOM 6303 O O . PHE A 1 846 ? 18.318 -9.178 27.157 1.00 83.00 846 PHE A O 1
ATOM 6310 N N . ALA A 1 847 ? 20.050 -7.933 27.893 1.00 82.75 847 ALA A N 1
ATOM 6311 C CA . ALA A 1 847 ? 19.507 -6.652 27.466 1.00 82.75 847 ALA A CA 1
ATOM 6312 C C . ALA A 1 847 ? 19.905 -6.394 26.007 1.00 82.75 847 ALA A C 1
ATOM 6314 O O . ALA A 1 847 ? 21.081 -6.151 25.706 1.00 82.75 847 ALA A O 1
ATOM 6315 N N . HIS A 1 848 ? 18.928 -6.468 25.106 1.00 82.88 848 HIS A N 1
ATOM 6316 C CA . HIS A 1 848 ? 19.109 -6.046 23.724 1.00 82.88 848 HIS A CA 1
ATOM 6317 C C . HIS A 1 848 ? 19.267 -4.516 23.663 1.00 82.88 848 HIS A C 1
ATOM 6319 O O . HIS A 1 848 ? 18.607 -3.799 24.412 1.00 82.88 848 HIS A O 1
ATOM 6325 N N . ALA A 1 849 ? 20.165 -4.018 22.812 1.00 82.25 849 ALA A N 1
ATOM 6326 C CA . ALA A 1 849 ? 20.470 -2.595 22.703 1.00 82.25 849 ALA A CA 1
ATOM 6327 C C . ALA A 1 849 ? 20.757 -2.219 21.241 1.00 82.25 849 ALA A C 1
ATOM 6329 O O . ALA A 1 849 ? 21.407 -3.010 20.555 1.00 82.25 849 ALA A O 1
ATOM 6330 N N . PRO A 1 850 ? 20.354 -1.014 20.794 1.00 81.38 850 PRO A N 1
ATOM 6331 C CA . PRO A 1 850 ? 20.641 -0.519 19.445 1.00 81.38 850 PRO A CA 1
ATOM 6332 C C . PRO A 1 850 ? 22.130 -0.203 19.236 1.00 81.38 850 PRO A C 1
ATOM 6334 O O . PRO A 1 850 ? 22.593 -0.069 18.112 1.00 81.38 850 PRO A O 1
ATOM 6337 N N . THR A 1 851 ? 22.906 -0.086 20.317 1.00 88.88 851 THR A N 1
ATOM 6338 C CA . THR A 1 851 ? 24.366 0.059 20.267 1.00 88.88 851 THR A CA 1
ATOM 6339 C C . THR A 1 851 ? 24.998 -0.954 21.225 1.00 88.88 851 THR A C 1
ATOM 6341 O O . THR A 1 851 ? 25.149 -0.662 22.418 1.00 88.88 851 THR A O 1
ATOM 6344 N N . PRO A 1 852 ? 25.313 -2.176 20.754 1.00 91.88 852 PRO A N 1
ATOM 6345 C CA . PRO A 1 852 ? 25.893 -3.256 21.553 1.00 91.88 852 PRO A CA 1
ATOM 6346 C C . PRO A 1 852 ? 27.045 -2.838 22.471 1.00 91.88 852 PRO A C 1
ATOM 6348 O O . PRO A 1 852 ? 27.069 -3.235 23.636 1.00 91.88 852 PRO A O 1
ATOM 6351 N N . SER A 1 853 ? 27.970 -1.990 22.023 1.00 92.75 853 SER A N 1
ATOM 6352 C CA . SER A 1 853 ? 29.088 -1.517 22.849 1.00 92.75 853 SER A CA 1
ATOM 6353 C C . SER A 1 853 ? 28.674 -0.710 24.075 1.00 92.75 853 SER A C 1
ATOM 6355 O O . SER A 1 853 ? 29.457 -0.625 25.022 1.00 92.75 853 SER A O 1
ATOM 6357 N N . GLN A 1 854 ? 27.462 -0.157 24.109 1.00 93.06 854 GLN A N 1
ATOM 6358 C CA . GLN A 1 854 ? 26.919 0.555 25.268 1.00 93.06 854 GLN A CA 1
ATOM 6359 C C . GLN A 1 854 ? 26.204 -0.381 26.254 1.00 93.06 854 GLN A C 1
ATOM 6361 O O . GLN A 1 854 ? 25.943 0.009 27.392 1.00 93.06 854 GLN A O 1
ATOM 6366 N N . SER A 1 855 ? 25.916 -1.624 25.857 1.00 92.69 855 SER A N 1
ATOM 6367 C CA . SER A 1 855 ? 25.252 -2.614 26.704 1.00 92.69 855 SER A CA 1
ATOM 6368 C C . SER A 1 855 ? 26.268 -3.418 27.524 1.00 92.69 855 SER A C 1
ATOM 6370 O O . SER A 1 855 ? 27.128 -4.101 26.954 1.00 92.69 855 SER A O 1
ATOM 6372 N N . PRO A 1 856 ? 26.146 -3.442 28.867 1.00 93.62 856 PRO A N 1
ATOM 6373 C CA . PRO A 1 856 ? 26.991 -4.280 29.719 1.00 93.62 856 PRO A CA 1
ATOM 6374 C C . PRO A 1 856 ? 26.947 -5.770 29.343 1.00 93.62 856 PRO A C 1
ATOM 6376 O O . PRO A 1 856 ? 27.940 -6.486 29.501 1.00 93.62 856 PRO A O 1
ATOM 6379 N N . THR A 1 857 ? 25.815 -6.253 28.815 1.00 93.25 857 THR A N 1
ATOM 6380 C CA . THR A 1 857 ? 25.680 -7.659 28.422 1.00 93.25 857 THR A CA 1
ATOM 6381 C C . THR A 1 857 ? 26.550 -7.995 27.211 1.00 93.25 857 THR A C 1
ATOM 6383 O O . THR A 1 857 ? 27.268 -8.992 27.233 1.00 93.25 857 THR A O 1
ATOM 6386 N N . TYR A 1 858 ? 26.569 -7.147 26.181 1.00 95.25 858 TYR A N 1
ATOM 6387 C CA . TYR A 1 858 ? 27.428 -7.367 25.012 1.00 95.25 858 TYR A CA 1
ATOM 6388 C C . TYR A 1 858 ? 28.912 -7.112 25.324 1.00 95.25 858 TYR A C 1
ATOM 6390 O O . TYR A 1 858 ? 29.774 -7.826 24.809 1.00 95.25 858 TYR A O 1
ATOM 6398 N N . GLN A 1 859 ? 29.234 -6.171 26.221 1.00 96.44 859 GLN A N 1
ATOM 6399 C CA . GLN A 1 859 ? 30.613 -5.965 26.695 1.00 96.44 859 GLN A CA 1
ATOM 6400 C C . GLN A 1 859 ? 31.179 -7.230 27.356 1.00 96.44 859 GLN A C 1
ATOM 6402 O O . GLN A 1 859 ? 32.251 -7.711 26.983 1.00 96.44 859 GLN A O 1
ATOM 6407 N N . THR A 1 860 ? 30.433 -7.816 28.294 1.00 96.94 860 THR A N 1
ATOM 6408 C CA . THR A 1 860 ? 30.857 -9.040 28.990 1.00 96.94 860 THR A CA 1
ATOM 6409 C C . THR A 1 860 ? 30.809 -10.284 28.095 1.00 96.94 860 THR A C 1
ATOM 6411 O O . THR A 1 860 ? 31.637 -11.183 28.255 1.00 96.94 860 THR A O 1
ATOM 6414 N N . LEU A 1 861 ? 29.924 -10.321 27.089 1.00 97.12 861 LEU A N 1
ATOM 6415 C CA . LEU A 1 861 ? 29.944 -11.330 26.020 1.00 97.12 861 LEU A CA 1
ATOM 6416 C C . LEU A 1 861 ? 31.255 -11.286 25.234 1.00 97.12 861 LEU A C 1
ATOM 6418 O O . LEU A 1 861 ? 31.900 -12.320 25.054 1.00 97.12 861 LEU A O 1
ATOM 6422 N N . ALA A 1 862 ? 31.672 -10.099 24.791 1.00 97.12 862 ALA A N 1
ATOM 6423 C CA . ALA A 1 862 ? 32.914 -9.923 24.049 1.00 97.12 862 ALA A CA 1
ATOM 6424 C C . ALA A 1 862 ? 34.134 -10.367 24.876 1.00 97.12 862 ALA A C 1
ATOM 6426 O O . ALA A 1 862 ? 35.022 -11.050 24.360 1.00 97.12 862 ALA A O 1
ATOM 6427 N N . GLU A 1 863 ? 34.167 -10.050 26.173 1.00 97.31 863 GLU A N 1
ATOM 6428 C CA . GLU A 1 863 ? 35.211 -10.531 27.084 1.00 97.31 863 GLU A CA 1
ATOM 6429 C C . GLU A 1 863 ? 35.209 -12.057 27.238 1.00 97.31 863 GLU A C 1
ATOM 6431 O O . GLU A 1 863 ? 36.278 -12.676 27.176 1.00 97.31 863 GLU A O 1
ATOM 6436 N N . ALA A 1 864 ? 34.033 -12.669 27.408 1.00 97.25 864 ALA A N 1
ATOM 6437 C CA . ALA A 1 864 ? 33.881 -14.116 27.535 1.00 97.25 864 ALA A CA 1
ATOM 6438 C C . ALA A 1 864 ? 34.336 -14.852 26.268 1.00 97.25 864 ALA A C 1
ATOM 6440 O O . ALA A 1 864 ? 35.080 -15.830 26.366 1.00 97.25 864 ALA A O 1
ATOM 6441 N N . LEU A 1 865 ? 33.963 -14.355 25.084 1.00 96.88 865 LEU A N 1
ATOM 6442 C CA . LEU A 1 865 ? 34.386 -14.909 23.795 1.00 96.88 865 LEU A CA 1
ATOM 6443 C C . LEU A 1 865 ? 35.908 -14.854 23.636 1.00 96.88 865 LEU A C 1
ATOM 6445 O O . LEU A 1 865 ? 36.540 -15.862 23.315 1.00 96.88 865 LEU A O 1
ATOM 6449 N N . VAL A 1 866 ? 36.518 -13.696 23.897 1.00 96.44 866 VAL A N 1
ATOM 6450 C CA . VAL A 1 866 ? 37.968 -13.515 23.731 1.00 96.44 866 VAL A CA 1
ATOM 6451 C C . VAL A 1 866 ? 38.762 -14.356 24.727 1.00 96.44 866 VAL A C 1
ATOM 6453 O O . VAL A 1 866 ? 39.763 -14.966 24.348 1.00 96.44 866 VAL A O 1
ATOM 6456 N N . ALA A 1 867 ? 38.315 -14.421 25.982 1.00 96.50 867 ALA A N 1
ATOM 6457 C CA . ALA A 1 867 ? 38.961 -15.224 27.018 1.00 96.50 867 ALA A CA 1
ATOM 6458 C C . ALA A 1 867 ? 38.655 -16.728 26.910 1.00 96.50 867 ALA A C 1
ATOM 6460 O O . ALA A 1 867 ? 39.346 -17.521 27.548 1.00 96.50 867 ALA A O 1
ATOM 6461 N N . ARG A 1 868 ? 37.642 -17.112 26.117 1.00 96.81 868 ARG A N 1
ATOM 6462 C CA . ARG A 1 868 ? 37.020 -18.448 26.118 1.00 96.81 868 ARG A CA 1
ATOM 6463 C C . ARG A 1 868 ? 36.573 -18.884 27.518 1.00 96.81 868 ARG A C 1
ATOM 6465 O O . ARG A 1 868 ? 36.802 -20.013 27.939 1.00 96.81 868 ARG A O 1
ATOM 6472 N N . GLU A 1 869 ? 35.989 -17.958 28.272 1.00 97.31 869 GLU A N 1
ATOM 6473 C CA . GLU A 1 869 ? 35.662 -18.153 29.686 1.00 97.31 869 GLU A CA 1
ATOM 6474 C C . GLU A 1 869 ? 34.196 -17.759 29.952 1.00 97.31 869 GLU A C 1
ATOM 6476 O O . GLU A 1 869 ? 33.918 -16.574 30.158 1.00 97.31 869 GLU A O 1
ATOM 6481 N N . PRO A 1 870 ? 33.251 -18.726 29.981 1.00 96.69 870 PRO A N 1
ATOM 6482 C CA . PRO A 1 870 ? 31.822 -18.453 30.174 1.00 96.69 870 PRO A CA 1
ATOM 6483 C C . PRO A 1 870 ? 31.498 -17.651 31.440 1.00 96.69 870 PRO A C 1
ATOM 6485 O O . PRO A 1 870 ? 30.574 -16.846 31.442 1.00 96.69 870 PRO A O 1
ATOM 6488 N N . SER A 1 871 ? 32.284 -17.809 32.511 1.00 96.31 871 SER A N 1
ATOM 6489 C CA . SER A 1 871 ? 32.095 -17.094 33.783 1.00 96.31 871 SER A CA 1
ATOM 6490 C C . SER A 1 871 ? 32.327 -15.584 33.707 1.00 96.31 871 SER A C 1
ATOM 6492 O O . SER A 1 871 ? 32.028 -14.890 34.678 1.00 96.31 871 SER A O 1
ATOM 6494 N N . ARG A 1 872 ? 32.859 -15.064 32.594 1.00 96.50 872 ARG A N 1
ATOM 6495 C CA . ARG A 1 872 ? 32.982 -13.617 32.366 1.00 96.50 872 ARG A CA 1
ATOM 6496 C C . ARG A 1 872 ? 31.715 -12.981 31.820 1.00 96.50 872 ARG A C 1
ATOM 6498 O O . ARG A 1 872 ? 31.592 -11.767 31.907 1.00 96.50 872 ARG A O 1
ATOM 6505 N N . PHE A 1 873 ? 30.794 -13.772 31.275 1.00 97.00 873 PHE A N 1
ATOM 6506 C CA . PHE A 1 873 ? 29.528 -13.261 30.777 1.00 97.00 873 PHE A CA 1
ATOM 6507 C C . PHE A 1 873 ? 28.603 -12.910 31.948 1.00 97.00 873 PHE A C 1
ATOM 6509 O O . PHE A 1 873 ? 28.314 -13.759 32.795 1.00 97.00 873 PHE A O 1
ATOM 6516 N N . ALA A 1 874 ? 28.130 -11.664 31.990 1.00 93.88 874 ALA A N 1
ATOM 6517 C CA . ALA A 1 874 ? 27.143 -11.215 32.960 1.00 93.88 874 ALA A CA 1
ATOM 6518 C C . ALA A 1 874 ? 25.765 -11.151 32.274 1.00 93.88 874 ALA A C 1
ATOM 6520 O O . ALA A 1 874 ? 25.544 -10.257 31.449 1.00 93.88 874 ALA A O 1
ATOM 6521 N N . PRO A 1 875 ? 24.837 -12.081 32.578 1.00 89.25 875 PRO A N 1
ATOM 6522 C CA . PRO A 1 875 ? 23.509 -12.062 31.976 1.00 89.25 875 PRO A CA 1
ATOM 6523 C C . PRO A 1 875 ? 22.754 -10.782 32.361 1.00 89.25 875 PRO A C 1
ATOM 6525 O O . PRO A 1 875 ? 22.890 -10.281 33.479 1.00 89.25 875 PRO A O 1
ATOM 6528 N N . GLY A 1 876 ? 21.973 -10.257 31.417 1.00 86.12 876 GLY A N 1
ATOM 6529 C CA . GLY A 1 876 ? 21.060 -9.136 31.653 1.00 86.12 876 GLY A CA 1
ATOM 6530 C C . GLY A 1 876 ? 19.727 -9.597 32.248 1.00 86.12 876 GLY A C 1
ATOM 6531 O O . GLY A 1 876 ? 19.578 -10.749 32.661 1.00 86.12 876 GLY A O 1
ATOM 6532 N N . GLU A 1 877 ? 18.734 -8.709 32.265 1.00 83.62 877 GLU A N 1
ATOM 6533 C CA . GLU A 1 877 ? 17.355 -9.107 32.565 1.00 83.62 877 GLU A CA 1
ATOM 6534 C C . GLU A 1 877 ? 16.809 -10.032 31.468 1.00 83.62 877 GLU A C 1
ATOM 6536 O O . GLU A 1 877 ? 17.242 -9.991 30.314 1.00 83.62 877 GLU A O 1
ATOM 6541 N N . SER A 1 878 ? 15.875 -10.913 31.833 1.00 78.62 878 SER A N 1
ATOM 6542 C CA . SER A 1 878 ? 15.226 -11.778 30.850 1.00 78.62 878 SER A CA 1
ATOM 6543 C C . SER A 1 878 ? 14.272 -10.969 29.983 1.00 78.62 878 SER A C 1
ATOM 6545 O O . SER A 1 878 ? 13.347 -10.333 30.487 1.00 78.62 878 SER A O 1
ATOM 6547 N N . ASN A 1 879 ? 14.461 -11.053 28.668 1.00 73.81 879 ASN A N 1
ATOM 6548 C CA . ASN A 1 879 ? 13.570 -10.423 27.696 1.00 73.81 879 ASN A CA 1
ATOM 6549 C C . ASN A 1 879 ? 12.172 -11.075 27.646 1.00 73.81 879 ASN A C 1
ATOM 6551 O O . ASN A 1 879 ? 11.244 -10.463 27.123 1.00 73.81 879 ASN A O 1
ATOM 6555 N N . LEU A 1 880 ? 11.995 -12.255 28.257 1.00 70.75 880 LEU A N 1
ATOM 6556 C CA . LEU A 1 880 ? 10.701 -12.931 28.385 1.00 70.75 880 LEU A CA 1
ATOM 6557 C C . LEU A 1 880 ? 9.707 -12.117 29.225 1.00 70.75 880 LEU A C 1
ATOM 6559 O O . LEU A 1 880 ? 8.505 -12.198 29.005 1.00 70.75 880 LEU A O 1
ATOM 6563 N N . ALA A 1 881 ? 10.201 -11.311 30.173 1.00 58.84 881 ALA A N 1
ATOM 6564 C CA . ALA A 1 881 ? 9.358 -10.442 30.992 1.00 58.84 881 ALA A CA 1
ATOM 6565 C C . ALA A 1 881 ? 8.955 -9.147 30.262 1.00 58.84 881 ALA A C 1
ATOM 6567 O O . ALA A 1 881 ? 7.900 -8.589 30.547 1.00 58.84 881 ALA A O 1
ATOM 6568 N N . VAL A 1 882 ? 9.768 -8.677 29.307 1.00 55.88 882 VAL A N 1
ATOM 6569 C CA . VAL A 1 882 ? 9.525 -7.432 28.554 1.00 55.88 882 VAL A CA 1
ATOM 6570 C C . VAL A 1 882 ? 8.406 -7.613 27.524 1.00 55.88 882 VAL A C 1
ATOM 6572 O O . VAL A 1 882 ? 7.618 -6.694 27.320 1.00 55.88 882 VAL A O 1
ATOM 6575 N N . ALA A 1 883 ? 8.251 -8.820 26.966 1.00 52.25 883 ALA A N 1
ATOM 6576 C CA . ALA A 1 883 ? 7.137 -9.167 26.079 1.00 52.25 883 ALA A CA 1
ATOM 6577 C C . ALA A 1 883 ? 5.746 -9.023 26.742 1.00 52.25 883 ALA A C 1
ATOM 6579 O O . ALA A 1 883 ? 4.742 -8.960 26.041 1.00 52.25 883 ALA A O 1
ATOM 6580 N N . LEU A 1 884 ? 5.664 -8.944 28.078 1.00 45.94 884 LEU A N 1
ATOM 6581 C CA . LEU A 1 884 ? 4.405 -8.800 28.823 1.00 45.94 884 LEU A CA 1
ATOM 6582 C C . LEU A 1 884 ? 4.022 -7.339 29.138 1.00 45.94 884 LEU A C 1
ATOM 6584 O O . LEU A 1 884 ? 2.905 -7.111 29.590 1.00 45.94 884 LEU A O 1
ATOM 6588 N N . TYR A 1 885 ? 4.912 -6.356 28.924 1.00 46.31 885 TYR A N 1
ATOM 6589 C CA . TYR A 1 885 ? 4.754 -4.994 29.470 1.00 46.31 885 TYR A CA 1
ATOM 6590 C C . TYR A 1 885 ? 4.994 -3.848 28.475 1.00 46.31 885 TYR A C 1
ATOM 6592 O O . TYR A 1 885 ? 5.356 -2.743 28.889 1.00 46.31 885 TYR A O 1
ATOM 6600 N N . VAL A 1 886 ? 4.751 -4.040 27.174 1.00 45.75 886 VAL A N 1
ATOM 6601 C CA . VAL A 1 886 ? 4.846 -2.938 26.191 1.00 45.75 886 VAL A CA 1
ATOM 6602 C C . VAL A 1 886 ? 3.622 -2.007 26.254 1.00 45.75 886 VAL A C 1
ATOM 6604 O O . VAL A 1 886 ? 2.935 -1.758 25.276 1.00 45.75 886 VAL A O 1
ATOM 6607 N N . THR A 1 887 ? 3.344 -1.485 27.448 1.00 39.97 887 THR A N 1
ATOM 6608 C CA . THR A 1 887 ? 2.482 -0.319 27.696 1.00 39.97 887 THR A CA 1
ATOM 6609 C C . THR A 1 887 ? 3.280 0.830 28.332 1.00 39.97 887 THR A C 1
ATOM 6611 O O . THR A 1 887 ? 2.704 1.803 28.815 1.00 39.97 887 THR A O 1
ATOM 6614 N N . GLY A 1 888 ? 4.612 0.715 28.405 1.00 36.84 888 GLY A N 1
ATOM 6615 C CA . GLY A 1 888 ? 5.499 1.794 28.845 1.00 36.84 888 GLY A CA 1
ATOM 6616 C C . GLY A 1 888 ? 5.857 2.735 27.690 1.00 36.84 888 GLY A C 1
ATOM 6617 O O . GLY A 1 888 ? 5.938 2.269 26.554 1.00 36.84 888 GLY A O 1
ATOM 6618 N N . PRO A 1 889 ? 6.087 4.039 27.951 1.00 29.52 889 PRO A N 1
ATOM 6619 C CA . PRO A 1 889 ? 6.475 4.983 26.912 1.00 29.52 889 PRO A CA 1
ATOM 6620 C C . PRO A 1 889 ? 7.725 4.467 26.201 1.00 29.52 889 PRO A C 1
ATOM 6622 O O . PRO A 1 889 ? 8.718 4.133 26.854 1.00 29.52 889 PRO A O 1
ATOM 6625 N N . VAL A 1 890 ? 7.643 4.410 24.872 1.00 36.53 890 VAL A N 1
ATOM 6626 C CA . VAL A 1 890 ? 8.782 4.277 23.963 1.00 36.53 890 VAL A CA 1
ATOM 6627 C C . VAL A 1 890 ? 9.915 5.127 24.529 1.00 36.53 890 VAL A C 1
ATOM 6629 O O . VAL A 1 890 ? 9.718 6.314 24.796 1.00 36.53 890 VAL A O 1
ATOM 6632 N N . VAL A 1 891 ? 11.073 4.517 24.796 1.00 32.69 891 VAL A N 1
ATOM 6633 C CA . VAL A 1 891 ? 12.274 5.281 25.145 1.00 32.69 891 VAL A CA 1
ATOM 6634 C C . VAL A 1 891 ? 12.480 6.250 23.983 1.00 32.69 891 VAL A C 1
ATOM 6636 O O . VAL A 1 891 ? 12.700 5.773 22.870 1.00 32.69 891 VAL A O 1
ATOM 6639 N N . PRO A 1 892 ? 12.343 7.574 24.185 1.00 30.12 892 PRO A N 1
ATOM 6640 C CA . PRO A 1 892 ? 12.545 8.507 23.094 1.00 30.12 892 PRO A CA 1
ATOM 6641 C C . PRO A 1 892 ? 13.971 8.305 22.591 1.00 30.12 892 PRO A C 1
ATOM 6643 O O . PRO A 1 892 ? 14.891 8.114 23.399 1.00 30.12 892 PRO A O 1
ATOM 6646 N N . ALA A 1 893 ? 14.141 8.324 21.269 1.00 30.83 893 ALA A N 1
ATOM 6647 C CA . ALA A 1 893 ? 15.457 8.406 20.659 1.00 30.83 893 ALA A CA 1
ATOM 6648 C C . ALA A 1 893 ? 16.290 9.453 21.427 1.00 30.83 893 ALA A C 1
ATOM 6650 O O . ALA A 1 893 ? 15.738 10.487 21.830 1.00 30.83 893 ALA A O 1
ATOM 6651 N N . PRO A 1 894 ? 17.573 9.183 21.732 1.00 30.73 894 PRO A N 1
ATOM 6652 C CA . PRO A 1 894 ? 18.402 10.140 22.449 1.00 30.73 894 PRO A CA 1
ATOM 6653 C C . PRO A 1 894 ? 18.311 11.488 21.736 1.00 30.73 894 PRO A C 1
ATOM 6655 O O . PRO A 1 894 ? 18.556 11.566 20.535 1.00 30.73 894 PRO A O 1
ATOM 6658 N N . ALA A 1 895 ? 17.909 12.525 22.479 1.00 30.53 895 ALA A N 1
ATOM 6659 C CA . ALA A 1 895 ? 17.810 13.873 21.944 1.00 30.53 895 ALA A CA 1
ATOM 6660 C C . ALA A 1 895 ? 19.126 14.222 21.229 1.00 30.53 895 ALA A C 1
ATOM 6662 O O . ALA A 1 895 ? 20.194 13.937 21.793 1.00 30.53 895 ALA A O 1
ATOM 6663 N N . PRO A 1 896 ? 19.074 14.802 20.015 1.00 31.75 896 PRO A N 1
ATOM 6664 C CA . PRO A 1 896 ? 20.274 15.258 19.339 1.00 31.75 896 PRO A CA 1
ATOM 6665 C C . PRO A 1 896 ? 21.044 16.160 20.300 1.00 31.75 896 PRO A C 1
ATOM 6667 O O . PRO A 1 896 ? 20.482 17.027 20.972 1.00 31.75 896 PRO A O 1
ATOM 6670 N N . VAL A 1 897 ? 22.331 15.864 20.445 1.00 33.38 897 VAL A N 1
ATOM 6671 C CA . VAL A 1 897 ? 23.227 16.625 21.305 1.00 33.38 897 VAL A CA 1
ATOM 6672 C C . VAL A 1 897 ? 23.251 18.051 20.757 1.00 33.38 897 VAL A C 1
ATOM 6674 O O . VAL A 1 897 ? 23.636 18.255 19.611 1.00 33.38 897 VAL A O 1
ATOM 6677 N N . ASP A 1 898 ? 22.786 19.005 21.566 1.00 31.34 898 ASP A N 1
ATOM 6678 C CA . ASP A 1 898 ? 22.770 20.444 21.285 1.00 31.34 898 ASP A CA 1
ATOM 6679 C C . ASP A 1 898 ? 24.205 20.952 21.025 1.00 31.34 898 ASP A C 1
ATOM 6681 O O . ASP A 1 898 ? 24.891 21.435 21.932 1.00 31.34 898 ASP A O 1
ATOM 6685 N N . ASP A 1 899 ? 24.669 20.864 19.780 1.00 32.81 899 ASP A N 1
ATOM 6686 C CA . ASP A 1 899 ? 25.751 21.703 19.274 1.00 32.81 899 ASP A CA 1
ATOM 6687 C C . ASP A 1 899 ? 25.125 23.009 18.771 1.00 32.81 899 ASP A C 1
ATOM 6689 O O . ASP A 1 899 ? 24.778 23.196 17.604 1.00 32.81 899 ASP A O 1
ATOM 6693 N N . ALA A 1 900 ? 24.944 23.928 19.719 1.00 34.25 900 ALA A N 1
ATOM 6694 C CA . ALA A 1 900 ? 24.550 25.301 19.465 1.00 34.25 900 ALA A CA 1
ATOM 6695 C C . ALA A 1 900 ? 25.632 26.018 18.639 1.00 34.25 900 ALA A C 1
ATOM 6697 O O . ALA A 1 900 ? 26.595 26.520 19.212 1.00 34.25 900 ALA A O 1
ATOM 6698 N N . ASP A 1 901 ? 25.491 26.009 17.308 1.00 38.19 901 ASP A N 1
ATOM 6699 C CA . ASP A 1 901 ? 25.782 27.122 16.383 1.00 38.19 901 ASP A CA 1
ATOM 6700 C C . ASP A 1 901 ? 25.733 26.651 14.905 1.00 38.19 901 ASP A C 1
ATOM 6702 O O . ASP A 1 901 ? 26.756 26.575 14.225 1.00 38.19 901 ASP A O 1
ATOM 6706 N N . ALA A 1 902 ? 24.539 26.386 14.360 1.00 32.69 902 ALA A N 1
ATOM 6707 C CA . ALA A 1 902 ? 24.281 26.436 12.913 1.00 32.69 902 ALA A CA 1
ATOM 6708 C C . ALA A 1 902 ? 22.792 26.715 12.644 1.00 32.69 902 ALA A C 1
ATOM 6710 O O . ALA A 1 902 ? 21.912 26.240 13.349 1.00 32.69 902 ALA A O 1
ATOM 6711 N N . GLN A 1 903 ? 22.525 27.588 11.679 1.00 30.17 903 GLN A N 1
ATOM 6712 C CA . GLN A 1 903 ? 21.237 28.228 11.423 1.00 30.17 903 GLN A CA 1
ATOM 6713 C C . GLN A 1 903 ? 20.318 27.344 10.563 1.00 30.17 903 GLN A C 1
ATOM 6715 O O . GLN A 1 903 ? 20.792 26.789 9.582 1.00 30.17 903 GLN A O 1
ATOM 6720 N N . ASN A 1 904 ? 19.027 27.307 10.929 1.00 37.12 904 ASN A N 1
ATOM 6721 C CA . ASN A 1 904 ? 17.828 26.986 10.134 1.00 37.12 904 ASN A CA 1
ATOM 6722 C C . ASN A 1 904 ? 18.040 26.335 8.756 1.00 37.12 904 ASN A C 1
ATOM 6724 O O . ASN A 1 904 ? 18.116 27.083 7.786 1.00 37.12 904 ASN A O 1
ATOM 6728 N N . GLU A 1 905 ? 17.952 25.005 8.683 1.00 33.44 905 GLU A N 1
ATOM 6729 C CA . GLU A 1 905 ? 17.198 24.245 7.667 1.00 33.44 905 GLU A CA 1
ATOM 6730 C C . GLU A 1 905 ? 16.707 22.961 8.373 1.00 33.44 905 GLU A C 1
ATOM 6732 O O . GLU A 1 905 ? 17.494 22.273 9.022 1.00 33.44 905 GLU A O 1
ATOM 6737 N N . GLU A 1 906 ? 15.394 22.716 8.375 1.00 31.70 906 GLU A N 1
ATOM 6738 C CA . GLU A 1 906 ? 14.785 21.491 8.915 1.00 31.70 906 GLU A CA 1
ATOM 6739 C C . GLU A 1 906 ? 15.180 20.308 8.011 1.00 31.70 906 GLU A C 1
ATOM 6741 O O . GLU A 1 906 ? 15.051 20.441 6.794 1.00 31.70 906 GLU A O 1
ATOM 6746 N N . PRO A 1 907 ? 15.680 19.175 8.539 1.00 33.78 907 PRO A N 1
ATOM 6747 C CA . PRO A 1 907 ? 15.911 17.998 7.716 1.00 33.78 907 PRO A CA 1
ATOM 6748 C C . PRO A 1 907 ? 14.585 17.257 7.507 1.00 33.78 907 PRO A C 1
ATOM 6750 O O . PRO A 1 907 ? 13.957 16.817 8.468 1.00 33.78 907 PRO A O 1
ATOM 6753 N N . GLU A 1 908 ? 14.175 17.139 6.246 1.00 35.94 908 GLU A N 1
ATOM 6754 C CA . GLU A 1 908 ? 13.181 16.166 5.790 1.00 35.94 908 GLU A CA 1
ATOM 6755 C C . GLU A 1 908 ? 13.713 14.754 6.104 1.00 35.94 908 GLU A C 1
ATOM 6757 O O . GLU A 1 908 ? 14.834 14.406 5.721 1.00 35.94 908 GLU A O 1
ATOM 6762 N N . GLU A 1 909 ? 12.948 13.970 6.865 1.00 31.78 909 GLU A N 1
ATOM 6763 C CA . GLU A 1 909 ? 13.221 12.547 7.082 1.00 31.78 909 GLU A CA 1
ATOM 6764 C C . GLU A 1 909 ? 12.947 11.787 5.767 1.00 31.78 909 GLU A C 1
ATOM 6766 O O . GLU A 1 909 ? 11.897 12.011 5.163 1.00 31.78 909 GLU A O 1
ATOM 6771 N N . PRO A 1 910 ? 13.861 10.928 5.277 1.00 35.34 910 PRO A N 1
ATOM 6772 C CA . PRO A 1 910 ? 13.551 10.002 4.198 1.00 35.34 910 PRO A CA 1
ATOM 6773 C C . PRO A 1 910 ? 12.790 8.796 4.765 1.00 35.34 910 PRO A C 1
ATOM 6775 O O . PRO A 1 910 ? 13.310 8.069 5.612 1.00 35.34 910 PRO A O 1
ATOM 6778 N N . ASP A 1 911 ? 11.559 8.605 4.296 1.00 33.50 911 ASP A N 1
ATOM 6779 C CA . ASP A 1 911 ? 10.815 7.355 4.432 1.00 33.50 911 ASP A CA 1
ATOM 6780 C C . ASP A 1 911 ? 11.462 6.314 3.498 1.00 33.50 911 ASP A C 1
ATOM 6782 O O . ASP A 1 911 ? 11.333 6.417 2.279 1.00 33.50 911 ASP A O 1
ATOM 6786 N N . ASP A 1 912 ? 12.207 5.357 4.060 1.00 35.38 912 ASP A N 1
ATOM 6787 C CA . ASP A 1 912 ? 12.775 4.222 3.320 1.00 35.38 912 ASP A CA 1
ATOM 6788 C C . ASP A 1 912 ? 11.787 3.035 3.323 1.00 35.38 912 ASP A C 1
ATOM 6790 O O . ASP A 1 912 ? 11.330 2.578 4.377 1.00 35.38 912 ASP A O 1
ATOM 6794 N N . ASP A 1 913 ? 11.476 2.571 2.111 1.00 38.44 913 ASP A N 1
ATOM 6795 C CA . ASP A 1 913 ? 10.604 1.455 1.736 1.00 38.44 913 ASP A CA 1
ATOM 6796 C C . ASP A 1 913 ? 11.205 0.073 2.090 1.00 38.44 913 ASP A C 1
ATOM 6798 O O . ASP A 1 913 ? 12.337 -0.217 1.706 1.00 38.44 913 ASP A O 1
ATOM 6802 N N . ASP A 1 914 ? 10.422 -0.819 2.716 1.00 39.94 914 ASP A N 1
ATOM 6803 C CA . ASP A 1 914 ? 10.728 -2.259 2.829 1.00 39.94 914 ASP A CA 1
ATOM 6804 C C . ASP A 1 914 ? 9.593 -3.089 2.178 1.00 39.94 914 ASP A C 1
ATOM 6806 O O . ASP A 1 914 ? 8.545 -3.340 2.784 1.00 39.94 914 ASP A O 1
ATOM 6810 N N . ASP A 1 915 ? 9.829 -3.498 0.926 1.00 42.28 915 ASP A N 1
ATOM 6811 C CA . ASP A 1 915 ? 9.102 -4.520 0.153 1.00 42.28 915 ASP A CA 1
ATOM 6812 C C . ASP A 1 915 ? 9.662 -5.913 0.517 1.00 42.28 915 ASP A C 1
ATOM 6814 O O . ASP A 1 915 ? 10.811 -6.207 0.198 1.00 42.28 915 ASP A O 1
ATOM 6818 N N . ASP A 1 916 ? 8.859 -6.789 1.135 1.00 44.06 916 ASP A N 1
ATOM 6819 C CA . ASP A 1 916 ? 9.191 -8.214 1.319 1.00 44.06 916 ASP A CA 1
ATOM 6820 C C . ASP A 1 916 ? 8.036 -9.099 0.820 1.00 44.06 916 ASP A C 1
ATOM 6822 O O . ASP A 1 916 ? 7.052 -9.355 1.526 1.00 44.06 916 ASP A O 1
ATOM 6826 N N . SER A 1 917 ? 8.179 -9.578 -0.415 1.00 37.03 917 SER A N 1
ATOM 6827 C CA . SER A 1 917 ? 7.451 -10.707 -0.993 1.00 37.03 917 SER A CA 1
ATOM 6828 C C . SER A 1 917 ? 8.175 -12.017 -0.639 1.00 37.03 917 SER A C 1
ATOM 6830 O O . SER A 1 917 ? 9.156 -12.366 -1.293 1.00 37.03 917 SER A O 1
ATOM 6832 N N . ASP A 1 918 ? 7.709 -12.731 0.390 1.00 42.88 918 ASP A N 1
ATOM 6833 C CA . ASP A 1 918 ? 8.162 -14.098 0.696 1.00 42.88 918 ASP A CA 1
ATOM 6834 C C . ASP A 1 918 ? 7.264 -15.115 -0.041 1.00 42.88 918 ASP A C 1
ATOM 6836 O O . ASP A 1 918 ? 6.110 -15.341 0.332 1.00 42.88 918 ASP A O 1
ATOM 6840 N N . ASP A 1 919 ? 7.842 -15.684 -1.099 1.00 47.84 919 ASP A N 1
ATOM 6841 C CA . ASP A 1 919 ? 7.450 -16.866 -1.873 1.00 47.84 919 ASP A CA 1
ATOM 6842 C C . ASP A 1 919 ? 7.636 -18.139 -1.022 1.00 47.84 919 ASP A C 1
ATOM 6844 O O . ASP A 1 919 ? 8.747 -18.400 -0.571 1.00 47.84 919 ASP A O 1
ATOM 6848 N N . ASP A 1 920 ? 6.568 -18.909 -0.780 1.00 45.00 920 ASP A N 1
ATOM 6849 C CA . ASP A 1 920 ? 6.639 -20.312 -0.340 1.00 45.00 920 ASP A CA 1
ATOM 6850 C C . ASP A 1 920 ? 5.332 -21.032 -0.732 1.00 45.00 920 ASP A C 1
ATOM 6852 O O . ASP A 1 920 ? 4.274 -20.889 -0.110 1.00 45.00 920 ASP A O 1
ATOM 6856 N N . SER A 1 921 ? 5.422 -21.800 -1.816 1.00 40.41 921 SER A N 1
ATOM 6857 C CA . SER A 1 921 ? 4.394 -22.690 -2.349 1.00 40.41 921 SER A CA 1
ATOM 6858 C C . SER A 1 921 ? 4.549 -24.091 -1.751 1.00 40.41 921 SER A C 1
ATOM 6860 O O . SER A 1 921 ? 5.445 -24.833 -2.144 1.00 40.41 921 SER A O 1
ATOM 6862 N N . ASP A 1 922 ? 3.647 -24.476 -0.843 1.00 39.81 922 ASP A N 1
ATOM 6863 C CA . ASP A 1 922 ? 3.483 -25.872 -0.421 1.00 39.81 922 ASP A CA 1
ATOM 6864 C C . ASP A 1 922 ? 2.171 -26.442 -0.991 1.00 39.81 922 ASP A C 1
ATOM 6866 O O . ASP A 1 922 ? 1.057 -26.066 -0.622 1.00 39.81 922 ASP A O 1
ATOM 6870 N N . ASP A 1 923 ? 2.369 -27.331 -1.962 1.00 50.66 923 ASP A N 1
ATOM 6871 C CA . ASP A 1 923 ? 1.418 -28.199 -2.652 1.00 50.66 923 ASP A CA 1
ATOM 6872 C C . ASP A 1 923 ? 1.079 -29.403 -1.757 1.00 50.66 923 ASP A C 1
ATOM 6874 O O . ASP A 1 923 ? 1.861 -30.347 -1.678 1.00 50.66 923 ASP A O 1
ATOM 6878 N N . ASP A 1 924 ? -0.084 -29.373 -1.100 1.00 39.97 924 ASP A N 1
ATOM 6879 C CA . ASP A 1 924 ? -0.697 -30.540 -0.452 1.00 39.97 924 ASP A CA 1
ATOM 6880 C C . ASP A 1 924 ? -2.119 -30.736 -1.004 1.00 39.97 924 ASP A C 1
ATOM 6882 O O . ASP A 1 924 ? -3.129 -30.314 -0.433 1.00 39.97 924 ASP A O 1
ATOM 6886 N N . SER A 1 925 ? -2.196 -31.373 -2.172 1.00 39.38 925 SER A N 1
ATOM 6887 C CA . SER A 1 925 ? -3.437 -31.902 -2.735 1.00 39.38 925 SER A CA 1
ATOM 6888 C C . SER A 1 925 ? -3.697 -33.318 -2.200 1.00 39.38 925 SER A C 1
ATOM 6890 O O . SER A 1 925 ? -3.297 -34.316 -2.800 1.00 39.38 925 SER A O 1
ATOM 6892 N N . ASP A 1 926 ? -4.388 -33.402 -1.057 1.00 41.03 926 ASP A N 1
ATOM 6893 C CA . ASP A 1 926 ? -4.958 -34.656 -0.556 1.00 41.03 926 ASP A CA 1
ATOM 6894 C C . ASP A 1 926 ? -6.204 -35.044 -1.378 1.00 41.03 926 ASP A C 1
ATOM 6896 O O . ASP A 1 926 ? -7.249 -34.389 -1.376 1.00 41.03 926 ASP A O 1
ATOM 6900 N N . ASP A 1 927 ? -6.028 -36.133 -2.123 1.00 48.75 927 ASP A N 1
ATOM 6901 C CA . ASP A 1 927 ? -6.979 -36.852 -2.968 1.00 48.75 927 ASP A CA 1
ATOM 6902 C C . ASP A 1 927 ? -7.918 -37.718 -2.105 1.00 48.75 927 ASP A C 1
ATOM 6904 O O . ASP A 1 927 ? -7.589 -38.859 -1.783 1.00 48.75 927 ASP A O 1
ATOM 6908 N N . ASP A 1 928 ? -9.094 -37.188 -1.750 1.00 40.38 928 ASP A N 1
ATOM 6909 C CA . ASP A 1 928 ? -10.227 -37.973 -1.234 1.00 40.38 928 ASP A CA 1
ATOM 6910 C C . ASP A 1 928 ? -11.366 -37.982 -2.267 1.00 40.38 928 ASP A C 1
ATOM 6912 O O . ASP A 1 928 ? -12.324 -37.205 -2.238 1.00 40.38 928 ASP A O 1
ATOM 6916 N N . SER A 1 929 ? -11.235 -38.893 -3.230 1.00 41.72 929 SER A N 1
ATOM 6917 C CA . SER A 1 929 ? -12.269 -39.242 -4.199 1.00 41.72 929 SER A CA 1
ATOM 6918 C C . SER A 1 929 ? -13.256 -40.260 -3.608 1.00 41.72 929 SER A C 1
ATOM 6920 O O . SER A 1 929 ? -13.147 -41.467 -3.831 1.00 41.72 929 SER A O 1
ATOM 6922 N N . ASP A 1 930 ? -14.271 -39.764 -2.894 1.00 43.62 930 ASP A N 1
ATOM 6923 C CA . ASP A 1 930 ? -15.480 -40.536 -2.587 1.00 43.62 930 ASP A CA 1
ATOM 6924 C C . ASP A 1 930 ? -16.380 -40.603 -3.832 1.00 43.62 930 ASP A C 1
ATOM 6926 O O . ASP A 1 930 ? -17.085 -39.665 -4.211 1.00 43.62 930 ASP A O 1
ATOM 6930 N N . SER A 1 931 ? -16.313 -41.749 -4.507 1.00 44.59 931 SER A N 1
ATOM 6931 C CA . SER A 1 931 ? -17.187 -42.128 -5.609 1.00 44.59 931 SER A CA 1
ATOM 6932 C C . SER A 1 931 ? -18.511 -42.689 -5.078 1.00 44.59 931 SER A C 1
ATOM 6934 O O . SER A 1 931 ? -18.589 -43.886 -4.792 1.00 44.59 931 SER A O 1
ATOM 6936 N N . ASP A 1 932 ? -19.550 -41.858 -5.023 1.00 46.31 932 ASP A N 1
ATOM 6937 C CA . ASP A 1 932 ? -20.937 -42.322 -4.940 1.00 46.31 932 ASP A CA 1
ATOM 6938 C C . ASP A 1 932 ? -21.576 -42.310 -6.337 1.00 46.31 932 ASP A C 1
ATOM 6940 O O . ASP A 1 932 ? -21.922 -41.282 -6.917 1.00 46.31 932 ASP A O 1
ATOM 6944 N N . ASP A 1 933 ? -21.577 -43.514 -6.907 1.00 51.97 933 ASP A N 1
ATOM 6945 C CA . ASP A 1 933 ? -22.729 -44.209 -7.488 1.00 51.97 933 ASP A CA 1
ATOM 6946 C C . ASP A 1 933 ? -24.022 -43.372 -7.579 1.00 51.97 933 ASP A C 1
ATOM 6948 O O . ASP A 1 933 ? -24.667 -43.114 -6.570 1.00 51.97 933 ASP A O 1
ATOM 6952 N N . ASP A 1 934 ? -24.439 -43.017 -8.798 1.00 46.44 934 ASP A N 1
ATOM 6953 C CA . ASP A 1 934 ? -25.844 -43.166 -9.172 1.00 46.44 934 ASP A CA 1
ATOM 6954 C C . ASP A 1 934 ? -26.011 -43.272 -10.697 1.00 46.44 934 ASP A C 1
ATOM 6956 O O . ASP A 1 934 ? -25.584 -42.447 -11.509 1.00 46.44 934 ASP A O 1
ATOM 6960 N N . SER A 1 935 ? -26.618 -44.398 -11.036 1.00 53.31 935 SER A N 1
ATOM 6961 C CA . SER A 1 935 ? -27.142 -44.878 -12.305 1.00 53.31 935 SER A CA 1
ATOM 6962 C C . SER A 1 935 ? -28.169 -43.958 -12.967 1.00 53.31 935 SER A C 1
ATOM 6964 O O . SER A 1 935 ? -28.923 -43.297 -12.268 1.00 53.31 935 SER A O 1
ATOM 6966 N N . ASP A 1 936 ? -28.220 -44.008 -14.305 1.00 47.25 936 ASP A N 1
ATOM 6967 C CA . ASP A 1 936 ? -29.422 -44.104 -15.169 1.00 47.25 936 ASP A CA 1
ATOM 6968 C C . ASP A 1 936 ? -28.927 -43.957 -16.629 1.00 47.25 936 ASP A C 1
ATOM 6970 O O . ASP A 1 936 ? -28.416 -42.916 -17.035 1.00 47.25 936 ASP A O 1
ATOM 6974 N N . ASP A 1 937 ? -28.756 -45.020 -17.419 1.00 50.72 937 ASP A N 1
ATOM 6975 C CA . ASP A 1 937 ? -29.797 -45.815 -18.096 1.00 50.72 937 ASP A CA 1
ATOM 6976 C C . ASP A 1 937 ? -30.875 -44.938 -18.761 1.00 50.72 937 ASP A C 1
ATOM 6978 O O . ASP A 1 937 ? -31.817 -44.500 -18.114 1.00 50.72 937 ASP A O 1
ATOM 6982 N N . ASP A 1 938 ? -30.713 -44.612 -20.049 1.00 48.09 938 ASP A N 1
ATOM 6983 C CA . ASP A 1 938 ? -31.542 -45.208 -21.108 1.00 48.09 938 ASP A CA 1
ATOM 6984 C C . ASP A 1 938 ? -31.388 -44.520 -22.480 1.00 48.09 938 ASP A C 1
ATOM 6986 O O . ASP A 1 938 ? -31.299 -43.299 -22.618 1.00 48.09 938 ASP A O 1
ATOM 6990 N N . SER A 1 939 ? -31.557 -45.363 -23.502 1.00 49.41 939 SER A N 1
ATOM 6991 C CA . SER A 1 939 ? -32.051 -45.097 -24.865 1.00 49.41 939 SER A CA 1
ATOM 6992 C C . SER A 1 939 ? -31.101 -44.570 -25.957 1.00 49.41 939 SER A C 1
ATOM 6994 O O . SER A 1 939 ? -30.836 -43.381 -26.114 1.00 49.41 939 SER A O 1
ATOM 6996 N N . ASP A 1 940 ? -30.646 -45.521 -26.785 1.00 50.72 940 ASP A N 1
ATOM 6997 C CA . ASP A 1 940 ? -31.078 -45.702 -28.186 1.00 50.72 940 ASP A CA 1
ATOM 6998 C C . ASP A 1 940 ? -31.496 -44.430 -28.964 1.00 50.72 940 ASP A C 1
ATOM 7000 O O . ASP A 1 940 ? -32.498 -43.799 -28.642 1.00 50.72 940 ASP A O 1
ATOM 7004 N N . ASP A 1 941 ? -30.856 -44.115 -30.100 1.00 53.25 941 ASP A N 1
ATOM 7005 C CA . ASP A 1 941 ? -31.128 -44.780 -31.389 1.00 53.25 941 ASP A CA 1
ATOM 7006 C C . ASP A 1 941 ? -30.346 -44.146 -32.574 1.00 53.25 941 ASP A C 1
ATOM 7008 O O . ASP A 1 941 ? -30.191 -42.930 -32.673 1.00 53.25 941 ASP A O 1
ATOM 7012 N N . ALA A 1 942 ? -29.890 -45.035 -33.469 1.00 52.56 942 ALA A N 1
ATOM 7013 C CA . ALA A 1 942 ? -29.690 -44.957 -34.933 1.00 52.56 942 ALA A CA 1
ATOM 7014 C C . ALA A 1 942 ? -29.313 -43.611 -35.615 1.00 52.56 942 ALA A C 1
ATOM 7016 O O . ALA A 1 942 ? -30.015 -42.613 -35.532 1.00 52.56 942 ALA A O 1
ATOM 7017 N N . THR A 1 943 ? -28.288 -43.508 -36.469 1.00 48.25 943 THR A N 1
ATOM 7018 C CA . THR A 1 943 ? -27.884 -44.343 -37.621 1.00 48.25 943 THR A CA 1
ATOM 7019 C C . THR A 1 943 ? -26.508 -43.879 -38.092 1.00 48.25 943 THR A C 1
ATOM 7021 O O . THR A 1 943 ? -26.243 -42.660 -37.977 1.00 48.25 943 THR A O 1
#

Secondary structure (DSSP, 8-state):
--HHHHHHHTT--GGGS-TTSS--HHHHHHHHHH-SEE-TTTHHHHHHHHHTSSSHHHHHHHTSS-EESSPPSSSS--HHHHHHGGGGHHHHGGGEETTEEE--STTHHHHHHH--SHHHHHHHHHSSEEES--EEEETTEEEEPPPPS-HHHHHHHHHHHHHHHHHHTHHHHHHHHHHHTTT-HHHHHHHHHHHHH-HHHHHHHHHHTT-HHHHHHTT--S---HHHHHHHHHHHHTTS-----TT-SSS-EEEEEEEEEEEESSTT-EEEEEEEEEESSGGG-EEEEEEESTTS--EEE-TT--B---EEES-SSS-TTEEEEEEETTEEEEEEHHHHHHHT--GGG-S--STHHHHHHHHHHHHHH-TTTTPPPHHHHHHTTT-TTEEEEEEESB----PPP-SSS--S----TTT-HHHHHHHHHHHHT-GGG----SBTTGGGGS---SS-PPPGGGS-SS--TT-HHHHHHHHTT----TTSS--HHHHHHHHHH-SSB---S-EEETTEEE-HHHHHHHHHHTSSSHHHHHHHHHHS-BSSPPTTTTT--HHHHHHGGGHHHHHHTTB-TTS-EE--HHHHHHHHH--SHHHHHHHHT-S-EE-TT--S-HHHHHHHHHHHHHHHSHHHHHHHHHHHHHHT-HHHHHHHHHHHTTSHHHHHHHHHHHH-HHHHHHHHHHTT--SS--HHHHHHHHHHHHHT-GGGS----SSS-GGG-EEEEEEEEEEETTEEEEEEEEEE--GGG-EEEEEEEETTS--EE---EE-PPPTT----HHHHTT----GGGGGSSSHHHHHHHHHHHHHH-HHHHS--HHHHHHHTT--S-EEEEEESB----SSGGG-HHHHHHHHHHHHT-GGG-----BTTTGGG-TTS-----PPPP--------PPPPP---------------------------------

Radius of gyration: 37.3 Å; chains: 1; bounding box: 113×76×76 Å

pLDDT: mean 84.15, std 16.63, range [29.52, 98.56]

Foldseek 3Di:
DALVVLLVVLVDDQVCADPVSAHALVVLLVVLVVAQEQAPVCPSVVVRSLLNHDELLVSLVSCLRYHYQDAHPDLQYQHLCVRHPVSVLSNLLSCADPLERECPSSHSLNNLLVRLALSSLVSLLRGLFYDNDQFDADPNGTDGDPDDPDSVVRNVRSLVSSLLSCLSNVLRLLLSLLVCVVPGVSSLVSLLVLLLFFVPSSVVSCVVSVNNVSNVVSVRDFADDLLSQLVQVLVLLVPADPADDQAPPQWKFWQFKKWWWKAFPDGQWIKIKIWTFITNALQGTWTWIAMDGSNASGHTDPPPTDRWGWDWPPPDLAQLQLFIWIQGQVGTDTHHVVLCLVVVQFLQATSDDGSSSSVSSVVLSVCVVPVPGRDDPVVSSVVNRNRPRIDTQDIDLQALDQHDDDDPDDDVRHDRSSRGPQNSQSSVRNSVSHSVSRDGHGRVSVCSVPRGDPDRDPDPQQAQSDDCVLNLLLSLCVQQVAPADPVSAHDLVVLVVLLVPAQALDQDSWDDDPPHTHGSNSNNVSSLLRHDALQRSLVSNLRHHYPDAGHPLLQRQSLCSRHPLSVLSSQQSQADPVQEHEDDSNSLNNLLNNLALSSLCSLVVRPFYHYPPDDDGRNVVSVVSNVSSCVSNVLHNLQVLLVCVVVPNPVSLVVCLVVCQQPVQVSLVSNCVNPNNVSSVVSCVVSVHDNQADLSNLLSVVLVLLVVDDQSDDDDDPPPDQLFAWQAKKWWWKDAPRKIKIKIWTFGHWAQSTWIWIAMTIDPFDGGTDDIDTAHFDPPQDFDPVQLVLDDDPPVCVPPDSRSRRSSSSLSCCVVCVCSRDPPPCVVCVSRVGNDIDTLDIDQFADDDSRLVVGPQSSQSSVCNSVVNSVSGDGHHHCSVVSRDVPDPDPPDPDPDPPPDDDDDDDDDDDDDDDDDDDDDDDDDDDDDDDDDDDDDDDDDDD